Protein 7D3R (pdb70)

Sequence (909 aa):
TTATGESADPVTTTVENYGGETQVQRRHHTDVSFIMDRFVQIKPVSPTHVIDLMQTHQHGLVGAMLRAATYYFSDLEIVVNHTGRLTWVPNGAPEAALDNTSNPTAYHKAPFTRLALPYTAPHRVLATVYNGNSKYLAAQLPASFNYGAIRATEIQELLVRMKRAELYCPRPLLAVKVTSQDRHKQRILTTRNGHTTSTTQSSVGVTYGYSTGEDHVSGPNTSGLETRVVQAERFFKKHLFDWTTDKPFGHIEKLELPTDHKGVYGQLVDSFAYMRNGWDVEVSAVGNQFNGGCLLVAMVPEFKEFTTREKYQLTLFPHQFISPRTNMTAHITVPYLGVNRYDQYNKHKPWTLVVMVVSPLTTSSIGASQIKVYTNIAPTHVHVAGELPSKEGIVPVACSDGYGGLVTTDPKTADPAYGMVYNPPRTNYPGRFTNLLDVAEACPTFLCFDDGKPYVVTRADEQRLLAKFDLSLAAKHMSNTYLSGIAQYYAQYSGTINLHFMFTGSTDSKARYMVAYVPPGVTTPPDTPERAAHCIHAEWDTGLNSKFTFSIPYVSAADYAYTASDVADTTNVQGWVCIYQITHGKAEQDTLVVSVSAGKDFELRLPIDPRASGNTGSIINNYYMQQYQNSMDTQLGNDWFSKLASSAFTGLFGALLQVQLRESGPSLVKPSQTLSLTCTASGLSLSDKAVGWVRRAPTKALEWLGSIDTGSSTGYNPGLKSRLSITKDNSRNQVSLTITSVTTEDSATYYCATVHQHTSEKRTCPRAYRPDCAARWDCPGGADCGYCNFGAGSYGRCTPFVLTQPSSVSGSLGQRVSITCSGSSSNVGNGYVSWYQLIPGSAPRTLIYGDTNRASGVPDRFSGSRAGNTATLSISSLQAEDEAEYFCASPEDSSSNANFGSGTTLTVL

Nearest PDB structures (foldseek):
  7d3r-assembly1_L  TM=1.009E+00  e=3.421E-20  Bos taurus
  7d3l-assembly1_L  TM=9.516E-01  e=2.970E-15  Bos taurus
  6r8x-assembly1_B  TM=9.363E-01  e=7.870E-13  unidentified
  5cus-assembly4_O  TM=9.267E-01  e=1.570E-12  Homo sapiens
  7yve-assembly1_K  TM=9.380E-01  e=1.746E-12  Homo sapiens

Radius of gyration: 36.88 Å; Cα contacts (8 Å, |Δi|>4): 2269; chains: 6; bounding box: 92×78×107 Å

Solvent-accessible surface area: 45327 Å² total; per-residue (Å²): 108,144,50,76,46,27,15,26,67,141,90,127,67,63,63,101,92,179,78,28,129,63,146,110,114,177,173,120,134,116,64,62,53,85,25,0,37,88,57,16,84,2,162,112,24,48,59,22,8,0,0,6,1,47,42,4,105,102,136,23,88,4,0,23,58,1,56,14,3,0,6,2,34,0,33,1,17,1,9,0,59,4,65,15,94,2,1,15,0,5,0,3,6,26,18,66,0,0,63,26,58,53,2,29,0,4,99,100,77,103,22,77,8,81,27,80,7,65,32,2,1,8,17,59,28,0,1,4,22,21,26,6,92,59,45,71,150,61,72,18,27,6,1,1,4,0,0,0,0,2,57,1,101,95,7,92,81,0,47,0,70,1,64,140,6,74,43,92,10,74,13,16,85,59,78,93,123,63,97,127,110,135,154,90,128,202,158,119,60,78,21,160,16,26,186,26,78,22,78,13,131,18,11,17,30,47,28,129,3,86,39,133,49,39,60,134,36,49,8,85,0,1,54,58,67,30,86,116,22,89,112,2,23,160,14,27,133,70,91,4,21,33,1,34,57,118,36,85,73,4,67,36,59,82,22,72,0,9,25,112,33,183,32,77,5,7,112,17,27,108,47,43,9,4,2,0,0,2,1,8,0,6,0,40,4,106,18,60,117,120,2,39,8,30,0,0,0,0,0,0,0,0,18,119,149,26,92,79,68,26,32,149,60,0,53,84,13,8,23,1,40,2,11,13,200,42,0,72,10,0,14,0,24,2,21,3,26,3,2,16,40,1,4,28,5,106,41,3,40,0,0,0,0,0,0,3,0,48,41,64,5,80,55,47,116,112,7,27,91,82,1,92,0,95,0,21,0,0,0,22,72,0,14,0,2,12,77,24,18,20,183,210,131,168,127,118,129,94,107,58,85,7,128,52,28,100,27,61,52,37,62,139,65,82,108,32,106,180,37,95,70,124,35,109,54,146,46,107,147,113,36,132,95,87,77,65,25,40,21,3,52,25,53,54,42,110,4,27,4,92,123,58,72,46,66,3,61,10,93,106,88,142,65,76,21,7,14,79,4,26,3,1,2,62,10,134,22,0,71,112,4,82,3,15,31,13,1,79,99,54,4,0,1,12,7,12,3,17,0,21,0,70,16,53,34,62,124,97,4,111,2,90,1,4,0,0,2,0,2,2,43,39,113,10,2,85,63,6,76,40,0,45,93,40,5,54,58,20,63,17,82,10,62,176,82,42,103,54,60,15,38,1,12,2,4,6,15,16,20,51,3,14,7,56,31,17,23,14,71,106,7,17,57,1,0,19,0,0,0,0,7,47,77,69,34,146,0,88,163,18,24,0,21,0,7,2,3,4,2,138,85,12,69,19,66,32,95,12,40,10,202,86,156,58,105,58,53,68,160,137,154,67,190,98,131,142,65,93,42,99,50,63,79,41,119,117,129,105,38,114,34,27,114,60,14,99,94,53,143,95,58,116,169,60,110,132,229,12,17,73,3,92,16,53,46,56,88,175,64,67,79,76,60,56,10,63,10,47,2,34,13,54,22,116,2,6,68,84,36,2,4,0,8,4,37,39,7,59,151,96,67,9,22,14,13,1,8,4,44,97,55,88,70,57,15,29,38,96,67,43,100,118,63,6,54,14,81,42,54,102,97,162,54,64,5,36,8,40,8,56,54,18,67,119,92,15,58,25,60,54,58,3,5,4,2,8,5,66,59,56,134,131,151,102,39,41,220,6,5,109,93,93,8,3,54,10,15,42,84,124,73,82,34,72,1,0,1,4,44,5,3,27,4,1,61,6,16,27,14,102,138,106,2,81,12,63,65,94,18,90,14,51,137,48,68,185,20,67,8,44,0,34,24,56,91,59,13,0,50,71,3,119,7,0,3,2,34,3,70,107,40,51,22,4,75,0,2,19,44,31,35,124,97,83,18,113,54,12,42,109,39,4,44,32,64,98,69,72,68,52,1,40,5,38,1,36,45,3,69,71,110,0,91,2,32,3,6,0,0,0,1,22,28,94,35,63,5,1,0,0,0,0,6,5,92,9,88,45,167

Foldseek 3Di:
DPDPVVVVPDDDDAPVPVVDHHDDDDPDCVDDLNQQQDKFWQPDDWFFGFQFPCSGDCQDSNNLSQLQFFWKAFFKKKWWAFDAWKFWDALDDPSVCRPPVPGDTDGDDVGTDIGGQGQHQPDPTAGSFDPDDPVCPRVDGDSSNTGTTIGGHTIGIMIMGTHPMDGHHGHDSDDDDDPPDPDNDD/DWDWADWQPRIDIDPQDPDEFEWPDPDADDLDDVVQVPQKDWDSQQQAWDKDWWDKQALPDDFFPKTKAFPPDQDPDPNNVQLVFFQWKWWKWFKKKFWDKLLVKWFKKKKFKDFPDDDDPSVCSVVVVPGRIDIATSVGGRMYIYIYHTDDPDSIDNVVVDTTIMMMMTRNGRIGADPSMDNMIIMMMIIGTHRMMGGHGDDDDD/DDDDPVDDPPDDDDDPPDPDDDDDPDDDDDDDDDPCPPDDDDDLQCVQQVDWFFWADPVGDRWQFQDPDPFFFRDKWAPFCQINRNPPIVVSVVLVQFFWKDWKKKKKKFWAFDPQKKFKKKKAFDWPPDDDDRACVVRPVHHDMDMDIQDDGRIDMDIRGTDADDRIAGRPFDCPDRHGRGGMMTMGTNGMGVRHPIIIRMIMGGDPDMDTDDGHDDDD/DPPDPDDDDDDDDCVVPDPDDDDPVDDVVVVVVVPDDDDDDDDDD/DWDKWWDADDDDDAQAWGKTKMATGDVLCQQFHKAWAWDFPPDDGTGFWTDHPVQDTDTDPPQVVFWDWTQDDPRSMTTTIGGGGDPRPDGGGTDMRGSDDDDDDDDDDDFWAACCLCPQDNDDQFGGAGHDPDDDPRHNGGHD/DWDFDADWEDEFQAKTKGWTAAACQWAVQFWKWKWFAAVVDDIDTAATPQPGGDPPHDPQKAWDQDDRITMIMGGRDDPSNQGWIKIWTFGPVVGGTHIDGTYRHDYD

Structure (mmCIF, N/CA/C/O backbone):
data_7D3R
#
_entry.id   7D3R
#
_cell.length_a   1.00
_cell.length_b   1.00
_cell.length_c   1.00
_cell.angle_alpha   90.00
_cell.angle_beta   90.00
_cell.angle_gamma   90.00
#
_symmetry.space_group_name_H-M   'P 1'
#
loop_
_entity.id
_entity.type
_entity.pdbx_description
1 polymer 'A/WH/CHA/09 VP1'
2 polymer 'A/WH/CHA/09 VP2'
3 polymer 'A/WH/CHA/09 VP3'
4 polymer 'A/WH/CHA/09 VP4'
5 polymer 'R50 VH'
6 polymer 'R50 VL'
#
loop_
_atom_site.group_PDB
_atom_site.id
_atom_site.type_symbol
_atom_site.label_atom_id
_atom_site.label_alt_id
_atom_site.label_comp_id
_atom_site.label_asym_id
_atom_site.label_entity_id
_atom_site.label_seq_id
_atom_site.pdbx_PDB_ins_code
_atom_site.Cartn_x
_atom_site.Cartn_y
_atom_site.Cartn_z
_atom_site.occupancy
_atom_site.B_iso_or_equiv
_atom_site.auth_seq_id
_atom_site.auth_comp_id
_atom_site.auth_asym_id
_atom_site.auth_atom_id
_atom_site.pdbx_PDB_model_num
ATOM 1 N N . THR A 1 1 ? -41.793 21.092 112.258 1.00 52.81 1 THR 1 N 1
ATOM 2 C CA . THR A 1 1 ? -41.506 20.050 111.237 1.00 52.81 1 THR 1 CA 1
ATOM 3 C C . THR A 1 1 ? -41.557 18.665 111.892 1.00 52.81 1 THR 1 C 1
ATOM 4 O O . THR A 1 1 ? -41.196 17.689 111.213 1.00 52.81 1 THR 1 O 1
ATOM 8 N N . THR A 1 2 ? -41.966 18.602 113.163 1.00 51.71 2 THR 1 N 1
ATOM 9 C CA . THR A 1 2 ? -42.112 17.321 113.910 1.00 51.71 2 THR 1 CA 1
ATOM 10 C C . THR A 1 2 ? -40.831 16.476 113.812 1.00 51.71 2 THR 1 C 1
ATOM 11 O O . THR A 1 2 ? -40.933 15.291 113.447 1.00 51.71 2 THR 1 O 1
ATOM 15 N N . ALA A 1 3 ? -39.674 17.064 114.143 1.00 48.14 3 ALA 1 N 1
ATOM 16 C CA . ALA A 1 3 ? -38.361 16.370 114.083 1.00 48.14 3 ALA 1 CA 1
ATOM 17 C C . ALA A 1 3 ? -38.188 15.346 115.219 1.00 48.14 3 ALA 1 C 1
ATOM 18 O O . ALA A 1 3 ? -38.979 15.363 116.182 1.00 48.14 3 ALA 1 O 1
ATOM 20 N N . THR A 1 4 ? -37.169 14.485 115.125 1.00 46.20 4 THR 1 N 1
ATOM 21 C CA . THR A 1 4 ? -36.939 13.463 116.183 1.00 46.20 4 THR 1 CA 1
ATOM 22 C C . THR A 1 4 ? -36.816 14.143 117.553 1.00 46.20 4 THR 1 C 1
ATOM 23 O O . THR A 1 4 ? -36.980 13.449 118.571 1.00 46.20 4 THR 1 O 1
ATOM 27 N N . GLY A 1 5 ? -36.426 15.421 117.571 1.00 44.82 5 GLY 1 N 1
ATOM 28 C CA . GLY A 1 5 ? -36.302 16.202 118.819 1.00 44.82 5 GLY 1 CA 1
ATOM 29 C C . GLY A 1 5 ? -35.112 15.813 119.685 1.00 44.82 5 GLY 1 C 1
ATOM 30 O O . GLY A 1 5 ? -34.246 16.677 119.913 1.00 44.82 5 GLY 1 O 1
ATOM 31 N N . GLU A 1 6 ? -35.077 14.564 120.160 1.00 43.18 6 GLU 1 N 1
ATOM 32 C CA . GLU A 1 6 ? -34.003 14.052 121.059 1.00 43.18 6 GLU 1 CA 1
ATOM 33 C C . GLU A 1 6 ? -32.631 14.065 120.372 1.00 43.18 6 GLU 1 C 1
ATOM 34 O O . GLU A 1 6 ? -31.624 14.215 121.082 1.00 43.18 6 GLU 1 O 1
ATOM 40 N N . SER A 1 7 ? -32.596 13.854 119.054 1.00 44.54 7 SER 1 N 1
ATOM 41 C CA . SER A 1 7 ? -31.325 13.757 118.288 1.00 44.54 7 SER 1 CA 1
ATOM 42 C C . SER A 1 7 ? -30.485 15.037 118.380 1.00 44.54 7 SER 1 C 1
ATOM 43 O O . SER A 1 7 ? -29.248 14.911 118.293 1.00 44.54 7 SER 1 O 1
ATOM 46 N N . ALA A 1 8 ? -31.135 16.152 118.737 1.00 45.95 8 ALA 1 N 1
ATOM 47 C CA . ALA A 1 8 ? -30.511 17.490 118.877 1.00 45.95 8 ALA 1 CA 1
ATOM 48 C C . ALA A 1 8 ? -29.842 17.882 117.558 1.00 45.95 8 ALA 1 C 1
ATOM 49 O O . ALA A 1 8 ? -29.099 18.880 117.540 1.00 45.95 8 ALA 1 O 1
ATOM 51 N N . ASP A 1 9 ? -30.129 17.128 116.491 1.00 47.95 9 ASP 1 N 1
ATOM 52 C CA . ASP A 1 9 ? -29.599 17.456 115.143 1.00 47.95 9 ASP 1 CA 1
ATOM 53 C C . ASP A 1 9 ? -30.192 18.814 114.765 1.00 47.95 9 ASP 1 C 1
ATOM 54 O O . ASP A 1 9 ? -31.404 18.999 114.977 1.00 47.95 9 ASP 1 O 1
ATOM 59 N N . PRO A 1 10 ? -29.432 19.751 114.160 1.00 47.21 10 PRO 1 N 1
ATOM 60 C CA . PRO A 1 10 ? -29.981 21.070 113.868 1.00 47.21 10 PRO 1 CA 1
ATOM 61 C C . PRO A 1 10 ? -31.192 20.971 112.933 1.00 47.21 10 PRO 1 C 1
ATOM 62 O O . PRO A 1 10 ? -31.112 20.291 111.931 1.00 47.21 10 PRO 1 O 1
ATOM 66 N N . VAL A 1 11 ? -32.281 21.647 113.309 1.00 45.97 11 VAL 1 N 1
ATOM 67 C CA . VAL A 1 11 ? -33.520 21.706 112.481 1.00 45.97 11 VAL 1 CA 1
ATOM 68 C C . VAL A 1 11 ? -33.885 23.183 112.342 1.00 45.97 11 VAL 1 C 1
ATOM 69 O O . VAL A 1 11 ? -34.015 23.853 113.382 1.00 45.97 11 VAL 1 O 1
ATOM 73 N N . THR A 1 12 ? -34.058 23.666 111.111 1.00 46.80 12 THR 1 N 1
ATOM 74 C CA . THR A 1 12 ? -34.408 25.097 110.909 1.00 46.80 12 THR 1 CA 1
ATOM 75 C C . THR A 1 12 ? -35.617 25.183 109.975 1.00 46.80 12 THR 1 C 1
ATOM 76 O O . THR A 1 12 ? -35.432 25.059 108.753 1.00 46.80 12 THR 1 O 1
ATOM 80 N N . THR A 1 13 ? -36.807 25.351 110.552 1.00 46.58 13 THR 1 N 1
ATOM 81 C CA . THR A 1 13 ? -38.022 25.439 109.764 1.00 46.58 13 THR 1 CA 1
ATOM 82 C C . THR A 1 13 ? -38.097 26.801 109.099 1.00 46.58 13 THR 1 C 1
ATOM 83 O O . THR A 1 13 ? -37.956 27.834 109.760 1.00 46.58 13 THR 1 O 1
ATOM 87 N N . THR A 1 14 ? -38.310 26.799 107.791 1.00 46.63 14 THR 1 N 1
ATOM 88 C CA . THR A 1 14 ? -38.485 28.033 107.054 1.00 46.63 14 THR 1 CA 1
ATOM 89 C C . THR A 1 14 ? -39.898 28.563 107.262 1.00 46.63 14 THR 1 C 1
ATOM 90 O O . THR A 1 14 ? -40.744 27.925 107.893 1.00 46.63 14 THR 1 O 1
ATOM 94 N N . VAL A 1 15 ? -40.165 29.757 106.732 1.00 45.58 15 VAL 1 N 1
ATOM 95 C CA . VAL A 1 15 ? -41.527 30.283 106.738 1.00 45.58 15 VAL 1 CA 1
ATOM 96 C C . VAL A 1 15 ? -42.357 29.717 105.604 1.00 45.58 15 VAL 1 C 1
ATOM 97 O O . VAL A 1 15 ? -43.559 29.987 105.535 1.00 45.58 15 VAL 1 O 1
ATOM 101 N N . GLU A 1 16 ? -41.737 28.920 104.733 1.00 46.12 16 GLU 1 N 1
ATOM 102 C CA . GLU A 1 16 ? -42.472 28.350 103.575 1.00 46.12 16 GLU 1 CA 1
ATOM 103 C C . GLU A 1 16 ? -43.543 27.357 104.050 1.00 46.12 16 GLU 1 C 1
ATOM 104 O O . GLU A 1 16 ? -44.284 26.846 103.191 1.00 46.12 16 GLU 1 O 1
ATOM 110 N N . ASN A 1 17 ? -43.616 27.090 105.359 1.00 45.79 17 ASN 1 N 1
ATOM 111 C CA . ASN A 1 17 ? -44.630 26.145 105.903 1.00 45.79 17 ASN 1 CA 1
ATOM 112 C C . ASN A 1 17 ? -46.041 26.697 105.664 1.00 45.79 17 ASN 1 C 1
ATOM 113 O O . ASN A 1 17 ? -46.905 25.924 105.216 1.00 45.79 17 ASN 1 O 1
ATOM 118 N N . TYR A 1 18 ? -46.319 27.946 106.047 1.00 45.15 18 TYR 1 N 1
ATOM 119 C CA . TYR A 1 18 ? -47.722 28.430 105.929 1.00 45.15 18 TYR 1 CA 1
ATOM 120 C C . TYR A 1 18 ? -47.952 29.289 104.683 1.00 45.15 18 TYR 1 C 1
ATOM 121 O O . TYR A 1 18 ? -48.746 30.244 104.760 1.00 45.15 18 TYR 1 O 1
ATOM 130 N N . GLY A 1 19 ? -47.245 28.992 103.591 1.00 45.72 19 GLY 1 N 1
ATOM 131 C CA . GLY A 1 19 ? -47.426 29.718 102.317 1.00 45.72 19 GLY 1 CA 1
ATOM 132 C C . GLY A 1 19 ? -46.640 31.016 102.236 1.00 45.72 19 GLY 1 C 1
ATOM 133 O O . GLY A 1 19 ? -46.715 31.676 101.184 1.00 45.72 19 GLY 1 O 1
ATOM 134 N N . GLY A 1 20 ? -45.909 31.374 103.294 1.00 46.50 20 GLY 1 N 1
ATOM 135 C CA . GLY A 1 20 ? -45.080 32.592 103.275 1.00 46.50 20 GLY 1 CA 1
ATOM 136 C C . GLY A 1 20 ? -43.703 32.244 102.751 1.00 46.50 20 GLY 1 C 1
ATOM 137 O O . GLY A 1 20 ? -43.346 31.049 102.791 1.00 46.50 20 GLY 1 O 1
ATOM 138 N N . GLU A 1 21 ? -42.947 33.219 102.247 1.00 48.50 21 GLU 1 N 1
ATOM 139 C CA . GLU A 1 21 ? -41.648 32.832 101.727 1.00 48.50 21 GLU 1 CA 1
ATOM 140 C C . GLU A 1 21 ? -40.535 33.453 102.564 1.00 48.50 21 GLU 1 C 1
ATOM 141 O O . GLU A 1 21 ? -40.738 34.426 103.289 1.00 48.50 21 GLU 1 O 1
ATOM 147 N N . THR A 1 22 ? -39.345 32.875 102.454 1.00 48.30 22 THR 1 N 1
ATOM 148 C CA . THR A 1 22 ? -38.193 33.328 103.221 1.00 48.30 22 THR 1 CA 1
ATOM 149 C C . THR A 1 22 ? -37.449 34.402 102.444 1.00 48.30 22 THR 1 C 1
ATOM 150 O O . THR A 1 22 ? -37.200 34.252 101.246 1.00 48.30 22 THR 1 O 1
ATOM 154 N N . GLN A 1 23 ? -37.081 35.474 103.135 1.00 48.71 23 GLN 1 N 1
ATOM 155 C CA . GLN A 1 23 ? -36.494 36.638 102.493 1.00 48.71 23 GLN 1 CA 1
ATOM 156 C C . GLN A 1 23 ? -34.971 36.534 102.499 1.00 48.71 23 GLN 1 C 1
ATOM 157 O O . GLN A 1 23 ? -34.393 35.520 102.895 1.00 48.71 23 GLN 1 O 1
ATOM 163 N N . VAL A 1 24 ? -34.313 37.589 102.053 1.00 46.69 24 VAL 1 N 1
ATOM 164 C CA . VAL A 1 24 ? -32.864 37.617 101.905 1.00 46.69 24 VAL 1 CA 1
ATOM 165 C C . VAL A 1 24 ? -32.240 38.141 103.188 1.00 46.69 24 VAL 1 C 1
ATOM 166 O O . VAL A 1 24 ? -32.712 39.119 103.775 1.00 46.69 24 VAL 1 O 1
ATOM 170 N N . GLN A 1 25 ? -31.174 37.483 103.628 1.00 45.29 25 GLN 1 N 1
ATOM 171 C CA . GLN A 1 25 ? -30.484 37.820 104.862 1.00 45.29 25 GLN 1 CA 1
ATOM 172 C C . GLN A 1 25 ? -29.113 38.389 104.539 1.00 45.29 25 GLN 1 C 1
ATOM 173 O O . GLN A 1 25 ? -28.353 37.788 103.773 1.00 45.29 25 GLN 1 O 1
ATOM 179 N N . ARG A 1 26 ? -28.799 39.541 105.119 1.00 43.19 26 ARG 1 N 1
ATOM 180 C CA . ARG A 1 26 ? -27.483 40.156 105.001 1.00 43.19 26 ARG 1 CA 1
ATOM 181 C C . ARG A 1 26 ? -26.908 40.232 106.408 1.00 43.19 26 ARG 1 C 1
ATOM 182 O O . ARG A 1 26 ? -27.092 41.224 107.115 1.00 43.19 26 ARG 1 O 1
ATOM 190 N N . ARG A 1 27 ? -26.217 39.170 106.815 1.00 41.73 27 ARG 1 N 1
ATOM 191 C CA . ARG A 1 27 ? -25.692 39.052 108.170 1.00 41.73 27 ARG 1 CA 1
ATOM 192 C C . ARG A 1 27 ? -24.218 39.437 108.165 1.00 41.73 27 ARG 1 C 1
ATOM 193 O O . ARG A 1 27 ? -23.328 38.595 108.241 1.00 41.73 27 ARG 1 O 1
ATOM 201 N N . HIS A 1 28 ? -23.963 40.739 108.070 1.00 38.67 28 HIS 1 N 1
ATOM 202 C CA . HIS A 1 28 ? -22.620 41.272 108.254 1.00 38.67 28 HIS 1 CA 1
ATOM 203 C C . HIS A 1 28 ? -22.383 41.713 109.689 1.00 38.67 28 HIS 1 C 1
ATOM 204 O O . HIS A 1 28 ? -21.405 41.303 110.311 1.00 38.67 28 HIS 1 O 1
ATOM 211 N N . HIS A 1 29 ? -23.275 42.539 110.227 1.00 34.91 29 HIS 1 N 1
ATOM 212 C CA . HIS A 1 29 ? -23.075 43.111 111.547 1.00 34.91 29 HIS 1 CA 1
ATOM 213 C C . HIS A 1 29 ? -23.031 42.067 112.644 1.00 34.91 29 HIS 1 C 1
ATOM 214 O O . HIS A 1 29 ? -22.649 42.397 113.769 1.00 34.91 29 HIS 1 O 1
ATOM 221 N N . THR A 1 30 ? -23.428 40.836 112.359 1.00 36.22 30 THR 1 N 1
ATOM 222 C CA . THR A 1 30 ? -23.301 39.739 113.305 1.00 36.22 30 THR 1 CA 1
ATOM 223 C C . THR A 1 30 ? -22.223 38.759 112.871 1.00 36.22 30 THR 1 C 1
ATOM 224 O O . THR A 1 30 ? -22.391 37.546 112.992 1.00 36.22 30 THR 1 O 1
ATOM 228 N N . ASP A 1 31 ? -21.130 39.279 112.332 1.00 35.12 31 ASP 1 N 1
ATOM 229 C CA . ASP A 1 31 ? -19.962 38.485 112.011 1.00 35.12 31 ASP 1 CA 1
ATOM 230 C C . ASP A 1 31 ? -19.025 38.445 113.210 1.00 35.12 31 ASP 1 C 1
ATOM 231 O O . ASP A 1 31 ? -19.208 39.155 114.196 1.00 35.12 31 ASP 1 O 1
ATOM 236 N N . VAL A 1 32 ? -18.004 37.602 113.123 1.00 34.96 32 VAL 1 N 1
ATOM 237 C CA . VAL A 1 32 ? -17.037 37.504 114.208 1.00 34.96 32 VAL 1 CA 1
ATOM 238 C C . VAL A 1 32 ? -15.838 38.401 113.961 1.00 34.96 32 VAL 1 C 1
ATOM 239 O O . VAL A 1 32 ? -15.402 39.132 114.850 1.00 34.96 32 VAL 1 O 1
ATOM 243 N N . SER A 1 33 ? -15.282 38.375 112.753 1.00 35.39 33 SER 1 N 1
ATOM 244 C CA . SER A 1 33 ? -14.178 39.271 112.449 1.00 35.39 33 SER 1 CA 1
ATOM 245 C C . SER A 1 33 ? -14.612 40.724 112.351 1.00 35.39 33 SER 1 C 1
ATOM 246 O O . SER A 1 33 ? -13.751 41.596 112.224 1.00 35.39 33 SER 1 O 1
ATOM 249 N N . PHE A 1 34 ? -15.912 41.002 112.404 1.00 34.09 34 PHE 1 N 1
ATOM 250 C CA . PHE A 1 34 ? -16.438 42.357 112.324 1.00 34.09 34 PHE 1 CA 1
ATOM 251 C C . PHE A 1 34 ? -16.894 42.889 113.670 1.00 34.09 34 PHE 1 C 1
ATOM 252 O O . PHE A 1 34 ? -16.693 44.068 113.963 1.00 34.09 34 PHE 1 O 1
ATOM 260 N N . ILE A 1 35 ? -17.517 42.052 114.494 1.00 34.47 35 ILE 1 N 1
ATOM 261 C CA . ILE A 1 35 ? -18.047 42.541 115.758 1.00 34.47 35 ILE 1 CA 1
ATOM 262 C C . ILE A 1 35 ? -16.952 42.751 116.791 1.00 34.47 35 ILE 1 C 1
ATOM 263 O O . ILE A 1 35 ? -17.186 43.425 117.800 1.00 34.47 35 ILE 1 O 1
ATOM 268 N N . MET A 1 36 ? -15.756 42.214 116.567 1.00 36.52 36 MET 1 N 1
ATOM 269 C CA . MET A 1 36 ? -14.662 42.339 117.516 1.00 36.52 36 MET 1 CA 1
ATOM 270 C C . MET A 1 36 ? -13.619 43.365 117.098 1.00 36.52 36 MET 1 C 1
ATOM 271 O O . MET A 1 36 ? -12.676 43.605 117.853 1.00 36.52 36 MET 1 O 1
ATOM 276 N N . ASP A 1 37 ? -13.763 43.977 115.929 1.00 36.82 37 ASP 1 N 1
ATOM 277 C CA . ASP A 1 37 ? -12.806 44.962 115.451 1.00 36.82 37 ASP 1 CA 1
ATOM 278 C C . ASP A 1 37 ? -12.906 46.356 116.044 1.00 36.82 37 ASP 1 C 1
ATOM 279 O O . ASP A 1 37 ? -12.044 47.193 115.769 1.00 36.82 37 ASP 1 O 1
ATOM 284 N N . ARG A 1 38 ? -13.932 46.636 116.831 1.00 34.18 38 ARG 1 N 1
ATOM 285 C CA . ARG A 1 38 ? -14.002 47.872 117.587 1.00 34.18 38 ARG 1 CA 1
ATOM 286 C C . ARG A 1 38 ? -13.182 47.973 118.862 1.00 34.18 38 ARG 1 C 1
ATOM 287 O O . ARG A 1 38 ? -12.754 46.969 119.428 1.00 34.18 38 ARG 1 O 1
ATOM 295 N N . PHE A 1 39 ? -12.941 49.207 119.311 1.00 33.79 39 PHE 1 N 1
ATOM 296 C CA . PHE A 1 39 ? -12.103 49.443 120.518 1.00 33.79 39 PHE 1 CA 1
ATOM 297 C C . PHE A 1 39 ? -12.905 49.206 121.802 1.00 33.79 39 PHE 1 C 1
ATOM 298 O O . PHE A 1 39 ? -13.975 49.813 121.968 1.00 33.79 39 PHE 1 O 1
ATOM 306 N N . VAL A 1 40 ? -12.399 48.316 122.661 1.00 34.08 40 VAL 1 N 1
ATOM 307 C CA . VAL A 1 40 ? -13.059 47.998 123.960 1.00 34.08 40 VAL 1 CA 1
ATOM 308 C C . VAL A 1 40 ? -12.141 48.487 125.083 1.00 34.08 40 VAL 1 C 1
ATOM 309 O O . VAL A 1 40 ? -11.058 47.906 125.255 1.00 34.08 40 VAL 1 O 1
ATOM 313 N N . GLN A 1 41 ? -12.570 49.524 125.804 1.00 36.75 41 GLN 1 N 1
ATOM 314 C CA . GLN A 1 41 ? -11.760 50.122 126.897 1.00 36.75 41 GLN 1 CA 1
ATOM 315 C C . GLN A 1 41 ? -11.567 49.108 128.027 1.00 36.75 41 GLN 1 C 1
ATOM 316 O O . GLN A 1 41 ? -12.530 48.393 128.353 1.00 36.75 41 GLN 1 O 1
ATOM 322 N N . ILE A 1 42 ? -10.367 49.090 128.615 1.00 38.32 42 ILE 1 N 1
ATOM 323 C CA . ILE A 1 42 ? -10.042 48.196 129.768 1.00 38.32 42 ILE 1 CA 1
ATOM 324 C C . ILE A 1 42 ? -9.915 49.090 131.005 1.00 38.32 42 ILE 1 C 1
ATOM 325 O O . ILE A 1 42 ? -9.054 49.986 130.996 1.00 38.32 42 ILE 1 O 1
ATOM 330 N N . LYS A 1 43 ? -10.740 48.845 132.028 1.00 41.18 43 LYS 1 N 1
ATOM 331 C CA . LYS A 1 43 ? -10.743 49.689 133.254 1.00 41.18 43 LYS 1 CA 1
ATOM 332 C C . LYS A 1 43 ? -10.781 48.789 134.494 1.00 41.18 43 LYS 1 C 1
ATOM 333 O O . LYS A 1 43 ? -11.463 47.749 134.442 1.00 41.18 43 LYS 1 O 1
ATOM 339 N N . PRO A 1 44 ? -10.130 49.163 135.618 1.00 42.37 44 PRO 1 N 1
ATOM 340 C CA . PRO A 1 44 ? -9.257 50.338 135.671 1.00 42.37 44 PRO 1 CA 1
ATOM 341 C C . PRO A 1 44 ? -7.857 49.949 135.179 1.00 42.37 44 PRO 1 C 1
ATOM 342 O O . PRO A 1 44 ? -7.560 48.769 135.175 1.00 42.37 44 PRO 1 O 1
ATOM 346 N N . VAL A 1 45 ? -7.117 50.932 134.665 1.00 41.78 45 VAL 1 N 1
ATOM 347 C CA . VAL A 1 45 ? -5.746 50.694 134.132 1.00 41.78 45 VAL 1 CA 1
ATOM 348 C C . VAL A 1 45 ? -4.773 51.525 134.967 1.00 41.78 45 VAL 1 C 1
ATOM 349 O O . VAL A 1 45 ? -5.206 52.532 135.558 1.00 41.78 45 VAL 1 O 1
ATOM 353 N N . SER A 1 46 ? -3.520 51.081 135.039 1.00 43.12 46 SER 1 N 1
ATOM 354 C CA . SER A 1 46 ? -2.473 51.763 135.840 1.00 43.12 46 SER 1 CA 1
ATOM 355 C C . SER A 1 46 ? -1.095 51.374 135.300 1.00 43.12 46 SER 1 C 1
ATOM 356 O O . SER A 1 46 ? -1.029 50.503 134.409 1.00 43.12 46 SER 1 O 1
ATOM 359 N N . PRO A 1 47 ? 0.014 51.966 135.797 1.00 42.83 47 PRO 1 N 1
ATOM 360 C CA . PRO A 1 47 ? 1.360 51.601 135.341 1.00 42.83 47 PRO 1 CA 1
ATOM 361 C C . PRO A 1 47 ? 1.657 50.116 135.601 1.00 42.83 47 PRO 1 C 1
ATOM 362 O O . PRO A 1 47 ? 1.204 49.619 136.642 1.00 42.83 47 PRO 1 O 1
ATOM 366 N N . THR A 1 48 ? 2.536 49.539 134.771 1.00 42.03 48 THR 1 N 1
ATOM 367 C CA . THR A 1 48 ? 2.936 48.109 134.841 1.00 42.03 48 THR 1 CA 1
ATOM 368 C C . THR A 1 48 ? 1.666 47.270 134.725 1.00 42.03 48 THR 1 C 1
ATOM 369 O O . THR A 1 48 ? 1.501 46.321 135.511 1.00 42.03 48 THR 1 O 1
ATOM 373 N N . HIS A 1 49 ? 0.807 47.643 133.775 1.00 38.53 49 HIS 1 N 1
ATOM 374 C CA . HIS A 1 49 ? -0.481 46.941 133.556 1.00 38.53 49 HIS 1 CA 1
ATOM 375 C C . HIS A 1 49 ? -0.365 46.053 132.318 1.00 38.53 49 HIS 1 C 1
ATOM 376 O O . HIS A 1 49 ? 0.009 46.565 131.251 1.00 38.53 49 HIS 1 O 1
ATOM 383 N N . VAL A 1 50 ? -0.687 44.771 132.487 1.00 36.33 50 VAL 1 N 1
ATOM 384 C CA . VAL A 1 50 ? -0.645 43.755 131.398 1.00 36.33 50 VAL 1 CA 1
ATOM 385 C C . VAL A 1 50 ? -1.701 44.139 130.356 1.00 36.33 50 VAL 1 C 1
ATOM 386 O O . VAL A 1 50 ? -2.780 44.602 130.766 1.00 36.33 50 VAL 1 O 1
ATOM 390 N N . ILE A 1 51 ? -1.441 43.877 129.066 1.00 37.27 51 ILE 1 N 1
ATOM 391 C CA . ILE A 1 51 ? -2.410 44.210 127.974 1.00 37.27 51 ILE 1 CA 1
ATOM 392 C C . ILE A 1 51 ? -3.299 42.993 127.668 1.00 37.27 51 ILE 1 C 1
ATOM 393 O O . ILE A 1 51 ? -4.002 43.019 126.644 1.00 37.27 51 ILE 1 O 1
ATOM 398 N N . ASP A 1 52 ? -3.261 41.979 128.540 1.00 38.72 52 ASP 1 N 1
ATOM 399 C CA . ASP A 1 52 ? -4.089 40.759 128.440 1.00 38.72 52 ASP 1 CA 1
ATOM 400 C C . ASP A 1 52 ? -5.584 41.115 128.623 1.00 38.72 52 ASP 1 C 1
ATOM 401 O O . ASP A 1 52 ? -5.921 41.794 129.619 1.00 38.72 52 ASP 1 O 1
ATOM 406 N N . LEU A 1 53 ? -6.443 40.619 127.722 1.00 38.64 53 LEU 1 N 1
ATOM 407 C CA . LEU A 1 53 ? -7.890 40.906 127.720 1.00 38.64 53 LEU 1 CA 1
ATOM 408 C C . LEU A 1 53 ? -8.655 39.931 128.673 1.00 38.64 53 LEU 1 C 1
ATOM 409 O O . LEU A 1 53 ? -8.046 39.034 129.292 1.00 38.64 53 LEU 1 O 1
ATOM 414 N N . MET A 1 54 ? -9.965 40.128 128.783 1.00 39.73 54 MET 1 N 1
ATOM 415 C CA . MET A 1 54 ? -10.811 39.286 129.725 1.00 39.73 54 MET 1 CA 1
ATOM 416 C C . MET A 1 54 ? -10.841 40.303 130.890 1.00 39.73 54 MET 1 C 1
ATOM 417 O O . MET A 1 54 ? -11.540 40.014 131.879 1.00 39.73 54 MET 1 O 1
ATOM 422 N N . GLN A 1 55 ? -10.096 41.408 130.792 1.00 40.22 55 GLN 1 N 1
ATOM 423 C CA . GLN A 1 55 ? -10.202 42.413 131.826 1.00 40.22 55 GLN 1 CA 1
ATOM 424 C C . GLN A 1 55 ? -11.174 43.432 131.223 1.00 40.22 55 GLN 1 C 1
ATOM 425 O O . GLN A 1 55 ? -11.636 44.323 131.945 1.00 40.22 55 GLN 1 O 1
ATOM 431 N N . THR A 1 56 ? -11.500 43.300 129.941 1.00 40.41 56 THR 1 N 1
ATOM 432 C CA . THR A 1 56 ? -12.668 43.947 129.377 1.00 40.41 56 THR 1 CA 1
ATOM 433 C C . THR A 1 56 ? -13.893 43.618 130.214 1.00 40.41 56 THR 1 C 1
ATOM 434 O O . THR A 1 56 ? -13.998 42.538 130.797 1.00 40.41 56 THR 1 O 1
ATOM 438 N N . HIS A 1 57 ? -14.828 44.561 130.276 1.00 41.92 57 HIS 1 N 1
ATOM 439 C CA . HIS A 1 57 ? -16.026 44.346 131.072 1.00 41.92 57 HIS 1 CA 1
ATOM 440 C C . HIS A 1 57 ? -16.784 43.139 130.549 1.00 41.92 57 HIS 1 C 1
ATOM 441 O O . HIS A 1 57 ? -16.829 42.894 129.343 1.00 41.92 57 HIS 1 O 1
ATOM 448 N N . GLN A 1 58 ? -17.369 42.372 131.467 1.00 40.62 58 GLN 1 N 1
ATOM 449 C CA . GLN A 1 58 ? -18.043 41.143 131.069 1.00 40.62 58 GLN 1 CA 1
ATOM 450 C C . GLN A 1 58 ? -19.249 41.421 130.189 1.00 40.62 58 GLN 1 C 1
ATOM 451 O O . GLN A 1 58 ? -19.634 40.570 129.386 1.00 40.62 58 GLN 1 O 1
ATOM 457 N N . HIS A 1 59 ? -19.855 42.594 130.326 1.00 40.03 59 HIS 1 N 1
ATOM 458 C CA . HIS A 1 59 ? -21.096 42.907 129.642 1.00 40.03 59 HIS 1 CA 1
ATOM 459 C C . HIS A 1 59 ? -20.901 43.765 128.402 1.00 40.03 59 HIS 1 C 1
ATOM 460 O O . HIS A 1 59 ? -21.873 44.031 127.694 1.00 40.03 59 HIS 1 O 1
ATOM 467 N N . GLY A 1 60 ? -19.684 44.197 128.120 1.00 39.00 60 GLY 1 N 1
ATOM 468 C CA . GLY A 1 60 ? -19.449 45.018 126.954 1.00 39.00 60 GLY 1 CA 1
ATOM 469 C C . GLY A 1 60 ? -19.646 44.251 125.665 1.00 39.00 60 GLY 1 C 1
ATOM 470 O O . GLY A 1 60 ? -19.759 43.029 125.632 1.00 39.00 60 GLY 1 O 1
ATOM 471 N N . LEU A 1 61 ? -19.673 45.005 124.569 1.00 37.03 61 LEU 1 N 1
ATOM 472 C CA . LEU A 1 61 ? -19.905 44.411 123.259 1.00 37.03 61 LEU 1 CA 1
ATOM 473 C C . LEU A 1 61 ? -18.773 43.478 122.864 1.00 37.03 61 LEU 1 C 1
ATOM 474 O O . LEU A 1 61 ? -18.984 42.515 122.123 1.00 37.03 61 LEU 1 O 1
ATOM 479 N N . VAL A 1 62 ? -17.561 43.751 123.339 1.00 37.05 62 VAL 1 N 1
ATOM 480 C CA . VAL A 1 62 ? -16.392 42.979 122.937 1.00 37.05 62 VAL 1 CA 1
ATOM 481 C C . VAL A 1 62 ? -15.930 42.135 124.114 1.00 37.05 62 VAL 1 C 1
ATOM 482 O O . VAL A 1 62 ? -15.073 41.260 123.972 1.00 37.05 62 VAL 1 O 1
ATOM 486 N N . GLY A 1 63 ? -16.504 42.381 125.283 1.00 37.34 63 GLY 1 N 1
ATOM 487 C CA . GLY A 1 63 ? -16.224 41.544 126.429 1.00 37.34 63 GLY 1 CA 1
ATOM 488 C C . GLY A 1 63 ? -17.118 40.325 126.444 1.00 37.34 63 GLY 1 C 1
ATOM 489 O O . GLY A 1 63 ? -16.637 39.195 126.539 1.00 37.34 63 GLY 1 O 1
ATOM 490 N N . ALA A 1 64 ? -18.430 40.544 126.342 1.00 36.57 64 ALA 1 N 1
ATOM 491 C CA . ALA A 1 64 ? -19.362 39.426 126.338 1.00 36.57 64 ALA 1 CA 1
ATOM 492 C C . ALA A 1 64 ? -19.242 38.617 125.061 1.00 36.57 64 ALA 1 C 1
ATOM 493 O O . ALA A 1 64 ? -19.323 37.389 125.090 1.00 36.57 64 ALA 1 O 1
ATOM 495 N N . MET A 1 65 ? -19.054 39.287 123.927 1.00 36.79 65 MET 1 N 1
ATOM 496 C CA . MET A 1 65 ? -18.932 38.554 122.674 1.00 36.79 65 MET 1 CA 1
ATOM 497 C C . MET A 1 65 ? -17.658 37.730 122.640 1.00 36.79 65 MET 1 C 1
ATOM 498 O O . MET A 1 65 ? -17.528 36.821 121.818 1.00 36.79 65 MET 1 O 1
ATOM 503 N N . LEU A 1 66 ? -16.706 38.036 123.520 1.00 36.72 66 LEU 1 N 1
ATOM 504 C CA . LEU A 1 66 ? -15.489 37.243 123.617 1.00 36.72 66 LEU 1 CA 1
ATOM 505 C C . LEU A 1 66 ? -15.654 36.110 124.613 1.00 36.72 66 LEU 1 C 1
ATOM 506 O O . LEU A 1 66 ? -15.286 34.970 124.322 1.00 36.72 66 LEU 1 O 1
ATOM 511 N N . ARG A 1 67 ? -16.212 36.401 125.787 1.00 37.30 67 ARG 1 N 1
ATOM 512 C CA . ARG A 1 67 ? -16.506 35.346 126.745 1.00 37.30 67 ARG 1 CA 1
ATOM 513 C C . ARG A 1 67 ? -17.590 34.400 126.260 1.00 37.30 67 ARG 1 C 1
ATOM 514 O O . ARG A 1 67 ? -17.866 33.406 126.936 1.00 37.30 67 ARG 1 O 1
ATOM 522 N N . ALA A 1 68 ? -18.221 34.692 125.128 1.00 34.87 68 ALA 1 N 1
ATOM 523 C CA . ALA A 1 68 ? -19.146 33.778 124.486 1.00 34.87 68 ALA 1 CA 1
ATOM 524 C C . ALA A 1 68 ? -18.436 32.773 123.599 1.00 34.87 68 ALA 1 C 1
ATOM 525 O O . ALA A 1 68 ? -19.069 32.176 122.723 1.00 34.87 68 ALA 1 O 1
ATOM 527 N N . ALA A 1 69 ? -17.133 32.594 123.788 1.00 33.16 69 ALA 1 N 1
ATOM 528 C CA . ALA A 1 69 ? -16.368 31.600 123.061 1.00 33.16 69 ALA 1 CA 1
ATOM 529 C C . ALA A 1 69 ? -15.248 31.122 123.964 1.00 33.16 69 ALA 1 C 1
ATOM 530 O O . ALA A 1 69 ? -14.623 31.923 124.657 1.00 33.16 69 ALA 1 O 1
ATOM 532 N N . THR A 1 70 ? -15.008 29.816 123.962 1.00 32.80 70 THR 1 N 1
ATOM 533 C CA . THR A 1 70 ? -14.019 29.258 124.874 1.00 32.80 70 THR 1 CA 1
ATOM 534 C C . THR A 1 70 ? -12.607 29.648 124.463 1.00 32.80 70 THR 1 C 1
ATOM 535 O O . THR A 1 70 ? -11.818 30.106 125.294 1.00 32.80 70 THR 1 O 1
ATOM 539 N N . TYR A 1 71 ? -12.271 29.489 123.187 1.00 32.63 71 TYR 1 N 1
ATOM 540 C CA . TYR A 1 71 ? -10.934 29.759 122.682 1.00 32.63 71 TYR 1 CA 1
ATOM 541 C C . TYR A 1 71 ? -10.991 30.878 121.656 1.00 32.63 71 TYR 1 C 1
ATOM 542 O O . TYR A 1 71 ? -11.835 30.851 120.760 1.00 32.63 71 TYR 1 O 1
ATOM 551 N N . TYR A 1 72 ? -10.081 31.846 121.775 1.00 33.93 72 TYR 1 N 1
ATOM 552 C CA . TYR A 1 72 ? -10.087 33.006 120.848 1.00 33.93 72 TYR 1 CA 1
ATOM 553 C C . TYR A 1 72 ? -8.659 33.397 120.464 1.00 33.93 72 TYR 1 C 1
ATOM 554 O O . TYR A 1 72 ? -7.844 33.649 121.365 1.00 33.93 72 TYR 1 O 1
ATOM 563 N N . PHE A 1 73 ? -8.373 33.446 119.163 1.00 37.88 73 PHE 1 N 1
ATOM 564 C CA . PHE A 1 73 ? -7.042 33.901 118.685 1.00 37.88 73 PHE 1 CA 1
ATOM 565 C C . PHE A 1 73 ? -7.249 35.177 117.868 1.00 37.88 73 PHE 1 C 1
ATOM 566 O O . PHE A 1 73 ? -8.013 35.131 116.889 1.00 37.88 73 PHE 1 O 1
ATOM 574 N N . SER A 1 74 ? -6.577 36.267 118.244 1.00 38.15 74 SER 1 N 1
ATOM 575 C CA . SER A 1 74 ? -6.734 37.544 117.502 1.00 38.15 74 SER 1 CA 1
ATOM 576 C C . SER A 1 74 ? -5.462 38.387 117.610 1.00 38.15 74 SER 1 C 1
ATOM 577 O O . SER A 1 74 ? -4.683 38.163 118.551 1.00 38.15 74 SER 1 O 1
ATOM 580 N N . ASP A 1 75 ? -5.264 39.310 116.666 1.00 37.61 75 ASP 1 N 1
ATOM 581 C CA . ASP A 1 75 ? -4.078 40.203 116.692 1.00 37.61 75 ASP 1 CA 1
ATOM 582 C C . ASP A 1 75 ? -4.521 41.499 117.372 1.00 37.61 75 ASP 1 C 1
ATOM 583 O O . ASP A 1 75 ? -5.351 42.219 116.789 1.00 37.61 75 ASP 1 O 1
ATOM 588 N N . LEU A 1 76 ? -3.986 41.769 118.565 1.00 36.54 76 LEU 1 N 1
ATOM 589 C CA . LEU A 1 76 ? -4.387 42.949 119.376 1.00 36.54 76 LEU 1 CA 1
ATOM 590 C C . LEU A 1 76 ? -3.827 44.257 118.810 1.00 36.54 76 LEU 1 C 1
ATOM 591 O O . LEU A 1 76 ? -2.660 44.272 118.382 1.00 36.54 76 LEU 1 O 1
ATOM 596 N N . GLU A 1 77 ? -4.647 45.310 118.857 1.00 36.65 77 GLU 1 N 1
ATOM 597 C CA . GLU A 1 77 ? -4.265 46.697 118.479 1.00 36.65 77 GLU 1 CA 1
ATOM 598 C C . GLU A 1 77 ? -4.476 47.524 119.748 1.00 36.65 77 GLU 1 C 1
ATOM 599 O O . GLU A 1 77 ? -5.565 47.412 120.334 1.00 36.65 77 GLU 1 O 1
ATOM 605 N N . ILE A 1 78 ? -3.497 48.334 120.150 1.00 36.14 78 ILE 1 N 1
ATOM 606 C CA . ILE A 1 78 ? -3.622 49.020 121.423 1.00 36.14 78 ILE 1 CA 1
ATOM 607 C C . ILE A 1 78 ? -3.751 50.516 121.186 1.00 36.14 78 ILE 1 C 1
ATOM 608 O O . ILE A 1 78 ? -3.326 51.039 120.153 1.00 36.14 78 ILE 1 O 1
ATOM 613 N N . VAL A 1 79 ? -4.358 51.206 122.148 1.00 35.78 79 VAL 1 N 1
ATOM 614 C CA . VAL A 1 79 ? -4.424 52.663 122.174 1.00 35.78 79 VAL 1 CA 1
ATOM 615 C C . VAL A 1 79 ? -4.295 53.071 123.631 1.00 35.78 79 VAL 1 C 1
ATOM 616 O O . VAL A 1 79 ? -5.164 52.745 124.446 1.00 35.78 79 VAL 1 O 1
ATOM 620 N N . VAL A 1 80 ? -3.215 53.766 123.969 1.00 37.71 80 VAL 1 N 1
ATOM 621 C CA . VAL A 1 80 ? -2.884 54.064 125.353 1.00 37.71 80 VAL 1 CA 1
ATOM 622 C C . VAL A 1 80 ? -2.719 55.563 125.511 1.00 37.71 80 VAL 1 C 1
ATOM 623 O O . VAL A 1 80 ? -2.098 56.219 124.673 1.00 37.71 80 VAL 1 O 1
ATOM 627 N N . ASN A 1 81 ? -3.265 56.097 126.592 1.00 41.32 81 ASN 1 N 1
ATOM 628 C CA . ASN A 1 81 ? -3.141 57.504 126.947 1.00 41.32 81 ASN 1 CA 1
ATOM 629 C C . ASN A 1 81 ? -2.201 57.564 128.145 1.00 41.32 81 ASN 1 C 1
ATOM 630 O O . ASN A 1 81 ? -2.641 57.610 129.293 1.00 41.32 81 ASN 1 O 1
ATOM 635 N N . HIS A 1 82 ? -0.903 57.573 127.871 1.00 41.69 82 HIS 1 N 1
ATOM 636 C CA . HIS A 1 82 ? 0.117 57.523 128.905 1.00 41.69 82 HIS 1 CA 1
ATOM 637 C C . HIS A 1 82 ? 0.679 58.910 129.158 1.00 41.69 82 HIS 1 C 1
ATOM 638 O O . HIS A 1 82 ? 0.275 59.886 128.520 1.00 41.69 82 HIS 1 O 1
ATOM 645 N N . THR A 1 83 ? 1.611 58.993 130.104 1.00 43.18 83 THR 1 N 1
ATOM 646 C CA . THR A 1 83 ? 2.275 60.253 130.404 1.00 43.18 83 THR 1 CA 1
ATOM 647 C C . THR A 1 83 ? 3.784 60.182 130.243 1.00 43.18 83 THR 1 C 1
ATOM 648 O O . THR A 1 83 ? 4.450 61.214 130.349 1.00 43.18 83 THR 1 O 1
ATOM 652 N N . GLY A 1 84 ? 4.338 59.001 130.011 1.00 43.49 84 GLY 1 N 1
ATOM 653 C CA . GLY A 1 84 ? 5.760 58.873 129.782 1.00 43.49 84 GLY 1 CA 1
ATOM 654 C C . GLY A 1 84 ? 6.012 57.840 128.710 1.00 43.49 84 GLY 1 C 1
ATOM 655 O O . GLY A 1 84 ? 5.069 57.352 128.085 1.00 43.49 84 GLY 1 O 1
ATOM 656 N N . ARG A 1 85 ? 7.273 57.501 128.479 1.00 45.30 85 ARG 1 N 1
ATOM 657 C CA . ARG A 1 85 ? 7.590 56.417 127.563 1.00 45.30 85 ARG 1 CA 1
ATOM 658 C C . ARG A 1 85 ? 6.846 55.139 127.906 1.00 45.30 85 ARG 1 C 1
ATOM 659 O O . ARG A 1 85 ? 6.885 54.680 129.048 1.00 45.30 85 ARG 1 O 1
ATOM 667 N N . LEU A 1 86 ? 6.155 54.568 126.926 1.00 40.04 86 LEU 1 N 1
ATOM 668 C CA . LEU A 1 86 ? 5.354 53.371 127.152 1.00 40.04 86 LEU 1 CA 1
ATOM 669 C C . LEU A 1 86 ? 6.074 52.163 126.575 1.00 40.04 86 LEU 1 C 1
ATOM 670 O O . LEU A 1 86 ? 6.088 51.963 125.357 1.00 40.04 86 LEU 1 O 1
ATOM 675 N N . THR A 1 87 ? 6.645 51.343 127.448 1.00 38.80 87 THR 1 N 1
ATOM 676 C CA . THR A 1 87 ? 7.382 50.158 127.041 1.00 38.80 87 THR 1 CA 1
ATOM 677 C C . THR A 1 87 ? 6.442 48.967 126.973 1.00 38.80 87 THR 1 C 1
ATOM 678 O O . THR A 1 87 ? 5.568 48.817 127.827 1.00 38.80 87 THR 1 O 1
ATOM 682 N N . TRP A 1 88 ? 6.620 48.124 125.965 1.00 35.90 88 TRP 1 N 1
ATOM 683 C CA . TRP A 1 88 ? 5.823 46.920 125.808 1.00 35.90 88 TRP 1 CA 1
ATOM 684 C C . TRP A 1 88 ? 6.732 45.721 125.603 1.00 35.90 88 TRP 1 C 1
ATOM 685 O O . TRP A 1 88 ? 7.682 45.783 124.822 1.00 35.90 88 TRP 1 O 1
ATOM 696 N N . VAL A 1 89 ? 6.433 44.626 126.293 1.00 35.35 89 VAL 1 N 1
ATOM 697 C CA . VAL A 1 89 ? 7.212 43.398 126.170 1.00 35.35 89 VAL 1 CA 1
ATOM 698 C C . VAL A 1 89 ? 6.330 42.295 125.600 1.00 35.35 89 VAL 1 C 1
ATOM 699 O O . VAL A 1 89 ? 5.103 42.374 125.709 1.00 35.35 89 VAL 1 O 1
ATOM 703 N N . PRO A 1 90 ? 6.941 41.291 124.986 1.00 34.84 90 PRO 1 N 1
ATOM 704 C CA . PRO A 1 90 ? 6.194 40.184 124.384 1.00 34.84 90 PRO 1 CA 1
ATOM 705 C C . PRO A 1 90 ? 5.434 39.370 125.415 1.00 34.84 90 PRO 1 C 1
ATOM 706 O O . PRO A 1 90 ? 5.382 39.743 126.582 1.00 34.84 90 PRO 1 O 1
ATOM 710 N N . ASN A 1 91 ? 4.844 38.249 124.991 1.00 35.25 91 ASN 1 N 1
ATOM 711 C CA . ASN A 1 91 ? 4.043 37.416 125.929 1.00 35.25 91 ASN 1 CA 1
ATOM 712 C C . ASN A 1 91 ? 4.876 37.010 127.148 1.00 35.25 91 ASN 1 C 1
ATOM 713 O O . ASN A 1 91 ? 4.491 37.382 128.270 1.00 35.25 91 ASN 1 O 1
ATOM 718 N N . GLY A 1 92 ? 5.956 36.252 126.938 1.00 35.04 92 GLY 1 N 1
ATOM 719 C CA . GLY A 1 92 ? 6.778 35.829 128.087 1.00 35.04 92 GLY 1 CA 1
ATOM 720 C C . GLY A 1 92 ? 8.082 36.599 128.159 1.00 35.04 92 GLY 1 C 1
ATOM 721 O O . GLY A 1 92 ? 8.933 36.407 127.273 1.00 35.04 92 GLY 1 O 1
ATOM 722 N N . ALA A 1 93 ? 8.222 37.442 129.182 1.00 39.14 93 ALA 1 N 1
ATOM 723 C CA . ALA A 1 93 ? 9.454 38.233 129.397 1.00 39.14 93 ALA 1 CA 1
ATOM 724 C C . ALA A 1 93 ? 9.601 38.512 130.894 1.00 39.14 93 ALA 1 C 1
ATOM 725 O O . ALA A 1 93 ? 8.574 38.499 131.594 1.00 39.14 93 ALA 1 O 1
ATOM 727 N N . PRO A 1 94 ? 10.821 38.723 131.428 1.00 42.16 94 PRO 1 N 1
ATOM 728 C CA . PRO A 1 94 ? 10.982 39.009 132.850 1.00 42.16 94 PRO 1 CA 1
ATOM 729 C C . PRO A 1 94 ? 10.378 40.388 133.148 1.00 42.16 94 PRO 1 C 1
ATOM 730 O O . PRO A 1 94 ? 10.551 41.279 132.342 1.00 42.16 94 PRO 1 O 1
ATOM 734 N N . GLU A 1 95 ? 9.684 40.526 134.280 1.00 45.07 95 GLU 1 N 1
ATOM 735 C CA . GLU A 1 95 ? 9.087 41.836 134.648 1.00 45.07 95 GLU 1 CA 1
ATOM 736 C C . GLU A 1 95 ? 10.234 42.818 134.903 1.00 45.07 95 GLU 1 C 1
ATOM 737 O O . GLU A 1 95 ? 9.967 44.025 135.038 1.00 45.07 95 GLU 1 O 1
ATOM 743 N N . ALA A 1 96 ? 11.461 42.292 134.973 1.00 45.77 96 ALA 1 N 1
ATOM 744 C CA . ALA A 1 96 ? 12.673 43.116 135.204 1.00 45.77 96 ALA 1 CA 1
ATOM 745 C C . ALA A 1 96 ? 13.089 43.858 133.926 1.00 45.77 96 ALA 1 C 1
ATOM 746 O O . ALA A 1 96 ? 13.557 45.005 134.038 1.00 45.77 96 ALA 1 O 1
ATOM 748 N N . ALA A 1 97 ? 12.845 43.239 132.768 1.00 42.81 97 ALA 1 N 1
ATOM 749 C CA . ALA A 1 97 ? 13.194 43.805 131.445 1.00 42.81 97 ALA 1 CA 1
ATOM 750 C C . ALA A 1 97 ? 12.022 44.631 130.905 1.00 42.81 97 ALA 1 C 1
ATOM 751 O O . ALA A 1 97 ? 11.988 44.881 129.688 1.00 42.81 97 ALA 1 O 1
ATOM 753 N N . LEU A 1 98 ? 11.116 45.054 131.791 1.00 41.45 98 LEU 1 N 1
ATOM 754 C CA . LEU A 1 98 ? 9.899 45.819 131.398 1.00 41.45 98 LEU 1 CA 1
ATOM 755 C C . LEU A 1 98 ? 10.214 47.194 130.796 1.00 41.45 98 LEU 1 C 1
ATOM 756 O O . LEU A 1 98 ? 9.445 47.619 129.917 1.00 41.45 98 LEU 1 O 1
ATOM 761 N N . ASP A 1 99 ? 11.267 47.861 131.281 1.00 43.80 99 ASP 1 N 1
ATOM 762 C CA . ASP A 1 99 ? 11.599 49.232 130.806 1.00 43.80 99 ASP 1 CA 1
ATOM 763 C C . ASP A 1 99 ? 13.099 49.369 130.527 1.00 43.80 99 ASP 1 C 1
ATOM 764 O O . ASP A 1 99 ? 13.730 50.241 131.152 1.00 43.80 99 ASP 1 O 1
ATOM 769 N N . ASN A 1 100 ? 13.642 48.549 129.623 1.00 44.04 100 ASN 1 N 1
ATOM 770 C CA . ASN A 1 100 ? 15.085 48.632 129.271 1.00 44.04 100 ASN 1 CA 1
ATOM 771 C C . ASN A 1 100 ? 15.265 49.582 128.083 1.00 44.04 100 ASN 1 C 1
ATOM 772 O O . ASN A 1 100 ? 16.421 49.815 127.684 1.00 44.04 100 ASN 1 O 1
ATOM 777 N N . THR A 1 101 ? 14.154 50.095 127.540 1.00 44.36 101 THR 1 N 1
ATOM 778 C CA . THR A 1 101 ? 14.141 51.019 126.369 1.00 44.36 101 THR 1 CA 1
ATOM 779 C C . THR A 1 101 ? 14.771 50.354 125.137 1.00 44.36 101 THR 1 C 1
ATOM 780 O O . THR A 1 101 ? 15.462 51.059 124.378 1.00 44.36 101 THR 1 O 1
ATOM 784 N N . SER A 1 102 ? 14.549 49.047 124.972 1.00 43.57 102 SER 1 N 1
ATOM 785 C CA . SER A 1 102 ? 15.035 48.257 123.810 1.00 43.57 102 SER 1 CA 1
ATOM 786 C C . SER A 1 102 ? 13.828 47.494 123.265 1.00 43.57 102 SER 1 C 1
ATOM 787 O O . SER A 1 102 ? 13.859 47.064 122.099 1.00 43.57 102 SER 1 O 1
ATOM 790 N N . ASN A 1 103 ? 12.822 47.322 124.131 1.00 41.31 103 ASN 1 N 1
ATOM 791 C CA . ASN A 1 103 ? 11.558 46.715 123.789 1.00 41.31 103 ASN 1 CA 1
ATOM 792 C C . ASN A 1 103 ? 10.748 47.847 123.170 1.00 41.31 103 ASN 1 C 1
ATOM 793 O O . ASN A 1 103 ? 11.005 49.020 123.447 1.00 41.31 103 ASN 1 O 1
ATOM 798 N N . PRO A 1 104 ? 9.780 47.530 122.319 1.00 39.69 104 PRO 1 N 1
ATOM 799 C CA . PRO A 1 104 ? 9.060 48.592 121.612 1.00 39.69 104 PRO 1 CA 1
ATOM 800 C C . PRO A 1 104 ? 8.671 49.565 122.706 1.00 39.69 104 PRO 1 C 1
ATOM 801 O O . PRO A 1 104 ? 8.131 49.173 123.742 1.00 39.69 104 PRO 1 O 1
ATOM 805 N N . THR A 1 105 ? 8.937 50.843 122.469 1.00 41.51 105 THR 1 N 1
ATOM 806 C CA . THR A 1 105 ? 8.754 51.893 123.459 1.00 41.51 105 THR 1 CA 1
ATOM 807 C C . THR A 1 105 ? 8.294 53.102 122.666 1.00 41.51 105 THR 1 C 1
ATOM 808 O O . THR A 1 105 ? 9.090 53.715 121.951 1.00 41.51 105 THR 1 O 1
ATOM 812 N N . ALA A 1 106 ? 7.018 53.438 122.785 1.00 42.66 106 ALA 1 N 1
ATOM 813 C CA . ALA A 1 106 ? 6.457 54.575 122.075 1.00 42.66 106 ALA 1 CA 1
ATOM 814 C C . ALA A 1 106 ? 6.643 55.821 122.924 1.00 42.66 106 ALA 1 C 1
ATOM 815 O O . ALA A 1 106 ? 6.248 55.845 124.090 1.00 42.66 106 ALA 1 O 1
ATOM 817 N N . TYR A 1 107 ? 7.356 56.803 122.365 1.00 43.99 107 TYR 1 N 1
ATOM 818 C CA . TYR A 1 107 ? 7.616 58.064 123.104 1.00 43.99 107 TYR 1 CA 1
ATOM 819 C C . TYR A 1 107 ? 6.303 58.836 123.230 1.00 43.99 107 TYR 1 C 1
ATOM 820 O O . TYR A 1 107 ? 5.456 58.746 122.322 1.00 43.99 107 TYR 1 O 1
ATOM 829 N N . HIS A 1 108 ? 6.135 59.566 124.331 1.00 44.64 108 HIS 1 N 1
ATOM 830 C CA . HIS A 1 108 ? 4.837 60.259 124.525 1.00 44.64 108 HIS 1 CA 1
ATOM 831 C C . HIS A 1 108 ? 4.598 61.239 123.376 1.00 44.64 108 HIS 1 C 1
ATOM 832 O O . HIS A 1 108 ? 5.490 62.056 123.088 1.00 44.64 108 HIS 1 O 1
ATOM 839 N N . LYS A 1 109 ? 3.418 61.141 122.764 1.00 43.95 109 LYS 1 N 1
ATOM 840 C CA . LYS A 1 109 ? 2.979 62.075 121.691 1.00 43.95 109 LYS 1 CA 1
ATOM 841 C C . LYS A 1 109 ? 1.856 62.946 122.268 1.00 43.95 109 LYS 1 C 1
ATOM 842 O O . LYS A 1 109 ? 1.432 62.700 123.423 1.00 43.95 109 LYS 1 O 1
ATOM 848 N N . ALA A 1 110 ? 1.370 63.940 121.527 1.00 44.07 110 ALA 1 N 1
ATOM 849 C CA . ALA A 1 110 ? 0.309 64.749 122.170 1.00 44.07 110 ALA 1 CA 1
ATOM 850 C C . ALA A 1 110 ? -0.930 63.871 122.383 1.00 44.07 110 ALA 1 C 1
ATOM 851 O O . ALA A 1 110 ? -1.489 63.898 123.495 1.00 44.07 110 ALA 1 O 1
ATOM 853 N N . PRO A 1 111 ? -1.357 63.068 121.385 1.00 41.93 111 PRO 1 N 1
ATOM 854 C CA . PRO A 1 111 ? -2.499 62.166 121.538 1.00 41.93 111 PRO 1 CA 1
ATOM 855 C C . PRO A 1 111 ? -2.052 60.759 121.970 1.00 41.93 111 PRO 1 C 1
ATOM 856 O O . PRO A 1 111 ? -0.888 60.439 121.815 1.00 41.93 111 PRO 1 O 1
ATOM 860 N N . PHE A 1 112 ? -2.986 59.967 122.504 1.00 40.03 112 PHE 1 N 1
ATOM 861 C CA . PHE A 1 112 ? -2.750 58.568 122.956 1.00 40.03 112 PHE 1 CA 1
ATOM 862 C C . PHE A 1 112 ? -1.976 57.775 121.894 1.00 40.03 112 PHE 1 C 1
ATOM 863 O O . PHE A 1 112 ? -2.358 57.820 120.710 1.00 40.03 112 PHE 1 O 1
ATOM 871 N N . THR A 1 113 ? -0.967 57.005 122.321 1.00 39.23 113 THR 1 N 1
ATOM 872 C CA . THR A 1 113 ? -0.135 56.211 121.377 1.00 39.23 113 THR 1 CA 1
ATOM 873 C C . THR A 1 113 ? -0.968 55.021 120.889 1.00 39.23 113 THR 1 C 1
ATOM 874 O O . THR A 1 113 ? -1.568 54.346 121.741 1.00 39.23 113 THR 1 O 1
ATOM 878 N N . ARG A 1 114 ? -0.973 54.762 119.580 1.00 36.83 114 ARG 1 N 1
ATOM 879 C CA . ARG A 1 114 ? -1.771 53.681 119.015 1.00 36.83 114 ARG 1 CA 1
ATOM 880 C C . ARG A 1 114 ? -0.837 52.696 118.333 1.00 36.83 114 ARG 1 C 1
ATOM 881 O O . ARG A 1 114 ? -0.258 53.010 117.292 1.00 36.83 114 ARG 1 O 1
ATOM 889 N N . LEU A 1 115 ? -0.701 51.508 118.910 1.00 34.21 115 LEU 1 N 1
ATOM 890 C CA . LEU A 1 115 ? 0.185 50.479 118.402 1.00 34.21 115 LEU 1 CA 1
ATOM 891 C C . LEU A 1 115 ? -0.609 49.299 117.869 1.00 34.21 115 LEU 1 C 1
ATOM 892 O O . LEU A 1 115 ? -1.777 49.106 118.202 1.00 34.21 115 LEU 1 O 1
ATOM 897 N N . ALA A 1 116 ? 0.050 48.504 117.038 1.00 35.40 116 ALA 1 N 1
ATOM 898 C CA . ALA A 1 116 ? -0.492 47.245 116.544 1.00 35.40 116 ALA 1 CA 1
ATOM 899 C C . ALA A 1 116 ? 0.522 46.172 116.900 1.00 35.40 116 ALA 1 C 1
ATOM 900 O O . ALA A 1 116 ? 1.421 45.865 116.117 1.00 35.40 116 ALA 1 O 1
ATOM 902 N N . LEU A 1 117 ? 0.381 45.615 118.092 1.00 35.53 117 LEU 1 N 1
ATOM 903 C CA . LEU A 1 117 ? 1.258 44.567 118.583 1.00 35.53 117 LEU 1 CA 1
ATOM 904 C C . LEU A 1 117 ? 0.686 43.194 118.242 1.00 35.53 117 LEU 1 C 1
ATOM 905 O O . LEU A 1 117 ? -0.529 43.009 118.266 1.00 35.53 117 LEU 1 O 1
ATOM 910 N N . PRO A 1 118 ? 1.521 42.226 117.901 1.00 35.82 118 PRO 1 N 1
ATOM 911 C CA . PRO A 1 118 ? 1.025 40.936 117.431 1.00 35.82 118 PRO 1 CA 1
ATOM 912 C C . PRO A 1 118 ? 0.619 40.041 118.594 1.00 35.82 118 PRO 1 C 1
ATOM 913 O O . PRO A 1 118 ? 0.807 40.366 119.760 1.00 35.82 118 PRO 1 O 1
ATOM 917 N N . TYR A 1 119 ? 0.046 38.895 118.243 1.00 36.66 119 TYR 1 N 1
ATOM 918 C CA . TYR A 1 119 ? -0.297 37.860 119.210 1.00 36.66 119 TYR 1 CA 1
ATOM 919 C C . TYR A 1 119 ? 0.944 37.009 119.426 1.00 36.66 119 TYR 1 C 1
ATOM 920 O O . TYR A 1 119 ? 1.432 36.365 118.492 1.00 36.66 119 TYR 1 O 1
ATOM 929 N N . THR A 1 120 ? 1.466 37.016 120.648 1.00 36.58 120 THR 1 N 1
ATOM 930 C CA . THR A 1 120 ? 2.782 36.464 120.912 1.00 36.58 120 THR 1 CA 1
ATOM 931 C C . THR A 1 120 ? 2.813 35.325 121.920 1.00 36.58 120 THR 1 C 1
ATOM 932 O O . THR A 1 120 ? 3.902 34.838 122.226 1.00 36.58 120 THR 1 O 1
ATOM 936 N N . ALA A 1 121 ? 1.672 34.890 122.438 1.00 36.74 121 ALA 1 N 1
ATOM 937 C CA . ALA A 1 121 ? 1.672 33.823 123.428 1.00 36.74 121 ALA 1 CA 1
ATOM 938 C C . ALA A 1 121 ? 2.043 32.540 122.690 1.00 36.74 121 ALA 1 C 1
ATOM 939 O O . ALA A 1 121 ? 1.733 32.396 121.505 1.00 36.74 121 ALA 1 O 1
ATOM 941 N N . PRO A 1 122 ? 2.711 31.592 123.352 1.00 35.08 122 PRO 1 N 1
ATOM 942 C CA . PRO A 1 122 ? 3.176 30.395 122.642 1.00 35.08 122 PRO 1 CA 1
ATOM 943 C C . PRO A 1 122 ? 2.068 29.455 122.213 1.00 35.08 122 PRO 1 C 1
ATOM 944 O O . PRO A 1 122 ? 2.301 28.622 121.330 1.00 35.08 122 PRO 1 O 1
ATOM 948 N N . HIS A 1 123 ? 0.877 29.560 122.792 1.00 35.20 123 HIS 1 N 1
ATOM 949 C CA . HIS A 1 123 ? -0.156 28.563 122.581 1.00 35.20 123 HIS 1 CA 1
ATOM 950 C C . HIS A 1 123 ? -0.800 28.692 121.209 1.00 35.20 123 HIS 1 C 1
ATOM 951 O O . HIS A 1 123 ? -0.703 29.719 120.537 1.00 35.20 123 HIS 1 O 1
ATOM 958 N N . ARG A 1 124 ? -1.482 27.620 120.806 1.00 34.12 124 ARG 1 N 1
ATOM 959 C CA . ARG A 1 124 ? -2.265 27.639 119.577 1.00 34.12 124 ARG 1 CA 1
ATOM 960 C C . ARG A 1 124 ? -3.280 28.769 119.604 1.00 34.12 124 ARG 1 C 1
ATOM 961 O O . ARG A 1 124 ? -3.181 29.735 118.842 1.00 34.12 124 ARG 1 O 1
ATOM 969 N N . VAL A 1 125 ? -4.261 28.662 120.492 1.00 33.33 125 VAL 1 N 1
ATOM 970 C CA . VAL A 1 125 ? -5.304 29.660 120.664 1.00 33.33 125 VAL 1 CA 1
ATOM 971 C C . VAL A 1 125 ? -5.537 29.833 122.153 1.00 33.33 125 VAL 1 C 1
ATOM 972 O O . VAL A 1 125 ? -5.666 28.850 122.886 1.00 33.33 125 VAL 1 O 1
ATOM 976 N N . LEU A 1 126 ? -5.583 31.077 122.607 1.00 33.52 126 LEU 1 N 1
ATOM 977 C CA . LEU A 1 126 ? -5.819 31.327 124.018 1.00 33.52 126 LEU 1 CA 1
ATOM 978 C C . LEU A 1 126 ? -7.199 30.821 124.424 1.00 33.52 126 LEU 1 C 1
ATOM 979 O O . LEU A 1 126 ? -7.985 30.356 123.601 1.00 33.52 126 LEU 1 O 1
ATOM 984 N N . ALA A 1 127 ? -7.485 30.906 125.714 1.00 33.67 127 ALA 1 N 1
ATOM 985 C CA . ALA A 1 127 ? -8.726 30.387 126.257 1.00 33.67 127 ALA 1 CA 1
ATOM 986 C C . ALA A 1 127 ? -9.338 31.397 127.208 1.00 33.67 127 ALA 1 C 1
ATOM 987 O O . ALA A 1 127 ? -8.632 32.038 127.986 1.00 33.67 127 ALA 1 O 1
ATOM 989 N N . THR A 1 128 ? -10.657 31.537 127.135 1.00 36.10 128 THR 1 N 1
ATOM 990 C CA . THR A 1 128 ? -11.382 32.388 128.063 1.00 36.10 128 THR 1 CA 1
ATOM 991 C C . THR A 1 128 ? -11.667 31.690 129.378 1.00 36.10 128 THR 1 C 1
ATOM 992 O O . THR A 1 128 ? -11.727 32.347 130.420 1.00 36.10 128 THR 1 O 1
ATOM 996 N N . VAL A 1 129 ? -11.855 30.376 129.352 1.00 37.07 129 VAL 1 N 1
ATOM 997 C CA . VAL A 1 129 ? -12.043 29.578 130.554 1.00 37.07 129 VAL 1 CA 1
ATOM 998 C C . VAL A 1 129 ? -11.033 28.448 130.525 1.00 37.07 129 VAL 1 C 1
ATOM 999 O O . VAL A 1 129 ? -10.948 27.715 129.536 1.00 37.07 129 VAL 1 O 1
ATOM 1003 N N . TYR A 1 130 ? -10.272 28.266 131.608 1.00 40.81 130 TYR 1 N 1
ATOM 1004 C CA . TYR A 1 130 ? -9.197 27.236 131.563 1.00 40.81 130 TYR 1 CA 1
ATOM 1005 C C . TYR A 1 130 ? -9.587 25.897 132.204 1.00 40.81 130 TYR 1 C 1
ATOM 1006 O O . TYR A 1 130 ? -9.149 24.861 131.670 1.00 40.81 130 TYR 1 O 1
ATOM 1015 N N . ASN A 1 131 ? -10.300 25.908 133.336 1.00 43.28 131 ASN 1 N 1
ATOM 1016 C CA . ASN A 1 131 ? -10.683 24.637 134.018 1.00 43.28 131 ASN 1 CA 1
ATOM 1017 C C . ASN A 1 131 ? -9.433 23.784 134.281 1.00 43.28 131 ASN 1 C 1
ATOM 1018 O O . ASN A 1 131 ? -9.459 22.582 133.962 1.00 43.28 131 ASN 1 O 1
ATOM 1023 N N . GLY A 1 132 ? -8.374 24.395 134.817 1.00 50.37 132 GLY 1 N 1
ATOM 1024 C CA . GLY A 1 132 ? -7.121 23.660 135.075 1.00 50.37 132 GLY 1 CA 1
ATOM 1025 C C . GLY A 1 132 ? -6.644 23.821 136.505 1.00 50.37 132 GLY 1 C 1
ATOM 1026 O O . GLY A 1 132 ? -6.700 24.951 137.023 1.00 50.37 132 GLY 1 O 1
ATOM 1027 N N . ASN A 1 133 ? -6.159 22.730 137.106 1.00 56.02 133 ASN 1 N 1
ATOM 1028 C CA . ASN A 1 133 ? -5.630 22.753 138.496 1.00 56.02 133 ASN 1 CA 1
ATOM 1029 C C . ASN A 1 133 ? -4.487 23.774 138.475 1.00 56.02 133 ASN 1 C 1
ATOM 1030 O O . ASN A 1 133 ? -3.918 23.993 137.384 1.00 56.02 133 ASN 1 O 1
ATOM 1035 N N . SER A 1 134 ? -4.163 24.338 139.645 0.85 57.93 134 SER 1 N 1
ATOM 1036 C CA . SER A 1 134 ? -3.095 25.362 139.813 0.85 57.93 134 SER 1 CA 1
ATOM 1037 C C . SER A 1 134 ? -1.762 24.755 139.357 0.85 57.93 134 SER 1 C 1
ATOM 1038 O O . SER A 1 134 ? -1.278 23.807 140.009 0.85 57.93 134 SER 1 O 1
ATOM 1041 N N . LYS A 1 135 ? -1.217 25.286 138.259 0.85 61.08 135 LYS 1 N 1
ATOM 1042 C CA . LYS A 1 135 ? 0.079 24.846 137.672 0.85 61.08 135 LYS 1 CA 1
ATOM 1043 C C . LYS A 1 135 ? 1.172 24.572 138.709 0.85 61.08 135 LYS 1 C 1
ATOM 1044 O O . LYS A 1 135 ? 1.505 25.504 139.467 0.85 61.08 135 LYS 1 O 1
ATOM 1050 N N . TYR A 1 136 ? 1.730 23.354 138.678 0.85 63.82 136 TYR 1 N 1
ATOM 1051 C CA . TYR A 1 136 ? 2.807 22.879 139.590 0.85 63.82 136 TYR 1 CA 1
ATOM 1052 C C . TYR A 1 136 ? 2.597 23.404 141.016 0.85 63.82 136 TYR 1 C 1
ATOM 1053 O O . TYR A 1 136 ? 3.384 23.000 141.894 0.85 63.82 136 TYR 1 O 1
ATOM 1062 N N . LEU A 1 153 ? -8.209 26.729 143.190 1.00 64.27 153 LEU 1 N 1
ATOM 1063 C CA . LEU A 1 153 ? -9.300 27.350 142.454 1.00 64.27 153 LEU 1 CA 1
ATOM 1064 C C . LEU A 1 153 ? -9.142 27.223 140.947 1.00 64.27 153 LEU 1 C 1
ATOM 1065 O O . LEU A 1 153 ? -8.380 26.395 140.450 1.00 64.27 153 LEU 1 O 1
ATOM 1070 N N . ALA A 1 154 ? -9.877 28.063 140.231 0.85 59.29 154 ALA 1 N 1
ATOM 1071 C CA . ALA A 1 154 ? -9.858 28.083 138.777 0.85 59.29 154 ALA 1 CA 1
ATOM 1072 C C . ALA A 1 154 ? -9.744 29.534 138.309 0.85 59.29 154 ALA 1 C 1
ATOM 1073 O O . ALA A 1 154 ? -9.907 29.828 137.125 0.85 59.29 154 ALA 1 O 1
ATOM 1075 N N . ALA A 1 155 ? -9.735 30.441 139.291 0.85 58.93 155 ALA 1 N 1
ATOM 1076 C CA . ALA A 1 155 ? -9.664 31.890 139.000 0.85 58.93 155 ALA 1 CA 1
ATOM 1077 C C . ALA A 1 155 ? -8.504 32.026 138.019 0.85 58.93 155 ALA 1 C 1
ATOM 1078 O O . ALA A 1 155 ? -8.480 33.001 137.243 0.85 58.93 155 ALA 1 O 1
ATOM 1080 N N . GLN A 1 156 ? -7.478 31.192 138.170 0.85 50.92 156 GLN 1 N 1
ATOM 1081 C CA . GLN A 1 156 ? -6.304 31.422 137.294 0.85 50.92 156 GLN 1 CA 1
ATOM 1082 C C . GLN A 1 156 ? -6.062 30.922 135.874 0.85 50.92 156 GLN 1 C 1
ATOM 1083 O O . GLN A 1 156 ? -5.815 29.714 135.695 0.85 50.92 156 GLN 1 O 1
ATOM 1089 N N . LEU A 1 157 ? -6.181 31.833 134.908 0.85 41.59 157 LEU 1 N 1
ATOM 1090 C CA . LEU A 1 157 ? -5.815 31.524 133.507 0.85 41.59 157 LEU 1 CA 1
ATOM 1091 C C . LEU A 1 157 ? -4.285 31.479 133.503 0.85 41.59 157 LEU 1 C 1
ATOM 1092 O O . LEU A 1 157 ? -3.673 32.291 134.228 0.85 41.59 157 LEU 1 O 1
ATOM 1097 N N . PRO A 1 158 ? -3.617 30.679 132.651 1.00 38.52 158 PRO 1 N 1
ATOM 1098 C CA . PRO A 1 158 ? -2.153 30.607 132.673 1.00 38.52 158 PRO 1 CA 1
ATOM 1099 C C . PRO A 1 158 ? -1.493 31.967 132.392 1.00 38.52 158 PRO 1 C 1
ATOM 1100 O O . PRO A 1 158 ? -2.019 32.757 131.636 1.00 38.52 158 PRO 1 O 1
ATOM 1104 N N . ALA A 1 159 ? -0.297 32.177 132.952 1.00 37.40 159 ALA 1 N 1
ATOM 1105 C CA . ALA A 1 159 ? 0.444 33.456 132.832 1.00 37.40 159 ALA 1 CA 1
ATOM 1106 C C . ALA A 1 159 ? 0.731 33.814 131.365 1.00 37.40 159 ALA 1 C 1
ATOM 1107 O O . ALA A 1 159 ? 0.773 35.015 131.062 1.00 37.40 159 ALA 1 O 1
ATOM 1109 N N . SER A 1 160 ? 0.836 32.793 130.508 1.00 34.39 160 SER 1 N 1
ATOM 1110 C CA . SER A 1 160 ? 1.128 32.962 129.060 1.00 34.39 160 SER 1 CA 1
ATOM 1111 C C . SER A 1 160 ? -0.154 33.263 128.275 1.00 34.39 160 SER 1 C 1
ATOM 1112 O O . SER A 1 160 ? -0.123 33.125 127.039 1.00 34.39 160 SER 1 O 1
ATOM 1115 N N . PHE A 1 161 ? -1.225 33.678 128.956 1.00 35.56 161 PHE 1 N 1
ATOM 1116 C CA . PHE A 1 161 ? -2.504 33.988 128.263 1.00 35.56 161 PHE 1 CA 1
ATOM 1117 C C . PHE A 1 161 ? -2.585 35.480 127.913 1.00 35.56 161 PHE 1 C 1
ATOM 1118 O O . PHE A 1 161 ? -3.602 35.896 127.330 1.00 35.56 161 PHE 1 O 1
ATOM 1126 N N . ASN A 1 162 ? -1.548 36.253 128.245 1.00 35.80 162 ASN 1 N 1
ATOM 1127 C CA . ASN A 1 162 ? -1.545 37.718 127.983 1.00 35.80 162 ASN 1 CA 1
ATOM 1128 C C . ASN A 1 162 ? -0.951 38.019 126.602 1.00 35.80 162 ASN 1 C 1
ATOM 1129 O O . ASN A 1 162 ? -0.406 37.091 125.979 1.00 35.80 162 ASN 1 O 1
ATOM 1134 N N . TYR A 1 163 ? -1.074 39.274 126.151 1.00 36.18 163 TYR 1 N 1
ATOM 1135 C CA . TYR A 1 163 ? -0.528 39.726 124.849 1.00 36.18 163 TYR 1 CA 1
ATOM 1136 C C . TYR A 1 163 ? 0.706 40.580 125.126 1.00 36.18 163 TYR 1 C 1
ATOM 1137 O O . TYR A 1 163 ? 1.175 41.275 124.209 1.00 36.18 163 TYR 1 O 1
ATOM 1146 N N . GLY A 1 164 ? 1.236 40.490 126.350 1.00 35.11 164 GLY 1 N 1
ATOM 1147 C CA . GLY A 1 164 ? 2.387 41.299 126.670 1.00 35.11 164 GLY 1 CA 1
ATOM 1148 C C . GLY A 1 164 ? 1.967 42.402 127.612 1.00 35.11 164 GLY 1 C 1
ATOM 1149 O O . GLY A 1 164 ? 0.784 42.732 127.690 1.00 35.11 164 GLY 1 O 1
ATOM 1150 N N . ALA A 1 165 ? 2.924 42.981 128.329 1.00 36.77 165 ALA 1 N 1
ATOM 1151 C CA . ALA A 1 165 ? 2.646 44.082 129.237 1.00 36.77 165 ALA 1 CA 1
ATOM 1152 C C . ALA A 1 165 ? 3.191 45.454 128.904 1.00 36.77 165 ALA 1 C 1
ATOM 1153 O O . ALA A 1 165 ? 4.251 45.562 128.288 1.00 36.77 165 ALA 1 O 1
ATOM 1155 N N . ILE A 1 166 ? 2.476 46.491 129.301 1.00 37.52 166 ILE 1 N 1
ATOM 1156 C CA . ILE A 1 166 ? 2.902 47.860 129.056 1.00 37.52 166 ILE 1 CA 1
ATOM 1157 C C . ILE A 1 166 ? 3.181 48.525 130.392 1.00 37.52 166 ILE 1 C 1
ATOM 1158 O O . ILE A 1 166 ? 2.473 48.298 131.377 1.00 37.52 166 ILE 1 O 1
ATOM 1163 N N . ARG A 1 167 ? 4.231 49.337 130.434 1.00 40.22 167 ARG 1 N 1
ATOM 1164 C CA . ARG A 1 167 ? 4.530 50.109 131.637 1.00 40.22 167 ARG 1 CA 1
ATOM 1165 C C . ARG A 1 167 ? 4.958 51.509 131.230 1.00 40.22 167 ARG 1 C 1
ATOM 1166 O O . ARG A 1 167 ? 6.121 51.738 130.894 1.00 40.22 167 ARG 1 O 1
ATOM 1174 N N . ALA A 1 168 ? 4.023 52.436 131.277 1.00 41.07 168 ALA 1 N 1
ATOM 1175 C CA . ALA A 1 168 ? 4.325 53.850 131.264 1.00 41.07 168 ALA 1 CA 1
ATOM 1176 C C . ALA A 1 168 ? 4.179 54.377 132.680 1.00 41.07 168 ALA 1 C 1
ATOM 1177 O O . ALA A 1 168 ? 3.638 53.708 133.560 1.00 41.07 168 ALA 1 O 1
ATOM 1179 N N . THR A 1 169 ? 4.667 55.591 132.910 1.00 43.58 169 THR 1 N 1
ATOM 1180 C CA . THR A 1 169 ? 4.554 56.164 134.245 1.00 43.58 169 THR 1 CA 1
ATOM 1181 C C . THR A 1 169 ? 3.180 56.207 134.900 1.00 43.58 169 THR 1 C 1
ATOM 1182 O O . THR A 1 169 ? 2.999 55.723 136.023 1.00 43.58 169 THR 1 O 1
ATOM 1186 N N . GLU A 1 170 ? 2.202 56.814 134.227 1.00 43.92 170 GLU 1 N 1
ATOM 1187 C CA . GLU A 1 170 ? 0.863 57.036 134.795 1.00 43.92 170 GLU 1 CA 1
ATOM 1188 C C . GLU A 1 170 ? 0.210 56.671 133.442 1.00 43.92 170 GLU 1 C 1
ATOM 1189 O O . GLU A 1 170 ? 0.425 57.352 132.447 1.00 43.92 170 GLU 1 O 1
ATOM 1195 N N . ILE A 1 171 ? -0.532 55.561 133.389 1.00 41.82 171 ILE 1 N 1
ATOM 1196 C CA . ILE A 1 171 ? -1.238 55.200 132.177 1.00 41.82 171 ILE 1 CA 1
ATOM 1197 C C . ILE A 1 171 ? -2.605 55.627 132.638 1.00 41.82 171 ILE 1 C 1
ATOM 1198 O O . ILE A 1 171 ? -3.016 55.337 133.765 1.00 41.82 171 ILE 1 O 1
ATOM 1203 N N . GLN A 1 172 ? -3.322 56.346 131.770 1.00 42.70 172 GLN 1 N 1
ATOM 1204 C CA . GLN A 1 172 ? -4.628 56.887 132.109 1.00 42.70 172 GLN 1 CA 1
ATOM 1205 C C . GLN A 1 172 ? -5.785 56.152 131.455 1.00 42.70 172 GLN 1 C 1
ATOM 1206 O O . GLN A 1 172 ? -6.796 55.918 132.120 1.00 42.70 172 GLN 1 O 1
ATOM 1212 N N . GLU A 1 173 ? -5.671 55.800 130.181 1.00 41.14 173 GLU 1 N 1
ATOM 1213 C CA . GLU A 1 173 ? -6.712 55.050 129.502 1.00 41.14 173 GLU 1 CA 1
ATOM 1214 C C . GLU A 1 173 ? -6.043 53.977 128.672 1.00 41.14 173 GLU 1 C 1
ATOM 1215 O O . GLU A 1 173 ? -4.892 54.118 128.266 1.00 41.14 173 GLU 1 O 1
ATOM 1221 N N . LEU A 1 174 ? -6.775 52.898 128.434 1.00 36.67 174 LEU 1 N 1
ATOM 1222 C CA . LEU A 1 174 ? -6.254 51.794 127.642 1.00 36.67 174 LEU 1 CA 1
ATOM 1223 C C . LEU A 1 174 ? -7.404 51.211 126.847 1.00 36.67 174 LEU 1 C 1
ATOM 1224 O O . LEU A 1 174 ? -8.398 50.776 127.433 1.00 36.67 174 LEU 1 O 1
ATOM 1229 N N . LEU A 1 175 ? -7.282 51.221 125.529 1.00 34.65 175 LEU 1 N 1
ATOM 1230 C CA . LEU A 1 175 ? -8.259 50.598 124.657 1.00 34.65 175 LEU 1 CA 1
ATOM 1231 C C . LEU A 1 175 ? -7.594 49.447 123.918 1.00 34.65 175 LEU 1 C 1
ATOM 1232 O O . LEU A 1 175 ? -6.373 49.398 123.781 1.00 34.65 175 LEU 1 O 1
ATOM 1237 N N . VAL A 1 176 ? -8.410 48.519 123.440 1.00 34.64 176 VAL 1 N 1
ATOM 1238 C CA . VAL A 1 176 ? -7.911 47.276 122.868 1.00 34.64 176 VAL 1 CA 1
ATOM 1239 C C . VAL A 1 176 ? -8.809 46.869 121.712 1.00 34.64 176 VAL 1 C 1
ATOM 1240 O O . VAL A 1 176 ? -10.035 46.922 121.821 1.00 34.64 176 VAL 1 O 1
ATOM 1244 N N . ARG A 1 177 ? -8.200 46.456 120.608 1.00 34.73 177 ARG 1 N 1
ATOM 1245 C CA . ARG A 1 177 ? -8.915 46.130 119.384 1.00 34.73 177 ARG 1 CA 1
ATOM 1246 C C . ARG A 1 177 ? -8.399 44.802 118.869 1.00 34.73 177 ARG 1 C 1
ATOM 1247 O O . ARG A 1 177 ? -7.205 44.667 118.596 1.00 34.73 177 ARG 1 O 1
ATOM 1255 N N . MET A 1 178 ? -9.285 43.823 118.740 1.00 38.33 178 MET 1 N 1
ATOM 1256 C CA . MET A 1 178 ? -8.899 42.484 118.305 1.00 38.33 178 MET 1 CA 1
ATOM 1257 C C . MET A 1 178 ? -9.010 42.417 116.791 1.00 38.33 178 MET 1 C 1
ATOM 1258 O O . MET A 1 178 ? -10.104 42.288 116.245 1.00 38.33 178 MET 1 O 1
ATOM 1263 N N . LYS A 1 179 ? -7.879 42.490 116.109 1.00 36.44 179 LYS 1 N 1
ATOM 1264 C CA . LYS A 1 179 ? -7.860 42.358 114.666 1.00 36.44 179 LYS 1 CA 1
ATOM 1265 C C . LYS A 1 179 ? -7.837 40.890 114.271 1.00 36.44 179 LYS 1 C 1
ATOM 1266 O O . LYS A 1 179 ? -7.301 40.048 114.992 1.00 36.44 179 LYS 1 O 1
ATOM 1272 N N . ARG A 1 180 ? -8.418 40.596 113.108 1.00 35.94 180 ARG 1 N 1
ATOM 1273 C CA . ARG A 1 180 ? -8.575 39.249 112.565 1.00 35.94 180 ARG 1 CA 1
ATOM 1274 C C . ARG A 1 180 ? -9.020 38.169 113.544 1.00 35.94 180 ARG 1 C 1
ATOM 1275 O O . ARG A 1 180 ? -8.560 37.026 113.467 1.00 35.94 180 ARG 1 O 1
ATOM 1283 N N . ALA A 1 181 ? -9.819 38.539 114.533 1.00 36.63 181 ALA 1 N 1
ATOM 1284 C CA . ALA A 1 181 ? -10.288 37.589 115.527 1.00 36.63 181 ALA 1 CA 1
ATOM 1285 C C . ALA A 1 181 ? -10.817 36.272 114.979 1.00 36.63 181 ALA 1 C 1
ATOM 1286 O O . ALA A 1 181 ? -11.331 36.199 113.863 1.00 36.63 181 ALA 1 O 1
ATOM 1288 N N . GLU A 1 182 ? -10.675 35.221 115.779 1.00 35.63 182 GLU 1 N 1
ATOM 1289 C CA . GLU A 1 182 ? -11.204 33.898 115.471 1.00 35.63 182 GLU 1 CA 1
ATOM 1290 C C . GLU A 1 182 ? -11.688 33.293 116.773 1.00 35.63 182 GLU 1 C 1
ATOM 1291 O O . GLU A 1 182 ? -10.887 33.074 117.684 1.00 35.63 182 GLU 1 O 1
ATOM 1297 N N . LEU A 1 183 ? -12.980 33.023 116.868 1.00 30.59 183 LEU 1 N 1
ATOM 1298 C CA . LEU A 1 183 ? -13.556 32.448 118.068 1.00 30.59 183 LEU 1 CA 1
ATOM 1299 C C . LEU A 1 183 ? -13.871 30.979 117.837 1.00 30.59 183 LEU 1 C 1
ATOM 1300 O O . LEU A 1 183 ? -14.181 30.564 116.721 1.00 30.59 183 LEU 1 O 1
ATOM 1305 N N . TYR A 1 184 ? -13.787 30.191 118.906 1.00 30.13 184 TYR 1 N 1
ATOM 1306 C CA . TYR A 1 184 ? -14.048 28.764 118.838 1.00 30.13 184 TYR 1 CA 1
ATOM 1307 C C . TYR A 1 184 ? -14.894 28.356 120.032 1.00 30.13 184 TYR 1 C 1
ATOM 1308 O O . TYR A 1 184 ? -14.833 28.984 121.088 1.00 30.13 184 TYR 1 O 1
ATOM 1317 N N . CYS A 1 185 ? -15.647 27.261 119.868 1.00 32.43 185 CYS 1 N 1
ATOM 1318 C CA . CYS A 1 185 ? -16.482 26.645 120.939 1.00 32.43 185 CYS 1 CA 1
ATOM 1319 C C . CYS A 1 185 ? -17.380 27.671 121.637 1.00 32.43 185 CYS 1 C 1
ATOM 1320 O O . CYS A 1 185 ? -17.114 27.981 122.814 1.00 32.43 185 CYS 1 O 1
ATOM 1323 N N . PRO A 1 186 ? -18.495 28.117 121.020 1.00 32.49 186 PRO 1 N 1
ATOM 1324 C CA . PRO A 1 186 ? -19.379 29.115 121.632 1.00 32.49 186 PRO 1 CA 1
ATOM 1325 C C . PRO A 1 186 ? -19.917 28.752 123.026 1.00 32.49 186 PRO 1 C 1
ATOM 1326 O O . PRO A 1 186 ? -20.141 27.591 123.290 1.00 32.49 186 PRO 1 O 1
ATOM 1330 N N . ARG A 1 187 ? -20.090 29.775 123.868 1.00 34.77 187 ARG 1 N 1
ATOM 1331 C CA . ARG A 1 187 ? -20.639 29.677 125.213 1.00 34.77 187 ARG 1 CA 1
ATOM 1332 C C . ARG A 1 187 ? -21.850 30.549 125.482 1.00 34.77 187 ARG 1 C 1
ATOM 1333 O O . ARG A 1 187 ? -22.282 31.317 124.617 1.00 34.77 187 ARG 1 O 1
ATOM 1341 N N . PRO A 1 188 ? -22.444 30.446 126.673 1.00 37.77 188 PRO 1 N 1
ATOM 1342 C CA . PRO A 1 188 ? -23.613 31.277 126.986 1.00 37.77 188 PRO 1 CA 1
ATOM 1343 C C . PRO A 1 188 ? -23.318 32.770 126.943 1.00 37.77 188 PRO 1 C 1
ATOM 1344 O O . PRO A 1 188 ? -22.278 33.231 127.411 1.00 37.77 188 PRO 1 O 1
ATOM 1348 N N . LEU A 1 189 ? -24.277 33.529 126.403 1.00 37.73 189 LEU 1 N 1
ATOM 1349 C CA . LEU A 1 189 ? -24.158 34.972 126.213 1.00 37.73 189 LEU 1 CA 1
ATOM 1350 C C . LEU A 1 189 ? -24.965 35.800 127.206 1.00 37.73 189 LEU 1 C 1
ATOM 1351 O O . LEU A 1 189 ? -24.599 36.947 127.470 1.00 37.73 189 LEU 1 O 1
ATOM 1356 N N . LEU A 1 190 ? -26.059 35.258 127.745 1.00 42.76 190 LEU 1 N 1
ATOM 1357 C CA . LEU A 1 190 ? -26.663 35.725 128.979 1.00 42.76 190 LEU 1 CA 1
ATOM 1358 C C . LEU A 1 190 ? -27.105 37.227 129.015 1.00 42.76 190 LEU 1 C 1
ATOM 1359 O O . LEU A 1 190 ? -26.609 38.030 129.807 1.00 42.76 190 LEU 1 O 1
ATOM 1364 N N . ALA A 1 191 ? -28.041 37.557 128.128 1.00 48.33 191 ALA 1 N 1
ATOM 1365 C CA . ALA A 1 191 ? -28.740 38.798 128.197 1.00 48.33 191 ALA 1 CA 1
ATOM 1366 C C . ALA A 1 191 ? -29.372 39.210 129.541 1.00 48.33 191 ALA 1 C 1
ATOM 1367 O O . ALA A 1 191 ? -29.714 38.361 130.365 1.00 48.33 191 ALA 1 O 1
ATOM 1369 N N . VAL A 1 192 ? -29.462 40.531 129.763 1.00 54.70 192 VAL 1 N 1
ATOM 1370 C CA . VAL A 1 192 ? -29.893 41.057 131.056 1.00 54.70 192 VAL 1 CA 1
ATOM 1371 C C . VAL A 1 192 ? -31.184 40.564 131.704 1.00 54.70 192 VAL 1 C 1
ATOM 1372 O O . VAL A 1 192 ? -32.228 40.445 131.054 1.00 54.70 192 VAL 1 O 1
ATOM 1376 N N . LYS A 1 193 ? -31.063 40.211 132.989 1.00 59.67 193 LYS 1 N 1
ATOM 1377 C CA . LYS A 1 193 ? -32.165 39.648 133.815 1.00 59.67 193 LYS 1 CA 1
ATOM 1378 C C . LYS A 1 193 ? -33.392 40.565 133.798 1.00 59.67 193 LYS 1 C 1
ATOM 1379 O O . LYS A 1 193 ? -33.236 41.773 134.055 1.00 59.67 193 LYS 1 O 1
ATOM 1385 N N . VAL A 1 194 ? -34.566 39.986 133.535 1.00 65.04 194 VAL 1 N 1
ATOM 1386 C CA . VAL A 1 194 ? -35.854 40.741 133.530 1.00 65.04 194 VAL 1 CA 1
ATOM 1387 C C . VAL A 1 194 ? -36.695 40.214 134.697 1.00 65.04 194 VAL 1 C 1
ATOM 1388 O O . VAL A 1 194 ? -36.930 38.992 134.745 1.00 65.04 194 VAL 1 O 1
ATOM 1392 N N . THR A 1 195 ? -37.132 41.105 135.591 1.00 67.65 195 THR 1 N 1
ATOM 1393 C CA . THR A 1 195 ? -37.939 40.692 136.770 1.00 67.65 195 THR 1 CA 1
ATOM 1394 C C . THR A 1 195 ? -39.275 41.444 136.773 1.00 67.65 195 THR 1 C 1
ATOM 1395 O O . THR A 1 195 ? -39.244 42.678 136.583 1.00 67.65 195 THR 1 O 1
ATOM 1399 N N . SER A 1 196 ? -40.379 40.700 136.945 1.00 70.02 196 SER 1 N 1
ATOM 1400 C CA . SER A 1 196 ? -41.791 41.177 137.034 1.00 70.02 196 SER 1 CA 1
ATOM 1401 C C . SER A 1 196 ? -42.354 41.662 135.687 1.00 70.02 196 SER 1 C 1
ATOM 1402 O O . SER A 1 196 ? -43.350 41.069 135.227 1.00 70.02 196 SER 1 O 1
ATOM 1405 N N . GLN A 1 197 ? -41.734 42.674 135.070 1.00 75.06 197 GLN 1 N 1
ATOM 1406 C CA . GLN A 1 197 ? -42.216 43.238 133.780 1.00 75.06 197 GLN 1 CA 1
ATOM 1407 C C . GLN A 1 197 ? -42.045 42.220 132.646 1.00 75.06 197 GLN 1 C 1
ATOM 1408 O O . GLN A 1 197 ? -41.123 41.386 132.727 1.00 75.06 197 GLN 1 O 1
ATOM 1414 N N . ASP A 1 198 ? -42.941 42.269 131.655 1.00 75.20 198 ASP 1 N 1
ATOM 1415 C CA . ASP A 1 198 ? -42.889 41.351 130.485 1.00 75.20 198 ASP 1 CA 1
ATOM 1416 C C . ASP A 1 198 ? -41.614 41.650 129.689 1.00 75.20 198 ASP 1 C 1
ATOM 1417 O O . ASP A 1 198 ? -40.834 40.711 129.442 1.00 75.20 198 ASP 1 O 1
ATOM 1422 N N . ARG A 1 199 ? -41.413 42.920 129.321 1.00 73.77 199 ARG 1 N 1
ATOM 1423 C CA . ARG A 1 199 ? -40.233 43.336 128.582 1.00 73.77 199 ARG 1 CA 1
ATOM 1424 C C . ARG A 1 199 ? -39.346 44.178 129.488 1.00 73.77 199 ARG 1 C 1
ATOM 1425 O O . ARG A 1 199 ? -39.773 44.655 130.541 1.00 73.77 199 ARG 1 O 1
ATOM 1433 N N . HIS A 1 200 ? -38.095 44.369 129.064 1.00 73.25 200 HIS 1 N 1
ATOM 1434 C CA . HIS A 1 200 ? -37.147 45.077 129.918 1.00 73.25 200 HIS 1 CA 1
ATOM 1435 C C . HIS A 1 200 ? -37.462 46.566 130.016 1.00 73.25 200 HIS 1 C 1
ATOM 1436 O O . HIS A 1 200 ? -37.160 47.189 131.040 1.00 73.25 200 HIS 1 O 1
ATOM 1443 N N . LYS A 1 201 ? -38.057 47.151 128.974 1.00 74.84 201 LYS 1 N 1
ATOM 1444 C CA . LYS A 1 201 ? -38.523 48.537 128.996 1.00 74.84 201 LYS 1 CA 1
ATOM 1445 C C . LYS A 1 201 ? -37.541 49.705 129.024 1.00 74.84 201 LYS 1 C 1
ATOM 1446 O O . LYS A 1 201 ? -37.865 50.780 129.529 1.00 74.84 201 LYS 1 O 1
ATOM 1452 N N . GLN A 1 202 ? -36.340 49.518 128.488 1.00 72.73 202 GLN 1 N 1
ATOM 1453 C CA . GLN A 1 202 ? -35.376 50.608 128.413 1.00 72.73 202 GLN 1 CA 1
ATOM 1454 C C . GLN A 1 202 ? -35.385 51.592 127.246 1.00 72.73 202 GLN 1 C 1
ATOM 1455 O O . GLN A 1 202 ? -35.059 52.770 127.408 1.00 72.73 202 GLN 1 O 1
ATOM 1461 N N . ARG B 2 13 ? -34.360 1.163 116.126 1.00 46.14 13 ARG 2 N 1
ATOM 1462 C CA . ARG B 2 13 ? -33.185 1.730 115.481 1.00 46.14 13 ARG 2 CA 1
ATOM 1463 C C . ARG B 2 13 ? -31.930 1.374 116.264 1.00 46.14 13 ARG 2 C 1
ATOM 1464 O O . ARG B 2 13 ? -31.421 2.172 117.044 1.00 46.14 13 ARG 2 O 1
ATOM 1472 N N . ILE B 2 14 ? -31.432 0.157 116.047 1.00 44.56 14 ILE 2 N 1
ATOM 1473 C CA . ILE B 2 14 ? -30.282 -0.307 116.801 1.00 44.56 14 ILE 2 CA 1
ATOM 1474 C C . ILE B 2 14 ? -29.016 0.365 116.283 1.00 44.56 14 ILE 2 C 1
ATOM 1475 O O . ILE B 2 14 ? -28.970 0.909 115.177 1.00 44.56 14 ILE 2 O 1
ATOM 1480 N N . LEU B 2 15 ? -27.973 0.327 117.108 1.00 42.79 15 LEU 2 N 1
ATOM 1481 C CA . LEU B 2 15 ? -26.707 0.970 116.770 1.00 42.79 15 LEU 2 CA 1
ATOM 1482 C C . LEU B 2 15 ? -25.618 0.314 117.603 1.00 42.79 15 LEU 2 C 1
ATOM 1483 O O . LEU B 2 15 ? -25.607 0.464 118.825 1.00 42.79 15 LEU 2 O 1
ATOM 1488 N N . THR B 2 16 ? -24.706 -0.394 116.946 1.00 41.92 16 THR 2 N 1
ATOM 1489 C CA . THR B 2 16 ? -23.684 -1.180 117.632 1.00 41.92 16 THR 2 CA 1
ATOM 1490 C C . THR B 2 16 ? -22.354 -0.437 117.571 1.00 41.92 16 THR 2 C 1
ATOM 1491 O O . THR B 2 16 ? -21.502 -0.702 116.727 1.00 41.92 16 THR 2 O 1
ATOM 1495 N N . THR B 2 17 ? -22.170 0.504 118.487 1.00 39.08 17 THR 2 N 1
ATOM 1496 C CA . THR B 2 17 ? -20.894 1.191 118.578 1.00 39.08 17 THR 2 CA 1
ATOM 1497 C C . THR B 2 17 ? -19.876 0.285 119.246 1.00 39.08 17 THR 2 C 1
ATOM 1498 O O . THR B 2 17 ? -20.192 -0.428 120.199 1.00 39.08 17 THR 2 O 1
ATOM 1502 N N . ARG B 2 18 ? -18.650 0.306 118.737 1.00 37.29 18 ARG 2 N 1
ATOM 1503 C CA . ARG B 2 18 ? -17.615 -0.593 119.228 1.00 37.29 18 ARG 2 CA 1
ATOM 1504 C C . ARG B 2 18 ? -16.289 0.140 119.250 1.00 37.29 18 ARG 2 C 1
ATOM 1505 O O . ARG B 2 18 ? -15.805 0.574 118.203 1.00 37.29 18 ARG 2 O 1
ATOM 1513 N N . ASN B 2 19 ? -15.710 0.273 120.434 1.00 37.41 19 ASN 2 N 1
ATOM 1514 C CA . ASN B 2 19 ? -14.410 0.896 120.616 1.00 37.41 19 ASN 2 CA 1
ATOM 1515 C C . ASN B 2 19 ? -13.429 -0.176 121.064 1.00 37.41 19 ASN 2 C 1
ATOM 1516 O O . ASN B 2 19 ? -13.615 -0.784 122.122 1.00 37.41 19 ASN 2 O 1
ATOM 1521 N N . GLY B 2 20 ? -12.402 -0.410 120.263 1.00 35.15 20 GLY 2 N 1
ATOM 1522 C CA . GLY B 2 20 ? -11.415 -1.407 120.635 1.00 35.15 20 GLY 2 CA 1
ATOM 1523 C C . GLY B 2 20 ? -12.103 -2.754 120.617 1.00 35.15 20 GLY 2 C 1
ATOM 1524 O O . GLY B 2 20 ? -12.938 -3.037 119.757 1.00 35.15 20 GLY 2 O 1
ATOM 1525 N N . HIS B 2 21 ? -11.745 -3.600 121.576 1.00 33.34 21 HIS 2 N 1
ATOM 1526 C CA . HIS B 2 21 ? -12.336 -4.921 121.708 1.00 33.34 21 HIS 2 CA 1
ATOM 1527 C C . HIS B 2 21 ? -13.620 -5.006 122.512 1.00 33.34 21 HIS 2 C 1
ATOM 1528 O O . HIS B 2 21 ? -14.114 -6.110 122.739 1.00 33.34 21 HIS 2 O 1
ATOM 1535 N N . THR B 2 22 ? -14.108 -3.853 122.976 1.00 36.26 22 THR 2 N 1
ATOM 1536 C CA . THR B 2 22 ? -15.359 -3.779 123.773 1.00 36.26 22 THR 2 CA 1
ATOM 1537 C C . THR B 2 22 ? -16.409 -3.045 122.938 1.00 36.26 22 THR 2 C 1
ATOM 1538 O O . THR B 2 22 ? -16.080 -1.967 122.414 1.00 36.26 22 THR 2 O 1
ATOM 1542 N N . THR B 2 23 ? -17.628 -3.587 122.854 1.00 37.26 23 THR 2 N 1
ATOM 1543 C CA . THR B 2 23 ? -18.685 -2.949 122.028 1.00 37.26 23 THR 2 CA 1
ATOM 1544 C C . THR B 2 23 ? -19.951 -2.718 122.860 1.00 37.26 23 THR 2 C 1
ATOM 1545 O O . THR B 2 23 ? -20.164 -3.464 123.829 1.00 37.26 23 THR 2 O 1
ATOM 1549 N N . SER B 2 24 ? -20.711 -1.675 122.514 1.00 38.57 24 SER 2 N 1
ATOM 1550 C CA . SER B 2 24 ? -21.985 -1.339 123.201 1.00 38.57 24 SER 2 CA 1
ATOM 1551 C C . SER B 2 24 ? -23.117 -1.354 122.171 1.00 38.57 24 SER 2 C 1
ATOM 1552 O O . SER B 2 24 ? -22.982 -0.662 121.147 1.00 38.57 24 SER 2 O 1
ATOM 1555 N N . THR B 2 25 ? -24.197 -2.087 122.447 1.00 41.87 25 THR 2 N 1
ATOM 1556 C CA . THR B 2 25 ? -25.334 -2.174 121.493 1.00 41.87 25 THR 2 CA 1
ATOM 1557 C C . THR B 2 25 ? -26.615 -1.654 122.151 1.00 41.87 25 THR 2 C 1
ATOM 1558 O O . THR B 2 25 ? -27.007 -2.210 123.193 1.00 41.87 25 THR 2 O 1
ATOM 1562 N N . THR B 2 26 ? -27.236 -0.635 121.554 1.00 43.05 26 THR 2 N 1
ATOM 1563 C CA . THR B 2 26 ? -28.473 -0.085 122.071 1.00 43.05 26 THR 2 CA 1
ATOM 1564 C C . THR B 2 26 ? -29.537 -0.165 120.990 1.00 43.05 26 THR 2 C 1
ATOM 1565 O O . THR B 2 26 ? -29.257 0.024 119.806 1.00 43.05 26 THR 2 O 1
ATOM 1569 N N . GLN B 2 27 ? -30.759 -0.482 121.404 1.00 44.32 27 GLN 2 N 1
ATOM 1570 C CA . GLN B 2 27 ? -31.876 -0.611 120.483 1.00 44.32 27 GLN 2 CA 1
ATOM 1571 C C . GLN B 2 27 ? -32.799 0.592 120.513 1.00 44.32 27 GLN 2 C 1
ATOM 1572 O O . GLN B 2 27 ? -33.860 0.559 119.884 1.00 44.32 27 GLN 2 O 1
ATOM 1578 N N . SER B 2 28 ? -32.430 1.649 121.222 1.00 45.25 28 SER 2 N 1
ATOM 1579 C CA . SER B 2 28 ? -33.209 2.873 121.289 1.00 45.25 28 SER 2 CA 1
ATOM 1580 C C . SER B 2 28 ? -32.383 4.092 120.931 1.00 45.25 28 SER 2 C 1
ATOM 1581 O O . SER B 2 28 ? -32.620 5.191 121.427 1.00 45.25 28 SER 2 O 1
ATOM 1584 N N . SER B 2 29 ? -31.385 3.906 120.079 1.00 45.14 29 SER 2 N 1
ATOM 1585 C CA . SER B 2 29 ? -30.544 5.017 119.676 1.00 45.14 29 SER 2 CA 1
ATOM 1586 C C . SER B 2 29 ? -31.336 6.142 119.032 1.00 45.14 29 SER 2 C 1
ATOM 1587 O O . SER B 2 29 ? -32.471 5.969 118.591 1.00 45.14 29 SER 2 O 1
ATOM 1590 N N . VAL B 2 30 ? -30.725 7.318 118.996 1.00 41.82 30 VAL 2 N 1
ATOM 1591 C CA . VAL B 2 30 ? -31.336 8.457 118.331 1.00 41.82 30 VAL 2 CA 1
ATOM 1592 C C . VAL B 2 30 ? -30.263 9.147 117.499 1.00 41.82 30 VAL 2 C 1
ATOM 1593 O O . VAL B 2 30 ? -30.462 10.255 116.990 1.00 41.82 30 VAL 2 O 1
ATOM 1597 N N . GLY B 2 31 ? -29.125 8.487 117.340 1.00 39.73 31 GLY 2 N 1
ATOM 1598 C CA . GLY B 2 31 ? -28.032 8.983 116.534 1.00 39.73 31 GLY 2 CA 1
ATOM 1599 C C . GLY B 2 31 ? -26.857 9.437 117.371 1.00 39.73 31 GLY 2 C 1
ATOM 1600 O O . GLY B 2 31 ? -26.953 9.631 118.580 1.00 39.73 31 GLY 2 O 1
ATOM 1601 N N . VAL B 2 32 ? -25.725 9.605 116.693 1.00 36.60 32 VAL 2 N 1
ATOM 1602 C CA . VAL B 2 32 ? -24.493 10.087 117.300 1.00 36.60 32 VAL 2 CA 1
ATOM 1603 C C . VAL B 2 32 ? -24.241 11.557 117.020 1.00 36.60 32 VAL 2 C 1
ATOM 1604 O O . VAL B 2 32 ? -24.321 11.994 115.868 1.00 36.60 32 VAL 2 O 1
ATOM 1608 N N . THR B 2 33 ? -23.951 12.325 118.074 1.00 36.36 33 THR 2 N 1
ATOM 1609 C CA . THR B 2 33 ? -23.755 13.791 117.915 1.00 36.36 33 THR 2 CA 1
ATOM 1610 C C . THR B 2 33 ? -22.277 14.171 118.034 1.00 36.36 33 THR 2 C 1
ATOM 1611 O O . THR B 2 33 ? -21.806 14.330 119.171 1.00 36.36 33 THR 2 O 1
ATOM 1615 N N . TYR B 2 34 ? -21.579 14.285 116.900 1.00 35.68 34 TYR 2 N 1
ATOM 1616 C CA . TYR B 2 34 ? -20.152 14.703 116.908 1.00 35.68 34 TYR 2 CA 1
ATOM 1617 C C . TYR B 2 34 ? -20.104 16.170 117.343 1.00 35.68 34 TYR 2 C 1
ATOM 1618 O O . TYR B 2 34 ? -20.913 16.959 116.822 1.00 35.68 34 TYR 2 O 1
ATOM 1627 N N . GLY B 2 35 ? -19.175 16.536 118.230 1.00 34.13 35 GLY 2 N 1
ATOM 1628 C CA . GLY B 2 35 ? -19.126 17.936 118.689 1.00 34.13 35 GLY 2 CA 1
ATOM 1629 C C . GLY B 2 35 ? -17.862 18.667 118.274 1.00 34.13 35 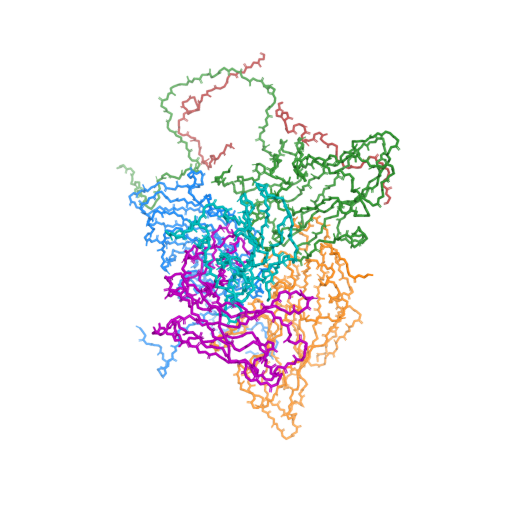GLY 2 C 1
ATOM 1630 O O . GLY B 2 35 ? -16.767 18.199 118.637 1.00 34.13 35 GLY 2 O 1
ATOM 1631 N N . TYR B 2 36 ? -18.039 19.716 117.458 1.00 33.31 36 TYR 2 N 1
ATOM 1632 C CA . TYR B 2 36 ? -17.030 20.696 116.956 1.00 33.31 36 TYR 2 CA 1
ATOM 1633 C C . TYR B 2 36 ? -16.197 20.161 115.782 1.00 33.31 36 TYR 2 C 1
ATOM 1634 O O . TYR B 2 36 ? -15.453 20.973 115.198 1.00 33.31 36 TYR 2 O 1
ATOM 1643 N N . SER B 2 37 ? -16.332 18.877 115.430 1.00 35.28 37 SER 2 N 1
ATOM 1644 C CA . SER B 2 37 ? -15.568 18.281 114.301 1.00 35.28 37 SER 2 CA 1
ATOM 1645 C C . SER B 2 37 ? -16.184 16.941 113.891 1.00 35.28 37 SER 2 C 1
ATOM 1646 O O . SER B 2 37 ? -16.976 16.390 114.674 1.00 35.28 37 SER 2 O 1
ATOM 1649 N N . THR B 2 38 ? -15.827 16.450 112.701 1.00 37.49 38 THR 2 N 1
ATOM 1650 C CA . THR B 2 38 ? -16.288 15.121 112.222 1.00 37.49 38 THR 2 CA 1
ATOM 1651 C C . THR B 2 38 ? -15.080 14.183 112.283 1.00 37.49 38 THR 2 C 1
ATOM 1652 O O . THR B 2 38 ? -15.252 12.968 112.075 1.00 37.49 38 THR 2 O 1
ATOM 1656 N N . GLY B 2 39 ? -13.906 14.765 112.549 1.00 38.86 39 GLY 2 N 1
ATOM 1657 C CA . GLY B 2 39 ? -12.634 14.029 112.668 1.00 38.86 39 GLY 2 CA 1
ATOM 1658 C C . GLY B 2 39 ? -11.644 14.823 113.500 1.00 38.86 39 GLY 2 C 1
ATOM 1659 O O . GLY B 2 39 ? -11.815 16.052 113.595 1.00 38.86 39 GLY 2 O 1
ATOM 1660 N N . GLU B 2 40 ? -10.675 14.148 114.121 1.00 42.89 40 GLU 2 N 1
ATOM 1661 C CA . GLU B 2 40 ? -9.663 14.847 114.958 1.00 42.89 40 GLU 2 CA 1
ATOM 1662 C C . GLU B 2 40 ? -8.657 15.585 114.062 1.00 42.89 40 GLU 2 C 1
ATOM 1663 O O . GLU B 2 40 ? -8.508 15.195 112.888 1.00 42.89 40 GLU 2 O 1
ATOM 1669 N N . ASP B 2 41 ? -8.001 16.614 114.614 1.00 44.07 41 ASP 2 N 1
ATOM 1670 C CA . ASP B 2 41 ? -6.979 17.442 113.911 1.00 44.07 41 ASP 2 CA 1
ATOM 1671 C C . ASP B 2 41 ? -5.636 16.698 113.850 1.00 44.07 41 ASP 2 C 1
ATOM 1672 O O . ASP B 2 41 ? -5.492 15.665 114.538 1.00 44.07 41 ASP 2 O 1
ATOM 1677 N N . HIS B 2 42 ? -4.681 17.219 113.073 1.00 43.41 42 HIS 2 N 1
ATOM 1678 C CA . HIS B 2 42 ? -3.368 16.538 112.911 1.00 43.41 42 HIS 2 CA 1
ATOM 1679 C C . HIS B 2 42 ? -2.747 16.307 114.293 1.00 43.41 42 HIS 2 C 1
ATOM 1680 O O . HIS B 2 42 ? -2.693 17.261 115.089 1.00 43.41 42 HIS 2 O 1
ATOM 1687 N N . VAL B 2 43 ? -2.302 15.071 114.543 1.00 40.52 43 VAL 2 N 1
ATOM 1688 C CA . VAL B 2 43 ? -1.723 14.661 115.856 1.00 40.52 43 VAL 2 CA 1
ATOM 1689 C C . VAL B 2 43 ? -0.212 14.910 115.858 1.00 40.52 43 VAL 2 C 1
ATOM 1690 O O . VAL B 2 43 ? 0.409 14.729 116.919 1.00 40.52 43 VAL 2 O 1
ATOM 1694 N N . SER B 2 44 ? 0.346 15.307 114.713 1.00 41.51 44 SER 2 N 1
ATOM 1695 C CA . SER B 2 44 ? 1.805 15.575 114.627 1.00 41.51 44 SER 2 CA 1
ATOM 1696 C C . SER B 2 44 ? 2.035 17.079 114.789 1.00 41.51 44 SER 2 C 1
ATOM 1697 O O . SER B 2 44 ? 1.477 17.853 113.993 1.00 41.51 44 SER 2 O 1
ATOM 1700 N N . GLY B 2 45 ? 2.848 17.461 115.775 1.00 41.43 45 GLY 2 N 1
ATOM 1701 C CA . GLY B 2 45 ? 3.116 18.885 116.047 1.00 41.43 45 GLY 2 CA 1
ATOM 1702 C C . GLY B 2 45 ? 4.596 19.158 116.225 1.00 41.43 45 GLY 2 C 1
ATOM 1703 O O . GLY B 2 45 ? 5.354 18.196 116.439 1.00 41.43 45 GLY 2 O 1
ATOM 1704 N N . PRO B 2 46 ? 5.051 20.421 116.091 1.00 39.04 46 PRO 2 N 1
ATOM 1705 C CA . PRO B 2 46 ? 6.464 20.761 116.256 1.00 39.04 46 PRO 2 CA 1
ATOM 1706 C C . PRO B 2 46 ? 6.961 20.459 117.677 1.00 39.04 46 PRO 2 C 1
ATOM 1707 O O . PRO B 2 46 ? 8.090 20.030 117.817 1.00 39.04 46 PRO 2 O 1
ATOM 1711 N N . ASN B 2 47 ? 6.116 20.698 118.684 1.00 38.63 47 ASN 2 N 1
ATOM 1712 C CA . ASN B 2 47 ? 6.500 20.482 120.105 1.00 38.63 47 ASN 2 CA 1
ATOM 1713 C C . ASN B 2 47 ? 6.839 19.007 120.355 1.00 38.63 47 ASN 2 C 1
ATOM 1714 O O . ASN B 2 47 ? 7.860 18.744 121.016 1.00 38.63 47 ASN 2 O 1
ATOM 1719 N N . THR B 2 48 ? 6.036 18.085 119.818 1.00 39.08 48 THR 2 N 1
ATOM 1720 C CA . THR B 2 48 ? 6.267 16.626 120.007 1.00 39.08 48 THR 2 CA 1
ATOM 1721 C C . THR B 2 48 ? 7.582 16.188 119.350 1.00 39.08 48 THR 2 C 1
ATOM 1722 O O . THR B 2 48 ? 8.210 15.251 119.880 1.00 39.08 48 THR 2 O 1
ATOM 1726 N N . SER B 2 49 ? 7.918 16.790 118.202 1.00 37.99 49 SER 2 N 1
ATOM 1727 C CA . SER B 2 49 ? 9.117 16.447 117.388 1.00 37.99 49 SER 2 CA 1
ATOM 1728 C C . SER B 2 49 ? 9.043 14.987 116.923 1.00 37.99 49 SER 2 C 1
ATOM 1729 O O . SER B 2 49 ? 10.086 14.312 116.921 1.00 37.99 49 SER 2 O 1
ATOM 1732 N N . GLY B 2 50 ? 7.834 14.528 116.578 1.00 38.57 50 GLY 2 N 1
ATOM 1733 C CA . GLY B 2 50 ? 7.569 13.156 116.099 1.00 38.57 50 GLY 2 CA 1
ATOM 1734 C C . GLY B 2 50 ? 7.928 12.089 117.118 1.00 38.57 50 GLY 2 C 1
ATOM 1735 O O . GLY B 2 50 ? 8.375 11.007 116.700 1.00 38.57 50 GLY 2 O 1
ATOM 1736 N N . LEU B 2 51 ? 7.784 12.394 118.411 1.00 38.91 51 LEU 2 N 1
ATOM 1737 C CA . LEU B 2 51 ? 8.087 11.414 119.486 1.00 38.91 51 LEU 2 CA 1
ATOM 1738 C C . LEU B 2 51 ? 6.774 10.862 120.055 1.00 38.91 51 LEU 2 C 1
ATOM 1739 O O . LEU B 2 51 ? 6.837 10.070 121.012 1.00 38.91 51 LEU 2 O 1
ATOM 1744 N N . GLU B 2 52 ? 5.635 11.264 119.481 1.00 40.20 52 GLU 2 N 1
ATOM 1745 C CA . GLU B 2 52 ? 4.313 10.804 119.984 1.00 40.20 52 GLU 2 CA 1
ATOM 1746 C C . GLU B 2 52 ? 3.958 9.460 119.342 1.00 40.20 52 GLU 2 C 1
ATOM 1747 O O . GLU B 2 52 ? 3.998 9.371 118.102 1.00 40.20 52 GLU 2 O 1
ATOM 1753 N N . THR B 2 53 ? 3.603 8.468 120.163 1.00 40.74 53 THR 2 N 1
ATOM 1754 C CA . THR B 2 53 ? 3.228 7.123 119.650 1.00 40.74 53 THR 2 CA 1
ATOM 1755 C C . THR B 2 53 ? 1.769 6.840 120.018 1.00 40.74 53 THR 2 C 1
ATOM 1756 O O . THR B 2 53 ? 1.434 6.941 121.210 1.00 40.74 53 THR 2 O 1
ATOM 1760 N N . ARG B 2 54 ? 0.948 6.487 119.026 1.00 38.99 54 ARG 2 N 1
ATOM 1761 C CA . ARG B 2 54 ? -0.491 6.191 119.248 1.00 38.99 54 ARG 2 CA 1
ATOM 1762 C C . ARG B 2 54 ? -0.637 4.884 120.033 1.00 38.99 54 ARG 2 C 1
ATOM 1763 O O . ARG B 2 54 ? 0.098 3.930 119.723 1.00 38.99 54 ARG 2 O 1
ATOM 1771 N N . VAL B 2 55 ? -1.579 4.839 120.981 1.00 38.02 55 VAL 2 N 1
ATOM 1772 C CA . VAL B 2 55 ? -1.836 3.600 121.776 1.00 38.02 55 VAL 2 CA 1
ATOM 1773 C C . VAL B 2 55 ? -3.238 3.098 121.415 1.00 38.02 55 VAL 2 C 1
ATOM 1774 O O . VAL B 2 55 ? -4.202 3.856 121.619 1.00 38.02 55 VAL 2 O 1
ATOM 1778 N N . VAL B 2 56 ? -3.342 1.864 120.914 1.00 36.75 56 VAL 2 N 1
ATOM 1779 C CA . VAL B 2 56 ? -4.659 1.296 120.496 1.00 36.75 56 VAL 2 CA 1
ATOM 1780 C C . VAL B 2 56 ? -5.280 0.470 121.629 1.00 36.75 56 VAL 2 C 1
ATOM 1781 O O . VAL B 2 56 ? -6.422 0.005 121.450 1.00 36.75 56 VAL 2 O 1
ATOM 1785 N N . GLN B 2 57 ? -4.562 0.285 122.741 1.00 37.35 57 GLN 2 N 1
ATOM 1786 C CA . GLN B 2 57 ? -5.096 -0.527 123.869 1.00 37.35 57 GLN 2 CA 1
ATOM 1787 C C . GLN B 2 57 ? -5.847 0.359 124.869 1.00 37.35 57 GLN 2 C 1
ATOM 1788 O O . GLN B 2 57 ? -6.424 -0.198 125.820 1.00 37.35 57 GLN 2 O 1
ATOM 1794 N N . ALA B 2 58 ? -5.835 1.679 124.666 1.00 36.96 58 ALA 2 N 1
ATOM 1795 C CA . ALA B 2 58 ? -6.505 2.612 125.602 1.00 36.96 58 ALA 2 CA 1
ATOM 1796 C C . ALA B 2 58 ? -7.917 2.964 125.118 1.00 36.96 58 ALA 2 C 1
ATOM 1797 O O . ALA B 2 58 ? -8.594 3.742 125.814 1.00 36.96 58 ALA 2 O 1
ATOM 1799 N N . GLU B 2 59 ? -8.352 2.397 123.989 1.00 38.92 59 GLU 2 N 1
ATOM 1800 C CA . GLU B 2 59 ? -9.686 2.725 123.414 1.00 38.92 59 GLU 2 CA 1
ATOM 1801 C C . GLU B 2 59 ? -10.789 1.848 124.024 1.00 38.92 59 GLU 2 C 1
ATOM 1802 O O . GLU B 2 59 ? -11.963 2.053 123.665 1.00 38.92 59 GLU 2 O 1
ATOM 1808 N N . ARG B 2 60 ? -10.434 0.919 124.914 1.00 37.48 60 ARG 2 N 1
ATOM 1809 C CA . ARG B 2 60 ? -11.447 0.036 125.554 1.00 37.48 60 ARG 2 CA 1
ATOM 1810 C C . ARG B 2 60 ? -12.414 0.914 126.360 1.00 37.48 60 ARG 2 C 1
ATOM 1811 O O . ARG B 2 60 ? -11.938 1.845 127.035 1.00 37.48 60 ARG 2 O 1
ATOM 1819 N N . PHE B 2 61 ? -13.716 0.605 126.309 1.00 37.06 61 PHE 2 N 1
ATOM 1820 C CA . PHE B 2 61 ? -14.769 1.373 127.029 1.00 37.06 61 PHE 2 CA 1
ATOM 1821 C C . PHE B 2 61 ? -14.634 1.192 128.546 1.00 37.06 61 PHE 2 C 1
ATOM 1822 O O . PHE B 2 61 ? -14.116 0.151 128.983 1.00 37.06 61 PHE 2 O 1
ATOM 1830 N N . PHE B 2 62 ? -15.027 2.214 129.313 1.00 37.37 62 PHE 2 N 1
ATOM 1831 C CA . PHE B 2 62 ? -15.017 2.147 130.800 1.00 37.37 62 PHE 2 CA 1
ATOM 1832 C C . PHE B 2 62 ? -16.360 2.675 131.322 1.00 37.37 62 PHE 2 C 1
ATOM 1833 O O . PHE B 2 62 ? -16.814 3.716 130.824 1.00 37.37 62 PHE 2 O 1
ATOM 1841 N N . LYS B 2 63 ? -16.944 2.008 132.323 1.00 38.01 63 LYS 2 N 1
ATOM 1842 C CA . LYS B 2 63 ? -18.272 2.418 132.859 1.00 38.01 63 LYS 2 CA 1
ATOM 1843 C C . LYS B 2 63 ? -18.101 3.227 134.150 1.00 38.01 63 LYS 2 C 1
ATOM 1844 O O . LYS B 2 63 ? -17.451 2.722 135.082 1.00 38.01 63 LYS 2 O 1
ATOM 1850 N N . LYS B 2 64 ? -18.690 4.426 134.194 1.00 40.32 64 LYS 2 N 1
ATOM 1851 C CA . LYS B 2 64 ? -18.627 5.310 135.389 1.00 40.32 64 LYS 2 CA 1
ATOM 1852 C C . LYS B 2 64 ? -20.050 5.638 135.855 1.00 40.32 64 LYS 2 C 1
ATOM 1853 O O . LYS B 2 64 ? -20.855 6.074 135.017 1.00 40.32 64 LYS 2 O 1
ATOM 1859 N N . HIS B 2 65 ? -20.330 5.452 137.147 1.00 41.69 65 HIS 2 N 1
ATOM 1860 C CA . HIS B 2 65 ? -21.672 5.741 137.722 1.00 41.69 65 HIS 2 CA 1
ATOM 1861 C C . HIS B 2 65 ? -21.918 7.255 137.742 1.00 41.69 65 HIS 2 C 1
ATOM 1862 O O . HIS B 2 65 ? -20.945 8.009 137.924 1.00 41.69 65 HIS 2 O 1
ATOM 1869 N N . LEU B 2 66 ? -23.178 7.666 137.565 1.00 42.49 66 LEU 2 N 1
ATOM 1870 C CA . LEU B 2 66 ? -23.595 9.095 137.575 1.00 42.49 66 LEU 2 CA 1
ATOM 1871 C C . LEU B 2 66 ? -24.760 9.266 138.558 1.00 42.49 66 LEU 2 C 1
ATOM 1872 O O . LEU B 2 66 ? -25.310 8.243 139.008 1.00 42.49 66 LEU 2 O 1
ATOM 1877 N N . PHE B 2 67 ? -25.112 10.512 138.880 1.00 43.50 67 PHE 2 N 1
ATOM 1878 C CA . PHE B 2 67 ? -26.172 10.803 139.880 1.00 43.50 67 PHE 2 CA 1
ATOM 1879 C C . PHE B 2 67 ? -27.479 10.107 139.493 1.00 43.50 67 PHE 2 C 1
ATOM 1880 O O . PHE B 2 67 ? -27.852 10.128 138.306 1.00 43.50 67 PHE 2 O 1
ATOM 1888 N N . ASP B 2 68 ? -28.150 9.511 140.485 1.00 44.18 68 ASP 2 N 1
ATOM 1889 C CA . ASP B 2 68 ? -29.458 8.835 140.271 1.00 44.18 68 ASP 2 CA 1
ATOM 1890 C C . ASP B 2 68 ? -30.489 9.907 139.912 1.00 44.18 68 ASP 2 C 1
ATOM 1891 O O . ASP B 2 68 ? -30.516 10.945 140.593 1.00 44.18 68 ASP 2 O 1
ATOM 1896 N N . TRP B 2 69 ? -31.332 9.639 138.911 1.00 42.97 69 TRP 2 N 1
ATOM 1897 C CA . TRP B 2 69 ? -32.350 10.626 138.466 1.00 42.97 69 TRP 2 CA 1
ATOM 1898 C C . TRP B 2 69 ? -33.625 10.495 139.305 1.00 42.97 69 TRP 2 C 1
ATOM 1899 O O . TRP B 2 69 ? -34.625 9.984 138.777 1.00 42.97 69 TRP 2 O 1
ATOM 1910 N N . THR B 2 70 ? -33.594 10.977 140.552 1.00 45.50 70 THR 2 N 1
ATOM 1911 C CA . THR B 2 70 ? -34.782 10.923 141.446 1.00 45.50 70 THR 2 CA 1
ATOM 1912 C C . THR B 2 70 ? -35.842 11.925 140.972 1.00 45.50 70 THR 2 C 1
ATOM 1913 O O . THR B 2 70 ? -35.469 12.924 140.328 1.00 45.50 70 THR 2 O 1
ATOM 1917 N N . THR B 2 71 ? -37.114 11.645 141.266 1.00 48.44 71 THR 2 N 1
ATOM 1918 C CA . THR B 2 71 ? -38.253 12.516 140.867 1.00 48.44 71 THR 2 CA 1
ATOM 1919 C C . THR B 2 71 ? -38.122 13.887 141.538 1.00 48.44 71 THR 2 C 1
ATOM 1920 O O . THR B 2 71 ? -38.401 14.899 140.873 1.00 48.44 71 THR 2 O 1
ATOM 1924 N N . ASP B 2 72 ? -37.668 13.901 142.793 1.00 47.78 72 ASP 2 N 1
ATOM 1925 C CA . ASP B 2 72 ? -37.535 15.137 143.613 1.00 47.78 72 ASP 2 CA 1
ATOM 1926 C C . ASP B 2 72 ? -36.552 16.134 142.984 1.00 47.78 72 ASP 2 C 1
ATOM 1927 O O . ASP B 2 72 ? -36.757 17.345 143.181 1.00 47.78 72 ASP 2 O 1
ATOM 1932 N N . LYS B 2 73 ? -35.506 15.656 142.304 1.00 45.09 73 LYS 2 N 1
ATOM 1933 C CA . LYS B 2 73 ? -34.489 16.587 141.743 1.00 45.09 73 LYS 2 CA 1
ATOM 1934 C C . LYS B 2 73 ? -35.164 17.615 140.827 1.00 45.09 73 LYS 2 C 1
ATOM 1935 O O . LYS B 2 73 ? -35.936 17.212 139.939 1.00 45.09 73 LYS 2 O 1
ATOM 1941 N N . PRO B 2 74 ? -34.866 18.923 141.000 1.00 43.22 74 PRO 2 N 1
ATOM 1942 C CA . PRO B 2 74 ? -35.440 19.999 140.189 1.00 43.22 74 PRO 2 CA 1
ATOM 1943 C C . PRO B 2 74 ? -34.641 20.255 138.904 1.00 43.22 74 PRO 2 C 1
ATOM 1944 O O . PRO B 2 74 ? -33.537 19.763 138.802 1.00 43.22 74 PRO 2 O 1
ATOM 1948 N N . PHE B 2 75 ? -35.216 21.021 137.974 1.00 40.10 75 PHE 2 N 1
ATOM 1949 C CA . PHE B 2 75 ? -34.541 21.362 136.694 1.00 40.10 75 PHE 2 CA 1
ATOM 1950 C C . PHE B 2 75 ? -33.265 22.153 137.008 1.00 40.10 75 PHE 2 C 1
ATOM 1951 O O . PHE B 2 75 ? -33.306 23.020 137.898 1.00 40.10 75 PHE 2 O 1
ATOM 1959 N N . GLY B 2 76 ? -32.183 21.889 136.267 1.00 41.57 76 GLY 2 N 1
ATOM 1960 C CA . GLY B 2 76 ? -30.911 22.604 136.483 1.00 41.57 76 GLY 2 CA 1
ATOM 1961 C C . GLY B 2 76 ? -29.998 21.900 137.471 1.00 41.57 76 GLY 2 C 1
ATOM 1962 O O . GLY B 2 76 ? -28.962 22.486 137.825 1.00 41.57 76 GLY 2 O 1
ATOM 1963 N N . HIS B 2 77 ? -30.348 20.682 137.893 1.00 43.04 77 HIS 2 N 1
ATOM 1964 C CA . HIS B 2 77 ? -29.476 19.941 138.843 1.00 43.04 77 HIS 2 CA 1
ATOM 1965 C C . HIS B 2 77 ? -28.365 19.241 138.054 1.00 43.04 77 HIS 2 C 1
ATOM 1966 O O . HIS B 2 77 ? -28.455 18.014 137.868 1.00 43.04 77 HIS 2 O 1
ATOM 1973 N N . ILE B 2 78 ? -27.360 20.010 137.620 1.00 41.74 78 ILE 2 N 1
ATOM 1974 C CA . ILE B 2 78 ? -26.218 19.498 136.803 1.00 41.74 78 ILE 2 CA 1
ATOM 1975 C C . ILE B 2 78 ? -25.355 18.540 137.629 1.00 41.74 78 ILE 2 C 1
ATOM 1976 O O . ILE B 2 78 ? -25.080 18.849 138.804 1.00 41.74 78 ILE 2 O 1
ATOM 1981 N N . GLU B 2 79 ? -24.912 17.445 137.002 1.00 43.76 79 GLU 2 N 1
ATOM 1982 C CA . GLU B 2 79 ? -24.027 16.433 137.638 1.00 43.76 79 GLU 2 CA 1
ATOM 1983 C C . GLU B 2 79 ? -22.862 16.161 136.681 1.00 43.76 79 GLU 2 C 1
ATOM 1984 O O . GLU B 2 79 ? -22.831 15.072 136.081 1.00 43.76 79 GLU 2 O 1
ATOM 1990 N N . LYS B 2 80 ? -21.934 17.116 136.574 1.00 40.85 80 LYS 2 N 1
ATOM 1991 C CA . LYS B 2 80 ? -20.773 17.023 135.649 1.00 40.85 80 LYS 2 CA 1
ATOM 1992 C C . LYS B 2 80 ? -19.784 15.943 136.094 1.00 40.85 80 LYS 2 C 1
ATOM 1993 O O . LYS B 2 80 ? -19.723 15.651 137.301 1.00 40.85 80 LYS 2 O 1
ATOM 1999 N N . LEU B 2 81 ? -19.093 15.340 135.121 1.00 40.59 81 LEU 2 N 1
ATOM 2000 C CA . LEU B 2 81 ? -18.030 14.330 135.370 1.00 40.59 81 LEU 2 CA 1
ATOM 2001 C C . LEU B 2 81 ? -16.754 14.861 134.710 1.00 40.59 81 LEU 2 C 1
ATOM 2002 O O . LEU B 2 81 ? -16.800 15.135 133.498 1.00 40.59 81 LEU 2 O 1
ATOM 2007 N N . GLU B 2 82 ? -15.661 14.992 135.466 1.00 42.17 82 GLU 2 N 1
ATOM 2008 C CA . GLU B 2 82 ? -14.399 15.526 134.886 1.00 42.17 82 GLU 2 CA 1
ATOM 2009 C C . GLU B 2 82 ? -13.749 14.462 133.996 1.00 42.17 82 GLU 2 C 1
ATOM 2010 O O . GLU B 2 82 ? -13.595 13.319 134.462 1.00 42.17 82 GLU 2 O 1
ATOM 2016 N N . LEU B 2 83 ? -13.351 14.848 132.781 1.00 40.05 83 LEU 2 N 1
ATOM 2017 C CA . LEU B 2 83 ? -12.684 13.918 131.830 1.00 40.05 83 LEU 2 CA 1
ATOM 2018 C C . LEU B 2 83 ? -11.286 14.463 131.517 1.00 40.05 83 LEU 2 C 1
ATOM 2019 O O . LEU B 2 83 ? -11.200 15.643 131.133 1.00 40.05 83 LEU 2 O 1
ATOM 2024 N N . PRO B 2 84 ? -10.194 13.672 131.632 1.00 42.04 84 PRO 2 N 1
ATOM 2025 C CA . PRO B 2 84 ? -10.266 12.258 132.018 1.00 42.04 84 PRO 2 CA 1
ATOM 2026 C C . PRO B 2 84 ? -10.458 12.001 133.519 1.00 42.04 84 PRO 2 C 1
ATOM 2027 O O . PRO B 2 84 ? -9.776 12.614 134.317 1.00 42.04 84 PRO 2 O 1
ATOM 2031 N N . THR B 2 85 ? -11.380 11.090 133.844 1.00 43.97 85 THR 2 N 1
ATOM 2032 C CA . THR B 2 85 ? -11.673 10.668 135.241 1.00 43.97 85 THR 2 CA 1
ATOM 2033 C C . THR B 2 85 ? -10.620 9.644 135.679 1.00 43.97 85 THR 2 C 1
ATOM 2034 O O . THR B 2 85 ? -9.918 9.111 134.794 1.00 43.97 85 THR 2 O 1
ATOM 2038 N N . ASP B 2 86 ? -10.516 9.368 136.983 1.00 46.01 86 ASP 2 N 1
ATOM 2039 C CA . ASP B 2 86 ? -9.499 8.390 137.450 1.00 46.01 86 ASP 2 CA 1
ATOM 2040 C C . ASP B 2 86 ? -9.763 7.060 136.737 1.00 46.01 86 ASP 2 C 1
ATOM 2041 O O . ASP B 2 86 ? -10.916 6.592 136.763 1.00 46.01 86 ASP 2 O 1
ATOM 2046 N N . HIS B 2 87 ? -8.716 6.477 136.149 1.00 42.75 87 HIS 2 N 1
ATOM 2047 C CA . HIS B 2 87 ? -8.835 5.216 135.372 1.00 42.75 87 HIS 2 CA 1
ATOM 2048 C C . HIS B 2 87 ? -7.888 4.167 135.965 1.00 42.75 87 HIS 2 C 1
ATOM 2049 O O . HIS B 2 87 ? -6.691 4.472 136.110 1.00 42.75 87 HIS 2 O 1
ATOM 2056 N N . LYS B 2 88 ? -8.414 2.987 136.303 1.00 45.71 88 LYS 2 N 1
ATOM 2057 C CA . LYS B 2 88 ? -7.580 1.890 136.867 1.00 45.71 88 LYS 2 CA 1
ATOM 2058 C C . LYS B 2 88 ? -7.186 0.921 135.745 1.00 45.71 88 LYS 2 C 1
ATOM 2059 O O . LYS B 2 88 ? -6.462 -0.052 136.025 1.00 45.71 88 LYS 2 O 1
ATOM 2065 N N . GLY B 2 89 ? -7.638 1.209 134.522 1.00 43.96 89 GLY 2 N 1
ATOM 2066 C CA . GLY B 2 89 ? -7.392 0.391 133.318 1.00 43.96 89 GLY 2 CA 1
ATOM 2067 C C . GLY B 2 89 ? -6.095 0.756 132.618 1.00 43.96 89 GLY 2 C 1
ATOM 2068 O O . GLY B 2 89 ? -5.293 1.498 133.208 1.00 43.96 89 GLY 2 O 1
ATOM 2069 N N . VAL B 2 90 ? -5.918 0.258 131.390 1.00 42.13 90 VAL 2 N 1
ATOM 2070 C CA . VAL B 2 90 ? -4.695 0.500 130.565 1.00 42.13 90 VAL 2 CA 1
ATOM 2071 C C . VAL B 2 90 ? -4.542 2.002 130.310 1.00 42.13 90 VAL 2 C 1
ATOM 2072 O O . VAL B 2 90 ? -3.403 2.493 130.386 1.00 42.13 90 VAL 2 O 1
ATOM 2076 N N . TYR B 2 91 ? -5.648 2.711 130.063 1.00 42.50 91 TYR 2 N 1
ATOM 2077 C CA . TYR B 2 91 ? -5.593 4.173 129.796 1.00 42.50 91 TYR 2 CA 1
ATOM 2078 C C . TYR B 2 91 ? -5.010 4.896 131.016 1.00 42.50 91 TYR 2 C 1
ATOM 2079 O O . TYR B 2 91 ? -4.177 5.796 130.832 1.00 42.50 91 TYR 2 O 1
ATOM 2088 N N . GLY B 2 92 ? -5.407 4.476 132.220 1.00 42.13 92 GLY 2 N 1
ATOM 2089 C CA . GLY B 2 92 ? -4.909 5.079 133.470 1.00 42.13 92 GLY 2 CA 1
ATOM 2090 C C . GLY B 2 92 ? -3.407 4.905 133.590 1.00 42.13 92 GLY 2 C 1
ATOM 2091 O O . GLY B 2 92 ? -2.737 5.860 134.016 1.00 42.13 92 GLY 2 O 1
ATOM 2092 N N . GLN B 2 93 ? -2.896 3.736 133.191 1.00 44.61 93 GLN 2 N 1
ATOM 2093 C CA . GLN B 2 93 ? -1.438 3.445 133.244 1.00 44.61 93 GLN 2 CA 1
ATOM 2094 C C . GLN B 2 93 ? -0.701 4.431 132.333 1.00 44.61 93 GLN 2 C 1
ATOM 2095 O O . GLN B 2 93 ? 0.353 4.946 132.752 1.00 44.61 93 GLN 2 O 1
ATOM 2101 N N . LEU B 2 94 ? -1.264 4.712 131.155 1.00 40.35 94 LEU 2 N 1
ATOM 2102 C CA . LEU B 2 94 ? -0.627 5.631 130.174 1.00 40.35 94 LEU 2 CA 1
ATOM 2103 C C . LEU B 2 94 ? -0.493 7.028 130.787 1.00 40.35 94 LEU 2 C 1
ATOM 2104 O O . LEU B 2 94 ? 0.578 7.636 130.626 1.00 40.35 94 LEU 2 O 1
ATOM 2109 N N . VAL B 2 95 ? -1.520 7.495 131.499 1.00 41.80 95 VAL 2 N 1
ATOM 2110 C CA . VAL B 2 95 ? -1.466 8.855 132.110 1.00 41.80 95 VAL 2 CA 1
ATOM 2111 C C . VAL B 2 95 ? -0.309 8.890 133.112 1.00 41.80 95 VAL 2 C 1
ATOM 2112 O O . VAL B 2 95 ? 0.442 9.880 133.113 1.00 41.80 95 VAL 2 O 1
ATOM 2116 N N . ASP B 2 96 ? -0.171 7.834 133.918 1.00 44.19 96 ASP 2 N 1
ATOM 2117 C CA . ASP B 2 96 ? 0.916 7.751 134.932 1.00 44.19 96 ASP 2 CA 1
ATOM 2118 C C . ASP B 2 96 ? 2.294 7.681 134.260 1.00 44.19 96 ASP 2 C 1
ATOM 2119 O O . ASP B 2 96 ? 3.205 8.388 134.727 1.00 44.19 96 ASP 2 O 1
ATOM 2124 N N . SER B 2 97 ? 2.426 6.886 133.192 1.00 41.48 97 SER 2 N 1
ATOM 2125 C CA . SER B 2 97 ? 3.747 6.686 132.532 1.00 41.48 97 SER 2 CA 1
ATOM 2126 C C . SER B 2 97 ? 4.031 7.681 131.399 1.00 41.48 97 SER 2 C 1
ATOM 2127 O O . SER B 2 97 ? 5.177 7.679 130.920 1.00 41.48 97 SER 2 O 1
ATOM 2130 N N . PHE B 2 98 ? 3.054 8.482 130.965 1.00 39.92 98 PHE 2 N 1
ATOM 2131 C CA . PHE B 2 98 ? 3.335 9.438 129.857 1.00 39.92 98 PHE 2 CA 1
ATOM 2132 C C . PHE B 2 98 ? 2.981 10.868 130.276 1.00 39.92 98 PHE 2 C 1
ATOM 2133 O O . PHE B 2 98 ? 1.844 11.108 130.714 1.00 39.92 98 PHE 2 O 1
ATOM 2141 N N . ALA B 2 99 ? 3.936 11.788 130.115 1.00 40.88 99 ALA 2 N 1
ATOM 2142 C CA . ALA B 2 99 ? 3.762 13.209 130.500 1.00 40.88 99 ALA 2 CA 1
ATOM 2143 C C . ALA B 2 99 ? 2.677 13.906 129.668 1.00 40.88 99 ALA 2 C 1
ATOM 2144 O O . ALA B 2 99 ? 1.847 14.605 130.272 1.00 40.88 99 ALA 2 O 1
ATOM 2146 N N . TYR B 2 100 ? 2.657 13.694 128.347 1.00 39.97 100 TYR 2 N 1
ATOM 2147 C CA . TYR B 2 100 ? 1.672 14.395 127.480 1.00 39.97 100 TYR 2 CA 1
ATOM 2148 C C . TYR B 2 100 ? 0.902 13.407 126.597 1.00 39.97 100 TYR 2 C 1
ATOM 2149 O O . TYR B 2 100 ? 1.543 12.550 125.965 1.00 39.97 100 TYR 2 O 1
ATOM 2158 N N . MET B 2 101 ? -0.427 13.554 126.534 1.00 39.61 101 MET 2 N 1
ATOM 2159 C CA . MET B 2 101 ? -1.273 12.685 125.669 1.00 39.61 101 MET 2 CA 1
ATOM 2160 C C . MET B 2 101 ? -2.544 13.437 125.252 1.00 39.61 101 MET 2 C 1
ATOM 2161 O O . MET B 2 101 ? -2.897 14.411 125.933 1.00 39.61 101 MET 2 O 1
ATOM 2166 N N . ARG B 2 102 ? -3.173 13.017 124.148 1.00 39.05 102 ARG 2 N 1
ATOM 2167 C CA . ARG B 2 102 ? -4.420 13.653 123.639 1.00 39.05 102 ARG 2 CA 1
ATOM 2168 C C . ARG B 2 102 ? -5.378 12.559 123.153 1.00 39.05 102 ARG 2 C 1
ATOM 2169 O O . ARG B 2 102 ? -4.887 11.577 122.574 1.00 39.05 102 ARG 2 O 1
ATOM 2177 N N . ASN B 2 103 ? -6.691 12.739 123.340 1.00 38.65 103 ASN 2 N 1
ATOM 2178 C CA . ASN B 2 103 ? -7.667 11.709 122.890 1.00 38.65 103 ASN 2 CA 1
ATOM 2179 C C . ASN B 2 103 ? -9.069 12.308 122.708 1.00 38.65 103 ASN 2 C 1
ATOM 2180 O O . ASN B 2 103 ? -9.306 13.417 123.211 1.00 38.65 103 ASN 2 O 1
ATOM 2185 N N . GLY B 2 104 ? -9.945 11.594 121.989 1.00 38.82 104 GLY 2 N 1
ATOM 2186 C CA . GLY B 2 104 ? -11.347 12.005 121.771 1.00 38.82 104 GLY 2 CA 1
ATOM 2187 C C . GLY B 2 104 ? -12.210 11.507 122.916 1.00 38.82 104 GLY 2 C 1
ATOM 2188 O O . GLY B 2 104 ? -12.125 10.308 123.229 1.00 38.82 104 GLY 2 O 1
ATOM 2189 N N . TRP B 2 105 ? -13.023 12.383 123.512 1.00 37.96 105 TRP 2 N 1
ATOM 2190 C CA . TRP B 2 105 ? -13.815 11.999 124.714 1.00 37.96 105 TRP 2 CA 1
ATOM 2191 C C . TRP B 2 105 ? -14.896 10.930 124.516 1.00 37.96 105 TRP 2 C 1
ATOM 2192 O O . TRP B 2 105 ? -15.132 10.230 125.509 1.00 37.96 105 TRP 2 O 1
ATOM 2203 N N . ASP B 2 106 ? -15.655 10.958 123.412 1.00 37.72 106 ASP 2 N 1
ATOM 2204 C CA . ASP B 2 106 ? -16.636 9.889 123.049 1.00 37.72 106 ASP 2 CA 1
ATOM 2205 C C . ASP B 2 106 ? -17.536 9.497 124.232 1.00 37.72 106 ASP 2 C 1
ATOM 2206 O O . ASP B 2 106 ? -17.699 8.286 124.456 1.00 37.72 106 ASP 2 O 1
ATOM 2211 N N . VAL B 2 107 ? -18.086 10.466 124.970 1.00 36.28 107 VAL 2 N 1
ATOM 2212 C CA . VAL B 2 107 ? -18.898 10.110 126.174 1.00 36.28 107 VAL 2 CA 1
ATOM 2213 C C . VAL B 2 107 ? -20.249 9.520 125.761 1.00 36.28 107 VAL 2 C 1
ATOM 2214 O O . VAL B 2 107 ? -20.944 10.141 124.948 1.00 36.28 107 VAL 2 O 1
ATOM 2218 N N . GLU B 2 108 ? -20.622 8.387 126.360 1.00 37.88 108 GLU 2 N 1
ATOM 2219 C CA . GLU B 2 108 ? -21.948 7.769 126.100 1.00 37.88 108 GLU 2 CA 1
ATOM 2220 C C . GLU B 2 108 ? -22.680 7.666 127.441 1.00 37.88 108 GLU 2 C 1
ATOM 2221 O O . GLU B 2 108 ? -22.141 7.014 128.352 1.00 37.88 108 GLU 2 O 1
ATOM 2227 N N . VAL B 2 109 ? -23.868 8.267 127.547 1.00 38.70 109 VAL 2 N 1
ATOM 2228 C CA . VAL B 2 109 ? -24.640 8.230 128.824 1.00 38.70 109 VAL 2 CA 1
ATOM 2229 C C . VAL B 2 109 ? -25.960 7.505 128.568 1.00 38.70 109 VAL 2 C 1
ATOM 2230 O O . VAL B 2 109 ? -26.699 7.936 127.667 1.00 38.70 109 VAL 2 O 1
ATOM 2234 N N . SER B 2 110 ? -26.242 6.457 129.343 1.00 40.82 110 SER 2 N 1
ATOM 2235 C CA . SER B 2 110 ? -27.509 5.704 129.172 1.00 40.82 110 SER 2 CA 1
ATOM 2236 C C . SER B 2 110 ? -28.247 5.621 130.510 1.00 40.82 110 SER 2 C 1
ATOM 2237 O O . SER B 2 110 ? -27.665 5.087 131.468 1.00 40.82 110 SER 2 O 1
ATOM 2240 N N . ALA B 2 111 ? -29.492 6.105 130.555 1.00 40.30 111 ALA 2 N 1
ATOM 2241 C CA . ALA B 2 111 ? -30.297 6.023 131.793 1.00 40.30 111 ALA 2 CA 1
ATOM 2242 C C . ALA B 2 111 ? -31.470 5.079 131.525 1.00 40.30 111 ALA 2 C 1
ATOM 2243 O O . ALA B 2 111 ? -32.316 5.422 130.682 1.00 40.30 111 ALA 2 O 1
ATOM 2245 N N . VAL B 2 112 ? -31.520 3.946 132.231 1.00 40.42 112 VAL 2 N 1
ATOM 2246 C CA . VAL B 2 112 ? -32.627 2.968 132.021 1.00 40.42 112 VAL 2 CA 1
ATOM 2247 C C . VAL B 2 112 ? -33.911 3.596 132.565 1.00 40.42 112 VAL 2 C 1
ATOM 2248 O O . VAL B 2 112 ? -33.863 4.167 133.668 1.00 40.42 112 VAL 2 O 1
ATOM 2252 N N . GLY B 2 113 ? -34.986 3.493 131.780 1.00 43.06 113 GLY 2 N 1
ATOM 2253 C CA . GLY B 2 113 ? -36.312 4.032 132.126 1.00 43.06 113 GLY 2 CA 1
ATOM 2254 C C . GLY B 2 113 ? -37.397 3.050 131.727 1.00 43.06 113 GLY 2 C 1
ATOM 2255 O O . GLY B 2 113 ? -37.253 2.408 130.671 1.00 43.06 113 GLY 2 O 1
ATOM 2256 N N . ASN B 2 114 ? -38.478 2.992 132.506 1.00 41.47 114 ASN 2 N 1
ATOM 2257 C CA . ASN B 2 114 ? -39.615 2.060 132.264 1.00 41.47 114 ASN 2 CA 1
ATOM 2258 C C . ASN B 2 114 ? -40.372 2.375 130.966 1.00 41.47 114 ASN 2 C 1
ATOM 2259 O O . ASN B 2 114 ? -41.058 1.446 130.494 1.00 41.47 114 ASN 2 O 1
ATOM 2264 N N . GLN B 2 115 ? -40.295 3.639 130.515 1.00 43.02 115 GLN 2 N 1
ATOM 2265 C CA . GLN B 2 115 ? -40.948 4.266 129.320 1.00 43.02 115 GLN 2 CA 1
ATOM 2266 C C . GLN B 2 115 ? -42.400 4.656 129.635 1.00 43.02 115 GLN 2 C 1
ATOM 2267 O O . GLN B 2 115 ? -43.076 5.155 128.719 1.00 43.02 115 GLN 2 O 1
ATOM 2273 N N . PHE B 2 116 ? -42.853 4.452 130.877 1.00 43.36 116 PHE 2 N 1
ATOM 2274 C CA . PHE B 2 116 ? -44.229 4.827 131.295 1.00 43.36 116 PHE 2 CA 1
ATOM 2275 C C . PHE B 2 116 ? -44.066 6.048 132.210 1.00 43.36 116 PHE 2 C 1
ATOM 2276 O O . PHE B 2 116 ? -45.081 6.590 132.688 1.00 43.36 116 PHE 2 O 1
ATOM 2284 N N . ASN B 2 117 ? -42.813 6.460 132.435 1.00 43.52 117 ASN 2 N 1
ATOM 2285 C CA . ASN B 2 117 ? -42.467 7.646 133.260 1.00 43.52 117 ASN 2 CA 1
ATOM 2286 C C . ASN B 2 117 ? -41.900 8.699 132.305 1.00 43.52 117 ASN 2 C 1
ATOM 2287 O O . ASN B 2 117 ? -40.965 8.369 131.557 1.00 43.52 117 ASN 2 O 1
ATOM 2292 N N . GLY B 2 118 ? -42.438 9.919 132.339 1.00 42.14 118 GLY 2 N 1
ATOM 2293 C CA . GLY B 2 118 ? -41.976 10.957 131.400 1.00 42.14 118 GLY 2 CA 1
ATOM 2294 C C . GLY B 2 118 ? -41.131 12.026 132.064 1.00 42.14 118 GLY 2 C 1
ATOM 2295 O O . GLY B 2 118 ? -41.606 12.653 133.029 1.00 42.14 118 GLY 2 O 1
ATOM 2296 N N . GLY B 2 119 ? -39.916 12.215 131.550 1.00 41.99 119 GLY 2 N 1
ATOM 2297 C CA . GLY B 2 119 ? -38.976 13.239 132.036 1.00 41.99 119 GLY 2 CA 1
ATOM 2298 C C . GLY B 2 119 ? -37.986 13.590 130.942 1.00 41.99 119 GLY 2 C 1
ATOM 2299 O O . GLY B 2 119 ? -37.887 12.817 129.976 1.00 41.99 119 GLY 2 O 1
ATOM 2300 N N . CYS B 2 120 ? -37.322 14.742 131.040 1.00 41.49 120 CYS 2 N 1
ATOM 2301 C CA . CYS B 2 120 ? -36.320 15.093 130.001 1.00 41.49 120 CYS 2 CA 1
ATOM 2302 C C . CYS B 2 120 ? -34.971 15.337 130.680 1.00 41.49 120 CYS 2 C 1
ATOM 2303 O O . CYS B 2 120 ? -34.914 16.184 131.587 1.00 41.49 120 CYS 2 O 1
ATOM 2306 N N . LEU B 2 121 ? -33.936 14.625 130.237 1.00 38.64 121 LEU 2 N 1
ATOM 2307 C CA . LEU B 2 121 ? -32.570 14.776 130.801 1.00 38.64 121 LEU 2 CA 1
ATOM 2308 C C . LEU B 2 121 ? -31.642 15.189 129.657 1.00 38.64 121 LEU 2 C 1
ATOM 2309 O O . LEU B 2 121 ? -31.656 14.501 128.624 1.00 38.64 121 LEU 2 O 1
ATOM 2314 N N . LEU B 2 122 ? -30.864 16.255 129.839 1.00 37.37 122 LEU 2 N 1
ATOM 2315 C CA . LEU B 2 122 ? -29.958 16.705 128.751 1.00 37.37 122 LEU 2 CA 1
ATOM 2316 C C . LEU B 2 122 ? -28.513 16.389 129.130 1.00 37.37 122 LEU 2 C 1
ATOM 2317 O O . LEU B 2 122 ? -28.060 16.875 130.180 1.00 37.37 122 LEU 2 O 1
ATOM 2322 N N . VAL B 2 123 ? -27.822 15.618 128.284 1.00 36.66 123 VAL 2 N 1
ATOM 2323 C CA . VAL B 2 123 ? -26.393 15.269 128.528 1.00 36.66 123 VAL 2 CA 1
ATOM 2324 C C . VAL B 2 123 ? -25.570 16.020 127.482 1.00 36.66 123 VAL 2 C 1
ATOM 2325 O O . VAL B 2 123 ? -25.816 15.812 126.282 1.00 36.66 123 VAL 2 O 1
ATOM 2329 N N . ALA B 2 124 ? -24.635 16.858 127.932 1.00 37.44 124 ALA 2 N 1
ATOM 2330 C CA . ALA B 2 124 ? -23.807 17.661 127.005 1.00 37.44 124 ALA 2 CA 1
ATOM 2331 C C . ALA B 2 124 ? -22.347 17.601 127.448 1.00 37.44 124 ALA 2 C 1
ATOM 2332 O O . ALA B 2 124 ? -22.106 17.603 128.666 1.00 37.44 124 ALA 2 O 1
ATOM 2334 N N . MET B 2 125 ? -21.414 17.589 126.496 1.00 38.29 125 MET 2 N 1
ATOM 2335 C CA . MET B 2 125 ? -19.978 17.612 126.872 1.00 38.29 125 MET 2 CA 1
ATOM 2336 C C . MET B 2 125 ? -19.526 19.070 126.784 1.00 38.29 125 MET 2 C 1
ATOM 2337 O O . MET B 2 125 ? -19.559 19.630 125.675 1.00 38.29 125 MET 2 O 1
ATOM 2342 N N . VAL B 2 126 ? -19.114 19.650 127.913 1.00 36.50 126 VAL 2 N 1
ATOM 2343 C CA . VAL B 2 126 ? -18.707 21.084 127.932 1.00 36.50 126 VAL 2 CA 1
ATOM 2344 C C . VAL B 2 126 ? -17.184 21.162 128.013 1.00 36.50 126 VAL 2 C 1
ATOM 2345 O O . VAL B 2 126 ? -16.626 20.699 129.020 1.00 36.50 126 VAL 2 O 1
ATOM 2349 N N . PRO B 2 127 ? -16.491 21.735 127.006 1.00 37.39 127 PRO 2 N 1
ATOM 2350 C CA . PRO B 2 127 ? -15.041 21.870 127.060 1.00 37.39 127 PRO 2 CA 1
ATOM 2351 C C . PRO B 2 127 ? -14.737 22.967 128.083 1.00 37.39 127 PRO 2 C 1
ATOM 2352 O O . PRO B 2 127 ? -15.509 23.909 128.132 1.00 37.39 127 PRO 2 O 1
ATOM 2356 N N . GLU B 2 128 ? -13.670 22.803 128.875 1.00 38.55 128 GLU 2 N 1
ATOM 2357 C CA . GLU B 2 128 ? -13.256 23.826 129.873 1.00 38.55 128 GLU 2 CA 1
ATOM 2358 C C . GLU B 2 128 ? -14.453 24.210 130.747 1.00 38.55 128 GLU 2 C 1
ATOM 2359 O O . GLU B 2 128 ? -14.728 25.415 130.865 1.00 38.55 128 GLU 2 O 1
ATOM 2365 N N . PHE B 2 129 ? -15.131 23.222 131.332 1.00 40.15 129 PHE 2 N 1
ATOM 2366 C CA . PHE B 2 129 ? -16.352 23.485 132.139 1.00 40.15 129 PHE 2 CA 1
ATOM 2367 C C . PHE B 2 129 ? -16.049 24.427 133.309 1.00 40.15 129 PHE 2 C 1
ATOM 2368 O O . PHE B 2 129 ? -15.031 24.255 134.000 1.00 40.15 129 PHE 2 O 1
ATOM 2376 N N . LYS B 2 130 ? -16.967 25.375 133.521 1.00 42.11 130 LYS 2 N 1
ATOM 2377 C CA . LYS B 2 130 ? -16.921 26.389 134.607 1.00 42.11 130 LYS 2 CA 1
ATOM 2378 C C . LYS B 2 130 ? -18.259 26.302 135.346 1.00 42.11 130 LYS 2 C 1
ATOM 2379 O O . LYS B 2 130 ? -19.281 26.119 134.660 1.00 42.11 130 LYS 2 O 1
ATOM 2385 N N . GLU B 2 131 ? -18.269 26.459 136.673 1.00 43.50 131 GLU 2 N 1
ATOM 2386 C CA . GLU B 2 131 ? -19.554 26.342 137.414 1.00 43.50 131 GLU 2 CA 1
ATOM 2387 C C . GLU B 2 131 ? -20.526 27.393 136.869 1.00 43.50 131 GLU 2 C 1
ATOM 2388 O O . GLU B 2 131 ? -20.135 28.572 136.782 1.00 43.50 131 GLU 2 O 1
ATOM 2394 N N . PHE B 2 132 ? -21.752 26.970 136.545 1.00 46.14 132 PHE 2 N 1
ATOM 2395 C CA . PHE B 2 132 ? -22.783 27.881 135.980 1.00 46.14 132 PHE 2 CA 1
ATOM 2396 C C . PHE B 2 132 ? -23.411 28.745 137.080 1.00 46.14 132 PHE 2 C 1
ATOM 2397 O O . PHE B 2 132 ? -23.363 28.355 138.262 1.00 46.14 132 PHE 2 O 1
ATOM 2405 N N . THR B 2 133 ? -23.957 29.898 136.685 1.00 46.36 133 THR 2 N 1
ATOM 2406 C CA . THR B 2 133 ? -24.587 30.867 137.623 1.00 46.36 133 THR 2 CA 1
ATOM 2407 C C . THR B 2 133 ? -26.085 30.576 137.755 1.00 46.36 133 THR 2 C 1
ATOM 2408 O O . THR B 2 133 ? -26.761 31.355 138.464 1.00 46.36 133 THR 2 O 1
ATOM 2412 N N . THR B 2 134 ? -26.557 29.544 137.035 1.00 46.50 134 THR 2 N 1
ATOM 2413 C CA . THR B 2 134 ? -27.955 29.013 136.943 1.00 46.50 134 THR 2 CA 1
ATOM 2414 C C . THR B 2 134 ? -28.777 29.803 135.915 1.00 46.50 134 THR 2 C 1
ATOM 2415 O O . THR B 2 134 ? -29.948 29.442 135.706 1.00 46.50 134 THR 2 O 1
ATOM 2419 N N . ARG B 2 135 ? -28.182 30.829 135.300 1.00 46.48 135 ARG 2 N 1
ATOM 2420 C CA . ARG B 2 135 ? -28.856 31.612 134.231 1.00 46.48 135 ARG 2 CA 1
ATOM 2421 C C . ARG B 2 135 ? -28.321 31.131 132.878 1.00 46.48 135 ARG 2 C 1
ATOM 2422 O O . ARG B 2 135 ? -28.946 31.445 131.851 1.00 46.48 135 ARG 2 O 1
ATOM 2430 N N . GLU B 2 136 ? -27.187 30.424 132.895 1.00 44.90 136 GLU 2 N 1
ATOM 2431 C CA . GLU B 2 136 ? -26.546 29.894 131.663 1.00 44.90 136 GLU 2 CA 1
ATOM 2432 C C . GLU B 2 136 ? -27.045 28.468 131.411 1.00 44.90 136 GLU 2 C 1
ATOM 2433 O O . GLU B 2 136 ? -26.676 27.889 130.374 1.00 44.90 136 GLU 2 O 1
ATOM 2439 N N . LYS B 2 137 ? -27.843 27.928 132.339 1.00 43.15 137 LYS 2 N 1
ATOM 2440 C CA . LYS B 2 137 ? -28.404 26.557 132.200 1.00 43.15 137 LYS 2 CA 1
ATOM 2441 C C . LYS B 2 137 ? -29.346 26.513 130.990 1.00 43.15 137 LYS 2 C 1
ATOM 2442 O O . LYS B 2 137 ? -29.441 25.453 130.354 1.00 43.15 137 LYS 2 O 1
ATOM 2448 N N . TYR B 2 138 ? -30.100 27.590 130.767 1.00 37.89 138 TYR 2 N 1
ATOM 2449 C CA . TYR B 2 138 ? -31.004 27.702 129.593 1.00 37.89 138 TYR 2 CA 1
ATOM 2450 C C . TYR B 2 138 ? -30.159 27.725 128.313 1.00 37.89 138 TYR 2 C 1
ATOM 2451 O O . TYR B 2 138 ? -30.547 27.089 127.320 1.00 37.89 138 TYR 2 O 1
ATOM 2460 N N . GLN B 2 139 ? -29.007 28.399 128.373 1.00 38.31 139 GLN 2 N 1
ATOM 2461 C CA . GLN B 2 139 ? -28.083 28.568 127.218 1.00 38.31 139 GLN 2 CA 1
ATOM 2462 C C . GLN B 2 139 ? -27.024 27.459 127.202 1.00 38.31 139 GLN 2 C 1
ATOM 2463 O O . GLN B 2 139 ? -26.083 27.563 126.398 1.00 38.31 139 GLN 2 O 1
ATOM 2469 N N . LEU B 2 140 ? -27.200 26.419 128.029 1.00 38.32 140 LEU 2 N 1
ATOM 2470 C CA . LEU B 2 140 ? -26.263 25.258 128.131 1.00 38.32 140 LEU 2 CA 1
ATOM 2471 C C . LEU B 2 140 ? -26.360 24.317 126.918 1.00 38.32 140 LEU 2 C 1
ATOM 2472 O O . LEU B 2 140 ? -25.494 23.433 126.807 1.00 38.32 140 LEU 2 O 1
ATOM 2477 N N . THR B 2 141 ? -27.385 24.468 126.069 1.00 35.53 141 THR 2 N 1
ATOM 2478 C CA . THR B 2 141 ? -27.596 23.639 124.849 1.00 35.53 141 THR 2 CA 1
ATOM 2479 C C . THR B 2 141 ? -26.585 23.969 123.736 1.00 35.53 141 THR 2 C 1
ATOM 2480 O O . THR B 2 141 ? -26.536 23.182 122.774 1.00 35.53 141 THR 2 O 1
ATOM 2484 N N . LEU B 2 142 ? -25.832 25.077 123.826 1.00 34.09 142 LEU 2 N 1
ATOM 2485 C CA . LEU B 2 142 ? -24.826 25.451 122.787 1.00 34.09 142 LEU 2 CA 1
ATOM 2486 C C . LEU B 2 142 ? -23.494 24.723 123.027 1.00 34.09 142 LEU 2 C 1
ATOM 2487 O O . LEU B 2 142 ? -22.476 25.414 123.197 1.00 34.09 142 LEU 2 O 1
ATOM 2492 N N . PHE B 2 143 ? -23.509 23.388 122.967 1.00 34.73 143 PHE 2 N 1
ATOM 2493 C CA . PHE B 2 143 ? -22.358 22.463 123.158 1.00 34.73 143 PHE 2 CA 1
ATOM 2494 C C . PHE B 2 143 ? -2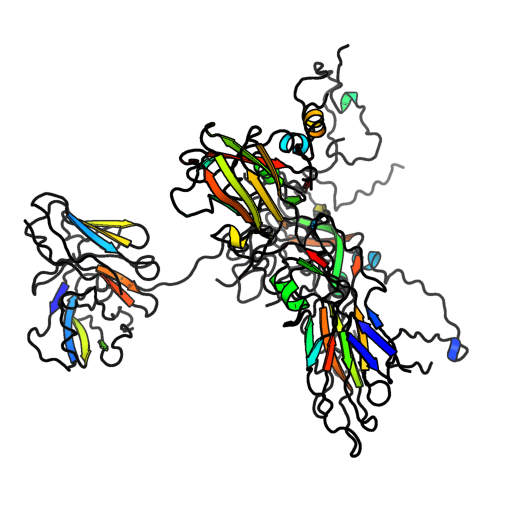2.698 21.139 122.462 1.00 34.73 143 PHE 2 C 1
ATOM 2495 O O . PHE B 2 143 ? -23.867 20.954 122.067 1.00 34.73 143 PHE 2 O 1
ATOM 2503 N N . PRO B 2 144 ? -21.748 20.203 122.240 1.00 36.18 144 PRO 2 N 1
ATOM 2504 C CA . PRO B 2 144 ? -22.118 18.930 121.629 1.00 36.18 144 PRO 2 CA 1
ATOM 2505 C C . PRO B 2 144 ? -23.042 18.319 122.689 1.00 36.18 144 PRO 2 C 1
ATOM 2506 O O . PRO B 2 144 ? -22.624 18.224 123.824 1.00 36.18 144 PRO 2 O 1
ATOM 2510 N N . HIS B 2 145 ? -24.255 17.910 122.304 1.00 36.19 145 HIS 2 N 1
ATOM 2511 C CA . HIS B 2 145 ? -25.203 17.404 123.331 1.00 36.19 145 HIS 2 CA 1
ATOM 2512 C C . HIS B 2 145 ? -26.289 16.520 122.716 1.00 36.19 145 HIS 2 C 1
ATOM 2513 O O . HIS B 2 145 ? -26.477 16.563 121.487 1.00 36.19 145 HIS 2 O 1
ATOM 2520 N N . GLN B 2 146 ? -26.964 15.755 123.575 1.00 37.55 146 GLN 2 N 1
ATOM 2521 C CA . GLN B 2 146 ? -28.094 14.872 123.190 1.00 37.55 146 GLN 2 CA 1
ATOM 2522 C C . GLN B 2 146 ? -29.110 14.880 124.339 1.00 37.55 146 GLN 2 C 1
ATOM 2523 O O . GLN B 2 146 ? -28.714 15.220 125.469 1.00 37.55 146 GLN 2 O 1
ATOM 2529 N N . PHE B 2 147 ? -30.373 14.552 124.061 1.00 38.85 147 PHE 2 N 1
ATOM 2530 C CA . PHE B 2 147 ? -31.408 14.556 125.127 1.00 38.85 147 PHE 2 CA 1
ATOM 2531 C C . PHE B 2 147 ? -31.802 13.115 125.462 1.00 38.85 147 PHE 2 C 1
ATOM 2532 O O . PHE B 2 147 ? -32.146 12.363 124.537 1.00 38.85 147 PHE 2 O 1
ATOM 2540 N N . ILE B 2 148 ? -31.765 12.753 126.746 1.00 39.27 148 ILE 2 N 1
ATOM 2541 C CA . ILE B 2 148 ? -32.170 11.377 127.158 1.00 39.27 148 ILE 2 CA 1
ATOM 2542 C C . ILE B 2 148 ? -33.609 11.458 127.667 1.00 39.27 148 ILE 2 C 1
ATOM 2543 O O . ILE B 2 148 ? -33.836 12.125 128.690 1.00 39.27 148 ILE 2 O 1
ATOM 2548 N N . SER B 2 149 ? -34.537 10.806 126.966 1.00 40.22 149 SER 2 N 1
ATOM 2549 C CA . SER B 2 149 ? -35.962 10.799 127.381 1.00 40.22 149 SER 2 CA 1
ATOM 2550 C C . SER B 2 149 ? -36.460 9.353 127.413 1.00 40.22 149 SER 2 C 1
ATOM 2551 O O . SER B 2 149 ? -36.305 8.659 126.396 1.00 40.22 149 SER 2 O 1
ATOM 2554 N N . PRO B 2 150 ? -37.139 8.891 128.486 1.00 42.16 150 PRO 2 N 1
ATOM 2555 C CA . PRO B 2 150 ? -37.629 7.510 128.560 1.00 42.16 150 PRO 2 CA 1
ATOM 2556 C C . PRO B 2 150 ? -38.617 7.210 127.422 1.00 42.16 150 PRO 2 C 1
ATOM 2557 O O . PRO B 2 150 ? -38.582 6.116 126.893 1.00 42.16 150 PRO 2 O 1
ATOM 2561 N N . ARG B 2 151 ? -39.457 8.189 127.078 1.00 43.34 151 ARG 2 N 1
ATOM 2562 C CA . ARG B 2 151 ? -40.455 8.047 125.990 1.00 43.34 151 ARG 2 CA 1
ATOM 2563 C C . ARG B 2 151 ? -39.749 7.770 124.656 1.00 43.34 151 ARG 2 C 1
ATOM 2564 O O . ARG B 2 151 ? -40.257 6.921 123.902 1.00 43.34 151 ARG 2 O 1
ATOM 2572 N N . THR B 2 152 ? -38.610 8.418 124.383 1.00 42.12 152 THR 2 N 1
ATOM 2573 C CA . THR B 2 152 ? -37.939 8.207 123.069 1.00 42.12 152 THR 2 CA 1
ATOM 2574 C C . THR B 2 152 ? -36.678 7.336 123.177 1.00 42.12 152 THR 2 C 1
ATOM 2575 O O . THR B 2 152 ? -36.772 6.145 122.828 1.00 42.12 152 THR 2 O 1
ATOM 2579 N N . ASN B 2 153 ? -35.546 7.901 123.611 1.00 41.58 153 ASN 2 N 1
ATOM 2580 C CA . ASN B 2 153 ? -34.284 7.109 123.671 1.00 41.58 153 ASN 2 CA 1
ATOM 2581 C C . ASN B 2 153 ? -33.690 7.126 125.081 1.00 41.58 153 ASN 2 C 1
ATOM 2582 O O . ASN B 2 153 ? -33.414 8.222 125.591 1.00 41.58 153 ASN 2 O 1
ATOM 2587 N N . MET B 2 154 ? -33.417 5.941 125.633 1.00 44.07 154 MET 2 N 1
ATOM 2588 C CA . MET B 2 154 ? -32.839 5.805 126.997 1.00 44.07 154 MET 2 CA 1
ATOM 2589 C C . MET B 2 154 ? -31.316 5.983 126.957 1.00 44.07 154 MET 2 C 1
ATOM 2590 O O . MET B 2 154 ? -30.715 6.081 128.042 1.00 44.07 154 MET 2 O 1
ATOM 2595 N N . THR B 2 155 ? -30.711 5.997 125.764 1.00 41.63 155 THR 2 N 1
ATOM 2596 C CA . THR B 2 155 ? -29.232 6.125 125.654 1.00 41.63 155 THR 2 CA 1
ATOM 2597 C C . THR B 2 155 ? -28.845 7.307 124.759 1.00 41.63 155 THR 2 C 1
ATOM 2598 O O . THR B 2 155 ? -29.392 7.408 123.648 1.00 41.63 155 THR 2 O 1
ATOM 2602 N N . ALA B 2 156 ? -27.903 8.138 125.223 1.00 39.42 156 ALA 2 N 1
ATOM 2603 C CA . ALA B 2 156 ? -27.407 9.297 124.444 1.00 39.42 156 ALA 2 CA 1
ATOM 2604 C C . ALA B 2 156 ? -25.927 9.077 124.124 1.00 39.42 156 ALA 2 C 1
ATOM 2605 O O . ALA B 2 156 ? -25.153 8.830 125.065 1.00 39.42 156 ALA 2 O 1
ATOM 2607 N N . HIS B 2 157 ? -25.550 9.186 122.847 1.00 36.94 157 HIS 2 N 1
ATOM 2608 C CA . HIS B 2 157 ? -24.141 8.972 122.426 1.00 36.94 157 HIS 2 CA 1
ATOM 2609 C C . HIS B 2 157 ? -23.566 10.283 121.882 1.00 36.94 157 HIS 2 C 1
ATOM 2610 O O . HIS B 2 157 ? -24.165 10.838 120.946 1.00 36.94 157 HIS 2 O 1
ATOM 2617 N N . ILE B 2 158 ? -22.456 10.756 122.455 1.00 36.25 158 ILE 2 N 1
ATOM 2618 C CA . ILE B 2 158 ? -21.805 12.019 121.990 1.00 36.25 158 ILE 2 CA 1
ATOM 2619 C C . ILE B 2 158 ? -20.324 11.744 121.717 1.00 36.25 158 ILE 2 C 1
ATOM 2620 O O . ILE B 2 158 ? -19.659 11.187 122.606 1.00 36.25 158 ILE 2 O 1
ATOM 2625 N N . THR B 2 159 ? -19.827 12.141 120.543 1.00 35.75 159 THR 2 N 1
ATOM 2626 C CA . THR B 2 159 ? -18.389 11.967 120.214 1.00 35.75 159 THR 2 CA 1
ATOM 2627 C C . THR B 2 159 ? -17.781 13.360 120.025 1.00 35.75 159 THR 2 C 1
ATOM 2628 O O . THR B 2 159 ? -18.284 14.103 119.163 1.00 35.75 159 THR 2 O 1
ATOM 2632 N N . VAL B 2 160 ? -16.732 13.688 120.785 1.00 35.22 160 VAL 2 N 1
ATOM 2633 C CA . VAL B 2 160 ? -16.109 15.041 120.696 1.00 35.22 160 VAL 2 CA 1
ATOM 2634 C C . VAL B 2 160 ? -14.616 14.907 120.385 1.00 35.22 160 VAL 2 C 1
ATOM 2635 O O . VAL B 2 160 ? -13.933 14.152 121.098 1.00 35.22 160 VAL 2 O 1
ATOM 2639 N N . PRO B 2 161 ? -14.078 15.633 119.382 1.00 35.08 161 PRO 2 N 1
ATOM 2640 C CA . PRO B 2 161 ? -12.654 15.574 119.057 1.00 35.08 161 PRO 2 CA 1
ATOM 2641 C C . PRO B 2 161 ? -11.907 16.302 120.179 1.00 35.08 161 PRO 2 C 1
ATOM 2642 O O . PRO B 2 161 ? -12.444 17.260 120.687 1.00 35.08 161 PRO 2 O 1
ATOM 2646 N N . TYR B 2 162 ? -10.702 15.847 120.527 1.00 37.72 162 TYR 2 N 1
ATOM 2647 C CA . TYR B 2 162 ? -9.950 16.521 121.615 1.00 37.72 162 TYR 2 CA 1
ATOM 2648 C C . TYR B 2 162 ? -9.558 17.929 121.159 1.00 37.72 162 TYR 2 C 1
ATOM 2649 O O . TYR B 2 162 ? -8.944 18.058 120.086 1.00 37.72 162 TYR 2 O 1
ATOM 2658 N N . LEU B 2 163 ? -9.881 18.939 121.971 1.00 36.61 163 LEU 2 N 1
ATOM 2659 C CA . LEU B 2 163 ? -9.514 20.347 121.662 1.00 36.61 163 LEU 2 CA 1
ATOM 2660 C C . LEU B 2 163 ? -8.894 20.981 122.911 1.00 36.61 163 LEU 2 C 1
ATOM 2661 O O . LEU B 2 163 ? -9.474 20.830 123.999 1.00 36.61 163 LEU 2 O 1
ATOM 2666 N N . GLY B 2 164 ? -7.764 21.671 122.745 1.00 36.40 164 GLY 2 N 1
ATOM 2667 C CA . GLY B 2 164 ? -7.072 22.312 123.879 1.00 36.40 164 GLY 2 CA 1
ATOM 2668 C C . GLY B 2 164 ? -6.189 23.455 123.414 1.00 36.40 164 GLY 2 C 1
ATOM 2669 O O . GLY B 2 164 ? -5.984 23.583 122.193 1.00 36.40 164 GLY 2 O 1
ATOM 2670 N N . VAL B 2 165 ? -5.714 24.277 124.354 1.00 36.95 165 VAL 2 N 1
ATOM 2671 C CA . VAL B 2 165 ? -4.814 25.420 124.020 1.00 36.95 165 VAL 2 CA 1
ATOM 2672 C C . VAL B 2 165 ? -3.524 24.851 123.418 1.00 36.95 165 VAL 2 C 1
ATOM 2673 O O . VAL B 2 165 ? -3.050 25.407 122.412 1.00 36.95 165 VAL 2 O 1
ATOM 2677 N N . ASN B 2 166 ? -3.012 23.754 123.988 1.00 37.34 166 ASN 2 N 1
ATOM 2678 C CA . ASN B 2 166 ? -1.774 23.093 123.498 1.00 37.34 166 ASN 2 CA 1
ATOM 2679 C C . ASN B 2 166 ? -2.159 21.794 122.781 1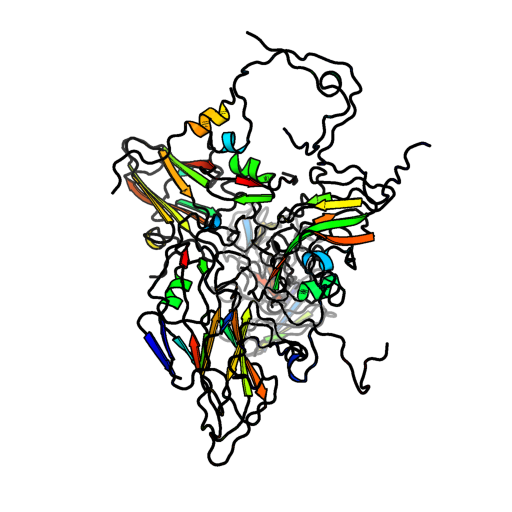.00 37.34 166 ASN 2 C 1
ATOM 2680 O O . ASN B 2 166 ? -3.233 21.253 123.093 1.00 37.34 166 ASN 2 O 1
ATOM 2685 N N . ARG B 2 167 ? -1.334 21.339 121.834 1.00 39.09 167 ARG 2 N 1
ATOM 2686 C CA . ARG B 2 167 ? -1.640 20.091 121.086 1.00 39.09 167 ARG 2 CA 1
ATOM 2687 C C . ARG B 2 167 ? -1.682 18.922 122.073 1.00 39.09 167 ARG 2 C 1
ATOM 2688 O O . ARG B 2 167 ? -2.590 18.087 121.955 1.00 39.09 167 ARG 2 O 1
ATOM 2696 N N . TYR B 2 168 ? -0.738 18.882 123.017 1.00 38.35 168 TYR 2 N 1
ATOM 2697 C CA . TYR B 2 168 ? -0.706 17.820 124.054 1.00 38.35 168 TYR 2 CA 1
ATOM 2698 C C . TYR B 2 168 ? -0.843 18.489 125.424 1.00 38.35 168 TYR 2 C 1
ATOM 2699 O O . TYR B 2 168 ? -0.045 19.391 125.728 1.00 38.35 168 TYR 2 O 1
ATOM 2708 N N . ASP B 2 169 ? -1.808 18.042 126.229 1.00 41.42 169 ASP 2 N 1
ATOM 2709 C CA . ASP B 2 169 ? -2.037 18.648 127.567 1.00 41.42 169 ASP 2 CA 1
ATOM 2710 C C . ASP B 2 169 ? -1.824 17.592 128.653 1.00 41.42 169 ASP 2 C 1
ATOM 2711 O O . ASP B 2 169 ? -2.395 16.497 128.519 1.00 41.42 169 ASP 2 O 1
ATOM 2716 N N . GLN B 2 170 ? -1.046 17.915 129.689 1.00 41.79 170 GLN 2 N 1
ATOM 2717 C CA . GLN B 2 170 ? -0.860 16.936 130.788 1.00 41.79 170 GLN 2 CA 1
ATOM 2718 C C . GLN B 2 170 ? -2.218 16.818 131.484 1.00 41.79 170 GLN 2 C 1
ATOM 2719 O O . GLN B 2 170 ? -2.743 17.855 131.923 1.00 41.79 170 GLN 2 O 1
ATOM 2725 N N . TYR B 2 171 ? -2.739 15.596 131.601 1.00 41.29 171 TYR 2 N 1
ATOM 2726 C CA . TYR B 2 171 ? -4.087 15.378 132.189 1.00 41.29 171 TYR 2 CA 1
ATOM 2727 C C . TYR B 2 171 ? -4.153 15.754 133.673 1.00 41.29 171 TYR 2 C 1
ATOM 2728 O O . TYR B 2 171 ? -5.207 16.255 134.099 1.00 41.29 171 TYR 2 O 1
ATOM 2737 N N . ASN B 2 172 ? -3.097 15.477 134.441 1.00 45.90 172 ASN 2 N 1
ATOM 2738 C CA . ASN B 2 172 ? -3.150 15.778 135.895 1.00 45.90 172 ASN 2 CA 1
ATOM 2739 C C . ASN B 2 172 ? -3.330 17.284 136.119 1.00 45.90 172 ASN 2 C 1
ATOM 2740 O O . ASN B 2 172 ? -4.205 17.658 136.921 1.00 45.90 172 ASN 2 O 1
ATOM 2745 N N . LYS B 2 173 ? -2.556 18.108 135.409 1.00 46.98 173 LYS 2 N 1
ATOM 2746 C CA . LYS B 2 173 ? -2.641 19.584 135.580 1.00 46.98 173 LYS 2 CA 1
ATOM 2747 C C . LYS B 2 173 ? -3.982 20.141 135.085 1.00 46.98 173 LYS 2 C 1
ATOM 2748 O O . LYS B 2 173 ? -4.579 20.946 135.820 1.00 46.98 173 LYS 2 O 1
ATOM 2754 N N . HIS B 2 174 ? -4.458 19.699 133.916 1.00 44.12 174 HIS 2 N 1
ATOM 2755 C CA . HIS B 2 174 ? -5.723 20.258 133.365 1.00 44.12 174 HIS 2 CA 1
ATOM 2756 C C . HIS B 2 174 ? -6.501 19.196 132.577 1.00 44.12 174 HIS 2 C 1
ATOM 2757 O O . HIS B 2 174 ? -5.855 18.357 131.928 1.00 44.12 174 HIS 2 O 1
ATOM 2764 N N . LYS B 2 175 ? -7.838 19.242 132.634 1.00 42.50 175 LYS 2 N 1
ATOM 2765 C CA . LYS B 2 175 ? -8.691 18.287 131.876 1.00 42.50 175 LYS 2 CA 1
ATOM 2766 C C . LYS B 2 175 ? -9.579 19.082 130.912 1.00 42.50 175 LYS 2 C 1
ATOM 2767 O O . LYS B 2 175 ? -10.413 19.871 131.389 1.00 42.50 175 LYS 2 O 1
ATOM 2773 N N . PRO B 2 176 ? -9.446 18.894 129.580 1.00 39.69 176 PRO 2 N 1
ATOM 2774 C CA . PRO B 2 176 ? -10.229 19.647 128.592 1.00 39.69 176 PRO 2 CA 1
ATOM 2775 C C . PRO B 2 176 ? -11.747 19.415 128.517 1.00 39.69 176 PRO 2 C 1
ATOM 2776 O O . PRO B 2 176 ? -12.465 20.382 128.357 1.00 39.69 176 PRO 2 O 1
ATOM 2780 N N . TRP B 2 177 ? -12.194 18.161 128.638 1.00 36.44 177 TRP 2 N 1
ATOM 2781 C CA . TRP B 2 177 ? -13.637 17.833 128.477 1.00 36.44 177 TRP 2 CA 1
ATOM 2782 C C . TRP B 2 177 ? -14.246 17.294 129.773 1.00 36.44 177 TRP 2 C 1
ATOM 2783 O O . TRP B 2 177 ? -13.652 16.376 130.367 1.00 36.44 177 TRP 2 O 1
ATOM 2794 N N . THR B 2 178 ? -15.399 17.842 130.173 1.00 38.19 178 THR 2 N 1
ATOM 2795 C CA . THR B 2 178 ? -16.134 17.344 131.366 1.00 38.19 178 THR 2 CA 1
ATOM 2796 C C . THR B 2 178 ? -17.569 17.005 130.940 1.00 38.19 178 THR 2 C 1
ATOM 2797 O O . THR B 2 178 ? -18.227 17.890 130.374 1.00 38.19 178 THR 2 O 1
ATOM 2801 N N . LEU B 2 179 ? -18.043 15.795 131.248 1.00 38.21 179 LEU 2 N 1
ATOM 2802 C CA . LEU B 2 179 ? -19.421 15.381 130.872 1.00 38.21 179 LEU 2 CA 1
ATOM 2803 C C . LEU B 2 179 ? -20.404 15.968 131.888 1.00 38.21 179 LEU 2 C 1
ATOM 2804 O O . LEU B 2 179 ? -20.205 15.738 133.095 1.00 38.21 179 LEU 2 O 1
ATOM 2809 N N . VAL B 2 180 ? -21.433 16.678 131.414 1.00 37.48 180 VAL 2 N 1
ATOM 2810 C CA . VAL B 2 180 ? -22.439 17.288 132.334 1.00 37.48 180 VAL 2 CA 1
ATOM 2811 C C . VAL B 2 180 ? -23.837 16.796 131.948 1.00 37.48 180 VAL 2 C 1
ATOM 2812 O O . VAL B 2 180 ? -24.192 16.912 130.763 1.00 37.48 180 VAL 2 O 1
ATOM 2816 N N . VAL B 2 181 ? -24.597 16.300 132.927 1.00 37.85 181 VAL 2 N 1
ATOM 2817 C CA . VAL B 2 181 ? -25.994 15.828 132.693 1.00 37.85 181 VAL 2 CA 1
ATOM 2818 C C . VAL B 2 181 ? -26.923 16.779 133.453 1.00 37.85 181 VAL 2 C 1
ATOM 2819 O O . VAL B 2 181 ? -26.733 16.932 134.672 1.00 37.85 181 VAL 2 O 1
ATOM 2823 N N . MET B 2 182 ? -27.899 17.369 132.760 1.00 39.34 182 MET 2 N 1
ATOM 2824 C CA . MET B 2 182 ? -28.816 18.348 133.400 1.00 39.34 182 MET 2 CA 1
ATOM 2825 C C . MET B 2 182 ? -30.265 17.873 133.273 1.00 39.34 182 MET 2 C 1
ATOM 2826 O O . MET B 2 182 ? -30.647 17.415 132.182 1.00 39.34 182 MET 2 O 1
ATOM 2831 N N . VAL B 2 183 ? -31.044 18.031 134.346 1.00 40.45 183 VAL 2 N 1
ATOM 2832 C CA . VAL B 2 183 ? -32.477 17.621 134.364 1.00 40.45 183 VAL 2 CA 1
ATOM 2833 C C . VAL B 2 183 ? -33.298 18.763 133.759 1.00 40.45 183 VAL 2 C 1
ATOM 2834 O O . VAL B 2 183 ? -33.847 19.564 134.536 1.00 40.45 183 VAL 2 O 1
ATOM 2838 N N . VAL B 2 184 ? -33.425 18.790 132.429 1.00 38.99 184 VAL 2 N 1
ATOM 2839 C CA . VAL B 2 184 ? -34.190 19.869 131.735 1.00 38.99 184 VAL 2 CA 1
ATOM 2840 C C . VAL B 2 184 ? -35.643 19.812 132.212 1.00 38.99 184 VAL 2 C 1
ATOM 2841 O O . VAL B 2 184 ? -36.209 20.881 132.499 1.00 38.99 184 VAL 2 O 1
ATOM 2845 N N . SER B 2 185 ? -36.205 18.605 132.317 1.00 41.78 185 SER 2 N 1
ATOM 2846 C CA . SER B 2 185 ? -37.594 18.422 132.810 1.00 41.78 185 SER 2 CA 1
ATOM 2847 C C . SER B 2 185 ? -37.561 17.495 134.029 1.00 41.78 185 SER 2 C 1
ATOM 2848 O O . SER B 2 185 ? -36.992 16.397 133.910 1.00 41.78 185 SER 2 O 1
ATOM 2851 N N . PRO B 2 186 ? -38.176 17.855 135.175 1.00 44.28 186 PRO 2 N 1
ATOM 2852 C CA . PRO B 2 186 ? -38.139 16.995 136.357 1.00 44.28 186 PRO 2 CA 1
ATOM 2853 C C . PRO B 2 186 ? -38.796 15.651 136.018 1.00 44.28 186 PRO 2 C 1
ATOM 2854 O O . PRO B 2 186 ? -39.829 15.654 135.380 1.00 44.28 186 PRO 2 O 1
ATOM 2858 N N . LEU B 2 187 ? -38.186 14.549 136.460 1.00 45.03 187 LEU 2 N 1
ATOM 2859 C CA . LEU B 2 187 ? -38.728 13.199 136.161 1.00 45.03 187 LEU 2 CA 1
ATOM 2860 C C . LEU B 2 187 ? -40.098 13.045 136.821 1.00 45.03 187 LEU 2 C 1
ATOM 2861 O O . LEU B 2 187 ? -40.228 13.403 138.005 1.00 45.03 187 LEU 2 O 1
ATOM 2866 N N . THR B 2 188 ? -41.065 12.502 136.077 1.00 44.52 188 THR 2 N 1
ATOM 2867 C CA . THR B 2 188 ? -42.424 12.235 136.609 1.00 44.52 188 THR 2 CA 1
ATOM 2868 C C . THR B 2 188 ? -42.577 10.716 136.640 1.00 44.52 188 THR 2 C 1
ATOM 2869 O O . THR B 2 188 ? -42.457 10.110 135.566 1.00 44.52 188 THR 2 O 1
ATOM 2873 N N . THR B 2 189 ? -42.865 10.133 137.805 1.00 47.20 189 THR 2 N 1
ATOM 2874 C CA . THR B 2 189 ? -42.937 8.650 137.876 1.00 47.20 189 THR 2 CA 1
ATOM 2875 C C . THR B 2 189 ? -44.381 8.162 137.997 1.00 47.20 189 THR 2 C 1
ATOM 2876 O O . THR B 2 189 ? -45.056 8.518 138.981 1.00 47.20 189 THR 2 O 1
ATOM 2880 N N . SER B 2 190 ? -44.807 7.356 137.022 1.00 48.30 190 SER 2 N 1
ATOM 2881 C CA . SER B 2 190 ? -46.142 6.704 137.020 1.00 48.30 190 SER 2 CA 1
ATOM 2882 C C . SER B 2 190 ? -46.060 5.432 137.875 1.00 48.30 190 SER 2 C 1
ATOM 2883 O O . SER B 2 190 ? -44.932 5.002 138.194 1.00 48.30 190 SER 2 O 1
ATOM 2886 N N . SER B 2 191 ? -47.198 4.826 138.220 1.00 48.26 191 SER 2 N 1
ATOM 2887 C CA . SER B 2 191 ? -47.140 3.599 139.055 1.00 48.26 191 SER 2 CA 1
ATOM 2888 C C . SER B 2 191 ? -46.342 2.517 138.314 1.00 48.26 191 SER 2 C 1
ATOM 2889 O O . SER B 2 191 ? -45.489 1.871 138.955 1.00 48.26 191 SER 2 O 1
ATOM 2892 N N . ILE B 2 192 ? -46.597 2.356 137.012 1.00 47.29 192 ILE 2 N 1
ATOM 2893 C CA . ILE B 2 192 ? -45.885 1.364 136.150 1.00 47.29 192 ILE 2 CA 1
ATOM 2894 C C . ILE B 2 192 ? -44.399 1.728 136.010 1.00 47.29 192 ILE 2 C 1
ATOM 2895 O O . ILE B 2 192 ? -43.561 0.808 136.081 1.00 47.29 192 ILE 2 O 1
ATOM 2900 N N . GLY B 2 193 ? -44.091 3.021 135.856 1.00 47.61 193 GLY 2 N 1
ATOM 2901 C CA . GLY B 2 193 ? -42.715 3.500 135.602 1.00 47.61 193 GLY 2 CA 1
ATOM 2902 C C . GLY B 2 193 ? -41.734 3.353 136.756 1.00 47.61 193 GLY 2 C 1
ATOM 2903 O O . GLY B 2 193 ? -42.180 3.178 137.905 1.00 47.61 193 GLY 2 O 1
ATOM 2904 N N . ALA B 2 194 ? -40.433 3.401 136.429 1.00 46.87 194 ALA 2 N 1
ATOM 2905 C CA . ALA B 2 194 ? -39.328 3.329 137.374 1.00 46.87 194 ALA 2 CA 1
ATOM 2906 C C . ALA B 2 194 ? -39.476 4.430 138.410 1.00 46.87 194 ALA 2 C 1
ATOM 2907 O O . ALA B 2 194 ? -39.783 5.570 138.073 1.00 46.87 194 ALA 2 O 1
ATOM 2909 N N . SER B 2 195 ? -39.263 4.086 139.674 1.00 46.74 195 SER 2 N 1
ATOM 2910 C CA . SER B 2 195 ? -39.385 5.056 140.750 1.00 46.74 195 SER 2 CA 1
ATOM 2911 C C . SER B 2 195 ? -38.101 5.836 140.959 1.00 46.74 195 SER 2 C 1
ATOM 2912 O O . SER B 2 195 ? -38.097 6.801 141.729 1.00 46.74 195 SER 2 O 1
ATOM 2915 N N . GLN B 2 196 ? -37.022 5.433 140.299 1.00 45.42 196 GLN 2 N 1
ATOM 2916 C CA . GLN B 2 196 ? -35.732 6.094 140.379 1.00 45.42 196 GLN 2 CA 1
ATOM 2917 C C . GLN B 2 196 ? -35.014 5.586 139.144 1.00 45.42 196 GLN 2 C 1
ATOM 2918 O O . GLN B 2 196 ? -35.143 4.415 138.783 1.00 45.42 196 GLN 2 O 1
ATOM 2924 N N . ILE B 2 197 ? -34.259 6.461 138.502 1.00 42.63 197 ILE 2 N 1
ATOM 2925 C CA . ILE B 2 197 ? -33.607 6.159 137.238 1.00 42.63 197 ILE 2 CA 1
ATOM 2926 C C . ILE B 2 197 ? -32.136 6.421 137.519 1.00 42.63 197 ILE 2 C 1
ATOM 2927 O O . ILE B 2 197 ? -31.685 7.569 137.482 1.00 42.63 197 ILE 2 O 1
ATOM 2932 N N . LYS B 2 198 ? -31.377 5.370 137.806 1.00 41.11 198 LYS 2 N 1
ATOM 2933 C CA . LYS B 2 198 ? -29.938 5.526 137.895 1.00 41.11 198 LYS 2 CA 1
ATOM 2934 C C . LYS B 2 198 ? -29.385 5.898 136.528 1.00 41.11 198 LYS 2 C 1
ATOM 2935 O O . LYS B 2 198 ? -30.035 5.707 135.506 1.00 41.11 198 LYS 2 O 1
ATOM 2941 N N . VAL B 2 199 ? -28.178 6.457 136.514 1.00 41.58 199 VAL 2 N 1
ATOM 2942 C CA . VAL B 2 199 ? -27.540 6.903 135.282 1.00 41.58 199 VAL 2 CA 1
ATOM 2943 C C . VAL B 2 199 ? -26.102 6.409 135.265 1.00 41.58 199 VAL 2 C 1
ATOM 2944 O O . VAL B 2 199 ? -25.390 6.527 136.265 1.00 41.58 199 VAL 2 O 1
ATOM 2948 N N . TYR B 2 200 ? -25.676 5.858 134.129 1.00 41.15 200 TYR 2 N 1
ATOM 2949 C CA . TYR B 2 200 ? -24.329 5.342 133.942 1.00 41.15 200 TYR 2 CA 1
ATOM 2950 C C . TYR B 2 200 ? -23.764 5.888 132.642 1.00 41.15 200 TYR 2 C 1
ATOM 2951 O O . TYR B 2 200 ? -24.483 6.465 131.828 1.00 41.15 200 TYR 2 O 1
ATOM 2960 N N . THR B 2 201 ? -22.461 5.705 132.447 1.00 39.66 201 THR 2 N 1
ATOM 2961 C CA . THR B 2 201 ? -21.782 6.196 131.258 1.00 39.66 201 THR 2 CA 1
ATOM 2962 C C . THR B 2 201 ? -20.879 5.115 130.680 1.00 39.66 201 THR 2 C 1
ATOM 2963 O O . THR B 2 201 ? -20.478 4.178 131.371 1.00 39.66 201 THR 2 O 1
ATOM 2967 N N . ASN B 2 202 ? -20.561 5.260 129.395 1.00 39.49 202 ASN 2 N 1
ATOM 2968 C CA . ASN B 2 202 ? -19.607 4.403 128.688 1.00 39.49 202 ASN 2 CA 1
ATOM 2969 C C . ASN B 2 202 ? -18.647 5.321 127.946 1.00 39.49 202 ASN 2 C 1
ATOM 2970 O O . ASN B 2 202 ? -18.862 5.617 126.771 1.00 39.49 202 ASN 2 O 1
ATOM 2975 N N . ILE B 2 203 ? -17.614 5.752 128.592 1.00 38.53 203 ILE 2 N 1
ATOM 2976 C CA . ILE B 2 203 ? -16.676 6.656 127.947 1.00 38.53 203 ILE 2 CA 1
ATOM 2977 C C . ILE B 2 203 ? -15.593 5.824 127.285 1.00 38.53 203 ILE 2 C 1
ATOM 2978 O O . ILE B 2 203 ? -15.270 4.727 127.743 1.00 38.53 203 ILE 2 O 1
ATOM 2983 N N . ALA B 2 204 ? -15.028 6.327 126.196 1.00 37.34 204 ALA 2 N 1
ATOM 2984 C CA . ALA B 2 204 ? -13.978 5.562 125.542 1.00 37.34 204 ALA 2 CA 1
ATOM 2985 C C . ALA B 2 204 ? -13.080 6.694 125.075 1.00 37.34 204 ALA 2 C 1
ATOM 2986 O O . ALA B 2 204 ? -13.580 7.768 124.729 1.00 37.34 204 ALA 2 O 1
ATOM 2988 N N . PRO B 2 205 ? -11.770 6.486 125.006 1.00 37.43 205 PRO 2 N 1
ATOM 2989 C CA . PRO B 2 205 ? -10.871 7.576 124.624 1.00 37.43 205 PRO 2 CA 1
ATOM 2990 C C . PRO B 2 205 ? -10.592 7.131 123.202 1.00 37.43 205 PRO 2 C 1
ATOM 2991 O O . PRO B 2 205 ? -10.372 5.953 122.934 1.00 37.43 205 PRO 2 O 1
ATOM 2995 N N . THR B 2 206 ? -10.604 8.086 122.282 1.00 38.48 206 THR 2 N 1
ATOM 2996 C CA . THR B 2 206 ? -10.397 7.790 120.876 1.00 38.48 206 THR 2 CA 1
ATOM 2997 C C . THR B 2 206 ? -9.186 8.541 120.362 1.00 38.48 206 THR 2 C 1
ATOM 2998 O O . THR B 2 206 ? -8.988 9.709 120.695 1.00 38.48 206 THR 2 O 1
ATOM 3002 N N . HIS B 2 207 ? -8.388 7.867 119.537 1.00 40.99 207 HIS 2 N 1
ATOM 3003 C CA . HIS B 2 207 ? -7.153 8.424 118.996 1.00 40.99 207 HIS 2 CA 1
ATOM 3004 C C . HIS B 2 207 ? -6.108 8.818 120.037 1.00 40.99 207 HIS 2 C 1
ATOM 3005 O O . HIS B 2 207 ? -5.500 9.886 119.974 1.00 40.99 207 HIS 2 O 1
ATOM 3012 N N . VAL B 2 208 ? -5.912 7.933 121.009 1.00 39.78 208 VAL 2 N 1
ATOM 3013 C CA . VAL B 2 208 ? -4.989 8.186 122.106 1.00 39.78 208 VAL 2 CA 1
ATOM 3014 C C . VAL B 2 208 ? -3.539 8.235 121.648 1.00 39.78 208 VAL 2 C 1
ATOM 3015 O O . VAL B 2 208 ? -2.963 7.214 121.269 1.00 39.78 208 VAL 2 O 1
ATOM 3019 N N . HIS B 2 209 ? -2.946 9.421 121.685 1.00 39.07 209 HIS 2 N 1
ATOM 3020 C CA . HIS B 2 209 ? -1.534 9.614 121.410 1.00 39.07 209 HIS 2 CA 1
ATOM 3021 C C . HIS B 2 209 ? -0.834 9.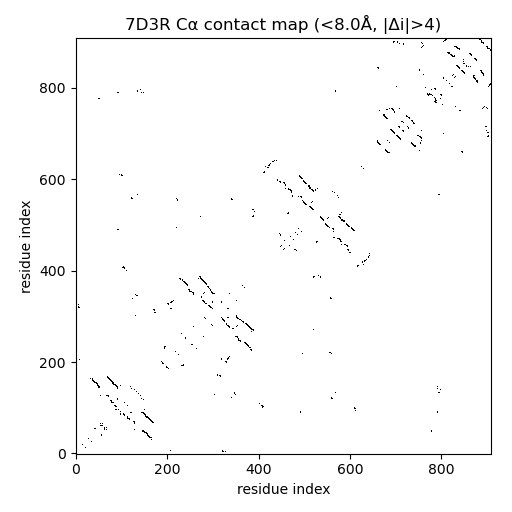986 122.702 1.00 39.07 209 HIS 2 C 1
ATOM 3022 O O . HIS B 2 209 ? -1.396 10.700 123.529 1.00 39.07 209 HIS 2 O 1
ATOM 3029 N N . VAL B 2 210 ? 0.388 9.498 122.878 1.00 38.74 210 VAL 2 N 1
ATOM 3030 C CA . VAL B 2 210 ? 1.175 9.811 124.060 1.00 38.74 210 VAL 2 CA 1
ATOM 3031 C C . VAL B 2 210 ? 2.566 10.227 123.620 1.00 38.74 210 VAL 2 C 1
ATOM 3032 O O . VAL B 2 210 ? 3.041 9.857 122.546 1.00 38.74 210 VAL 2 O 1
ATOM 3036 N N . ALA B 2 211 ? 3.222 11.005 124.471 1.00 38.56 211 ALA 2 N 1
ATOM 3037 C CA . ALA B 2 211 ? 4.597 11.412 124.231 1.00 38.56 211 ALA 2 CA 1
ATOM 3038 C C . ALA B 2 211 ? 5.263 11.636 125.577 1.00 38.56 211 ALA 2 C 1
ATOM 3039 O O . ALA B 2 211 ? 4.601 11.697 126.612 1.00 38.56 211 ALA 2 O 1
ATOM 3041 N N . GLY B 2 212 ? 6.584 11.742 125.557 1.00 40.38 212 GLY 2 N 1
ATOM 3042 C CA . GLY B 2 212 ? 7.292 12.066 126.776 1.00 40.38 212 GLY 2 CA 1
ATOM 3043 C C . GLY B 2 212 ? 7.406 11.059 127.899 1.00 40.38 212 GLY 2 C 1
ATOM 3044 O O . GLY B 2 212 ? 7.131 11.391 129.052 1.00 40.38 212 GLY 2 O 1
ATOM 3045 N N . GLU B 2 213 ? 7.782 9.826 127.577 1.00 43.44 213 GLU 2 N 1
ATOM 3046 C CA . GLU B 2 213 ? 7.953 8.782 128.578 1.00 43.44 213 GLU 2 CA 1
ATOM 3047 C C . GLU B 2 213 ? 8.601 9.107 129.915 1.00 43.44 213 GLU 2 C 1
ATOM 3048 O O . GLU B 2 213 ? 9.733 9.584 129.967 1.00 43.44 213 GLU 2 O 1
ATOM 3054 N N . LEU B 2 214 ? 7.872 8.853 130.992 1.00 44.32 214 LEU 2 N 1
ATOM 3055 C CA . LEU B 2 214 ? 8.290 9.202 132.339 1.00 44.32 214 LEU 2 CA 1
ATOM 3056 C C . LEU B 2 214 ? 9.121 8.144 133.045 1.00 44.32 214 LEU 2 C 1
ATOM 3057 O O . LEU B 2 214 ? 9.073 6.966 132.689 1.00 44.32 214 LEU 2 O 1
ATOM 3062 N N . PRO B 2 215 ? 9.890 8.525 134.063 1.00 47.18 215 PRO 2 N 1
ATOM 3063 C CA . PRO B 2 215 ? 10.594 7.524 134.868 1.00 47.18 215 PRO 2 CA 1
ATOM 3064 C C . PRO B 2 215 ? 9.603 6.649 135.617 1.00 47.18 215 PRO 2 C 1
ATOM 3065 O O . PRO B 2 215 ? 8.400 6.900 135.644 1.00 47.18 215 PRO 2 O 1
ATOM 3069 N N . SER B 2 216 ? 10.128 5.604 136.241 1.00 53.98 216 SER 2 N 1
ATOM 3070 C CA . SER B 2 216 ? 9.295 4.513 136.712 1.00 53.98 216 SER 2 CA 1
ATOM 3071 C C . SER B 2 216 ? 9.363 4.356 138.222 1.00 53.98 216 SER 2 C 1
ATOM 3072 O O . SER B 2 216 ? 10.306 4.810 138.875 1.00 53.98 216 SER 2 O 1
ATOM 3075 N N . LYS B 2 217 ? 8.337 3.705 138.757 1.00 59.66 217 LYS 2 N 1
ATOM 3076 C CA . LYS B 2 217 ? 8.301 3.215 140.124 1.00 59.66 217 LYS 2 CA 1
ATOM 3077 C C . LYS B 2 217 ? 8.029 1.715 140.118 1.00 59.66 217 LYS 2 C 1
ATOM 3078 O O . LYS B 2 217 ? 6.881 1.268 140.174 1.00 59.66 217 LYS 2 O 1
ATOM 3084 N N . GLU B 2 218 ? 9.107 0.939 140.034 1.00 65.26 218 GLU 2 N 1
ATOM 3085 C CA . GLU B 2 218 ? 9.016 -0.520 140.047 1.00 65.26 218 GLU 2 CA 1
ATOM 3086 C C . GLU B 2 218 ? 10.350 -1.138 140.449 1.00 65.26 218 GLU 2 C 1
ATOM 3087 O O . GLU B 2 218 ? 10.557 -2.344 140.318 1.00 65.26 218 GLU 2 O 1
ATOM 3094 N N . GLY C 3 1 ? -6.940 72.796 94.015 1.00 28.28 1 GLY 3 N 1
ATOM 3095 C CA . GLY C 3 1 ? -6.512 73.000 95.384 1.00 28.28 1 GLY 3 CA 1
ATOM 3096 C C . GLY C 3 1 ? -5.504 71.967 95.834 1.00 28.28 1 GLY 3 C 1
ATOM 3097 O O . GLY C 3 1 ? -5.295 70.962 95.165 1.00 28.28 1 GLY 3 O 1
ATOM 3098 N N . ILE C 3 2 ? -4.882 72.215 96.980 1.00 27.55 2 ILE 3 N 1
ATOM 3099 C CA . ILE C 3 2 ? -3.883 71.310 97.535 1.00 27.55 2 ILE 3 CA 1
ATOM 3100 C C . ILE C 3 2 ? -4.571 70.043 98.019 1.00 27.55 2 ILE 3 C 1
ATOM 3101 O O . ILE C 3 2 ? -5.800 69.993 98.123 1.00 27.55 2 ILE 3 O 1
ATOM 3106 N N . VAL C 3 3 ? -3.789 69.014 98.313 1.00 28.59 3 VAL 3 N 1
ATOM 3107 C CA . VAL C 3 3 ? -4.354 67.723 98.720 1.00 28.59 3 VAL 3 CA 1
ATOM 3108 C C . VAL C 3 3 ? -4.813 67.806 100.172 1.00 28.59 3 VAL 3 C 1
ATOM 3109 O O . VAL C 3 3 ? -4.061 68.299 101.029 1.00 28.59 3 VAL 3 O 1
ATOM 3113 N N . PRO C 3 4 ? -6.019 67.367 100.493 1.00 30.50 4 PRO 3 N 1
ATOM 3114 C CA . PRO C 3 4 ? -6.509 67.327 101.885 1.00 30.50 4 PRO 3 CA 1
ATOM 3115 C C . PRO C 3 4 ? -6.081 66.068 102.633 1.00 30.50 4 PRO 3 C 1
ATOM 3116 O O . PRO C 3 4 ? -6.756 65.049 102.658 1.00 30.50 4 PRO 3 O 1
ATOM 3120 N N . VAL C 3 5 ? -4.887 66.157 103.229 1.00 30.85 5 VAL 3 N 1
ATOM 3121 C CA . VAL C 3 5 ? -4.229 65.019 103.942 1.00 30.85 5 VAL 3 CA 1
ATOM 3122 C C . VAL C 3 5 ? -5.099 64.489 105.089 1.00 30.85 5 VAL 3 C 1
ATOM 3123 O O . VAL C 3 5 ? -5.202 63.253 105.193 1.00 30.85 5 VAL 3 O 1
ATOM 3127 N N . ALA C 3 6 ? -5.695 65.370 105.904 1.00 32.92 6 ALA 3 N 1
ATOM 3128 C CA . ALA C 3 6 ? -6.512 64.949 107.070 1.00 32.92 6 ALA 3 CA 1
ATOM 3129 C C . ALA C 3 6 ? -5.723 63.929 107.899 1.00 32.92 6 ALA 3 C 1
ATOM 3130 O O . ALA C 3 6 ? -6.182 62.780 108.027 1.00 32.92 6 ALA 3 O 1
ATOM 3132 N N . CYS C 3 7 ? -4.598 64.362 108.476 1.00 37.40 7 CYS 3 N 1
ATOM 3133 C CA . CYS C 3 7 ? -3.698 63.473 109.263 1.00 37.40 7 CYS 3 CA 1
ATOM 3134 C C . CYS C 3 7 ? -4.434 62.912 110.482 1.00 37.40 7 CYS 3 C 1
ATOM 3135 O O . CYS C 3 7 ? -5.090 63.697 111.188 1.00 37.40 7 CYS 3 O 1
ATOM 3138 N N . SER C 3 8 ? -4.268 61.610 110.736 1.00 38.91 8 SER 3 N 1
ATOM 3139 C CA . SER C 3 8 ? -4.912 60.922 111.886 1.00 38.91 8 SER 3 CA 1
ATOM 3140 C C . SER C 3 8 ? -4.222 61.331 113.191 1.00 38.91 8 SER 3 C 1
ATOM 3141 O O . SER C 3 8 ? -2.979 61.304 113.235 1.00 38.91 8 SER 3 O 1
ATOM 3144 N N . ASP C 3 9 ? -5.013 61.664 114.215 1.00 41.89 9 ASP 3 N 1
ATOM 3145 C CA . ASP C 3 9 ? -4.488 62.074 115.544 1.00 41.89 9 ASP 3 CA 1
ATOM 3146 C C . ASP C 3 9 ? -3.731 60.902 116.179 1.00 41.89 9 ASP 3 C 1
ATOM 3147 O O . ASP C 3 9 ? -2.632 61.127 116.719 1.00 41.89 9 ASP 3 O 1
ATOM 3152 N N . GLY C 3 10 ? -4.296 59.698 116.078 1.00 40.59 10 GLY 3 N 1
ATOM 3153 C CA . GLY C 3 10 ? -4.008 58.597 117.016 1.00 40.59 10 GLY 3 CA 1
ATOM 3154 C C . GLY C 3 10 ? -2.566 58.117 116.974 1.00 40.59 10 GLY 3 C 1
ATOM 3155 O O . GLY C 3 10 ? -1.990 57.900 118.055 1.00 40.59 10 GLY 3 O 1
ATOM 3156 N N . TYR C 3 11 ? -1.980 58.015 115.777 1.00 38.80 11 TYR 3 N 1
ATOM 3157 C CA . TYR C 3 11 ? -0.613 57.453 115.617 1.00 38.80 11 TYR 3 CA 1
ATOM 3158 C C . TYR C 3 11 ? 0.306 58.414 114.854 1.00 38.80 11 TYR 3 C 1
ATOM 3159 O O . TYR C 3 11 ? -0.173 59.451 114.363 1.00 38.80 11 TYR 3 O 1
ATOM 3168 N N . GLY C 3 12 ? 1.593 58.061 114.768 1.00 39.97 12 GLY 3 N 1
ATOM 3169 C CA . GLY C 3 12 ? 2.604 58.895 114.090 1.00 39.97 12 GLY 3 CA 1
ATOM 3170 C C . GLY C 3 12 ? 3.775 59.257 114.990 1.00 39.97 12 GLY 3 C 1
ATOM 3171 O O . GLY C 3 12 ? 4.657 60.000 114.527 1.00 39.97 12 GLY 3 O 1
ATOM 3172 N N . GLY C 3 13 ? 3.790 58.752 116.228 1.00 40.18 13 GLY 3 N 1
ATOM 3173 C CA . GLY C 3 13 ? 4.898 59.021 117.170 1.00 40.18 13 GLY 3 CA 1
ATOM 3174 C C . GLY C 3 13 ? 6.037 58.026 117.007 1.00 40.18 13 GLY 3 C 1
ATOM 3175 O O . GLY C 3 13 ? 5.941 57.163 116.118 1.00 40.18 13 GLY 3 O 1
ATOM 3176 N N . LEU C 3 14 ? 7.080 58.137 117.837 1.00 42.37 14 LEU 3 N 1
ATOM 3177 C CA . LEU C 3 14 ? 8.223 57.231 117.767 1.00 42.37 14 LEU 3 CA 1
ATOM 3178 C C . LEU C 3 14 ? 8.150 55.932 118.558 1.00 42.37 14 LEU 3 C 1
ATOM 3179 O O . LEU C 3 14 ? 8.256 55.940 119.786 1.00 42.37 14 LEU 3 O 1
ATOM 3184 N N . VAL C 3 15 ? 7.973 54.833 117.863 1.00 42.14 15 VAL 3 N 1
ATOM 3185 C CA . VAL C 3 15 ? 8.202 53.518 118.441 1.00 42.14 15 VAL 3 CA 1
ATOM 3186 C C . VAL C 3 15 ? 9.671 53.202 118.264 1.00 42.14 15 VAL 3 C 1
ATOM 3187 O O . VAL C 3 15 ? 10.258 53.511 117.225 1.00 42.14 15 VAL 3 O 1
ATOM 3191 N N . THR C 3 16 ? 10.284 52.600 119.282 1.00 42.74 16 THR 3 N 1
ATOM 3192 C CA . THR C 3 16 ? 11.719 52.363 119.211 1.00 42.74 16 THR 3 CA 1
ATOM 3193 C C . THR C 3 16 ? 12.067 51.374 118.110 1.00 42.74 16 THR 3 C 1
ATOM 3194 O O . THR C 3 16 ? 13.046 51.570 117.382 1.00 42.74 16 THR 3 O 1
ATOM 3198 N N . THR C 3 17 ? 11.275 50.316 117.957 1.00 43.21 17 THR 3 N 1
ATOM 3199 C CA . THR C 3 17 ? 11.546 49.276 116.976 1.00 43.21 17 THR 3 CA 1
ATOM 3200 C C . THR C 3 17 ? 10.697 49.343 115.714 1.00 43.21 17 THR 3 C 1
ATOM 3201 O O . THR C 3 17 ? 10.469 48.316 115.069 1.00 43.21 17 THR 3 O 1
ATOM 3205 N N . ASP C 3 18 ? 10.213 50.528 115.354 1.00 44.90 18 ASP 3 N 1
ATOM 3206 C CA . ASP C 3 18 ? 9.425 50.678 114.143 1.00 44.90 18 ASP 3 CA 1
ATOM 3207 C C . ASP C 3 18 ? 10.208 50.450 112.852 1.00 44.90 18 ASP 3 C 1
ATOM 3208 O O . ASP C 3 18 ? 11.424 50.646 112.810 1.00 44.90 18 ASP 3 O 1
ATOM 3213 N N . PRO C 3 19 ? 9.541 50.013 111.797 1.00 45.88 19 PRO 3 N 1
ATOM 3214 C CA . PRO C 3 19 ? 10.231 49.773 110.518 1.00 45.88 19 PRO 3 CA 1
ATOM 3215 C C . PRO C 3 19 ? 10.689 50.895 109.594 1.00 45.88 19 PRO 3 C 1
ATOM 3216 O O . PRO C 3 19 ? 11.222 50.674 108.505 1.00 45.88 19 PRO 3 O 1
ATOM 3220 N N . LYS C 3 20 ? 10.489 52.131 110.020 1.00 44.73 20 LYS 3 N 1
ATOM 3221 C CA . LYS C 3 20 ? 10.921 53.288 109.253 1.00 44.73 20 LYS 3 CA 1
ATOM 3222 C C . LYS C 3 20 ? 12.386 53.615 109.005 1.00 44.73 20 LYS 3 C 1
ATOM 3223 O O . LYS C 3 20 ? 13.291 52.971 109.538 1.00 44.73 20 LYS 3 O 1
ATOM 3229 N N . THR C 3 21 ? 12.612 54.640 108.194 1.00 44.75 21 THR 3 N 1
ATOM 3230 C CA . THR C 3 21 ? 13.952 55.051 107.810 1.00 44.75 21 THR 3 CA 1
ATOM 3231 C C . THR C 3 21 ? 14.153 56.509 108.185 1.00 44.75 21 THR 3 C 1
ATOM 3232 O O . THR C 3 21 ? 13.220 57.310 108.095 1.00 44.75 21 THR 3 O 1
ATOM 3236 N N . ALA C 3 22 ? 15.363 56.850 108.611 1.00 44.45 22 ALA 3 N 1
ATOM 3237 C CA . ALA C 3 22 ? 15.647 58.228 108.954 1.00 44.45 22 ALA 3 CA 1
ATOM 3238 C C . ALA C 3 22 ? 15.797 59.066 107.690 1.00 44.45 22 ALA 3 C 1
ATOM 3239 O O . ALA C 3 22 ? 15.761 58.561 106.566 1.00 44.45 22 ALA 3 O 1
ATOM 3241 N N . ASP C 3 23 ? 15.972 60.357 107.883 1.00 42.66 23 ASP 3 N 1
ATOM 3242 C CA . ASP C 3 23 ? 16.087 61.267 106.753 1.00 42.66 23 ASP 3 CA 1
ATOM 3243 C C . ASP C 3 23 ? 17.549 61.595 106.483 1.00 42.66 23 ASP 3 C 1
ATOM 3244 O O . ASP C 3 23 ? 18.234 62.115 107.367 1.00 42.66 23 ASP 3 O 1
ATOM 3249 N N . PRO C 3 24 ? 18.035 61.343 105.285 1.00 43.03 24 PRO 3 N 1
ATOM 3250 C CA . PRO C 3 24 ? 19.475 61.363 104.956 1.00 43.03 24 PRO 3 CA 1
ATOM 3251 C C . PRO C 3 24 ? 19.815 62.851 105.013 1.00 43.03 24 PRO 3 C 1
ATOM 3252 O O . PRO C 3 24 ? 19.191 63.702 104.385 1.00 43.03 24 PRO 3 O 1
ATOM 3256 N N . ALA C 3 25 ? 20.814 63.165 105.842 1.00 41.65 25 ALA 3 N 1
ATOM 3257 C CA . ALA C 3 25 ? 21.250 64.567 106.039 1.00 41.65 25 ALA 3 CA 1
ATOM 3258 C C . ALA C 3 25 ? 22.664 64.761 105.487 1.00 41.65 25 ALA 3 C 1
ATOM 3259 O O . ALA C 3 25 ? 23.096 65.921 105.368 1.00 41.65 25 ALA 3 O 1
ATOM 3261 N N . TYR C 3 26 ? 23.360 63.662 105.182 1.00 39.63 26 TYR 3 N 1
ATOM 3262 C CA . TYR C 3 26 ? 24.740 63.752 104.639 1.00 39.63 26 TYR 3 CA 1
ATOM 3263 C C . TYR C 3 26 ? 24.793 63.102 103.254 1.00 39.63 26 TYR 3 C 1
ATOM 3264 O O . TYR C 3 26 ? 24.289 61.977 103.084 1.00 39.63 26 TYR 3 O 1
ATOM 3273 N N . GLY C 3 27 ? 25.446 63.786 102.311 1.00 36.99 27 GLY 3 N 1
ATOM 3274 C CA . GLY C 3 27 ? 25.577 63.331 100.913 1.00 36.99 27 GLY 3 CA 1
ATOM 3275 C C . GLY C 3 27 ? 26.531 62.161 100.752 1.00 36.99 27 GLY 3 C 1
ATOM 3276 O O . GLY C 3 27 ? 27.310 61.881 101.682 1.00 36.99 27 GLY 3 O 1
ATOM 3277 N N . MET C 3 28 ? 26.452 61.489 99.602 1.00 33.36 28 MET 3 N 1
ATOM 3278 C CA . MET C 3 28 ? 26.787 60.050 99.465 1.00 33.36 28 MET 3 CA 1
ATOM 3279 C C . MET C 3 28 ? 28.246 59.829 99.875 1.00 33.36 28 MET 3 C 1
ATOM 3280 O O . MET C 3 28 ? 29.112 60.596 99.415 1.00 33.36 28 MET 3 O 1
ATOM 3285 N N . VAL C 3 29 ? 28.495 58.789 100.676 1.00 29.75 29 VAL 3 N 1
ATOM 3286 C CA . VAL C 3 29 ? 29.866 58.446 101.156 1.00 29.75 29 VAL 3 CA 1
ATOM 3287 C C . VAL C 3 29 ? 30.132 56.981 100.801 1.00 29.75 29 VAL 3 C 1
ATOM 3288 O O . VAL C 3 29 ? 29.317 56.125 101.186 1.00 29.75 29 VAL 3 O 1
ATOM 3292 N N . TYR C 3 30 ? 31.243 56.717 100.111 1.00 27.82 30 TYR 3 N 1
ATOM 3293 C CA . TYR C 3 30 ? 31.598 55.372 99.677 1.00 27.82 30 TYR 3 CA 1
ATOM 3294 C C . TYR C 3 30 ? 32.565 54.792 100.695 1.00 27.82 30 TYR 3 C 1
ATOM 3295 O O . TYR C 3 30 ? 33.767 55.063 100.638 1.00 27.82 30 TYR 3 O 1
ATOM 3304 N N . ASN C 3 31 ? 32.047 53.991 101.620 1.00 26.00 31 ASN 3 N 1
ATOM 3305 C CA . ASN C 3 31 ? 32.867 53.447 102.683 1.00 26.00 31 ASN 3 CA 1
ATOM 3306 C C . ASN C 3 31 ? 33.925 52.507 102.112 1.00 26.00 31 ASN 3 C 1
ATOM 3307 O O . ASN C 3 31 ? 33.776 51.994 101.003 1.00 26.00 31 ASN 3 O 1
ATOM 3312 N N . PRO C 3 32 ? 35.017 52.293 102.841 1.00 26.58 32 PRO 3 N 1
ATOM 3313 C CA . PRO C 3 32 ? 36.075 51.409 102.362 1.00 26.58 32 PRO 3 CA 1
ATOM 3314 C C . PRO C 3 32 ? 35.539 50.024 102.064 1.00 26.58 32 PRO 3 C 1
ATOM 3315 O O . PRO C 3 32 ? 34.615 49.549 102.737 1.00 26.58 32 PRO 3 O 1
ATOM 3319 N N . PRO C 3 33 ? 36.087 49.348 101.059 1.00 26.05 33 PRO 3 N 1
ATOM 3320 C CA . PRO C 3 33 ? 35.529 48.061 100.645 1.00 26.05 33 PRO 3 CA 1
ATOM 3321 C C . PRO C 3 33 ? 35.967 46.926 101.550 1.00 26.05 33 PRO 3 C 1
ATOM 3322 O O . PRO C 3 33 ? 37.136 46.818 101.924 1.00 26.05 33 PRO 3 O 1
ATOM 3326 N N . ARG C 3 34 ? 35.009 46.071 101.900 1.00 25.48 34 ARG 3 N 1
ATOM 3327 C CA . ARG C 3 34 ? 35.260 44.867 102.692 1.00 25.48 34 ARG 3 CA 1
ATOM 3328 C C . ARG C 3 34 ? 34.582 43.703 101.982 1.00 25.48 34 ARG 3 C 1
ATOM 3329 O O . ARG C 3 34 ? 33.478 43.301 102.348 1.00 25.48 34 ARG 3 O 1
ATOM 3337 N N . THR C 3 35 ? 35.249 43.152 100.981 1.00 23.91 35 THR 3 N 1
ATOM 3338 C CA . THR C 3 35 ? 34.735 42.003 100.260 1.00 23.91 35 THR 3 CA 1
ATOM 3339 C C . THR C 3 35 ? 35.281 40.733 100.888 1.00 23.91 35 THR 3 C 1
ATOM 3340 O O . THR C 3 35 ? 36.465 40.656 101.218 1.00 23.91 35 THR 3 O 1
ATOM 3344 N N . ASN C 3 36 ? 34.402 39.743 101.050 1.00 22.55 36 ASN 3 N 1
ATOM 3345 C CA . ASN C 3 36 ? 34.690 38.480 101.725 1.00 22.55 36 ASN 3 CA 1
ATOM 3346 C C . ASN C 3 36 ? 35.489 38.530 103.020 1.00 22.55 36 ASN 3 C 1
ATOM 3347 O O . ASN C 3 36 ? 36.312 37.649 103.285 1.00 22.55 36 ASN 3 O 1
ATOM 3352 N N . TYR C 3 37 ? 35.258 39.566 103.810 1.00 20.87 37 TYR 3 N 1
ATOM 3353 C CA . TYR C 3 37 ? 35.988 39.714 105.054 1.00 20.87 37 TYR 3 CA 1
ATOM 3354 C C . TYR C 3 37 ? 35.797 38.436 105.865 1.00 20.87 37 TYR 3 C 1
ATOM 3355 O O . TYR C 3 37 ? 34.681 37.908 105.924 1.00 20.87 37 TYR 3 O 1
ATOM 3364 N N . PRO C 3 38 ? 36.846 37.907 106.489 1.00 21.29 38 PRO 3 N 1
ATOM 3365 C CA . PRO C 3 38 ? 36.727 36.604 107.148 1.00 21.29 38 PRO 3 CA 1
ATOM 3366 C C . PRO C 3 38 ? 35.926 36.685 108.435 1.00 21.29 38 PRO 3 C 1
ATOM 3367 O O . PRO C 3 38 ? 36.114 37.592 109.244 1.00 21.29 38 PRO 3 O 1
ATOM 3371 N N . GLY C 3 39 ? 35.031 35.720 108.617 1.00 21.24 39 GLY 3 N 1
ATOM 3372 C CA . GLY C 3 39 ? 34.402 35.482 109.896 1.00 21.24 39 GLY 3 CA 1
ATOM 3373 C C . GLY C 3 39 ? 33.015 36.046 110.074 1.00 21.24 39 GLY 3 C 1
ATOM 3374 O O . GLY C 3 39 ? 32.596 36.237 111.215 1.00 21.24 39 GLY 3 O 1
ATOM 3375 N N . ARG C 3 40 ? 32.336 36.400 108.979 1.00 22.03 40 ARG 3 N 1
ATOM 3376 C CA . ARG C 3 40 ? 31.001 36.972 109.078 1.00 22.03 40 ARG 3 CA 1
ATOM 3377 C C . ARG C 3 40 ? 29.928 35.973 109.473 1.00 22.03 40 ARG 3 C 1
ATOM 3378 O O . ARG C 3 40 ? 29.809 34.912 108.859 1.00 22.03 40 ARG 3 O 1
ATOM 3386 N N . PHE C 3 41 ? 29.139 36.312 110.485 1.00 22.94 41 PHE 3 N 1
ATOM 3387 C CA . PHE C 3 41 ? 27.988 35.515 110.877 1.00 22.94 41 PHE 3 CA 1
ATOM 3388 C C . PHE C 3 41 ? 26.730 36.361 110.764 1.00 22.94 41 PHE 3 C 1
ATOM 3389 O O . PHE C 3 41 ? 26.698 37.497 111.241 1.00 22.94 41 PHE 3 O 1
ATOM 3397 N N . THR C 3 42 ? 25.703 35.809 110.121 1.00 26.21 42 THR 3 N 1
ATOM 3398 C CA . THR C 3 42 ? 24.480 36.569 109.914 1.00 26.21 42 THR 3 CA 1
ATOM 3399 C C . THR C 3 42 ? 23.447 36.282 110.994 1.00 26.21 42 THR 3 C 1
ATOM 3400 O O . THR C 3 42 ? 22.905 37.212 111.597 1.00 26.21 42 THR 3 O 1
ATOM 3404 N N . ASN C 3 43 ? 23.171 35.012 111.263 1.00 30.04 43 ASN 3 N 1
ATOM 3405 C CA . ASN C 3 43 ? 22.164 34.643 112.242 1.00 30.04 43 ASN 3 CA 1
ATOM 3406 C C . ASN C 3 43 ? 22.855 34.116 113.486 1.00 30.04 43 ASN 3 C 1
ATOM 3407 O O . ASN C 3 43 ? 23.774 33.304 113.391 1.00 30.04 43 ASN 3 O 1
ATOM 3412 N N . LEU C 3 44 ? 22.405 34.576 114.651 1.00 30.15 44 LEU 3 N 1
ATOM 3413 C CA . LEU C 3 44 ? 23.027 34.180 115.906 1.00 30.15 44 LEU 3 CA 1
ATOM 3414 C C . LEU C 3 44 ? 22.884 32.698 116.203 1.00 30.15 44 LEU 3 C 1
ATOM 3415 O O . LEU C 3 44 ? 23.577 32.198 117.090 1.00 30.15 44 LEU 3 O 1
ATOM 3420 N N . LEU C 3 45 ? 22.002 31.985 115.512 1.00 32.03 45 LEU 3 N 1
ATOM 3421 C CA . LEU C 3 45 ? 21.870 30.558 115.753 1.00 32.03 45 LEU 3 CA 1
ATOM 3422 C C . LEU C 3 45 ? 22.792 29.735 114.877 1.00 32.03 45 LEU 3 C 1
ATOM 3423 O O . LEU C 3 45 ? 23.042 28.569 115.186 1.00 32.03 45 LEU 3 O 1
ATOM 3428 N N . ASP C 3 46 ? 23.145 30.311 113.726 1.00 33.57 46 ASP 3 N 1
ATOM 3429 C CA . ASP C 3 46 ? 24.078 29.662 112.769 1.00 33.57 46 ASP 3 CA 1
ATOM 3430 C C . ASP C 3 46 ? 25.496 29.773 113.336 1.00 33.57 46 ASP 3 C 1
ATOM 3431 O O . ASP C 3 46 ? 26.400 29.177 112.743 1.00 33.57 46 ASP 3 O 1
ATOM 3436 N N . VAL C 3 47 ? 25.670 30.587 114.385 1.00 31.30 47 VAL 3 N 1
ATOM 3437 C CA . VAL C 3 47 ? 26.964 30.762 115.105 1.00 31.30 47 VAL 3 CA 1
ATOM 3438 C C . VAL C 3 47 ? 26.892 29.919 116.380 1.00 31.30 47 VAL 3 C 1
ATOM 3439 O O . VAL C 3 47 ? 27.876 29.228 116.692 1.00 31.30 47 VAL 3 O 1
ATOM 3443 N N . ALA C 3 48 ? 25.744 29.976 117.065 1.00 31.52 48 ALA 3 N 1
ATOM 3444 C CA . ALA C 3 48 ? 25.499 29.236 118.326 1.00 31.52 48 ALA 3 CA 1
ATOM 3445 C C . ALA C 3 48 ? 25.544 27.727 118.071 1.00 31.52 48 ALA 3 C 1
ATOM 3446 O O . ALA C 3 48 ? 26.153 27.013 118.887 1.00 31.52 48 ALA 3 O 1
ATOM 3448 N N . GLU C 3 49 ? 24.946 27.272 116.967 1.00 32.73 49 GLU 3 N 1
ATOM 3449 C CA . GLU C 3 49 ? 24.899 25.818 116.661 1.00 32.73 49 GLU 3 CA 1
ATOM 3450 C C . GLU C 3 49 ? 26.193 25.417 115.948 1.00 32.73 49 GLU 3 C 1
ATOM 3451 O O . GLU C 3 49 ? 26.419 24.207 115.774 1.00 32.73 49 GLU 3 O 1
ATOM 3457 N N . ALA C 3 50 ? 26.992 26.405 115.539 1.00 32.72 50 ALA 3 N 1
ATOM 3458 C CA . ALA C 3 50 ? 28.257 26.118 114.864 1.00 32.72 50 ALA 3 CA 1
ATOM 3459 C C . ALA C 3 50 ? 29.361 25.768 115.855 1.00 32.72 50 ALA 3 C 1
ATOM 3460 O O . ALA C 3 50 ? 30.182 24.885 115.587 1.00 32.72 50 ALA 3 O 1
ATOM 3462 N N . CYS C 3 51 ? 29.403 26.449 116.997 1.00 32.68 51 CYS 3 N 1
ATOM 3463 C CA . CYS C 3 51 ? 30.475 26.286 117.978 1.00 32.68 51 CYS 3 CA 1
ATOM 3464 C C . CYS C 3 51 ? 29.890 26.099 119.371 1.00 32.68 51 CYS 3 C 1
ATOM 3465 O O . CYS C 3 51 ? 29.433 27.075 119.989 1.00 32.68 51 CYS 3 O 1
ATOM 3468 N N . PRO C 3 52 ? 29.905 24.883 119.905 1.00 31.87 52 PRO 3 N 1
ATOM 3469 C CA . PRO C 3 52 ? 29.364 24.657 121.247 1.00 31.87 52 PRO 3 CA 1
ATOM 3470 C C . PRO C 3 52 ? 30.296 25.159 122.336 1.00 31.87 52 PRO 3 C 1
ATOM 3471 O O . PRO C 3 52 ? 31.510 25.257 122.163 1.00 31.87 52 PRO 3 O 1
ATOM 3475 N N . THR C 3 53 ? 29.699 25.464 123.487 1.00 31.92 53 THR 3 N 1
ATOM 3476 C CA . THR C 3 53 ? 30.419 25.965 124.645 1.00 31.92 53 THR 3 CA 1
ATOM 3477 C C . THR C 3 53 ? 30.057 25.134 125.866 1.00 31.92 53 THR 3 C 1
ATOM 3478 O O . THR C 3 53 ? 29.029 24.460 125.893 1.00 31.92 53 THR 3 O 1
ATOM 3482 N N . PHE C 3 54 ? 30.904 25.196 126.888 1.00 34.00 54 PHE 3 N 1
ATOM 3483 C CA . PHE C 3 54 ? 30.772 24.285 128.012 1.00 34.00 54 PHE 3 CA 1
ATOM 3484 C C . PHE C 3 54 ? 29.694 24.754 128.982 1.00 34.00 54 PHE 3 C 1
ATOM 3485 O O . PHE C 3 54 ? 29.217 25.887 128.930 1.00 34.00 54 PHE 3 O 1
ATOM 3493 N N . LEU C 3 55 ? 29.318 23.854 129.880 1.00 37.65 55 LEU 3 N 1
ATOM 3494 C CA . LEU C 3 55 ? 28.397 24.142 130.966 1.00 37.65 55 LEU 3 CA 1
ATOM 3495 C C . LEU C 3 55 ? 29.174 24.414 132.244 1.00 37.65 55 LEU 3 C 1
ATOM 3496 O O . LEU C 3 55 ? 30.364 24.118 132.348 1.00 37.65 55 LEU 3 O 1
ATOM 3501 N N . CYS C 3 56 ? 28.490 24.990 133.218 1.00 40.81 56 CYS 3 N 1
ATOM 3502 C CA . CYS C 3 56 ? 29.047 25.135 134.549 1.00 40.81 56 CYS 3 CA 1
ATOM 3503 C C . CYS C 3 56 ? 28.545 24.012 135.441 1.00 40.81 56 CYS 3 C 1
ATOM 3504 O O . CYS C 3 56 ? 27.374 23.643 135.411 1.00 40.81 56 CYS 3 O 1
ATOM 3507 N N . PHE C 3 57 ? 29.443 23.475 136.255 1.00 39.77 57 PHE 3 N 1
ATOM 3508 C CA . PHE C 3 57 ? 29.109 22.357 137.123 1.00 39.77 57 PHE 3 CA 1
ATOM 3509 C C . PHE C 3 57 ? 29.660 22.671 138.504 1.00 39.77 57 PHE 3 C 1
ATOM 3510 O O . PHE C 3 57 ? 30.141 23.778 138.758 1.00 39.77 57 PHE 3 O 1
ATOM 3518 N N . ASP C 3 58 ? 29.564 21.702 139.409 1.00 43.12 58 ASP 3 N 1
ATOM 3519 C CA . ASP C 3 58 ? 30.031 21.923 140.768 1.00 43.12 58 ASP 3 CA 1
ATOM 3520 C C . ASP C 3 58 ? 31.397 22.592 140.805 1.00 43.12 58 ASP 3 C 1
ATOM 3521 O O . ASP C 3 58 ? 32.290 22.259 140.023 1.00 43.12 58 ASP 3 O 1
ATOM 3526 N N . ASP C 3 59 ? 31.537 23.580 141.683 1.00 42.61 59 ASP 3 N 1
ATOM 3527 C CA . ASP C 3 59 ? 32.753 24.367 141.845 1.00 42.61 59 ASP 3 CA 1
ATOM 3528 C C . ASP C 3 59 ? 33.129 25.000 140.507 1.00 42.61 59 ASP 3 C 1
ATOM 3529 O O . ASP C 3 59 ? 34.316 25.164 140.211 1.00 42.61 59 ASP 3 O 1
ATOM 3534 N N . GLY C 3 60 ? 32.149 25.367 139.690 1.00 40.67 60 GLY 3 N 1
ATOM 3535 C CA . GLY C 3 60 ? 32.447 26.039 138.443 1.00 40.67 60 GLY 3 CA 1
ATOM 3536 C C . GLY C 3 60 ? 33.421 25.434 137.461 1.00 40.67 60 GLY 3 C 1
ATOM 3537 O O . GLY C 3 60 ? 34.298 26.141 136.963 1.00 40.67 60 GLY 3 O 1
ATOM 3538 N N . LYS C 3 61 ? 33.302 24.176 137.180 1.00 37.93 61 LYS 3 N 1
ATOM 3539 C CA . LYS C 3 61 ? 34.143 23.467 136.237 1.00 37.93 61 LYS 3 CA 1
ATOM 3540 C C . LYS C 3 61 ? 33.325 22.984 135.049 1.00 37.93 61 LYS 3 C 1
ATOM 3541 O O . LYS C 3 61 ? 32.152 22.649 135.198 1.00 37.93 61 LYS 3 O 1
ATOM 3547 N N . PRO C 3 62 ? 33.907 22.921 133.853 1.00 35.99 62 PRO 3 N 1
ATOM 3548 C CA . PRO C 3 62 ? 33.119 22.493 132.696 1.00 35.99 62 PRO 3 CA 1
ATOM 3549 C C . PRO C 3 62 ? 32.853 21.006 132.668 1.00 35.99 62 PRO 3 C 1
ATOM 3550 O O . PRO C 3 62 ? 31.826 20.585 132.127 1.00 35.99 62 PRO 3 O 1
ATOM 3554 N N . TYR C 3 63 ? 33.738 20.198 133.227 1.00 37.12 63 TYR 3 N 1
ATOM 3555 C CA . TYR C 3 63 ? 33.595 18.753 133.220 1.00 37.12 63 TYR 3 CA 1
ATOM 3556 C C . TYR C 3 63 ? 32.831 18.295 134.449 1.00 37.12 63 TYR 3 C 1
ATOM 3557 O O . TYR C 3 63 ? 32.668 19.029 135.423 1.00 37.12 63 TYR 3 O 1
ATOM 3566 N N . VAL C 3 64 ? 32.375 17.050 134.406 1.00 39.78 64 VAL 3 N 1
ATOM 3567 C CA . VAL C 3 64 ? 31.707 16.431 135.539 1.00 39.78 64 VAL 3 CA 1
ATOM 3568 C C . VAL C 3 64 ? 32.492 15.176 135.892 1.00 39.78 64 VAL 3 C 1
ATOM 3569 O O . VAL C 3 64 ? 32.385 14.152 135.207 1.00 39.78 64 VAL 3 O 1
ATOM 3573 N N . VAL C 3 65 ? 33.291 15.260 136.947 1.00 43.01 65 VAL 3 N 1
ATOM 3574 C CA . VAL C 3 65 ? 34.239 14.204 137.258 1.00 43.01 65 VAL 3 CA 1
ATOM 3575 C C . VAL C 3 65 ? 33.502 12.983 137.792 1.00 43.01 65 VAL 3 C 1
ATOM 3576 O O . VAL C 3 65 ? 32.351 13.054 138.225 1.00 43.01 65 VAL 3 O 1
ATOM 3580 N N . THR C 3 66 ? 34.182 11.843 137.744 1.00 48.35 66 THR 3 N 1
ATOM 3581 C CA . THR C 3 66 ? 33.587 10.593 138.189 1.00 48.35 66 THR 3 CA 1
ATOM 3582 C C . THR C 3 66 ? 33.300 10.640 139.682 1.00 48.35 66 THR 3 C 1
ATOM 3583 O O . THR C 3 66 ? 34.117 11.117 140.472 1.00 48.35 66 THR 3 O 1
ATOM 3587 N N . ARG C 3 67 ? 32.124 10.150 140.057 1.00 56.43 67 ARG 3 N 1
ATOM 3588 C CA . ARG C 3 67 ? 31.708 10.126 141.446 1.00 56.43 67 ARG 3 CA 1
ATOM 3589 C C . ARG C 3 67 ? 32.721 9.380 142.306 1.00 56.43 67 ARG 3 C 1
ATOM 3590 O O . ARG C 3 67 ? 33.469 8.522 141.832 1.00 56.43 67 ARG 3 O 1
ATOM 3598 N N . ALA C 3 68 ? 32.734 9.714 143.591 1.00 60.04 68 ALA 3 N 1
ATOM 3599 C CA . ALA C 3 68 ? 33.677 9.118 144.526 1.00 60.04 68 ALA 3 CA 1
ATOM 3600 C C . ALA C 3 68 ? 33.151 7.857 145.192 1.00 60.04 68 ALA 3 C 1
ATOM 3601 O O . ALA C 3 68 ? 33.914 7.187 145.898 1.00 60.04 68 ALA 3 O 1
ATOM 3603 N N . ASP C 3 69 ? 31.885 7.511 144.988 1.00 60.72 69 ASP 3 N 1
ATOM 3604 C CA . ASP C 3 69 ? 31.276 6.389 145.689 1.00 60.72 69 ASP 3 CA 1
ATOM 3605 C C . ASP C 3 69 ? 30.174 5.829 144.795 1.00 60.72 69 ASP 3 C 1
ATOM 3606 O O . ASP C 3 69 ? 30.014 6.252 143.647 1.00 60.72 69 ASP 3 O 1
ATOM 3611 N N . GLU C 3 70 ? 29.418 4.869 145.325 1.00 60.66 70 GLU 3 N 1
ATOM 3612 C CA . GLU C 3 70 ? 28.376 4.221 144.595 1.00 60.66 70 GLU 3 CA 1
ATOM 3613 C C . GLU C 3 70 ? 27.519 5.197 143.748 1.00 60.66 70 GLU 3 C 1
ATOM 3614 O O . GLU C 3 70 ? 27.080 4.829 142.651 1.00 60.66 70 GLU 3 O 1
ATOM 3620 N N . GLN C 3 71 ? 27.357 6.436 144.238 1.00 57.87 71 GLN 3 N 1
ATOM 3621 C CA . GLN C 3 71 ? 26.553 7.518 143.587 1.00 57.87 71 GLN 3 CA 1
ATOM 3622 C C . GLN C 3 71 ? 26.843 7.483 142.080 1.00 57.87 71 GLN 3 C 1
ATOM 3623 O O . GLN C 3 71 ? 28.009 7.684 141.696 1.00 57.87 71 GLN 3 O 1
ATOM 3629 N N . ARG C 3 72 ? 25.809 7.212 141.272 1.00 49.83 72 ARG 3 N 1
ATOM 3630 C CA . ARG C 3 72 ? 25.949 7.074 139.797 1.00 49.83 72 ARG 3 CA 1
ATOM 3631 C C . ARG C 3 72 ? 25.488 8.373 139.126 1.00 49.83 72 ARG 3 C 1
ATOM 3632 O O . ARG C 3 72 ? 25.860 8.586 137.959 1.00 49.83 72 ARG 3 O 1
ATOM 3640 N N . LEU C 3 73 ? 24.676 9.182 139.811 1.00 46.10 73 LEU 3 N 1
ATOM 3641 C CA . LEU C 3 73 ? 24.193 10.420 139.222 1.00 46.10 73 LEU 3 CA 1
ATOM 3642 C C . LEU C 3 73 ? 25.321 11.438 139.248 1.00 46.10 73 LEU 3 C 1
ATOM 3643 O O . LEU C 3 73 ? 25.608 12.022 140.297 1.00 46.10 73 LEU 3 O 1
ATOM 3648 N N . LEU C 3 74 ? 25.956 11.643 138.101 1.00 43.25 74 LEU 3 N 1
ATOM 3649 C CA . LEU C 3 74 ? 27.049 12.595 137.988 1.00 43.25 74 LEU 3 CA 1
ATOM 3650 C C . LEU C 3 74 ? 26.585 14.034 138.120 1.00 43.25 74 LEU 3 C 1
ATOM 3651 O O . LEU C 3 74 ? 27.123 14.779 138.942 1.00 43.25 74 LEU 3 O 1
ATOM 3656 N N . ALA C 3 75 ? 25.589 14.440 137.342 1.00 42.74 75 ALA 3 N 1
ATOM 3657 C CA . ALA C 3 75 ? 25.059 15.789 137.422 1.00 42.74 75 ALA 3 CA 1
ATOM 3658 C C . ALA C 3 75 ? 23.718 15.839 136.715 1.00 42.74 75 ALA 3 C 1
ATOM 3659 O O . ALA C 3 75 ? 23.472 15.094 135.767 1.00 42.74 75 ALA 3 O 1
ATOM 3661 N N . LYS C 3 76 ? 22.855 16.728 137.189 1.00 44.30 76 LYS 3 N 1
ATOM 3662 C CA . LYS C 3 76 ? 21.526 16.896 136.630 1.00 44.30 76 LYS 3 CA 1
ATOM 3663 C C . LYS C 3 76 ? 21.213 18.378 136.577 1.00 44.30 76 LYS 3 C 1
ATOM 3664 O O . LYS C 3 76 ? 21.752 19.151 137.372 1.00 44.30 76 LYS 3 O 1
ATOM 3670 N N . PHE C 3 77 ? 20.355 18.778 135.647 1.00 44.46 77 PHE 3 N 1
ATOM 3671 C CA . PHE C 3 77 ? 19.967 20.176 135.570 1.00 44.46 77 PHE 3 CA 1
ATOM 3672 C C . PHE C 3 77 ? 18.624 20.296 134.879 1.00 44.46 77 PHE 3 C 1
ATOM 3673 O O . PHE C 3 77 ? 18.209 19.389 134.158 1.00 44.46 77 PHE 3 O 1
ATOM 3681 N N . ASP C 3 78 ? 17.945 21.408 135.122 1.00 50.42 78 ASP 3 N 1
ATOM 3682 C CA . ASP C 3 78 ? 16.694 21.667 134.438 1.00 50.42 78 ASP 3 CA 1
ATOM 3683 C C . ASP C 3 78 ? 16.966 22.018 132.984 1.00 50.42 78 ASP 3 C 1
ATOM 3684 O O . ASP C 3 78 ? 18.028 22.529 132.630 1.00 50.42 78 ASP 3 O 1
ATOM 3689 N N . LEU C 3 79 ? 15.986 21.743 132.132 1.00 48.09 79 LEU 3 N 1
ATOM 3690 C CA . LEU C 3 79 ? 16.169 22.010 130.716 1.00 48.09 79 LEU 3 CA 1
ATOM 3691 C C . LEU C 3 79 ? 16.151 23.493 130.387 1.00 48.09 79 LEU 3 C 1
ATOM 3692 O O . LEU C 3 79 ? 16.650 23.880 129.327 1.00 48.09 79 LEU 3 O 1
ATOM 3697 N N . SER C 3 80 ? 15.593 24.323 131.262 1.00 47.05 80 SER 3 N 1
ATOM 3698 C CA . SER C 3 80 ? 15.473 25.744 130.969 1.00 47.05 80 SER 3 CA 1
ATOM 3699 C C . SER C 3 80 ? 16.829 26.342 130.635 1.00 47.05 80 SER 3 C 1
ATOM 3700 O O . SER C 3 80 ? 17.836 26.032 131.273 1.00 47.05 80 SER 3 O 1
ATOM 3703 N N . LEU C 3 81 ? 16.854 27.203 129.617 1.00 42.42 81 LEU 3 N 1
ATOM 3704 C CA . LEU C 3 81 ? 18.089 27.877 129.246 1.00 42.42 81 LEU 3 CA 1
ATOM 3705 C C . LEU C 3 81 ? 18.604 28.798 130.338 1.00 42.42 81 LEU 3 C 1
ATOM 3706 O O . LEU C 3 81 ? 19.760 29.224 130.267 1.00 42.42 81 LEU 3 O 1
ATOM 3711 N N . ALA C 3 82 ? 17.793 29.114 131.338 1.00 42.41 82 ALA 3 N 1
ATOM 3712 C CA . ALA C 3 82 ? 18.236 29.906 132.474 1.00 42.41 82 ALA 3 CA 1
ATOM 3713 C C . ALA C 3 82 ? 18.744 29.049 133.621 1.00 42.41 82 ALA 3 C 1
ATOM 3714 O O . ALA C 3 82 ? 18.828 29.539 134.750 1.00 42.41 82 ALA 3 O 1
ATOM 3716 N N . ALA C 3 83 ? 19.075 27.789 133.367 1.00 43.44 83 ALA 3 N 1
ATOM 3717 C CA . ALA C 3 83 ? 19.541 26.913 134.427 1.00 43.44 83 ALA 3 CA 1
ATOM 3718 C C . ALA C 3 83 ? 20.881 27.394 134.964 1.00 43.44 83 ALA 3 C 1
ATOM 3719 O O . ALA C 3 83 ? 21.573 28.202 134.345 1.00 43.44 83 ALA 3 O 1
ATOM 3721 N N . LYS C 3 84 ? 21.248 26.890 136.140 1.00 43.17 84 LYS 3 N 1
ATOM 3722 C CA . LYS C 3 84 ? 22.536 27.263 136.711 1.00 43.17 84 LYS 3 CA 1
ATOM 3723 C C . LYS C 3 84 ? 23.681 26.670 135.909 1.00 43.17 84 LYS 3 C 1
ATOM 3724 O O . LYS C 3 84 ? 24.719 27.311 135.732 1.00 43.17 84 LYS 3 O 1
ATOM 3730 N N . HIS C 3 85 ? 23.506 25.446 135.411 1.00 42.05 85 HIS 3 N 1
ATOM 3731 C CA . HIS C 3 85 ? 24.573 24.808 134.651 1.00 42.05 85 HIS 3 CA 1
ATOM 3732 C C . HIS C 3 85 ? 24.814 25.509 133.326 1.00 42.05 85 HIS 3 C 1
ATOM 3733 O O . HIS C 3 85 ? 25.951 25.552 132.851 1.00 42.05 85 HIS 3 O 1
ATOM 3740 N N . MET C 3 86 ? 23.771 26.069 132.721 1.00 40.99 86 MET 3 N 1
ATOM 3741 C CA . MET C 3 86 ? 23.894 26.768 131.449 1.00 40.99 86 MET 3 CA 1
ATOM 3742 C C . MET C 3 86 ? 24.125 28.267 131.579 1.00 40.99 86 MET 3 C 1
ATOM 3743 O O . MET C 3 86 ? 24.005 28.991 130.590 1.00 40.99 86 MET 3 O 1
ATOM 3748 N N . SER C 3 87 ? 24.426 28.759 132.771 1.00 38.40 87 SER 3 N 1
ATOM 3749 C CA . SER C 3 87 ? 24.636 30.193 132.904 1.00 38.40 87 SER 3 CA 1
ATOM 3750 C C . SER C 3 87 ? 25.798 30.803 132.141 1.00 38.40 87 SER 3 C 1
ATOM 3751 O O . SER C 3 87 ? 25.769 32.001 131.855 1.00 38.40 87 SER 3 O 1
ATOM 3754 N N . ASN C 3 88 ? 26.810 30.014 131.797 1.00 37.24 88 ASN 3 N 1
ATOM 3755 C CA . ASN C 3 88 ? 28.003 30.526 131.148 1.00 37.24 88 ASN 3 CA 1
ATOM 3756 C C . ASN C 3 88 ? 28.077 30.185 129.671 1.00 37.24 88 ASN 3 C 1
ATOM 3757 O O . ASN C 3 88 ? 29.053 30.558 129.017 1.00 37.24 88 ASN 3 O 1
ATOM 3762 N N . THR C 3 89 ? 27.086 29.495 129.125 1.00 34.67 89 THR 3 N 1
ATOM 3763 C CA . THR C 3 89 ? 27.159 29.084 127.736 1.00 34.67 89 THR 3 CA 1
ATOM 3764 C C . THR C 3 89 ? 26.657 30.181 126.808 1.00 34.67 89 THR 3 C 1
ATOM 3765 O O . THR C 3 89 ? 25.835 31.020 127.184 1.00 34.67 89 THR 3 O 1
ATOM 3769 N N . TYR C 3 90 ? 27.161 30.161 125.574 1.00 34.13 90 TYR 3 N 1
ATOM 3770 C CA . TYR C 3 90 ? 26.747 31.146 124.584 1.00 34.13 90 TYR 3 CA 1
ATOM 3771 C C . TYR C 3 90 ? 25.306 30.940 124.161 1.00 34.13 90 TYR 3 C 1
ATOM 3772 O O . TYR C 3 90 ? 24.617 31.907 123.819 1.00 34.13 90 TYR 3 O 1
ATOM 3781 N N . LEU C 3 91 ? 24.837 29.694 124.157 1.00 34.22 91 LEU 3 N 1
ATOM 3782 C CA . LEU C 3 91 ? 23.451 29.436 123.789 1.00 34.22 91 LEU 3 CA 1
ATOM 3783 C C . LEU C 3 91 ? 22.503 30.154 124.730 1.00 34.22 91 LEU 3 C 1
ATOM 3784 O O . LEU C 3 91 ? 21.608 30.882 124.292 1.00 34.22 91 LEU 3 O 1
ATOM 3789 N N . SER C 3 92 ? 22.694 29.979 126.034 1.00 35.29 92 SER 3 N 1
ATOM 3790 C CA . SER C 3 92 ? 21.880 30.717 126.983 1.00 35.29 92 SER 3 CA 1
ATOM 3791 C C . SER C 3 92 ? 22.210 32.196 126.972 1.00 35.29 92 SER 3 C 1
ATOM 3792 O O . SER C 3 92 ? 21.352 33.020 127.302 1.00 35.29 92 SER 3 O 1
ATOM 3795 N N . GLY C 3 93 ? 23.436 32.556 126.598 1.00 32.83 93 GLY 3 N 1
ATOM 3796 C CA . GLY C 3 93 ? 23.774 33.965 126.493 1.00 32.83 93 GLY 3 CA 1
ATOM 3797 C C . GLY C 3 93 ? 22.924 34.688 125.471 1.00 32.83 93 GLY 3 C 1
ATOM 3798 O O . GLY C 3 93 ? 22.480 35.811 125.707 1.00 32.83 93 GLY 3 O 1
ATOM 3799 N N . ILE C 3 94 ? 22.682 34.056 124.325 1.00 33.43 94 ILE 3 N 1
ATOM 3800 C CA . ILE C 3 94 ? 21.841 34.691 123.316 1.00 33.43 94 ILE 3 CA 1
ATOM 3801 C C . ILE C 3 94 ? 20.370 34.433 123.592 1.00 33.43 94 ILE 3 C 1
ATOM 3802 O O . ILE C 3 94 ? 19.513 35.226 123.200 1.00 33.43 94 ILE 3 O 1
ATOM 3807 N N . ALA C 3 95 ? 20.041 33.330 124.259 1.00 34.00 95 ALA 3 N 1
ATOM 3808 C CA . ALA C 3 95 ? 18.660 33.115 124.660 1.00 34.00 95 ALA 3 CA 1
ATOM 3809 C C . ALA C 3 95 ? 18.246 34.030 125.795 1.00 34.00 95 ALA 3 C 1
ATOM 3810 O O . ALA C 3 95 ? 17.069 34.053 126.154 1.00 34.00 95 ALA 3 O 1
ATOM 3812 N N . GLN C 3 96 ? 19.189 34.763 126.380 1.00 35.33 96 GLN 3 N 1
ATOM 3813 C CA . GLN C 3 96 ? 18.841 35.751 127.388 1.00 35.33 96 GLN 3 CA 1
ATOM 3814 C C . GLN C 3 96 ? 17.933 36.830 126.817 1.00 35.33 96 GLN 3 C 1
ATOM 3815 O O . GLN C 3 96 ? 16.945 37.217 127.448 1.00 35.33 96 GLN 3 O 1
ATOM 3821 N N . TYR C 3 97 ? 18.251 37.324 125.625 1.00 35.19 97 TYR 3 N 1
ATOM 3822 C CA . TYR C 3 97 ? 17.523 38.423 125.012 1.00 35.19 97 TYR 3 CA 1
ATOM 3823 C C . TYR C 3 97 ? 16.193 38.064 124.379 1.00 35.19 97 TYR 3 C 1
ATOM 3824 O O . TYR C 3 97 ? 15.375 38.953 124.141 1.00 35.19 97 TYR 3 O 1
ATOM 3833 N N . TYR C 3 98 ? 15.963 36.794 124.086 1.00 33.07 98 TYR 3 N 1
ATOM 3834 C CA . TYR C 3 98 ? 14.676 36.354 123.583 1.00 33.07 98 TYR 3 CA 1
ATOM 3835 C C . TYR C 3 98 ? 13.606 35.835 124.525 1.00 33.07 98 TYR 3 C 1
ATOM 3836 O O . TYR C 3 98 ? 13.903 35.234 125.556 1.00 33.07 98 TYR 3 O 1
ATOM 3845 N N . ALA C 3 99 ? 12.352 36.078 124.161 1.00 33.98 99 ALA 3 N 1
ATOM 3846 C CA . ALA C 3 99 ? 11.259 35.791 125.077 1.00 33.98 99 ALA 3 CA 1
ATOM 3847 C C . ALA C 3 99 ? 11.028 34.297 125.219 1.00 33.98 99 ALA 3 C 1
ATOM 3848 O O . ALA C 3 99 ? 10.942 33.784 126.336 1.00 33.98 99 ALA 3 O 1
ATOM 3850 N N . GLN C 3 100 ? 10.928 33.579 124.104 1.00 33.75 100 GLN 3 N 1
ATOM 3851 C CA . GLN C 3 100 ? 10.645 32.157 124.172 1.00 33.75 100 GLN 3 CA 1
ATOM 3852 C C . GLN C 3 100 ? 11.345 31.430 123.039 1.00 33.75 100 GLN 3 C 1
ATOM 3853 O O . GLN C 3 100 ? 11.449 31.952 121.931 1.00 33.75 100 GLN 3 O 1
ATOM 3859 N N . TYR C 3 101 ? 11.806 30.217 123.329 1.00 35.26 101 TYR 3 N 1
ATOM 3860 C CA . TYR C 3 101 ? 12.589 29.394 122.422 1.00 35.26 101 TYR 3 CA 1
ATOM 3861 C C . TYR C 3 101 ? 11.780 28.191 121.965 1.00 35.26 101 TYR 3 C 1
ATOM 3862 O O . TYR C 3 101 ? 10.678 27.940 122.450 1.00 35.26 101 TYR 3 O 1
ATOM 3871 N N . SER C 3 102 ? 12.354 27.428 121.033 1.00 34.68 102 SER 3 N 1
ATOM 3872 C CA . SER C 3 102 ? 11.750 26.165 120.630 1.00 34.68 102 SER 3 CA 1
ATOM 3873 C C . SER C 3 102 ? 12.650 25.276 119.784 1.00 34.68 102 SER 3 C 1
ATOM 3874 O O . SER C 3 102 ? 13.209 25.725 118.782 1.00 34.68 102 SER 3 O 1
ATOM 3877 N N . GLY C 3 103 ? 12.766 24.006 120.158 1.00 34.69 103 GLY 3 N 1
ATOM 3878 C CA . GLY C 3 103 ? 13.024 22.976 119.174 1.00 34.69 103 GLY 3 CA 1
ATOM 3879 C C . GLY C 3 103 ? 14.176 22.370 119.951 1.00 34.69 103 GLY 3 C 1
ATOM 3880 O O . GLY C 3 103 ? 14.190 22.529 121.173 1.00 34.69 103 GLY 3 O 1
ATOM 3881 N N . THR C 3 104 ? 15.149 21.713 119.321 1.00 33.03 104 THR 3 N 1
ATOM 3882 C CA . THR C 3 104 ? 16.266 21.135 120.065 1.00 33.03 104 THR 3 CA 1
ATOM 3883 C C . THR C 3 104 ? 17.518 21.718 120.696 1.00 33.03 104 THR 3 C 1
ATOM 3884 O O . THR C 3 104 ? 17.916 22.832 120.361 1.00 33.03 104 THR 3 O 1
ATOM 3888 N N . ILE C 3 105 ? 18.231 20.937 121.498 1.00 32.79 105 ILE 3 N 1
ATOM 3889 C CA . ILE C 3 105 ? 19.394 21.425 122.223 1.00 32.79 105 ILE 3 CA 1
ATOM 3890 C C . ILE C 3 105 ? 20.342 20.239 122.260 1.00 32.79 105 ILE 3 C 1
ATOM 3891 O O . ILE C 3 105 ? 20.057 19.243 122.926 1.00 32.79 105 ILE 3 O 1
ATOM 3896 N N . ASN C 3 106 ? 21.458 20.334 121.549 1.00 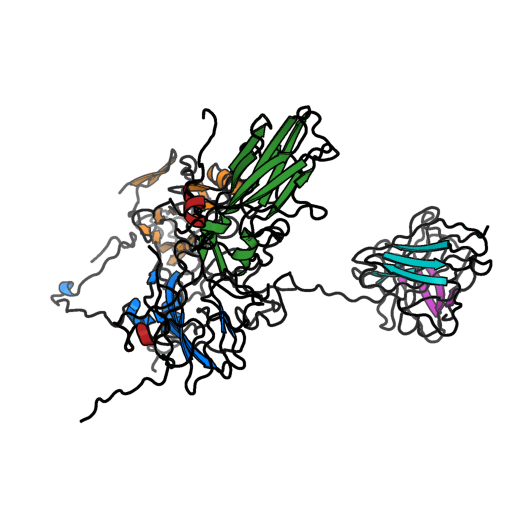32.92 106 ASN 3 N 1
ATOM 3897 C CA . ASN C 3 106 ? 22.418 19.246 121.494 1.00 32.92 106 ASN 3 CA 1
ATOM 3898 C C . ASN C 3 106 ? 23.410 19.377 122.636 1.00 32.92 106 ASN 3 C 1
ATOM 3899 O O . ASN C 3 106 ? 23.944 20.461 122.879 1.00 32.92 106 ASN 3 O 1
ATOM 3904 N N . LEU C 3 107 ? 23.652 18.275 123.331 1.00 32.93 107 LEU 3 N 1
ATOM 3905 C CA . LEU C 3 107 ? 24.671 18.191 124.361 1.00 32.93 107 LEU 3 CA 1
ATOM 3906 C C . LEU C 3 107 ? 25.862 17.422 123.815 1.00 32.93 107 LEU 3 C 1
ATOM 3907 O O . LEU C 3 107 ? 25.694 16.392 123.159 1.00 32.93 107 LEU 3 O 1
ATOM 3912 N N . HIS C 3 108 ? 27.063 17.917 124.083 1.00 33.56 108 HIS 3 N 1
ATOM 3913 C CA . HIS C 3 108 ? 28.291 17.296 123.605 1.00 33.56 108 HIS 3 CA 1
ATOM 3914 C C . HIS C 3 108 ? 29.108 16.851 124.807 1.00 33.56 108 HIS 3 C 1
ATOM 3915 O O . HIS C 3 108 ? 29.589 17.688 125.574 1.00 33.56 108 HIS 3 O 1
ATOM 3922 N N . PHE C 3 109 ? 29.273 15.545 124.974 1.00 33.85 109 PHE 3 N 1
ATOM 3923 C CA . PHE C 3 109 ? 30.133 14.997 126.011 1.00 33.85 109 PHE 3 CA 1
ATOM 3924 C C . PHE C 3 109 ? 31.371 14.401 125.365 1.00 33.85 109 PHE 3 C 1
ATOM 3925 O O . PHE C 3 109 ? 31.256 13.539 124.492 1.00 33.85 109 PHE 3 O 1
ATOM 3933 N N . MET C 3 110 ? 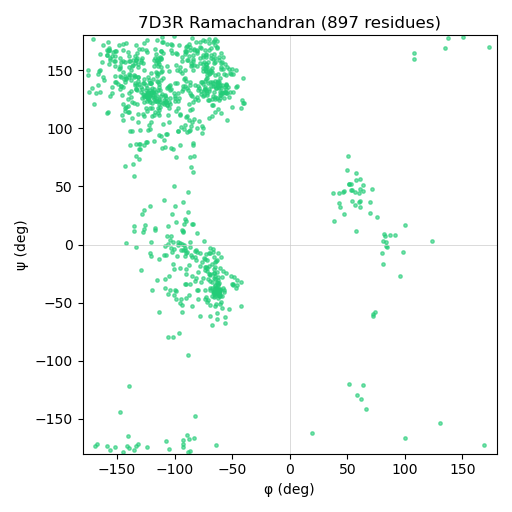32.548 14.844 125.793 1.00 34.33 110 MET 3 N 1
ATOM 3934 C CA . MET C 3 110 ? 33.791 14.251 125.317 1.00 34.33 110 MET 3 CA 1
ATOM 3935 C C . MET C 3 110 ? 34.605 13.781 126.509 1.00 34.33 110 MET 3 C 1
ATOM 3936 O O . MET C 3 110 ? 35.040 14.592 127.330 1.00 34.33 110 MET 3 O 1
ATOM 3941 N N . PHE C 3 111 ? 34.797 12.470 126.600 1.00 34.92 111 PHE 3 N 1
ATOM 3942 C CA . PHE C 3 111 ? 35.561 11.884 127.686 1.00 34.92 111 PHE 3 CA 1
ATOM 3943 C C . PHE C 3 111 ? 37.022 12.279 127.562 1.00 34.92 111 PHE 3 C 1
ATOM 3944 O O . PHE C 3 111 ? 37.669 11.981 126.559 1.00 34.92 111 PHE 3 O 1
ATOM 3952 N N . THR C 3 112 ? 37.541 12.954 128.581 1.00 35.96 112 THR 3 N 1
ATOM 3953 C CA . THR C 3 112 ? 38.935 13.379 128.613 1.00 35.96 112 THR 3 CA 1
ATOM 3954 C C . THR C 3 112 ? 39.650 12.568 129.678 1.00 35.96 112 THR 3 C 1
ATOM 3955 O O . THR C 3 112 ? 39.824 13.039 130.804 1.00 35.96 112 THR 3 O 1
ATOM 3959 N N . GLY C 3 113 ? 40.078 11.365 129.323 1.00 37.53 113 GLY 3 N 1
ATOM 3960 C CA . GLY C 3 113 ? 40.724 10.494 130.277 1.00 37.53 113 GLY 3 CA 1
ATOM 3961 C C . GLY C 3 113 ? 41.811 9.701 129.593 1.00 37.53 113 GLY 3 C 1
ATOM 3962 O O . GLY C 3 113 ? 41.956 9.729 128.371 1.00 37.53 113 GLY 3 O 1
ATOM 3963 N N . SER C 3 114 ? 42.578 8.984 130.399 1.00 38.35 114 SER 3 N 1
ATOM 3964 C CA . SER C 3 114 ? 43.694 8.212 129.894 1.00 38.35 114 SER 3 CA 1
ATOM 3965 C C . SER C 3 114 ? 43.201 7.078 129.007 1.00 38.35 114 SER 3 C 1
ATOM 3966 O O . SER C 3 114 ? 42.004 6.848 128.851 1.00 38.35 114 SER 3 O 1
ATOM 3969 N N . THR C 3 115 ? 44.151 6.368 128.403 1.00 38.82 115 THR 3 N 1
ATOM 3970 C CA . THR C 3 115 ? 43.798 5.206 127.598 1.00 38.82 115 THR 3 CA 1
ATOM 3971 C C . THR C 3 115 ? 43.521 4.002 128.483 1.00 38.82 115 THR 3 C 1
ATOM 3972 O O . THR C 3 115 ? 42.789 3.084 128.098 1.00 38.82 115 THR 3 O 1
ATOM 3976 N N . ASP C 3 116 ? 44.076 3.999 129.693 1.00 41.76 116 ASP 3 N 1
ATOM 3977 C CA . ASP C 3 116 ? 43.890 2.862 130.582 1.00 41.76 116 ASP 3 CA 1
ATOM 3978 C C . ASP C 3 116 ? 42.549 2.888 131.300 1.00 41.76 116 ASP 3 C 1
ATOM 3979 O O . ASP C 3 116 ? 42.211 1.926 131.996 1.00 41.76 116 ASP 3 O 1
ATOM 3984 N N . SER C 3 117 ? 41.778 3.963 131.157 1.00 39.34 117 SER 3 N 1
ATOM 3985 C CA . SER C 3 117 ? 40.549 4.133 131.929 1.00 39.34 117 SER 3 CA 1
ATOM 3986 C C . SER C 3 117 ? 39.361 4.263 130.988 1.00 39.34 117 SER 3 C 1
ATOM 3987 O O . SER C 3 117 ? 39.154 5.293 130.355 1.00 39.34 117 SER 3 O 1
ATOM 3990 N N . LYS C 3 118 ? 38.566 3.202 130.906 1.00 39.22 118 LYS 3 N 1
ATOM 3991 C CA . LYS C 3 118 ? 37.307 3.248 130.179 1.00 39.22 118 LYS 3 CA 1
ATOM 3992 C C . LYS C 3 118 ? 36.181 3.662 131.111 1.00 39.22 118 LYS 3 C 1
ATOM 3993 O O . LYS C 3 118 ? 36.331 3.667 132.332 1.00 39.22 118 LYS 3 O 1
ATOM 3999 N N . ALA C 3 119 ? 35.042 4.017 130.527 1.00 38.27 119 ALA 3 N 1
ATOM 4000 C CA . ALA C 3 119 ? 33.848 4.323 131.297 1.00 38.27 119 ALA 3 CA 1
ATOM 4001 C C . ALA C 3 119 ? 32.642 4.272 130.377 1.00 38.27 119 ALA 3 C 1
ATOM 4002 O O . ALA C 3 119 ? 32.759 4.427 129.163 1.00 38.27 119 ALA 3 O 1
ATOM 4004 N N . ARG C 3 120 ? 31.472 4.053 130.969 1.00 38.95 120 ARG 3 N 1
ATOM 4005 C CA . ARG C 3 120 ? 30.243 3.886 130.200 1.00 38.95 120 ARG 3 CA 1
ATOM 4006 C C . ARG C 3 120 ? 29.166 4.763 130.815 1.00 38.95 120 ARG 3 C 1
ATOM 4007 O O . ARG C 3 120 ? 28.708 4.490 131.926 1.00 38.95 120 ARG 3 O 1
ATOM 4015 N N . TYR C 3 121 ? 28.752 5.797 130.094 1.00 39.51 121 TYR 3 N 1
ATOM 4016 C CA . TYR C 3 121 ? 27.889 6.841 130.618 1.00 39.51 121 TYR 3 CA 1
ATOM 4017 C C . TYR C 3 121 ? 26.481 6.699 130.062 1.00 39.51 121 TYR 3 C 1
ATOM 4018 O O . TYR C 3 121 ? 26.220 5.902 129.161 1.00 39.51 121 TYR 3 O 1
ATOM 4027 N N . MET C 3 122 ? 25.570 7.506 130.599 1.00 39.86 122 MET 3 N 1
ATOM 4028 C CA . MET C 3 122 ? 24.186 7.504 130.152 1.00 39.86 122 MET 3 CA 1
ATOM 4029 C C . MET C 3 122 ? 23.554 8.842 130.486 1.00 39.86 122 MET 3 C 1
ATOM 4030 O O . MET C 3 122 ? 23.617 9.282 131.635 1.00 39.86 122 MET 3 O 1
ATOM 4035 N N . VAL C 3 123 ? 22.952 9.478 129.485 1.00 38.75 123 VAL 3 N 1
ATOM 4036 C CA . VAL C 3 123 ? 22.205 10.719 129.656 1.00 38.75 123 VAL 3 CA 1
ATOM 4037 C C . VAL C 3 123 ? 20.743 10.429 129.362 1.00 38.75 123 VAL 3 C 1
ATOM 4038 O O . VAL C 3 123 ? 20.428 9.699 128.417 1.00 38.75 123 VAL 3 O 1
ATOM 4042 N N . ALA C 3 124 ? 19.850 10.985 130.177 1.00 40.76 124 ALA 3 N 1
ATOM 4043 C CA . ALA C 3 124 ? 18.429 10.674 130.090 1.00 40.76 124 ALA 3 CA 1
ATOM 4044 C C . ALA C 3 124 ? 17.624 11.950 130.230 1.00 40.76 124 ALA 3 C 1
ATOM 4045 O O . ALA C 3 124 ? 17.736 12.641 131.243 1.00 40.76 124 ALA 3 O 1
ATOM 4047 N N . TYR C 3 125 ? 16.804 12.251 129.232 1.00 41.81 125 TYR 3 N 1
ATOM 4048 C CA . TYR C 3 125 ? 15.950 13.430 129.279 1.00 41.81 125 TYR 3 CA 1
ATOM 4049 C C . TYR C 3 125 ? 14.656 13.103 130.008 1.00 41.81 125 TYR 3 C 1
ATOM 4050 O O . TYR C 3 125 ? 13.771 12.456 129.446 1.00 41.81 125 TYR 3 O 1
ATOM 4059 N N . VAL C 3 126 ? 14.574 13.538 131.270 1.00 44.34 126 VAL 3 N 1
ATOM 4060 C CA . VAL C 3 126 ? 13.394 13.273 132.145 1.00 44.34 126 VAL 3 CA 1
ATOM 4061 C C . VAL C 3 126 ? 12.359 14.389 131.972 1.00 44.34 126 VAL 3 C 1
ATOM 4062 O O . VAL C 3 126 ? 12.664 15.534 132.344 1.00 44.34 126 VAL 3 O 1
ATOM 4066 N N . PRO C 3 127 ? 11.090 14.128 131.316 1.00 42.88 127 PRO 3 N 1
ATOM 4067 C CA . PRO C 3 127 ? 9.662 14.948 130.907 1.00 42.88 127 PRO 3 CA 1
ATOM 4068 C C . PRO C 3 127 ? 9.181 15.666 132.172 1.00 42.88 127 PRO 3 C 1
ATOM 4069 O O . PRO C 3 127 ? 9.343 15.106 133.236 1.00 42.88 127 PRO 3 O 1
ATOM 4073 N N . PRO C 3 128 ? 8.498 16.946 132.125 1.00 44.98 128 PRO 3 N 1
ATOM 4074 C CA . PRO C 3 128 ? 7.807 18.060 133.210 1.00 44.98 128 PRO 3 CA 1
ATOM 4075 C C . PRO C 3 128 ? 6.809 17.356 134.139 1.00 44.98 128 PRO 3 C 1
ATOM 4076 O O . PRO C 3 128 ? 6.257 16.350 133.738 1.00 44.98 128 PRO 3 O 1
ATOM 4080 N N . GLY C 3 129 ? 6.628 17.880 135.357 1.00 50.09 129 GLY 3 N 1
ATOM 4081 C CA . GLY C 3 129 ? 5.659 17.321 136.321 1.00 50.09 129 GLY 3 CA 1
ATOM 4082 C C . GLY C 3 129 ? 6.170 16.115 137.097 1.00 50.09 129 GLY 3 C 1
ATOM 4083 O O . GLY C 3 129 ? 5.352 15.497 137.806 1.00 50.09 129 GLY 3 O 1
ATOM 4084 N N . VAL C 3 130 ? 7.462 15.790 136.994 1.00 53.33 130 VAL 3 N 1
ATOM 4085 C CA . VAL C 3 130 ? 8.010 14.614 137.737 1.00 53.33 130 VAL 3 CA 1
ATOM 4086 C C . VAL C 3 130 ? 9.325 15.005 138.424 1.00 53.33 130 VAL 3 C 1
ATOM 4087 O O . VAL C 3 130 ? 9.928 16.015 138.012 1.00 53.33 130 VAL 3 O 1
ATOM 4091 N N . THR C 3 131 ? 9.722 14.248 139.454 1.00 55.26 131 THR 3 N 1
ATOM 4092 C CA . THR C 3 131 ? 10.990 14.506 140.192 1.00 55.26 131 THR 3 CA 1
ATOM 4093 C C . THR C 3 131 ? 12.076 13.595 139.610 1.00 55.26 131 THR 3 C 1
ATOM 4094 O O . THR C 3 131 ? 11.860 12.370 139.571 1.00 55.26 131 THR 3 O 1
ATOM 4098 N N . THR C 3 132 ? 13.205 14.181 139.204 1.00 52.09 132 THR 3 N 1
ATOM 4099 C CA . THR C 3 132 ? 14.316 13.433 138.556 1.00 52.09 132 THR 3 CA 1
ATOM 4100 C C . THR C 3 132 ? 14.950 12.418 139.516 1.00 52.09 132 THR 3 C 1
ATOM 4101 O O . THR C 3 132 ? 15.383 12.827 140.609 1.00 52.09 132 THR 3 O 1
ATOM 4105 N N . PRO C 3 133 ? 15.048 10.980 139.096 1.00 49.33 133 PRO 3 N 1
ATOM 4106 C CA . PRO C 3 133 ? 15.592 9.725 139.598 1.00 49.33 133 PRO 3 CA 1
ATOM 4107 C C . PRO C 3 133 ? 17.039 9.891 140.012 1.00 49.33 133 PRO 3 C 1
ATOM 4108 O O . PRO C 3 133 ? 17.809 10.595 139.344 1.00 49.33 133 PRO 3 O 1
ATOM 4112 N N . PRO C 3 134 ? 17.523 9.102 141.130 1.00 50.70 134 PRO 3 N 1
ATOM 4113 C CA . PRO C 3 134 ? 18.951 8.792 141.987 1.00 50.70 134 PRO 3 CA 1
ATOM 4114 C C . PRO C 3 134 ? 19.813 7.629 141.476 1.00 50.70 134 PRO 3 C 1
ATOM 4115 O O . PRO C 3 134 ? 21.022 7.738 141.513 1.00 50.70 134 PRO 3 O 1
ATOM 4119 N N . ASP C 3 135 ? 19.179 6.574 140.953 1.00 49.77 135 ASP 3 N 1
ATOM 4120 C CA . ASP C 3 135 ? 19.921 5.402 140.417 1.00 49.77 135 ASP 3 CA 1
ATOM 4121 C C . ASP C 3 135 ? 19.627 5.513 138.916 1.00 49.77 135 ASP 3 C 1
ATOM 4122 O O . ASP C 3 135 ? 18.596 6.102 138.555 1.00 49.77 135 ASP 3 O 1
ATOM 4127 N N . THR C 3 136 ? 20.541 4.995 138.087 1.00 50.02 136 THR 3 N 1
ATOM 4128 C CA . THR C 3 136 ? 20.417 5.001 136.602 1.00 50.02 136 THR 3 CA 1
ATOM 4129 C C . THR C 3 136 ? 19.270 4.105 136.114 1.00 50.02 136 THR 3 C 1
ATOM 4130 O O . THR C 3 136 ? 18.644 4.474 135.105 1.00 50.02 136 THR 3 O 1
ATOM 4134 N N . PRO C 3 137 ? 18.997 2.930 136.726 1.00 50.24 137 PRO 3 N 1
ATOM 4135 C CA . PRO C 3 137 ? 17.927 2.038 136.260 1.00 50.24 137 PRO 3 CA 1
ATOM 4136 C C . PRO C 3 137 ? 16.552 2.718 136.244 1.00 50.24 137 PRO 3 C 1
ATOM 4137 O O . PRO C 3 137 ? 15.780 2.399 135.359 1.00 50.24 137 PRO 3 O 1
ATOM 4141 N N . GLU C 3 138 ? 16.269 3.573 137.233 1.00 48.62 138 GLU 3 N 1
ATOM 4142 C CA . GLU C 3 138 ? 14.978 4.315 137.294 1.00 48.62 138 GLU 3 CA 1
ATOM 4143 C C . GLU C 3 138 ? 14.710 4.957 135.927 1.00 48.62 138 GLU 3 C 1
ATOM 4144 O O . GLU C 3 138 ? 13.536 4.992 135.522 1.00 48.62 138 GLU 3 O 1
ATOM 4150 N N . ARG C 3 139 ? 15.762 5.407 135.232 1.00 48.17 139 ARG 3 N 1
ATOM 4151 C CA . ARG C 3 139 ? 15.587 5.973 133.868 1.00 48.17 139 ARG 3 CA 1
ATOM 4152 C C . ARG C 3 139 ? 15.828 5.092 132.634 1.00 48.17 139 ARG 3 C 1
ATOM 4153 O O . ARG C 3 139 ? 15.694 5.624 131.519 1.00 48.17 139 ARG 3 O 1
ATOM 4161 N N . ALA C 3 140 ? 16.147 3.803 132.805 1.00 48.60 140 ALA 3 N 1
ATOM 4162 C CA . ALA C 3 140 ? 16.431 2.979 131.643 1.00 48.60 140 ALA 3 CA 1
ATOM 4163 C C . ALA C 3 140 ? 15.141 2.583 130.942 1.00 48.60 140 ALA 3 C 1
ATOM 4164 O O . ALA C 3 140 ? 14.124 2.323 131.588 1.00 48.60 140 ALA 3 O 1
ATOM 4166 N N . ALA C 3 141 ? 15.174 2.608 129.604 1.00 49.65 141 ALA 3 N 1
ATOM 4167 C CA . ALA C 3 141 ? 14.014 2.312 128.721 1.00 49.65 141 ALA 3 CA 1
ATOM 4168 C C . ALA C 3 141 ? 12.802 3.013 129.357 1.00 49.65 141 ALA 3 C 1
ATOM 4169 O O . ALA C 3 141 ? 11.709 2.408 129.363 1.00 49.65 141 ALA 3 O 1
ATOM 4171 N N . HIS C 3 142 ? 13.058 4.259 129.769 1.00 46.72 142 HIS 3 N 1
ATOM 4172 C CA . HIS C 3 142 ? 12.132 5.287 130.312 1.00 46.72 142 HIS 3 CA 1
ATOM 4173 C C . HIS C 3 142 ? 12.582 6.616 129.684 1.00 46.72 142 HIS 3 C 1
ATOM 4174 O O . HIS C 3 142 ? 13.798 6.758 129.433 1.00 46.72 142 HIS 3 O 1
ATOM 4181 N N . CYS C 3 143 ? 11.648 7.535 129.411 1.00 44.35 143 CYS 3 N 1
ATOM 4182 C CA . CYS C 3 143 ? 11.926 8.853 128.761 1.00 44.35 143 CYS 3 CA 1
ATOM 4183 C C . CYS C 3 143 ? 12.500 8.746 127.336 1.00 44.35 143 CYS 3 C 1
ATOM 4184 O O . CYS C 3 143 ? 11.899 8.035 126.504 1.00 44.35 143 CYS 3 O 1
ATOM 4187 N N . ILE C 3 144 ? 13.568 9.494 127.040 1.00 41.76 144 ILE 3 N 1
ATOM 4188 C CA . ILE C 3 144 ? 14.225 9.422 125.704 1.00 41.76 144 ILE 3 CA 1
ATOM 4189 C C . ILE C 3 144 ? 15.625 9.510 126.315 1.00 41.76 144 ILE 3 C 1
ATOM 4190 O O . ILE C 3 144 ? 15.844 10.435 127.116 1.00 41.76 144 ILE 3 O 1
ATOM 4195 N N . HIS C 3 145 ? 16.534 8.609 125.935 1.00 39.64 145 HIS 3 N 1
ATOM 4196 C CA . HIS C 3 145 ? 17.895 8.632 126.531 1.00 39.64 145 HIS 3 CA 1
ATOM 4197 C C . HIS C 3 145 ? 18.878 7.836 125.670 1.00 39.64 145 HIS 3 C 1
ATOM 4198 O O . HIS C 3 145 ? 18.436 7.167 124.720 1.00 39.64 145 HIS 3 O 1
ATOM 4205 N N . ALA C 3 146 ? 20.163 7.928 126.013 1.00 38.22 146 ALA 3 N 1
ATOM 4206 C CA . ALA C 3 146 ? 21.232 7.223 125.332 1.00 38.22 146 ALA 3 CA 1
ATOM 4207 C C . ALA C 3 146 ? 22.345 6.696 126.217 1.00 38.22 146 ALA 3 C 1
ATOM 4208 O O . ALA C 3 146 ? 22.395 6.961 127.418 1.00 38.22 146 ALA 3 O 1
ATOM 4210 N N . GLU C 3 147 ? 23.244 5.943 125.600 1.00 38.62 147 GLU 3 N 1
ATOM 4211 C CA . GLU C 3 147 ? 24.388 5.365 126.276 1.00 38.62 147 GLU 3 CA 1
ATOM 4212 C C . GLU C 3 147 ? 25.550 5.315 125.308 1.00 38.62 147 GLU 3 C 1
ATOM 4213 O O . GLU C 3 147 ? 25.380 4.930 124.149 1.00 38.62 147 GLU 3 O 1
ATOM 4219 N N . TRP C 3 148 ? 26.730 5.692 125.777 1.00 36.49 148 TRP 3 N 1
ATOM 4220 C CA . TRP C 3 148 ? 27.916 5.605 124.948 1.00 36.49 148 TRP 3 CA 1
ATOM 4221 C C . TRP C 3 148 ? 29.061 5.080 125.789 1.00 36.49 148 TRP 3 C 1
ATOM 4222 O O . TRP C 3 148 ? 29.152 5.376 126.980 1.00 36.49 148 TRP 3 O 1
ATOM 4233 N N . ASP C 3 149 ? 29.879 4.225 125.173 1.00 37.57 149 ASP 3 N 1
ATOM 4234 C CA . ASP C 3 149 ? 31.058 3.623 125.846 1.00 37.57 149 ASP 3 CA 1
ATOM 4235 C C . ASP C 3 149 ? 32.295 4.341 125.303 1.00 37.57 149 ASP 3 C 1
ATOM 4236 O O . ASP C 3 149 ? 32.485 4.323 124.075 1.00 37.57 149 ASP 3 O 1
ATOM 4241 N N . THR C 3 150 ? 33.102 4.941 126.182 1.00 36.95 150 THR 3 N 1
ATOM 4242 C CA . THR C 3 150 ? 34.292 5.684 125.696 1.00 36.95 150 THR 3 CA 1
ATOM 4243 C C . THR C 3 150 ? 35.192 4.712 124.932 1.00 36.95 150 THR 3 C 1
ATOM 4244 O O . THR C 3 150 ? 35.522 3.651 125.490 1.00 36.95 150 THR 3 O 1
ATOM 4248 N N . GLY C 3 151 ? 35.616 5.102 123.728 1.00 37.22 151 GLY 3 N 1
ATOM 4249 C CA . GLY C 3 151 ? 36.471 4.248 122.884 1.00 37.22 151 GLY 3 CA 1
ATOM 4250 C C . GLY C 3 151 ? 37.538 5.071 122.193 1.00 37.22 151 GLY 3 C 1
ATOM 4251 O O . GLY C 3 151 ? 38.315 5.733 122.904 1.00 37.22 151 GLY 3 O 1
ATOM 4252 N N . LEU C 3 152 ? 37.573 5.046 120.858 1.00 40.22 152 LEU 3 N 1
ATOM 4253 C CA . LEU C 3 152 ? 38.607 5.838 120.140 1.00 40.22 152 LEU 3 CA 1
ATOM 4254 C C . LEU C 3 152 ? 38.068 7.257 119.922 1.00 40.22 152 LEU 3 C 1
ATOM 4255 O O . LEU C 3 152 ? 38.829 8.215 120.153 1.00 40.22 152 LEU 3 O 1
ATOM 4260 N N . ASN C 3 153 ? 36.798 7.379 119.524 1.00 37.62 153 ASN 3 N 1
ATOM 4261 C CA . ASN C 3 153 ? 36.151 8.707 119.352 1.00 37.62 153 ASN 3 CA 1
ATOM 4262 C C . ASN C 3 153 ? 35.603 9.101 120.724 1.00 37.62 153 ASN 3 C 1
ATOM 4263 O O . ASN C 3 153 ? 34.708 8.389 121.211 1.00 37.62 153 ASN 3 O 1
ATOM 4268 N N . SER C 3 154 ? 36.109 10.179 121.328 1.00 35.89 154 SER 3 N 1
ATOM 4269 C CA . SER C 3 154 ? 35.637 10.500 122.669 1.00 35.89 154 SER 3 CA 1
ATOM 4270 C C . SER C 3 154 ? 34.288 11.205 122.655 1.00 35.89 154 SER 3 C 1
ATOM 4271 O O . SER C 3 154 ? 33.443 10.939 123.515 1.00 35.89 154 SER 3 O 1
ATOM 4274 N N . LYS C 3 155 ? 34.071 12.100 121.697 1.00 34.43 155 LYS 3 N 1
ATOM 4275 C CA . LYS C 3 155 ? 32.866 12.917 121.685 1.00 34.43 155 LYS 3 CA 1
ATOM 4276 C C . LYS C 3 155 ? 31.616 12.060 121.548 1.00 34.43 155 LYS 3 C 1
ATOM 4277 O O . LYS C 3 155 ? 31.629 11.018 120.893 1.00 34.43 155 LYS 3 O 1
ATOM 4283 N N . PHE C 3 156 ? 30.529 12.502 122.173 1.00 33.92 156 PHE 3 N 1
ATOM 4284 C CA . PHE C 3 156 ? 29.221 11.909 121.932 1.00 33.92 156 PHE 3 CA 1
ATOM 4285 C C . PHE C 3 156 ? 28.173 12.998 122.036 1.00 33.92 156 PHE 3 C 1
ATOM 4286 O O . PHE C 3 156 ? 28.132 13.720 123.034 1.00 33.92 156 PHE 3 O 1
ATOM 4294 N N . THR C 3 157 ? 27.321 13.093 121.023 1.00 33.78 157 THR 3 N 1
ATOM 4295 C CA . THR C 3 157 ? 26.315 14.137 120.912 1.00 33.78 157 THR 3 CA 1
ATOM 4296 C C . THR C 3 157 ? 24.931 13.562 121.162 1.00 33.78 157 THR 3 C 1
ATOM 4297 O O . THR C 3 157 ? 24.527 12.603 120.500 1.00 33.78 157 THR 3 O 1
ATOM 4301 N N . PHE C 3 158 ? 24.199 14.157 122.096 1.00 35.12 158 PHE 3 N 1
ATOM 4302 C CA . PHE C 3 158 ? 22.838 13.737 122.406 1.00 35.12 158 PHE 3 CA 1
ATOM 4303 C C . PHE C 3 158 ? 21.911 14.920 122.183 1.00 35.12 158 PHE 3 C 1
ATOM 4304 O O . PHE C 3 158 ? 22.036 15.946 122.858 1.00 35.12 158 PHE 3 O 1
ATOM 4312 N N . SER C 3 159 ? 20.981 14.779 121.247 1.00 33.98 159 SER 3 N 1
ATOM 4313 C CA . SER C 3 159 ? 20.078 15.865 120.881 1.00 33.98 159 SER 3 CA 1
ATOM 4314 C C . SER C 3 159 ? 18.861 15.828 121.786 1.00 33.98 159 SER 3 C 1
ATOM 4315 O O . SER C 3 159 ? 17.920 15.076 121.546 1.00 33.98 159 SER 3 O 1
ATOM 4318 N N . ILE C 3 160 ? 18.871 16.652 122.828 1.00 35.97 160 ILE 3 N 1
ATOM 4319 C CA . ILE C 3 160 ? 17.755 16.726 123.767 1.00 35.97 160 ILE 3 CA 1
ATOM 4320 C C . ILE C 3 160 ? 16.511 17.189 123.027 1.00 35.97 160 ILE 3 C 1
ATOM 4321 O O . ILE C 3 160 ? 16.476 18.322 122.531 1.00 35.97 160 ILE 3 O 1
ATOM 4326 N N . PRO C 3 161 ? 15.469 16.372 122.944 1.00 37.55 161 PRO 3 N 1
ATOM 4327 C CA . PRO C 3 161 ? 14.315 16.727 122.117 1.00 37.55 161 PRO 3 CA 1
ATOM 4328 C C . PRO C 3 161 ? 13.538 17.885 122.715 1.00 37.55 161 PRO 3 C 1
ATOM 4329 O O . PRO C 3 161 ? 13.806 18.361 123.818 1.00 37.55 161 PRO 3 O 1
ATOM 4333 N N . TYR C 3 162 ? 12.561 18.350 121.950 1.00 38.06 162 TYR 3 N 1
ATOM 4334 C CA . TYR C 3 162 ? 11.641 19.382 122.405 1.00 38.06 162 TYR 3 CA 1
ATOM 4335 C C . TYR C 3 162 ? 10.263 18.750 122.514 1.00 38.06 162 TYR 3 C 1
ATOM 4336 O O . TYR C 3 162 ? 9.517 18.678 121.540 1.00 38.06 162 TYR 3 O 1
ATOM 4345 N N . VAL C 3 163 ? 9.931 18.285 123.707 1.00 38.81 163 VAL 3 N 1
ATOM 4346 C CA . VAL C 3 163 ? 8.620 17.727 123.996 1.00 38.81 163 VAL 3 CA 1
ATOM 4347 C C . VAL C 3 163 ? 7.953 18.653 124.998 1.00 38.81 163 VAL 3 C 1
ATOM 4348 O O . VAL C 3 163 ? 8.405 18.769 126.144 1.00 38.81 163 VAL 3 O 1
ATOM 4352 N N . SER C 3 164 ? 6.890 19.326 124.574 1.00 39.06 164 SER 3 N 1
ATOM 4353 C CA . SER C 3 164 ? 6.132 20.171 125.480 1.00 39.06 164 SER 3 CA 1
ATOM 4354 C C . SER C 3 164 ? 4.728 20.343 124.934 1.00 39.06 164 SER 3 C 1
ATOM 4355 O O . SER C 3 164 ? 4.438 19.999 123.788 1.00 39.06 164 SER 3 O 1
ATOM 4358 N N . ALA C 3 165 ? 3.850 20.872 125.780 1.00 37.90 165 ALA 3 N 1
ATOM 4359 C CA . ALA C 3 165 ? 2.497 21.170 125.338 1.00 37.90 165 ALA 3 CA 1
ATOM 4360 C C . ALA C 3 165 ? 2.493 22.332 124.357 1.00 37.90 165 ALA 3 C 1
ATOM 4361 O O . ALA C 3 165 ? 2.100 22.180 123.197 1.00 37.90 165 ALA 3 O 1
ATOM 4363 N N . ALA C 3 166 ? 2.948 23.499 124.802 1.00 37.09 166 ALA 3 N 1
ATOM 4364 C CA . ALA C 3 166 ? 2.935 24.687 123.965 1.00 37.09 166 ALA 3 CA 1
ATOM 4365 C C . ALA C 3 166 ? 3.993 24.600 122.875 1.00 37.09 166 ALA 3 C 1
ATOM 4366 O O . ALA C 3 166 ? 5.052 23.996 123.055 1.00 37.09 166 ALA 3 O 1
ATOM 4368 N N . ASP C 3 167 ? 3.703 25.227 121.735 1.00 37.56 167 ASP 3 N 1
ATOM 4369 C CA . ASP C 3 167 ? 4.624 25.154 120.608 1.00 37.56 167 ASP 3 CA 1
ATOM 4370 C C . ASP C 3 167 ? 5.941 25.856 120.905 1.00 37.56 167 ASP 3 C 1
ATOM 4371 O O . ASP C 3 167 ? 6.964 25.528 120.295 1.00 37.56 167 ASP 3 O 1
ATOM 4376 N N . TYR C 3 168 ? 5.939 26.817 121.825 1.00 34.87 168 TYR 3 N 1
ATOM 4377 C CA . TYR C 3 168 ? 7.146 27.493 122.275 1.00 34.87 168 TYR 3 CA 1
ATOM 4378 C C . TYR C 3 168 ? 7.177 27.467 123.794 1.00 34.87 168 TYR 3 C 1
ATOM 4379 O O . TYR C 3 168 ? 6.151 27.297 124.449 1.00 34.87 168 TYR 3 O 1
ATOM 4388 N N . ALA C 3 169 ? 8.362 27.626 124.356 1.00 33.65 169 ALA 3 N 1
ATOM 4389 C CA . ALA C 3 169 ? 8.526 27.566 125.797 1.00 33.65 169 ALA 3 CA 1
ATOM 4390 C C . ALA C 3 169 ? 9.403 28.712 126.258 1.00 33.65 169 ALA 3 C 1
ATOM 4391 O O . ALA C 3 169 ? 10.392 29.044 125.607 1.00 33.65 169 ALA 3 O 1
ATOM 4393 N N . TYR C 3 170 ? 9.018 29.341 127.360 1.00 34.32 170 TYR 3 N 1
ATOM 4394 C CA . TYR C 3 170 ? 9.752 30.480 127.888 1.00 34.32 170 TYR 3 CA 1
ATOM 4395 C C . TYR C 3 170 ? 11.180 30.142 128.268 1.00 34.32 170 TYR 3 C 1
ATOM 4396 O O . TYR C 3 170 ? 11.440 29.122 128.901 1.00 34.32 170 TYR 3 O 1
ATOM 4405 N N . THR C 3 171 ? 12.107 31.007 127.879 1.00 36.59 171 THR 3 N 1
ATOM 4406 C CA . THR C 3 171 ? 13.507 30.802 128.201 1.00 36.59 171 THR 3 CA 1
ATOM 4407 C C . THR C 3 171 ? 13.919 31.052 129.639 1.00 36.59 171 THR 3 C 1
ATOM 4408 O O . THR C 3 171 ? 14.597 30.231 130.252 1.00 36.59 171 THR 3 O 1
ATOM 4412 N N . ALA C 3 172 ? 13.468 32.190 130.176 1.00 43.31 172 ALA 3 N 1
ATOM 4413 C CA . ALA C 3 172 ? 13.743 32.552 131.585 1.00 43.31 172 ALA 3 CA 1
ATOM 4414 C C . ALA C 3 172 ? 12.662 31.917 132.464 1.00 43.31 172 ALA 3 C 1
ATOM 4415 O O . ALA C 3 172 ? 11.554 32.476 132.537 1.00 43.31 172 ALA 3 O 1
ATOM 4417 N N . SER C 3 173 ? 12.975 30.768 133.069 1.00 57.38 173 SER 3 N 1
ATOM 4418 C CA . SER C 3 173 ? 12.014 30.027 133.926 1.00 57.38 173 SER 3 CA 1
ATOM 4419 C C . SER C 3 173 ? 11.700 30.823 135.194 1.00 57.38 173 SER 3 C 1
ATOM 4420 O O . SER C 3 173 ? 12.639 31.105 135.961 1.00 57.38 173 SER 3 O 1
ATOM 4423 N N . ASP C 3 174 ? 10.423 31.163 135.397 1.00 68.38 174 ASP 3 N 1
ATOM 4424 C CA . ASP C 3 174 ? 9.996 31.903 136.626 1.00 68.38 174 ASP 3 CA 1
ATOM 4425 C C . ASP C 3 174 ? 9.234 31.027 137.574 1.00 68.38 174 ASP 3 C 1
ATOM 4426 O O . ASP C 3 174 ? 8.056 30.744 137.357 1.00 68.38 174 ASP 3 O 1
ATOM 4431 N N . VAL C 3 175 ? 9.980 30.480 138.545 1.00 71.70 175 VAL 3 N 1
ATOM 4432 C CA . VAL C 3 175 ? 9.671 29.448 139.597 1.00 71.70 175 VAL 3 CA 1
ATOM 4433 C C . VAL C 3 175 ? 9.044 28.270 138.808 1.00 71.70 175 VAL 3 C 1
ATOM 4434 O O . VAL C 3 175 ? 9.808 27.807 137.926 1.00 71.70 175 VAL 3 O 1
ATOM 4438 N N . ALA C 3 176 ? 7.779 27.812 139.057 1.00 70.84 176 ALA 3 N 1
ATOM 4439 C CA . ALA C 3 176 ? 7.278 26.437 138.767 1.00 70.84 176 ALA 3 CA 1
ATOM 4440 C C . ALA C 3 176 ? 8.019 25.377 139.572 1.00 70.84 176 ALA 3 C 1
ATOM 4441 O O . ALA C 3 176 ? 8.489 24.390 138.973 1.00 70.84 176 ALA 3 O 1
ATOM 4443 N N . ASP C 3 177 ? 8.089 25.597 140.889 1.00 69.61 177 ASP 3 N 1
ATOM 4444 C CA . ASP C 3 177 ? 8.772 24.682 141.855 1.00 69.61 177 ASP 3 CA 1
ATOM 4445 C C . ASP C 3 177 ? 10.242 24.426 141.583 1.00 69.61 177 ASP 3 C 1
ATOM 4446 O O . ASP C 3 177 ? 11.004 25.400 141.430 1.00 69.61 177 ASP 3 O 1
ATOM 4451 N N . THR C 3 178 ? 10.627 23.148 141.556 1.00 66.22 178 THR 3 N 1
ATOM 4452 C CA . THR C 3 178 ? 12.032 22.740 141.292 1.00 66.22 178 THR 3 CA 1
ATOM 4453 C C . THR C 3 178 ? 12.206 22.827 139.773 1.00 66.22 178 THR 3 C 1
ATOM 4454 O O . THR C 3 178 ? 13.251 23.333 139.334 1.00 66.22 178 THR 3 O 1
ATOM 4458 N N . THR C 3 179 ? 11.220 22.263 139.066 1.00 64.11 179 THR 3 N 1
ATOM 4459 C CA . THR C 3 179 ? 11.166 22.113 137.590 1.00 64.11 179 THR 3 CA 1
ATOM 4460 C C . THR C 3 179 ? 10.840 23.430 136.892 1.00 64.11 179 THR 3 C 1
ATOM 4461 O O . THR C 3 179 ? 10.062 24.232 137.442 1.00 64.11 179 THR 3 O 1
ATOM 4465 N N . ASN C 3 180 ? 11.376 23.576 135.677 1.00 58.87 180 ASN 3 N 1
ATOM 4466 C CA . ASN C 3 180 ? 11.101 24.710 134.755 1.00 58.87 180 ASN 3 CA 1
ATOM 4467 C C . ASN C 3 180 ? 9.942 24.297 133.833 1.00 58.87 180 ASN 3 C 1
ATOM 4468 O O . ASN C 3 180 ? 9.301 23.254 134.090 1.00 58.87 180 ASN 3 O 1
ATOM 4473 N N . VAL C 3 181 ? 9.683 25.058 132.768 1.00 56.11 181 VAL 3 N 1
ATOM 4474 C CA . VAL C 3 181 ? 8.570 24.656 131.856 1.00 56.11 181 VAL 3 CA 1
ATOM 4475 C C . VAL C 3 181 ? 8.903 23.269 131.281 1.00 56.11 181 VAL 3 C 1
ATOM 4476 O O . VAL C 3 181 ? 8.013 22.399 131.299 1.00 56.11 181 VAL 3 O 1
ATOM 4480 N N . GLN C 3 182 ? 10.153 23.060 130.848 1.00 53.44 182 GLN 3 N 1
ATOM 4481 C CA . GLN C 3 182 ? 10.630 21.749 130.326 1.00 53.44 182 GLN 3 CA 1
ATOM 4482 C C . GLN C 3 182 ? 11.134 20.887 131.491 1.00 53.44 182 GLN 3 C 1
ATOM 4483 O O . GLN C 3 182 ? 11.216 21.411 132.616 1.00 53.44 182 GLN 3 O 1
ATOM 4489 N N . GLY C 3 183 ? 11.462 19.617 131.221 1.00 49.64 183 GLY 3 N 1
ATOM 4490 C CA . GLY C 3 183 ? 11.939 18.666 132.249 1.00 49.64 183 GLY 3 CA 1
ATOM 4491 C C . GLY C 3 183 ? 13.429 18.770 132.550 1.00 49.64 183 GLY 3 C 1
ATOM 4492 O O . GLY C 3 183 ? 14.066 19.748 132.117 1.00 49.64 183 GLY 3 O 1
ATOM 4493 N N . TRP C 3 184 ? 13.980 17.770 133.245 1.00 48.33 184 TRP 3 N 1
ATOM 4494 C CA . TRP C 3 184 ? 15.418 17.780 133.628 1.00 48.33 184 TRP 3 CA 1
ATOM 4495 C C . TRP C 3 184 ? 16.229 16.978 132.608 1.00 48.33 184 TRP 3 C 1
ATOM 4496 O O . TRP C 3 184 ? 15.614 16.336 131.741 1.00 48.33 184 TRP 3 O 1
ATOM 4507 N N . VAL C 3 185 ? 17.559 17.039 132.718 1.00 42.81 185 VAL 3 N 1
ATOM 4508 C CA . VAL C 3 185 ? 18.449 16.213 131.913 1.00 42.81 185 VAL 3 CA 1
ATOM 4509 C C . VAL C 3 185 ? 19.582 15.759 132.813 1.00 42.81 185 VAL 3 C 1
ATOM 4510 O O . VAL C 3 185 ? 20.376 16.577 133.284 1.00 42.81 185 VAL 3 O 1
ATOM 4514 N N . CYS C 3 186 ? 19.660 14.465 133.075 1.00 43.85 186 CYS 3 N 1
ATOM 4515 C CA . CYS C 3 186 ? 20.634 13.942 134.014 1.00 43.85 186 CYS 3 CA 1
ATOM 4516 C C . CYS C 3 186 ? 21.636 13.055 133.299 1.00 43.85 186 CYS 3 C 1
ATOM 4517 O O . CYS C 3 186 ? 21.347 12.468 132.256 1.00 43.85 186 CYS 3 O 1
ATOM 4520 N N . ILE C 3 187 ? 22.830 12.968 133.874 1.00 41.99 187 ILE 3 N 1
ATOM 4521 C CA . ILE C 3 187 ? 23.959 12.281 133.264 1.00 41.99 187 ILE 3 CA 1
ATOM 4522 C C . ILE C 3 187 ? 24.439 11.249 134.270 1.00 41.99 187 ILE 3 C 1
ATOM 4523 O O . ILE C 3 187 ? 24.864 11.601 135.374 1.00 41.99 187 ILE 3 O 1
ATOM 4528 N N . TYR C 3 188 ? 24.367 9.977 133.904 1.00 44.45 188 TYR 3 N 1
ATOM 4529 C CA . TYR C 3 188 ? 24.745 8.891 134.791 1.00 44.45 188 TYR 3 CA 1
ATOM 4530 C C . TYR C 3 188 ? 26.006 8.207 134.301 1.00 44.45 188 TYR 3 C 1
ATOM 4531 O O . TYR C 3 188 ? 26.268 8.131 133.101 1.00 44.45 188 TYR 3 O 1
ATOM 4540 N N . GLN C 3 189 ? 26.776 7.697 135.240 1.00 43.85 189 GLN 3 N 1
ATOM 4541 C CA . GLN C 3 189 ? 27.963 6.914 134.941 1.00 43.85 189 GLN 3 CA 1
ATOM 4542 C C . GLN C 3 189 ? 27.656 5.494 135.381 1.00 43.85 189 GLN 3 C 1
ATOM 4543 O O . GLN C 3 189 ? 27.852 5.143 136.547 1.00 43.85 189 GLN 3 O 1
ATOM 4549 N N . ILE C 3 190 ? 27.170 4.678 134.448 1.00 42.56 190 ILE 3 N 1
ATOM 4550 C CA . ILE C 3 190 ? 26.632 3.390 134.854 1.00 42.56 190 ILE 3 CA 1
ATOM 4551 C C . ILE C 3 190 ? 27.742 2.442 135.280 1.00 42.56 190 ILE 3 C 1
ATOM 4552 O O . ILE C 3 190 ? 27.510 1.556 136.106 1.00 42.56 190 ILE 3 O 1
ATOM 4557 N N . THR C 3 191 ? 28.966 2.689 134.802 1.00 42.31 191 THR 3 N 1
ATOM 4558 C CA . THR C 3 191 ? 30.131 1.830 135.135 1.00 42.31 191 THR 3 CA 1
ATOM 4559 C C . THR C 3 191 ? 31.404 2.521 134.649 1.00 42.31 191 THR 3 C 1
ATOM 4560 O O . THR C 3 191 ? 31.503 2.788 133.438 1.00 42.31 191 THR 3 O 1
ATOM 4564 N N . HIS C 3 192 ? 32.331 2.801 135.564 1.00 43.76 192 HIS 3 N 1
ATOM 4565 C CA . HIS C 3 192 ? 33.606 3.452 135.172 1.00 43.76 192 HIS 3 CA 1
ATOM 4566 C C . HIS C 3 192 ? 34.716 2.407 135.247 1.00 43.76 192 HIS 3 C 1
ATOM 4567 O O . HIS C 3 192 ? 34.940 1.866 136.343 1.00 43.76 192 HIS 3 O 1
ATOM 4574 N N . GLY C 3 193 ? 35.387 2.151 134.122 1.00 43.37 193 GLY 3 N 1
ATOM 4575 C CA . GLY C 3 193 ? 36.566 1.268 134.133 1.00 43.37 193 GLY 3 CA 1
ATOM 4576 C C . GLY C 3 193 ? 37.791 2.026 134.598 1.00 43.37 193 GLY 3 C 1
ATOM 4577 O O . GLY C 3 193 ? 38.390 2.735 133.770 1.00 43.37 193 GLY 3 O 1
ATOM 4578 N N . LYS C 3 194 ? 38.150 1.836 135.875 1.00 43.65 194 LYS 3 N 1
ATOM 4579 C CA . LYS C 3 194 ? 39.312 2.511 136.509 1.00 43.65 194 LYS 3 CA 1
ATOM 4580 C C . LYS C 3 194 ? 39.231 3.994 136.149 1.00 43.65 194 LYS 3 C 1
ATOM 4581 O O . LYS C 3 194 ? 40.274 4.670 136.164 1.00 43.65 194 LYS 3 O 1
ATOM 4587 N N . ALA C 3 195 ? 38.007 4.473 135.892 1.00 45.08 195 ALA 3 N 1
ATOM 4588 C CA . ALA C 3 195 ? 37.778 5.869 135.453 1.00 45.08 195 ALA 3 CA 1
ATOM 4589 C C . ALA C 3 195 ? 37.595 6.840 136.625 1.00 45.08 195 ALA 3 C 1
ATOM 4590 O O . ALA C 3 195 ? 36.655 7.653 136.565 1.00 45.08 195 ALA 3 O 1
ATOM 4592 N N . GLU C 3 196 ? 38.444 6.745 137.652 1.00 45.97 196 GLU 3 N 1
ATOM 4593 C CA . GLU C 3 196 ? 38.461 7.768 138.734 1.00 45.97 196 GLU 3 CA 1
ATOM 4594 C C . GLU C 3 196 ? 39.348 8.924 138.238 1.00 45.97 196 GLU 3 C 1
ATOM 4595 O O . GLU C 3 196 ? 40.157 8.664 137.303 1.00 45.97 196 GLU 3 O 1
ATOM 4601 N N . GLN C 3 197 ? 39.193 10.120 138.838 1.00 48.40 197 GLN 3 N 1
ATOM 4602 C CA . GLN C 3 197 ? 39.877 11.374 138.502 1.00 48.40 197 GLN 3 CA 1
ATOM 4603 C C . GLN C 3 197 ? 40.033 11.443 136.983 1.00 48.40 197 GLN 3 C 1
ATOM 4604 O O . GLN C 3 197 ? 41.082 11.823 136.460 1.00 48.40 197 GLN 3 O 1
ATOM 4610 N N . ASP C 3 198 ? 38.966 11.104 136.264 1.00 44.25 198 ASP 3 N 1
ATOM 4611 C CA . ASP C 3 198 ? 38.955 11.154 134.811 1.00 44.25 198 ASP 3 CA 1
ATOM 4612 C C . ASP C 3 198 ? 37.604 11.737 134.445 1.00 44.25 198 ASP 3 C 1
ATOM 4613 O O . ASP C 3 198 ? 36.565 11.229 134.868 1.00 44.25 198 ASP 3 O 1
ATOM 4618 N N . THR C 3 199 ? 37.629 12.790 133.647 1.00 38.85 199 THR 3 N 1
ATOM 4619 C CA . THR C 3 199 ? 36.525 13.724 133.534 1.00 38.85 199 THR 3 CA 1
ATOM 4620 C C . THR C 3 199 ? 35.722 13.482 132.267 1.00 38.85 199 THR 3 C 1
ATOM 4621 O O . THR C 3 199 ? 36.095 12.692 131.402 1.00 38.85 199 THR 3 O 1
ATOM 4625 N N . LEU C 3 200 ? 34.595 14.180 132.178 1.00 36.11 200 LEU 3 N 1
ATOM 4626 C CA . LEU C 3 200 ? 33.717 14.154 131.008 1.00 36.11 200 LEU 3 CA 1
ATOM 4627 C C . LEU C 3 200 ? 33.293 15.597 130.746 1.00 36.11 200 LEU 3 C 1
ATOM 4628 O O . LEU C 3 200 ? 32.369 16.104 131.382 1.00 36.11 200 LEU 3 O 1
ATOM 4633 N N . VAL C 3 201 ? 33.981 16.255 129.816 1.00 35.05 201 VAL 3 N 1
ATOM 4634 C CA . VAL C 3 201 ? 33.672 17.642 129.497 1.00 35.05 201 VAL 3 CA 1
ATOM 4635 C C . VAL C 3 201 ? 32.331 17.707 128.785 1.00 35.05 201 VAL 3 C 1
ATOM 4636 O O . VAL C 3 201 ? 32.129 17.058 127.753 1.00 35.05 201 VAL 3 O 1
ATOM 4640 N N . VAL C 3 202 ? 31.406 18.490 129.330 1.00 34.28 202 VAL 3 N 1
ATOM 4641 C CA . VAL C 3 202 ? 30.061 18.611 128.784 1.00 34.28 202 VAL 3 CA 1
ATOM 4642 C C . VAL C 3 202 ? 29.923 19.975 128.133 1.00 34.28 202 VAL 3 C 1
ATOM 4643 O O . VAL C 3 202 ? 30.127 21.001 128.786 1.00 34.28 202 VAL 3 O 1
ATOM 4647 N N . SER C 3 203 ? 29.577 19.983 126.855 1.00 34.09 203 SER 3 N 1
ATOM 4648 C CA . SER C 3 203 ? 29.302 21.198 126.111 1.00 34.09 203 SER 3 CA 1
ATOM 4649 C C . SER C 3 203 ? 27.819 21.252 125.781 1.00 34.09 203 SER 3 C 1
ATOM 4650 O O . SER C 3 203 ? 27.059 20.344 126.108 1.00 34.09 203 SER 3 O 1
ATOM 4653 N N . VAL C 3 204 ? 27.406 22.327 125.119 1.00 31.96 204 VAL 3 N 1
ATOM 4654 C CA . VAL C 3 204 ? 26.018 22.497 124.716 1.00 31.96 204 VAL 3 CA 1
ATOM 4655 C C . VAL C 3 204 ? 25.967 23.361 123.467 1.00 31.96 204 VAL 3 C 1
ATOM 4656 O O . VAL C 3 204 ? 26.769 24.279 123.285 1.00 31.96 204 VAL 3 O 1
ATOM 4660 N N . SER C 3 205 ? 25.018 23.050 122.592 1.00 32.08 205 SER 3 N 1
ATOM 4661 C CA . SER C 3 205 ? 24.891 23.753 121.326 1.00 32.08 205 SER 3 CA 1
ATOM 4662 C C . SER C 3 205 ? 23.419 23.989 121.041 1.00 32.08 205 SER 3 C 1
ATOM 4663 O O . SER C 3 205 ? 22.549 23.696 121.863 1.00 32.08 205 SER 3 O 1
ATOM 4666 N N . ALA C 3 206 ? 23.141 24.537 119.869 1.00 31.80 206 ALA 3 N 1
ATOM 4667 C CA . ALA C 3 206 ? 21.776 24.660 119.398 1.00 31.80 206 ALA 3 CA 1
ATOM 4668 C C . ALA C 3 206 ? 21.461 23.481 118.498 1.00 31.80 206 ALA 3 C 1
ATOM 4669 O O . ALA C 3 206 ? 22.345 22.941 117.833 1.00 31.80 206 ALA 3 O 1
ATOM 4671 N N . GLY C 3 207 ? 20.206 23.077 118.491 1.00 33.06 207 GLY 3 N 1
ATOM 4672 C CA . GLY C 3 207 ? 19.811 21.930 117.715 1.00 33.06 207 GLY 3 CA 1
ATOM 4673 C C . GLY C 3 207 ? 19.861 22.207 116.230 1.00 33.06 207 GLY 3 C 1
ATOM 4674 O O . GLY C 3 207 ? 20.153 23.306 115.767 1.00 33.06 207 GLY 3 O 1
ATOM 4675 N N . LYS C 3 208 ? 19.568 21.161 115.464 1.00 34.02 208 LYS 3 N 1
ATOM 4676 C CA . LYS C 3 208 ? 19.444 21.328 114.026 1.00 34.02 208 LYS 3 CA 1
ATOM 4677 C C . LYS C 3 208 ? 18.269 22.226 113.680 1.00 34.02 208 LYS 3 C 1
ATOM 4678 O O . LYS C 3 208 ? 18.206 22.764 112.571 1.00 34.02 208 LYS 3 O 1
ATOM 4684 N N . ASP C 3 209 ? 17.331 22.397 114.612 1.00 33.38 209 ASP 3 N 1
ATOM 4685 C CA . ASP C 3 209 ? 16.106 23.150 114.380 1.00 33.38 209 ASP 3 CA 1
ATOM 4686 C C . ASP C 3 209 ? 15.786 24.094 115.529 1.00 33.38 209 ASP 3 C 1
ATOM 4687 O O . ASP C 3 209 ? 14.656 24.573 115.634 1.00 33.38 209 ASP 3 O 1
ATOM 4692 N N . PHE C 3 210 ? 16.754 24.366 116.393 1.00 32.27 210 PHE 3 N 1
ATOM 4693 C CA . PHE C 3 210 ? 16.537 25.276 117.506 1.00 32.27 210 PHE 3 CA 1
ATOM 4694 C C . PHE C 3 210 ? 16.258 26.667 116.975 1.00 32.27 210 PHE 3 C 1
ATOM 4695 O O . PHE C 3 210 ? 16.945 27.141 116.070 1.00 32.27 210 PHE 3 O 1
ATOM 4703 N N . GLU C 3 211 ? 15.244 27.320 117.524 1.00 33.54 211 GLU 3 N 1
ATOM 4704 C CA . GLU C 3 211 ? 14.911 28.670 117.112 1.00 33.54 211 GLU 3 CA 1
ATOM 4705 C C . GLU C 3 211 ? 14.480 29.475 118.322 1.00 33.54 211 GLU 3 C 1
ATOM 4706 O O . GLU C 3 211 ? 13.833 28.959 119.233 1.00 33.54 211 GLU 3 O 1
ATOM 4712 N N . LEU C 3 212 ? 14.874 30.739 118.334 1.00 32.20 212 LEU 3 N 1
ATOM 4713 C CA . LEU C 3 212 ? 14.424 31.693 119.326 1.00 32.20 212 LEU 3 CA 1
ATOM 4714 C C . LEU C 3 212 ? 13.552 32.724 118.635 1.00 32.20 212 LEU 3 C 1
ATOM 4715 O O . LEU C 3 212 ? 13.597 32.880 117.414 1.00 32.20 212 LEU 3 O 1
ATOM 4720 N N . ARG C 3 213 ? 12.752 33.429 119.421 1.00 32.92 213 ARG 3 N 1
ATOM 4721 C CA . ARG C 3 213 ? 11.835 34.383 118.826 1.00 32.92 213 ARG 3 CA 1
ATOM 4722 C C . ARG C 3 213 ? 11.430 35.408 119.870 1.00 32.92 213 ARG 3 C 1
ATOM 4723 O O . ARG C 3 213 ? 11.689 35.248 121.061 1.00 32.92 213 ARG 3 O 1
ATOM 4731 N N . LEU C 3 214 ? 10.800 36.478 119.395 1.00 34.11 214 LEU 3 N 1
ATOM 4732 C CA . LEU C 3 214 ? 10.357 37.587 120.226 1.00 34.11 214 LEU 3 CA 1
ATOM 4733 C C . LEU C 3 214 ? 11.458 38.323 120.973 1.00 34.11 214 LEU 3 C 1
ATOM 4734 O O . LEU C 3 214 ? 11.464 38.318 122.206 1.00 34.11 214 LEU 3 O 1
ATOM 4739 N N . PRO C 3 215 ? 12.475 38.841 120.296 1.00 33.13 215 PRO 3 N 1
ATOM 4740 C CA . PRO C 3 215 ? 13.534 39.569 121.000 1.00 33.13 215 PRO 3 CA 1
ATOM 4741 C C . PRO C 3 215 ? 13.072 40.487 122.109 1.00 33.13 215 PRO 3 C 1
ATOM 4742 O O . PRO C 3 215 ? 12.015 41.108 122.010 1.00 33.13 215 PRO 3 O 1
ATOM 4746 N N . ILE C 3 216 ? 13.855 40.566 123.176 1.00 36.16 216 ILE 3 N 1
ATOM 4747 C CA . ILE C 3 216 ? 13.515 41.346 124.354 1.00 36.16 216 ILE 3 CA 1
ATOM 4748 C C . ILE C 3 216 ? 14.822 41.853 124.948 1.00 36.16 216 ILE 3 C 1
ATOM 4749 O O . ILE C 3 216 ? 15.905 41.468 124.517 1.00 36.16 216 ILE 3 O 1
ATOM 4754 N N . ASP C 3 217 ? 14.731 42.739 125.934 1.00 41.58 217 ASP 3 N 1
ATOM 4755 C CA . ASP C 3 217 ? 15.912 43.380 126.510 1.00 41.58 217 ASP 3 CA 1
ATOM 4756 C C . ASP C 3 217 ? 15.771 43.456 128.017 1.00 41.58 217 ASP 3 C 1
ATOM 4757 O O . ASP C 3 217 ? 15.320 44.469 128.565 1.00 41.58 217 ASP 3 O 1
ATOM 4762 N N . PRO C 3 218 ? 16.147 42.403 128.728 1.00 41.51 218 PRO 3 N 1
ATOM 4763 C CA . PRO C 3 218 ? 16.226 42.473 130.184 1.00 41.51 218 PRO 3 CA 1
ATOM 4764 C C . PRO C 3 218 ? 17.630 42.828 130.648 1.00 41.51 218 PRO 3 C 1
ATOM 4765 O O . PRO C 3 218 ? 18.619 42.635 129.940 1.00 41.51 218 PRO 3 O 1
ATOM 4769 N N . ARG C 3 219 ? 17.704 43.353 131.867 1.00 43.57 219 ARG 3 N 1
ATOM 4770 C CA . ARG C 3 219 ? 19.005 43.646 132.450 1.00 43.57 219 ARG 3 CA 1
ATOM 4771 C C . ARG C 3 219 ? 19.639 42.263 132.489 1.00 43.57 219 ARG 3 C 1
ATOM 4772 O O . ARG C 3 219 ? 19.071 41.329 133.061 1.00 43.57 219 ARG 3 O 1
ATOM 4780 N N . ALA C 3 220 ? 20.810 42.119 131.882 1.00 42.87 220 ALA 3 N 1
ATOM 4781 C CA . ALA C 3 220 ? 21.467 40.823 131.822 1.00 42.87 220 ALA 3 CA 1
ATOM 4782 C C . ALA C 3 220 ? 22.616 40.924 132.813 1.00 42.87 220 ALA 3 C 1
ATOM 4783 O O . ALA C 3 220 ? 23.756 40.613 132.479 1.00 42.87 220 ALA 3 O 1
ATOM 4785 N N . SER D 4 15 ? 15.113 43.329 104.088 1.00 23.90 15 SER 4 N 1
ATOM 4786 C CA . SER D 4 15 ? 16.459 43.493 104.627 1.00 23.90 15 SER 4 CA 1
ATOM 4787 C C . SER D 4 15 ? 16.468 43.327 106.142 1.00 23.90 15 SER 4 C 1
ATOM 4788 O O . SER D 4 15 ? 16.280 42.227 106.656 1.00 23.90 15 SER 4 O 1
ATOM 4791 N N . GLY D 4 16 ? 16.693 44.427 106.852 1.00 22.12 16 GLY 4 N 1
ATOM 4792 C CA . GLY D 4 16 ? 16.672 44.423 108.301 1.00 22.12 16 GLY 4 CA 1
ATOM 4793 C C . GLY D 4 16 ? 15.266 44.524 108.845 1.00 22.12 16 GLY 4 C 1
ATOM 4794 O O . GLY D 4 16 ? 14.305 44.023 108.252 1.00 22.12 16 GLY 4 O 1
ATOM 4795 N N . ASN D 4 17 ? 15.137 45.178 109.996 1.00 21.92 17 ASN 4 N 1
ATOM 4796 C CA . ASN D 4 17 ? 13.848 45.457 110.556 1.00 21.92 17 ASN 4 CA 1
ATOM 4797 C C . ASN D 4 17 ? 12.770 46.123 109.686 1.00 21.92 17 ASN 4 C 1
ATOM 4798 O O . ASN D 4 17 ? 11.560 46.007 109.898 1.00 21.92 17 ASN 4 O 1
ATOM 4803 N N . THR D 4 18 ? 13.261 46.889 108.702 1.00 25.16 18 THR 4 N 1
ATOM 4804 C CA . THR D 4 18 ? 12.435 47.706 107.768 1.00 25.16 18 THR 4 CA 1
ATOM 4805 C C . THR D 4 18 ? 11.272 46.958 107.104 1.00 25.16 18 THR 4 C 1
ATOM 4806 O O . THR D 4 18 ? 11.537 45.998 106.357 1.00 25.16 18 THR 4 O 1
ATOM 4810 N N . GLY D 4 19 ? 10.040 47.406 107.369 1.00 28.67 19 GLY 4 N 1
ATOM 4811 C CA . GLY D 4 19 ? 8.820 46.805 106.795 1.00 28.67 19 GLY 4 CA 1
ATOM 4812 C C . GLY D 4 19 ? 8.177 47.670 105.721 1.00 28.67 19 GLY 4 C 1
ATOM 4813 O O . GLY D 4 19 ? 7.073 47.310 105.270 1.00 28.67 19 GLY 4 O 1
ATOM 4814 N N . SER D 4 20 ? 8.836 48.759 105.312 1.00 31.99 20 SER 4 N 1
ATOM 4815 C CA . SER D 4 20 ? 8.268 49.675 104.284 1.00 31.99 20 SER 4 CA 1
ATOM 4816 C C . SER D 4 20 ? 8.096 48.928 102.955 1.00 31.99 20 SER 4 C 1
ATOM 4817 O O . SER D 4 20 ? 9.011 48.172 102.583 1.00 31.99 20 SER 4 O 1
ATOM 4820 N N . ILE D 4 21 ? 6.985 49.178 102.252 1.00 33.34 21 ILE 4 N 1
ATOM 4821 C CA . ILE D 4 21 ? 6.691 48.484 100.961 1.00 33.34 21 ILE 4 CA 1
ATOM 4822 C C . ILE D 4 21 ? 6.454 49.713 100.073 1.00 33.34 21 ILE 4 C 1
ATOM 4823 O O . ILE D 4 21 ? 5.278 50.013 99.799 1.00 33.34 21 ILE 4 O 1
ATOM 4828 N N . ILE D 4 22 ? 7.505 50.288 99.504 1.00 32.81 22 ILE 4 N 1
ATOM 4829 C CA . ILE D 4 22 ? 7.417 51.421 98.592 1.00 32.81 22 ILE 4 CA 1
ATOM 4830 C C . ILE D 4 22 ? 8.843 51.633 98.115 1.00 32.81 22 ILE 4 C 1
ATOM 4831 O O . ILE D 4 22 ? 9.801 51.355 98.841 1.00 32.81 22 ILE 4 O 1
ATOM 4836 N N . ASN D 4 23 ? 8.989 52.137 96.891 1.00 32.35 23 ASN 4 N 1
ATOM 4837 C CA . ASN D 4 23 ? 10.285 52.681 96.511 1.00 32.35 23 ASN 4 CA 1
ATOM 4838 C C . ASN D 4 23 ? 10.563 53.889 97.392 1.00 32.35 23 ASN 4 C 1
ATOM 4839 O O . ASN D 4 23 ? 9.853 54.893 97.306 1.00 32.35 23 ASN 4 O 1
ATOM 4844 N N . ASN D 4 24 ? 11.576 53.789 98.254 1.00 27.38 24 ASN 4 N 1
ATOM 4845 C CA . ASN D 4 24 ? 11.858 54.840 99.222 1.00 27.38 24 ASN 4 CA 1
ATOM 4846 C C . ASN D 4 24 ? 12.027 56.184 98.527 1.00 27.38 24 ASN 4 C 1
ATOM 4847 O O . ASN D 4 24 ? 12.407 56.257 97.355 1.00 27.38 24 ASN 4 O 1
ATOM 4852 N N . TYR D 4 25 ? 11.723 57.258 99.256 1.00 23.15 25 TYR 4 N 1
ATOM 4853 C CA . TYR D 4 25 ? 11.761 58.590 98.669 1.00 23.15 25 TYR 4 CA 1
ATOM 4854 C C . TYR D 4 25 ? 13.169 58.956 98.220 1.00 23.15 25 TYR 4 C 1
ATOM 4855 O O . TYR D 4 25 ? 13.427 59.148 97.029 1.00 23.15 25 TYR 4 O 1
ATOM 4864 N N . TYR D 4 26 ? 14.097 59.051 99.163 1.00 22.97 26 TYR 4 N 1
ATOM 4865 C CA . TYR D 4 26 ? 15.443 59.492 98.843 1.00 22.97 26 TYR 4 CA 1
ATOM 4866 C C . TYR D 4 26 ? 16.221 58.386 98.152 1.00 22.97 26 TYR 4 C 1
ATOM 4867 O O . TYR D 4 26 ? 15.970 57.196 98.360 1.00 22.97 26 TYR 4 O 1
ATOM 4876 N N . MET D 4 27 ? 17.171 58.788 97.316 1.00 24.00 27 MET 4 N 1
ATOM 4877 C CA . MET D 4 27 ? 18.000 57.818 96.624 1.00 24.00 27 MET 4 CA 1
ATOM 4878 C C . MET D 4 27 ? 18.786 56.985 97.626 1.00 24.00 27 MET 4 C 1
ATOM 4879 O O . MET D 4 27 ? 18.956 57.358 98.788 1.00 24.00 27 MET 4 O 1
ATOM 4884 N N . GLN D 4 28 ? 19.268 55.833 97.166 1.00 24.91 28 GLN 4 N 1
ATOM 4885 C CA . GLN D 4 28 ? 20.112 55.009 98.019 1.00 24.91 28 GLN 4 CA 1
ATOM 4886 C C . GLN D 4 28 ? 21.385 55.748 98.393 1.00 24.91 28 GLN 4 C 1
ATOM 4887 O O . GLN D 4 28 ? 21.893 55.603 99.512 1.00 24.91 28 GLN 4 O 1
ATOM 4893 N N . GLN D 4 29 ? 21.899 56.568 97.472 1.00 25.03 29 GLN 4 N 1
ATOM 4894 C CA . GLN D 4 29 ? 23.151 57.276 97.707 1.00 25.03 29 GLN 4 CA 1
ATOM 4895 C C . GLN D 4 29 ? 23.037 58.228 98.888 1.00 25.03 29 GLN 4 C 1
ATOM 4896 O O . GLN D 4 29 ? 24.003 58.423 99.632 1.00 25.03 29 GLN 4 O 1
ATOM 4902 N N . TYR D 4 30 ? 21.868 58.834 99.074 1.00 22.87 30 TYR 4 N 1
ATOM 4903 C CA . TYR D 4 30 ? 21.667 59.765 100.170 1.00 22.87 30 TYR 4 CA 1
ATOM 4904 C C . TYR D 4 30 ? 21.052 59.116 101.393 1.00 22.87 30 TYR 4 C 1
ATOM 4905 O O . TYR D 4 30 ? 21.169 59.669 102.490 1.00 22.87 30 TYR 4 O 1
ATOM 4914 N N . GLN D 4 31 ? 20.403 57.967 101.243 1.00 24.67 31 GLN 4 N 1
ATOM 4915 C CA . GLN D 4 31 ? 19.906 57.266 102.416 1.00 24.67 31 GLN 4 CA 1
ATOM 4916 C C . GLN D 4 31 ? 21.037 56.534 103.126 1.00 24.67 31 GLN 4 C 1
ATOM 4917 O O . GLN D 4 31 ? 21.360 56.835 104.279 1.00 24.67 31 GLN 4 O 1
ATOM 4923 N N . ASN D 4 32 ? 21.665 55.583 102.445 1.00 23.94 32 ASN 4 N 1
ATOM 4924 C CA . ASN D 4 32 ? 22.752 54.807 103.019 1.00 23.94 32 ASN 4 CA 1
ATOM 4925 C C . ASN D 4 32 ? 24.063 55.155 102.335 1.00 23.94 32 ASN 4 C 1
ATOM 4926 O O . ASN D 4 32 ? 24.096 55.757 101.262 1.00 23.94 32 ASN 4 O 1
ATOM 4931 N N . SER D 4 33 ? 25.163 54.733 102.944 1.00 22.65 33 SER 4 N 1
ATOM 4932 C CA . SER D 4 33 ? 26.478 54.957 102.370 1.00 22.65 33 SER 4 CA 1
ATOM 4933 C C . SER D 4 33 ? 26.727 53.822 101.386 1.00 22.65 33 SER 4 C 1
ATOM 4934 O O . SER D 4 33 ? 26.576 52.658 101.741 1.00 22.65 33 SER 4 O 1
ATOM 4937 N N . MET D 4 34 ? 27.098 54.155 100.156 1.00 24.49 34 MET 4 N 1
ATOM 4938 C CA . MET D 4 34 ? 27.342 53.139 99.138 1.00 24.49 34 MET 4 CA 1
ATOM 4939 C C . MET D 4 34 ? 28.529 52.222 99.412 1.00 24.49 34 MET 4 C 1
ATOM 4940 O O . MET D 4 34 ? 29.447 52.590 100.140 1.00 24.49 34 MET 4 O 1
ATOM 4945 N N . ASP D 4 35 ? 28.508 51.027 98.831 1.00 25.33 35 ASP 4 N 1
ATOM 4946 C CA . ASP D 4 35 ? 29.580 50.064 99.038 1.00 25.33 35 ASP 4 CA 1
ATOM 4947 C C . ASP D 4 35 ? 30.511 49.832 97.863 1.00 25.33 35 ASP 4 C 1
ATOM 4948 O O . ASP D 4 35 ? 30.053 49.574 96.748 1.00 25.33 35 ASP 4 O 1
ATOM 4953 N N . THR D 4 36 ? 31.808 49.932 98.113 1.00 25.94 36 THR 4 N 1
ATOM 4954 C CA . THR D 4 36 ? 32.799 49.595 97.114 1.00 25.94 36 THR 4 CA 1
ATOM 4955 C C . THR D 4 36 ? 33.127 48.108 97.192 1.00 25.94 36 THR 4 C 1
ATOM 4956 O O . THR D 4 36 ? 32.846 47.438 98.186 1.00 25.94 36 THR 4 O 1
ATOM 4960 N N . GLN D 4 37 ? 33.722 47.591 96.125 1.00 25.99 37 GLN 4 N 1
ATOM 4961 C CA . GLN D 4 37 ? 34.051 46.179 96.056 1.00 25.99 37 GLN 4 CA 1
ATOM 4962 C C . GLN D 4 37 ? 35.421 46.016 95.418 1.00 25.99 37 GLN 4 C 1
ATOM 4963 O O . GLN D 4 37 ? 35.937 46.921 94.758 1.00 25.99 37 GLN 4 O 1
ATOM 4969 N N . LEU D 4 38 ? 36.010 44.842 95.619 1.00 27.43 38 LEU 4 N 1
ATOM 4970 C CA . LEU D 4 38 ? 37.334 44.531 95.106 1.00 27.43 38 LEU 4 CA 1
ATOM 4971 C C . LEU D 4 38 ? 37.262 43.316 94.195 1.00 27.43 38 LEU 4 C 1
ATOM 4972 O O . LEU D 4 38 ? 36.561 42.346 94.494 1.00 27.43 38 LEU 4 O 1
ATOM 4977 N N . GLY D 4 39 ? 37.992 43.371 93.088 1.00 31.07 39 GLY 4 N 1
ATOM 4978 C CA . GLY D 4 39 ? 38.011 42.271 92.139 1.00 31.07 39 GLY 4 CA 1
ATOM 4979 C C . GLY D 4 39 ? 38.775 42.589 90.871 1.00 31.07 39 GLY 4 C 1
ATOM 4980 O O . GLY D 4 39 ? 38.693 43.699 90.348 1.00 31.07 39 GLY 4 O 1
ATOM 4981 N N . ASN D 4 65 ? 31.255 33.654 101.079 1.00 19.10 65 ASN 4 N 1
ATOM 4982 C CA . ASN D 4 65 ? 31.144 34.418 102.315 1.00 19.10 65 ASN 4 CA 1
ATOM 4983 C C . ASN D 4 65 ? 30.183 33.740 103.285 1.00 19.10 65 ASN 4 C 1
ATOM 4984 O O . ASN D 4 65 ? 29.733 32.624 103.035 1.00 19.10 65 ASN 4 O 1
ATOM 4989 N N . ASP D 4 66 ? 29.875 34.421 104.388 1.00 18.46 66 ASP 4 N 1
ATOM 4990 C CA . ASP D 4 66 ? 28.979 33.914 105.425 1.00 18.46 66 ASP 4 CA 1
ATOM 4991 C C . ASP D 4 66 ? 29.472 32.658 106.147 1.00 18.46 66 ASP 4 C 1
ATOM 4992 O O . ASP D 4 66 ? 28.741 31.681 106.370 1.00 18.46 66 ASP 4 O 1
ATOM 4997 N N . TRP D 4 67 ? 30.752 32.713 106.517 1.00 17.08 67 TRP 4 N 1
ATOM 4998 C CA . TRP D 4 67 ? 31.425 31.541 107.049 1.00 17.08 67 TRP 4 CA 1
ATOM 4999 C C . TRP D 4 67 ? 30.712 30.809 108.171 1.00 17.08 67 TRP 4 C 1
ATOM 5000 O O . TRP D 4 67 ? 30.803 29.584 108.253 1.00 17.08 67 TRP 4 O 1
ATOM 5011 N N . PHE D 4 68 ? 30.001 31.517 109.034 1.00 16.13 68 PHE 4 N 1
ATOM 5012 C CA . PHE D 4 68 ? 29.355 30.814 110.131 1.00 16.13 68 PHE 4 CA 1
ATOM 5013 C C . PHE D 4 68 ? 28.033 30.190 109.738 1.00 16.13 68 PHE 4 C 1
ATOM 5014 O O . PHE D 4 68 ? 27.435 29.490 110.558 1.00 16.13 68 PHE 4 O 1
ATOM 5022 N N . SER D 4 69 ? 27.553 30.426 108.525 1.00 17.95 69 SER 4 N 1
ATOM 5023 C CA . SER D 4 69 ? 26.516 29.580 107.965 1.00 17.95 69 SER 4 CA 1
ATOM 5024 C C . SER D 4 69 ? 27.095 28.424 107.176 1.00 17.95 69 SER 4 C 1
ATOM 5025 O O . SER D 4 69 ? 26.512 27.335 107.190 1.00 17.95 69 SER 4 O 1
ATOM 5028 N N . LYS D 4 70 ? 28.231 28.629 106.505 1.00 18.30 70 LYS 4 N 1
ATOM 5029 C CA . LYS D 4 70 ? 28.898 27.494 105.880 1.00 18.30 70 LYS 4 CA 1
ATOM 5030 C C . LYS D 4 70 ? 29.322 26.460 106.912 1.00 18.30 70 LYS 4 C 1
ATOM 5031 O O . LYS D 4 70 ? 29.186 25.257 106.670 1.00 18.30 70 LYS 4 O 1
ATOM 5037 N N . LEU D 4 71 ? 29.813 26.905 108.070 1.00 18.62 71 LEU 4 N 1
ATOM 5038 C CA . LEU D 4 71 ? 30.123 25.982 109.157 1.00 18.62 71 LEU 4 CA 1
ATOM 5039 C C . LEU D 4 71 ? 28.897 25.189 109.586 1.00 18.62 71 LEU 4 C 1
ATOM 5040 O O . LEU D 4 71 ? 28.934 23.955 109.629 1.00 18.62 71 LEU 4 O 1
ATOM 5045 N N . ALA D 4 72 ? 27.810 25.880 109.923 1.00 19.70 72 ALA 4 N 1
ATOM 5046 C CA . ALA D 4 72 ? 26.628 25.203 110.438 1.00 19.70 72 ALA 4 CA 1
ATOM 5047 C C . ALA D 4 72 ? 26.035 24.255 109.410 1.00 19.70 72 ALA 4 C 1
ATOM 5048 O O . ALA D 4 72 ? 25.478 23.214 109.771 1.00 19.70 72 ALA 4 O 1
ATOM 5050 N N . SER D 4 73 ? 26.135 24.589 108.124 1.00 21.09 73 SER 4 N 1
ATOM 5051 C CA . SER D 4 73 ? 25.631 23.676 107.105 1.00 21.09 73 SER 4 CA 1
ATOM 5052 C C . SER D 4 73 ? 26.535 22.462 106.962 1.00 21.09 73 SER 4 C 1
ATOM 5053 O O . SER D 4 73 ? 26.052 21.328 106.907 1.00 21.09 73 SER 4 O 1
ATOM 5056 N N . SER D 4 74 ? 27.847 22.675 106.910 1.00 22.67 74 SER 4 N 1
ATOM 5057 C CA . SER D 4 74 ? 28.775 21.564 106.773 1.00 22.67 74 SER 4 CA 1
ATOM 5058 C C . SER D 4 74 ? 28.831 20.518 107.874 1.00 22.67 74 SER 4 C 1
ATOM 5059 O O . SER D 4 74 ? 29.511 19.498 107.732 1.00 22.67 74 SER 4 O 1
ATOM 5062 N N . ALA D 4 75 ? 28.135 20.766 108.976 1.00 28.54 75 ALA 4 N 1
ATOM 5063 C CA . ALA D 4 75 ? 28.086 19.851 110.105 1.00 28.54 75 ALA 4 CA 1
ATOM 5064 C C . ALA D 4 75 ? 27.628 18.412 109.959 1.00 28.54 75 ALA 4 C 1
ATOM 5065 O O . ALA D 4 75 ? 26.536 18.155 109.444 1.00 28.54 75 ALA 4 O 1
ATOM 5067 N N . PHE D 4 76 ? 28.460 17.481 110.401 1.00 33.14 76 PHE 4 N 1
ATOM 5068 C CA . PHE D 4 76 ? 28.165 16.065 110.236 1.00 33.14 76 PHE 4 CA 1
ATOM 5069 C C . PHE D 4 76 ? 27.005 15.675 111.138 1.00 33.14 76 PHE 4 C 1
ATOM 5070 O O . PHE D 4 76 ? 27.149 15.628 112.361 1.00 33.14 76 PHE 4 O 1
ATOM 5078 N N . THR D 4 77 ? 25.854 15.404 110.541 1.00 34.06 77 THR 4 N 1
ATOM 5079 C CA . THR D 4 77 ? 24.711 14.867 111.262 1.00 34.06 77 THR 4 CA 1
ATOM 5080 C C . THR D 4 77 ? 24.646 13.363 111.051 1.00 34.06 77 THR 4 C 1
ATOM 5081 O O . THR D 4 77 ? 25.128 12.839 110.046 1.00 34.06 77 THR 4 O 1
ATOM 5085 N N . GLY D 4 78 ? 24.044 12.671 112.004 1.00 35.56 78 GLY 4 N 1
ATOM 5086 C CA . GLY D 4 78 ? 23.905 11.234 111.905 1.00 35.56 78 GLY 4 CA 1
ATOM 5087 C C . GLY D 4 78 ? 24.937 10.502 112.736 1.00 35.56 78 GLY 4 C 1
ATOM 5088 O O . GLY D 4 78 ? 25.623 11.069 113.591 1.00 35.56 78 GLY 4 O 1
ATOM 5089 N N . LEU D 4 79 ? 25.040 9.205 112.470 1.00 36.97 79 LEU 4 N 1
ATOM 5090 C CA . LEU D 4 79 ? 25.872 8.341 113.287 1.00 36.97 79 LEU 4 CA 1
ATOM 5091 C C . LEU D 4 79 ? 27.185 8.016 112.586 1.00 36.97 79 LEU 4 C 1
ATOM 5092 O O . LEU D 4 79 ? 27.401 8.338 111.415 1.00 36.97 79 LEU 4 O 1
ATOM 5097 N N . PHE D 4 80 ? 28.068 7.354 113.329 1.00 38.52 80 PHE 4 N 1
ATOM 5098 C CA . PHE D 4 80 ? 29.377 6.961 112.833 1.00 38.52 80 PHE 4 CA 1
ATOM 5099 C C . PHE D 4 80 ? 29.508 5.469 112.584 1.00 38.52 80 PHE 4 C 1
ATOM 5100 O O . PHE D 4 80 ? 30.276 5.067 111.710 1.00 38.52 80 PHE 4 O 1
ATOM 5108 N N . GLY D 4 81 ? 28.779 4.639 113.328 1.00 34.30 81 GLY 4 N 1
ATOM 5109 C CA . GLY D 4 81 ? 28.826 3.208 113.162 1.00 34.30 81 GLY 4 CA 1
ATOM 5110 C C . GLY D 4 81 ? 27.577 2.654 112.507 1.00 34.30 81 GLY 4 C 1
ATOM 5111 O O . GLY D 4 81 ? 26.728 3.380 111.993 1.00 34.30 81 GLY 4 O 1
ATOM 5112 N N . ALA D 4 82 ? 27.477 1.331 112.536 1.00 33.63 82 ALA 4 N 1
ATOM 5113 C CA . ALA D 4 82 ? 26.336 0.649 111.948 1.00 33.63 82 ALA 4 CA 1
ATOM 5114 C C . ALA D 4 82 ? 25.157 0.646 112.913 1.00 33.63 82 ALA 4 C 1
ATOM 5115 O O . ALA D 4 82 ? 25.275 0.187 114.051 1.00 33.63 82 ALA 4 O 1
ATOM 5117 N N . LEU D 4 83 ? 24.015 1.143 112.448 1.00 33.96 83 LEU 4 N 1
ATOM 5118 C CA . LEU D 4 83 ? 22.790 1.116 113.230 1.00 33.96 83 LEU 4 CA 1
ATOM 5119 C C . LEU D 4 83 ? 22.342 -0.320 113.473 1.00 33.96 83 LEU 4 C 1
ATOM 5120 O O . LEU D 4 83 ? 22.938 -1.283 112.987 1.00 33.96 83 LEU 4 O 1
ATOM 5125 N N . LEU D 4 84 ? 21.260 -0.460 114.230 1.00 33.65 84 LEU 4 N 1
ATOM 5126 C CA . LEU D 4 84 ? 20.628 -1.754 114.429 1.00 33.65 84 LEU 4 CA 1
ATOM 5127 C C . LEU D 4 84 ? 19.248 -1.565 115.050 1.00 33.65 84 LEU 4 C 1
ATOM 5128 O O . LEU D 4 84 ? 18.410 -0.840 114.515 1.00 33.65 84 LEU 4 O 1
ATOM 5133 N N . GLN E 5 1 ? 23.677 43.103 181.882 1.00 11.95 1 GLN H N 1
ATOM 5134 C CA . GLN E 5 1 ? 24.034 42.399 183.107 1.00 11.95 1 GLN H CA 1
ATOM 5135 C C . GLN E 5 1 ? 22.952 42.547 184.153 1.00 11.95 1 GLN H C 1
ATOM 5136 O O . GLN E 5 1 ? 23.221 42.883 185.305 1.00 11.95 1 GLN H O 1
ATOM 5138 N N . VAL E 5 2 ? 21.719 42.290 183.732 1.00 11.25 2 VAL H N 1
ATOM 5139 C CA . VAL E 5 2 ? 20.556 42.572 184.558 1.00 11.25 2 VAL H CA 1
ATOM 5140 C C . VAL E 5 2 ? 20.482 41.572 185.702 1.00 11.25 2 VAL H C 1
ATOM 5141 O O . VAL E 5 2 ? 20.832 40.398 185.543 1.00 11.25 2 VAL H O 1
ATOM 5145 N N . GLN E 5 3 ? 20.046 42.040 186.874 1.00 11.15 3 GLN H N 1
ATOM 5146 C CA . GLN E 5 3 ? 20.188 41.280 188.115 1.00 11.15 3 GLN H CA 1
ATOM 5147 C C . GLN E 5 3 ? 19.121 40.198 188.219 1.00 11.15 3 GLN H C 1
ATOM 5148 O O . GLN E 5 3 ? 17.954 40.485 188.502 1.00 11.15 3 GLN H O 1
ATOM 5154 N N . LEU E 5 4 ? 19.540 38.946 188.026 1.00 12.69 4 LEU H N 1
ATOM 5155 C CA . LEU E 5 4 ? 18.681 37.775 188.114 1.00 12.69 4 LEU H CA 1
ATOM 5156 C C . LEU E 5 4 ? 19.084 36.892 189.286 1.00 12.69 4 LEU H C 1
ATOM 5157 O O . LEU E 5 4 ? 20.234 36.911 189.735 1.00 12.69 4 LEU H O 1
ATOM 5162 N N . ARG E 5 5 ? 18.123 36.083 189.741 1.00 12.16 5 ARG H N 1
ATOM 5163 C CA . ARG E 5 5 ? 18.290 35.127 190.831 1.00 12.16 5 ARG H CA 1
ATOM 5164 C C . ARG E 5 5 ? 17.319 33.976 190.609 1.00 12.16 5 ARG H C 1
ATOM 5165 O O . ARG E 5 5 ? 16.173 34.203 190.217 1.00 12.16 5 ARG H O 1
ATOM 5173 N N . GLU E 5 6 ? 17.773 32.747 190.872 1.00 13.07 6 GLU H N 1
ATOM 5174 C CA . GLU E 5 6 ? 16.898 31.575 190.900 1.00 13.07 6 GLU H CA 1
ATOM 5175 C C . GLU E 5 6 ? 16.664 31.142 192.341 1.00 13.07 6 GLU H C 1
ATOM 5176 O O . GLU E 5 6 ? 17.606 31.072 193.138 1.00 13.07 6 GLU H O 1
ATOM 5182 N N . SER E 5 7 ? 15.412 30.830 192.664 1.00 12.64 7 SER H N 1
ATOM 5183 C CA . SER E 5 7 ? 15.013 30.648 194.049 1.00 12.64 7 SER H CA 1
ATOM 5184 C C . SER E 5 7 ? 13.905 29.609 194.137 1.00 12.64 7 SER H C 1
ATOM 5185 O O . SER E 5 7 ? 13.111 29.439 193.210 1.00 12.64 7 SER H O 1
ATOM 5188 N N . GLY E 5 8 ? 13.858 28.918 195.271 1.00 12.84 8 GLY H N 1
ATOM 5189 C CA . GLY E 5 8 ? 12.865 27.905 195.522 1.00 12.84 8 GLY H CA 1
ATOM 5190 C C . GLY E 5 8 ? 13.380 26.826 196.453 1.00 12.84 8 GLY H C 1
ATOM 5191 O O . GLY E 5 8 ? 14.531 26.856 196.898 1.00 12.84 8 GLY H O 1
ATOM 5192 N N . PRO E 5 9 ? 12.526 25.853 196.773 1.00 14.38 9 PRO H N 1
ATOM 5193 C CA . PRO E 5 9 ? 12.969 24.735 197.610 1.00 14.38 9 PRO H CA 1
ATOM 5194 C C . PRO E 5 9 ? 13.845 23.753 196.839 1.00 14.38 9 PRO H C 1
ATOM 5195 O O . PRO E 5 9 ? 13.568 23.406 195.690 1.00 14.38 9 PRO H O 1
ATOM 5199 N N . SER E 5 10 ? 14.909 23.296 197.500 1.00 14.60 10 SER H N 1
ATOM 5200 C CA . SER E 5 10 ? 15.920 22.441 196.895 1.00 14.60 10 SER H CA 1
ATOM 5201 C C . SER E 5 10 ? 15.636 20.963 197.117 1.00 14.60 10 SER H C 1
ATOM 5202 O O . SER E 5 10 ? 15.516 20.199 196.152 1.00 14.60 10 SER H O 1
ATOM 5205 N N . LEU E 5 11 ? 15.539 20.539 198.373 1.00 15.00 11 LEU H N 1
ATOM 5206 C CA . LEU E 5 11 ? 15.259 19.146 198.720 1.00 15.00 11 LEU H CA 1
ATOM 5207 C C . LEU E 5 11 ? 13.755 19.011 198.928 1.00 15.00 11 LEU H C 1
ATOM 5208 O O . LEU E 5 11 ? 13.225 19.380 199.979 1.00 15.00 11 LEU H O 1
ATOM 5213 N N . VAL E 5 12 ? 13.066 18.480 197.915 1.00 14.07 12 VAL H N 1
ATOM 5214 C CA . VAL E 5 12 ? 11.618 18.328 197.939 1.00 14.07 12 VAL H CA 1
ATOM 5215 C C . VAL E 5 12 ? 11.254 16.926 197.476 1.00 14.07 12 VAL H C 1
ATOM 5216 O O . VAL E 5 12 ? 12.098 16.157 197.012 1.00 14.07 12 VAL H O 1
ATOM 5220 N N . LYS E 5 13 ? 9.975 16.594 197.622 1.00 12.81 13 LYS H N 1
ATOM 5221 C CA . LYS E 5 13 ? 9.426 15.293 197.279 1.00 12.81 13 LYS H CA 1
ATOM 5222 C C . LYS E 5 13 ? 8.834 15.305 195.873 1.00 12.81 13 LYS H C 1
ATOM 5223 O O . LYS E 5 13 ? 8.407 16.356 195.382 1.00 12.81 13 LYS H O 1
ATOM 5225 N N . PRO E 5 14 ? 8.800 14.148 195.203 1.00 12.43 14 PRO H N 1
ATOM 5226 C CA . PRO E 5 14 ? 8.169 14.083 193.879 1.00 12.43 14 PRO H CA 1
ATOM 5227 C C . PRO E 5 14 ? 6.650 14.139 193.963 1.00 12.43 14 PRO H C 1
ATOM 5228 O O . PRO E 5 14 ? 6.081 14.146 195.059 1.00 12.43 14 PRO H O 1
ATOM 5232 N N . SER E 5 15 ? 5.994 14.190 192.803 1.00 12.07 15 SER H N 1
ATOM 5233 C CA . SER E 5 15 ? 4.539 14.132 192.711 1.00 12.07 15 SER H CA 1
ATOM 5234 C C . SER E 5 15 ? 3.875 15.298 193.444 1.00 12.07 15 SER H C 1
ATOM 5235 O O . SER E 5 15 ? 2.931 15.115 194.214 1.00 12.07 15 SER H O 1
ATOM 5237 N N . GLN E 5 16 ? 4.365 16.511 193.200 1.00 13.58 16 GLN H N 1
ATOM 5238 C CA . GLN E 5 16 ? 3.764 17.723 193.739 1.00 13.58 16 GLN H CA 1
ATOM 5239 C C . GLN E 5 16 ? 3.906 18.853 192.725 1.00 13.58 16 GLN H C 1
ATOM 5240 O O . GLN E 5 16 ? 4.446 18.673 191.629 1.00 13.58 16 GLN H O 1
ATOM 5246 N N . THR E 5 17 ? 3.425 20.035 193.118 1.00 12.86 17 THR H N 1
ATOM 5247 C CA . THR E 5 17 ? 3.398 21.221 192.264 1.00 12.86 17 THR H CA 1
ATOM 5248 C C . THR E 5 17 ? 4.692 22.005 192.451 1.00 12.86 17 THR H C 1
ATOM 5249 O O . THR E 5 17 ? 4.901 22.628 193.497 1.00 12.86 17 THR H O 1
ATOM 5253 N N . LEU E 5 18 ? 5.549 22.002 191.432 1.00 12.17 18 LEU H N 1
ATOM 5254 C CA . LEU E 5 18 ? 6.902 22.542 191.562 1.00 12.17 18 LEU H CA 1
ATOM 5255 C C . LEU E 5 18 ? 6.454 23.962 191.874 1.00 12.17 18 LEU H C 1
ATOM 5256 O O . LEU E 5 18 ? 5.536 24.487 191.250 1.00 12.17 18 LEU H O 1
ATOM 5261 N N . SER E 5 19 ? 7.117 24.595 192.846 1.00 12.64 19 SER H N 1
ATOM 5262 C CA . SER E 5 19 ? 6.744 25.926 193.329 1.00 12.64 19 SER H CA 1
ATOM 5263 C C . SER E 5 19 ? 8.121 26.586 193.409 1.00 12.64 19 SER H C 1
ATOM 5264 O O . SER E 5 19 ? 8.644 26.888 194.484 1.00 12.64 19 SER H O 1
ATOM 5267 N N . LEU E 5 20 ? 8.701 26.829 192.238 1.00 12.17 20 LEU H N 1
ATOM 5268 C CA . LEU E 5 20 ? 10.024 27.414 192.101 1.00 12.17 20 LEU H CA 1
ATOM 5269 C C . LEU E 5 20 ? 9.905 28.785 191.443 1.00 12.17 20 LEU H C 1
ATOM 5270 O O . LEU E 5 20 ? 9.218 28.939 190.431 1.00 12.17 20 LEU H O 1
ATOM 5275 N N . THR E 5 21 ? 10.586 29.786 192.012 1.00 11.27 21 THR H N 1
ATOM 5276 C CA . THR E 5 21 ? 10.461 31.188 191.556 1.00 11.27 21 THR H CA 1
ATOM 5277 C C . THR E 5 21 ? 11.818 31.868 191.460 1.00 11.27 21 THR H C 1
ATOM 5278 O O . THR E 5 21 ? 12.800 31.465 192.090 1.00 11.27 21 THR H O 1
ATOM 5282 N N . CYS E 5 22 ? 11.854 32.932 190.659 1.00 10.31 22 CYS H N 1
ATOM 5283 C CA . CYS E 5 22 ? 13.065 33.710 190.414 1.00 10.31 22 CYS H CA 1
ATOM 5284 C C . CYS E 5 22 ? 12.858 35.191 190.481 1.00 10.31 22 CYS H C 1
ATOM 5285 O O . CYS E 5 22 ? 11.726 35.671 190.404 1.00 10.31 22 CYS H O 1
ATOM 5288 N N . THR E 5 23 ? 13.957 35.930 190.636 1.00 9.97 23 THR H N 1
ATOM 5289 C CA . THR E 5 23 ? 13.941 37.394 190.640 1.00 9.97 23 THR H CA 1
ATOM 5290 C C . THR E 5 23 ? 14.793 37.871 189.469 1.00 9.97 23 THR H C 1
ATOM 5291 O O . THR E 5 23 ? 16.014 37.693 189.474 1.00 9.97 23 THR H O 1
ATOM 5295 N N . ALA E 5 24 ? 14.155 38.466 188.466 1.00 9.84 24 ALA H N 1
ATOM 5296 C CA . ALA E 5 24 ? 14.829 38.939 187.254 1.00 9.84 24 ALA H CA 1
ATOM 5297 C C . ALA E 5 24 ? 14.577 40.438 187.116 1.00 9.84 24 ALA H C 1
ATOM 5298 O O . ALA E 5 24 ? 13.519 40.865 186.650 1.00 9.84 24 ALA H O 1
ATOM 5300 N N . SER E 5 25 ? 15.555 41.235 187.528 1.00 10.74 25 SER H N 1
ATOM 5301 C CA . SER E 5 25 ? 15.459 42.681 187.405 1.00 10.74 25 SER H CA 1
ATOM 5302 C C . SER E 5 25 ? 15.681 43.935 186.561 1.00 10.74 25 SER H C 1
ATOM 5303 O O . SER E 5 25 ? 15.145 45.010 186.849 1.00 10.74 25 SER H O 1
ATOM 5306 N N . GLY E 5 26 ? 16.504 43.819 185.524 1.00 9.80 26 GLY H N 1
ATOM 5307 C CA . GLY E 5 26 ? 16.824 44.956 184.687 1.00 9.80 26 GLY H CA 1
ATOM 5308 C C . GLY E 5 26 ? 15.829 44.911 183.549 1.00 9.80 26 GLY H C 1
ATOM 5309 O O . GLY E 5 26 ? 14.892 44.111 183.569 1.00 9.80 26 GLY H O 1
ATOM 5310 N N . LEU E 5 27 ? 16.029 45.761 182.539 1.00 9.50 27 LEU H N 1
ATOM 5311 C CA . LEU E 5 27 ? 15.052 45.872 181.462 1.00 9.50 27 LEU H CA 1
ATOM 5312 C C . LEU E 5 27 ? 15.100 44.675 180.525 1.00 9.50 27 LEU H C 1
ATOM 5313 O O . LEU E 5 27 ? 14.112 44.393 179.839 1.00 9.50 27 LEU H O 1
ATOM 5318 N N . SER E 5 28 ? 16.223 43.958 180.485 1.00 9.50 28 SER H N 1
ATOM 5319 C CA . SER E 5 28 ? 16.360 42.800 179.611 1.00 9.50 28 SER H CA 1
ATOM 5320 C C . SER E 5 28 ? 15.500 41.620 180.042 1.00 9.50 28 SER H C 1
ATOM 5321 O O . SER E 5 28 ? 15.504 40.591 179.361 1.00 9.50 28 SER H O 1
ATOM 5323 N N . LEU E 5 29 ? 14.793 41.731 181.164 1.00 9.50 29 LEU H N 1
ATOM 5324 C CA . LEU E 5 29 ? 13.780 40.767 181.567 1.00 9.50 29 LEU H CA 1
ATOM 5325 C C . LEU E 5 29 ? 12.452 41.438 181.889 1.00 9.50 29 LEU H C 1
ATOM 5326 O O . LEU E 5 29 ? 11.562 40.793 182.457 1.00 9.50 29 LEU H O 1
ATOM 5328 N N . SER E 5 30 ? 12.303 42.720 181.561 1.00 9.50 30 SER H N 1
ATOM 5329 C CA . SER E 5 30 ? 11.100 43.480 181.797 1.00 9.50 30 SER H CA 1
ATOM 5330 C C . SER E 5 30 ? 10.416 44.087 180.567 1.00 9.50 30 SER H C 1
ATOM 5331 O O . SER E 5 30 ? 9.301 44.607 180.671 1.00 9.50 30 SER H O 1
ATOM 5333 N N . ASP E 5 31 ? 11.079 44.051 179.411 1.00 9.50 31 ASP H N 1
ATOM 5334 C CA . ASP E 5 31 ? 10.380 44.281 178.163 1.00 9.50 31 ASP H CA 1
ATOM 5335 C C . ASP E 5 31 ? 10.402 42.880 177.595 1.00 9.50 31 ASP H C 1
ATOM 5336 O O . ASP E 5 31 ? 9.429 42.416 176.985 1.00 9.50 31 ASP H O 1
ATOM 5341 N N . LYS E 5 32 ? 11.508 42.180 177.816 1.00 9.50 32 LYS H N 1
ATOM 5342 C CA . LYS E 5 32 ? 11.575 40.751 177.580 1.00 9.50 32 LYS H CA 1
ATOM 5343 C C . LYS E 5 32 ? 10.951 40.031 178.774 1.00 9.50 32 LYS H C 1
ATOM 5344 O O . LYS E 5 32 ? 10.547 40.653 179.758 1.00 9.50 32 LYS H O 1
ATOM 5350 N N . ALA E 5 33 ? 10.642 38.728 178.736 1.00 11.71 33 ALA H N 1
ATOM 5351 C CA . ALA E 5 33 ? 9.836 38.202 179.887 1.00 11.71 33 ALA H CA 1
ATOM 5352 C C . ALA E 5 33 ? 10.842 37.219 180.507 1.00 11.71 33 ALA H C 1
ATOM 5353 O O . ALA E 5 33 ? 11.955 37.017 179.984 1.00 11.71 33 ALA H O 1
ATOM 5355 N N . VAL E 5 34 ? 10.366 36.673 181.644 1.00 14.05 34 VAL H N 1
ATOM 5356 C CA . VAL E 5 34 ? 10.778 35.510 182.417 1.00 14.05 34 VAL H CA 1
ATOM 5357 C C . VAL E 5 34 ? 10.911 34.088 181.889 1.00 14.05 34 VAL H C 1
ATOM 5358 O O . VAL E 5 34 ? 10.021 33.589 181.192 1.00 14.05 34 VAL H O 1
ATOM 5362 N N . GLY E 5 35 ? 12.021 33.431 182.223 1.00 13.71 35 GLY H N 1
ATOM 5363 C CA . GLY E 5 35 ? 12.325 32.143 181.639 1.00 13.71 35 GLY H CA 1
ATOM 5364 C C . GLY E 5 35 ? 12.295 31.042 182.676 1.00 13.71 35 GLY H C 1
ATOM 5365 O O . GLY E 5 35 ? 12.751 31.207 183.810 1.00 13.71 35 GLY H O 1
ATOM 5366 N N . TRP E 5 36 ? 11.747 29.900 182.257 1.00 13.72 36 TRP H N 1
ATOM 5367 C CA . TRP E 5 36 ? 11.580 28.732 183.105 1.00 13.72 36 TRP H CA 1
ATOM 5368 C C . TRP E 5 36 ? 12.172 27.511 182.435 1.00 13.72 36 TRP H C 1
ATOM 5369 O O . TRP E 5 36 ? 11.658 27.058 181.410 1.00 13.72 36 TRP H O 1
ATOM 5380 N N . VAL E 5 37 ? 13.255 26.985 183.017 1.00 13.27 37 VAL H N 1
ATOM 5381 C CA . VAL E 5 37 ? 13.892 25.748 182.560 1.00 13.27 37 VAL H CA 1
ATOM 5382 C C . VAL E 5 37 ? 14.721 25.037 183.620 1.00 13.27 37 VAL H C 1
ATOM 5383 O O . VAL E 5 37 ? 14.980 25.570 184.706 1.00 13.27 37 VAL H O 1
ATOM 5387 N N . ARG E 5 38 ? 15.117 23.811 183.291 1.00 11.04 38 ARG H N 1
ATOM 5388 C CA . ARG E 5 38 ? 15.806 22.854 184.156 1.00 11.04 38 ARG H CA 1
ATOM 5389 C C . ARG E 5 38 ? 16.586 21.997 183.156 1.00 11.04 38 ARG H C 1
ATOM 5390 O O . ARG E 5 38 ? 16.330 22.052 181.948 1.00 11.04 38 ARG H O 1
ATOM 5398 N N . ARG E 5 39 ? 17.547 21.218 183.648 1.00 10.58 39 ARG H N 1
ATOM 5399 C CA . ARG E 5 39 ? 18.013 20.047 182.911 1.00 10.58 39 ARG H CA 1
ATOM 5400 C C . ARG E 5 39 ? 17.995 18.666 183.553 1.00 10.58 39 ARG H C 1
ATOM 5401 O O . ARG E 5 39 ? 18.418 18.510 184.700 1.00 10.58 39 ARG H O 1
ATOM 5409 N N . ALA E 5 40 ? 17.517 17.674 182.806 1.00 9.50 40 ALA H N 1
ATOM 5410 C CA . ALA E 5 40 ? 17.400 16.312 183.306 1.00 9.50 40 ALA H CA 1
ATOM 5411 C C . ALA E 5 40 ? 18.779 15.678 183.520 1.00 9.50 40 ALA H C 1
ATOM 5412 O O . ALA E 5 40 ? 19.786 16.171 183.005 1.00 9.50 40 ALA H O 1
ATOM 5414 N N . PRO E 5 41 ? 18.852 14.586 184.289 1.00 9.50 41 PRO H N 1
ATOM 5415 C CA . PRO E 5 41 ? 20.158 13.982 184.591 1.00 9.50 41 PRO H CA 1
ATOM 5416 C C . PRO E 5 41 ? 20.705 13.174 183.422 1.00 9.50 41 PRO H C 1
ATOM 5417 O O . PRO E 5 41 ? 20.032 12.288 182.894 1.00 9.50 41 PRO H O 1
ATOM 5421 N N . THR E 5 42 ? 21.956 13.454 183.057 1.00 9.50 42 THR H N 1
ATOM 5422 C CA . THR E 5 42 ? 22.665 12.748 181.985 1.00 9.50 42 THR H CA 1
ATOM 5423 C C . THR E 5 42 ? 21.786 12.610 180.742 1.00 9.50 42 THR H C 1
ATOM 5424 O O . THR E 5 42 ? 21.691 11.552 180.118 1.00 9.50 42 THR H O 1
ATOM 5428 N N . LYS E 5 43 ? 21.129 13.716 180.389 1.00 9.50 43 LYS H N 1
ATOM 5429 C CA . LYS E 5 43 ? 20.217 13.752 179.253 1.00 9.50 43 LYS H CA 1
ATOM 5430 C C . LYS E 5 43 ? 20.492 14.957 178.359 1.00 9.50 43 LYS H C 1
ATOM 5431 O O . LYS E 5 43 ? 21.497 15.654 178.530 1.00 9.50 43 LYS H O 1
ATOM 5437 N N . ALA E 5 44 ? 19.611 15.192 177.387 1.00 9.50 44 ALA H N 1
ATOM 5438 C CA . ALA E 5 44 ? 19.662 16.390 176.557 1.00 9.50 44 ALA H CA 1
ATOM 5439 C C . ALA E 5 44 ? 18.867 17.516 177.205 1.00 9.50 44 ALA H C 1
ATOM 5440 O O . ALA E 5 44 ? 18.314 17.353 178.297 1.00 9.50 44 ALA H O 1
ATOM 5442 N N . LEU E 5 45 ? 18.807 18.656 176.535 1.00 11.75 45 LEU H N 1
ATOM 5443 C CA . LEU E 5 45 ? 18.238 19.872 177.087 1.00 11.75 45 LEU H CA 1
ATOM 5444 C C . LEU E 5 45 ? 16.759 19.787 177.456 1.00 11.75 45 LEU H C 1
ATOM 5445 O O . LEU E 5 45 ? 16.019 18.933 176.970 1.00 11.75 45 LEU H O 1
ATOM 5450 N N . GLU E 5 46 ? 16.327 20.695 178.334 1.00 12.44 46 GLU H N 1
ATOM 5451 C CA . GLU E 5 46 ? 14.938 20.732 178.769 1.00 12.44 46 GLU H CA 1
ATOM 5452 C C . GLU E 5 46 ? 14.442 22.170 178.833 1.00 12.44 46 GLU H C 1
ATOM 5453 O O . GLU E 5 46 ? 15.211 23.096 179.092 1.00 12.44 46 GLU H O 1
ATOM 5459 N N . TRP E 5 47 ? 13.135 22.336 178.607 1.00 14.82 47 TRP H N 1
ATOM 5460 C CA . TRP E 5 47 ? 12.497 23.641 178.484 1.00 14.82 47 TRP H CA 1
ATOM 5461 C C . TRP E 5 47 ? 11.094 23.627 179.088 1.00 14.82 47 TRP H C 1
ATOM 5462 O O . TRP E 5 47 ? 10.358 22.643 178.954 1.00 14.82 47 TRP H O 1
ATOM 5473 N N . LEU E 5 48 ? 10.727 24.740 179.729 1.00 13.82 48 LEU H N 1
ATOM 5474 C CA . LEU E 5 48 ? 9.428 24.918 180.366 1.00 13.82 48 LEU H CA 1
ATOM 5475 C C . LEU E 5 48 ? 8.858 26.266 179.930 1.00 13.82 48 LEU H C 1
ATOM 5476 O O . LEU E 5 48 ? 9.592 27.244 179.776 1.00 13.82 48 LEU H O 1
ATOM 5481 N N . GLY E 5 49 ? 7.539 26.331 179.759 1.00 13.84 49 GLY H N 1
ATOM 5482 C CA . GLY E 5 49 ? 6.926 27.506 179.164 1.00 13.84 49 GLY H CA 1
ATOM 5483 C C . GLY E 5 49 ? 7.112 28.783 179.971 1.00 13.84 49 GLY H C 1
ATOM 5484 O O . GLY E 5 49 ? 7.543 28.774 181.124 1.00 13.84 49 GLY H O 1
ATOM 5485 N N . SER E 5 50 ? 6.750 29.916 179.354 1.00 14.01 50 SER H N 1
ATOM 5486 C CA . SER E 5 50 ? 7.099 31.230 179.890 1.00 14.01 50 SER H CA 1
ATOM 5487 C C . SER E 5 50 ? 6.078 32.290 179.486 1.00 14.01 50 SER H C 1
ATOM 5488 O O . SER E 5 50 ? 5.267 32.096 178.577 1.00 14.01 50 SER H O 1
ATOM 5491 N N . ILE E 5 51 ? 6.162 33.443 180.168 1.00 13.61 51 ILE H N 1
ATOM 5492 C CA . ILE E 5 51 ? 5.175 34.521 180.094 1.00 13.61 51 ILE H CA 1
ATOM 5493 C C . ILE E 5 51 ? 5.864 35.866 179.919 1.00 13.61 51 ILE H C 1
ATOM 5494 O O . ILE E 5 51 ? 6.823 36.183 180.631 1.00 13.61 51 ILE H O 1
ATOM 5499 N N . ASP E 5 52 ? 5.344 36.667 178.987 1.00 14.03 52 ASP H N 1
ATOM 5500 C CA . ASP E 5 52 ? 5.769 38.042 178.757 1.00 14.03 52 ASP H CA 1
ATOM 5501 C C . ASP E 5 52 ? 4.947 38.995 179.631 1.00 14.03 52 ASP H C 1
ATOM 5502 O O . ASP E 5 52 ? 4.287 38.587 180.589 1.00 14.03 52 ASP H O 1
ATOM 5507 N N . THR E 5 53 ? 4.972 40.288 179.303 1.00 15.58 53 THR H N 1
ATOM 5508 C CA . THR E 5 53 ? 4.206 41.263 180.070 1.00 15.58 53 THR H CA 1
ATOM 5509 C C . THR E 5 53 ? 2.708 41.184 179.799 1.00 15.58 53 THR H C 1
ATOM 5510 O O . THR E 5 53 ? 1.919 41.669 180.616 1.00 15.58 53 THR H O 1
ATOM 5514 N N . GLY E 5 54 ? 2.297 40.587 178.681 1.00 15.34 54 GLY H N 1
ATOM 5515 C CA . GLY E 5 54 ? 0.901 40.535 178.302 1.00 15.34 54 GLY H CA 1
ATOM 5516 C C . GLY E 5 54 ? -0.004 39.668 179.146 1.00 15.34 54 GLY H C 1
ATOM 5517 O O . GLY E 5 54 ? -1.220 39.690 178.943 1.00 15.34 54 GLY H O 1
ATOM 5518 N N . SER E 5 55 ? 0.552 38.901 180.087 1.00 16.31 55 SER H N 1
ATOM 5519 C CA . SER E 5 55 ? -0.204 38.043 180.972 1.00 16.31 55 SER H CA 1
ATOM 5520 C C . SER E 5 55 ? -0.503 36.719 180.238 1.00 16.31 55 SER H C 1
ATOM 5521 O O . SER E 5 55 ? -1.256 35.875 180.736 1.00 16.31 55 SER H O 1
ATOM 5524 N N . SER E 5 56 ? 0.082 36.534 179.057 1.00 15.38 56 SER H N 1
ATOM 5525 C CA . SER E 5 56 ? -0.164 35.369 178.236 1.00 15.38 56 SER H CA 1
ATOM 5526 C C . SER E 5 56 ? 0.814 34.228 178.572 1.00 15.38 56 SER H C 1
ATOM 5527 O O . SER E 5 56 ? 1.935 34.195 178.059 1.00 15.38 56 SER H O 1
ATOM 5530 N N . THR E 5 57 ? 0.377 33.296 179.413 1.00 14.69 57 THR H N 1
ATOM 5531 C CA . THR E 5 57 ? 1.164 32.131 179.782 1.00 14.69 57 THR H CA 1
ATOM 5532 C C . THR E 5 57 ? 1.071 31.065 178.698 1.00 14.69 57 THR H C 1
ATOM 5533 O O . THR E 5 57 ? 0.099 31.000 177.940 1.00 14.69 57 THR H O 1
ATOM 5537 N N . GLY E 5 58 ? 2.102 30.235 178.632 1.00 12.92 58 GLY H N 1
ATOM 5538 C CA . GLY E 5 58 ? 2.145 29.134 177.689 1.00 12.92 58 GLY H CA 1
ATOM 5539 C C . GLY E 5 58 ? 3.246 28.193 178.100 1.00 12.92 58 GLY H C 1
ATOM 5540 O O . GLY E 5 58 ? 4.251 28.612 178.678 1.00 12.92 58 GLY H O 1
ATOM 5541 N N . TYR E 5 59 ? 3.063 26.910 177.800 1.00 13.39 59 TYR H N 1
ATOM 5542 C CA . TYR E 5 59 ? 3.949 25.871 178.308 1.00 13.39 59 TYR H CA 1
ATOM 5543 C C . TYR E 5 59 ? 4.119 24.822 177.211 1.00 13.39 59 TYR H C 1
ATOM 5544 O O . TYR E 5 59 ? 3.295 24.708 176.296 1.00 13.39 59 TYR H O 1
ATOM 5553 N N . ASN E 5 60 ? 5.222 24.075 177.290 1.00 13.66 60 ASN H N 1
ATOM 5554 C CA . ASN E 5 60 ? 5.365 22.862 176.497 1.00 13.66 60 ASN H CA 1
ATOM 5555 C C . ASN E 5 60 ? 4.372 21.721 176.694 1.00 13.66 60 ASN H C 1
ATOM 5556 O O . ASN E 5 60 ? 4.183 21.253 177.821 1.00 13.66 60 ASN H O 1
ATOM 5561 N N . PRO E 5 61 ? 3.742 21.268 175.606 1.00 13.23 61 PRO H N 1
ATOM 5562 C CA . PRO E 5 61 ? 2.637 20.297 175.731 1.00 13.23 61 PRO H CA 1
ATOM 5563 C C . PRO E 5 61 ? 3.036 19.012 176.447 1.00 13.23 61 PRO H C 1
ATOM 5564 O O . PRO E 5 61 ? 2.148 18.335 176.982 1.00 13.23 61 PRO H O 1
ATOM 5568 N N . GLY E 5 62 ? 4.320 18.648 176.476 1.00 14.64 62 GLY H N 1
ATOM 5569 C CA . GLY E 5 62 ? 4.712 17.412 177.135 1.00 14.64 62 GLY H CA 1
ATOM 5570 C C . GLY E 5 62 ? 4.146 17.103 178.506 1.00 14.64 62 GLY H C 1
ATOM 5571 O O . GLY E 5 62 ? 3.894 15.938 178.827 1.00 14.64 62 GLY H O 1
ATOM 5572 N N . LEU E 5 63 ? 3.934 18.133 179.332 1.00 13.77 63 LEU H N 1
ATOM 5573 C CA . LEU E 5 63 ? 3.415 17.953 180.684 1.00 13.77 63 LEU H CA 1
ATOM 5574 C C . LEU E 5 63 ? 2.213 18.851 180.951 1.00 13.77 63 LEU H C 1
ATOM 5575 O O . LEU E 5 63 ? 1.932 19.177 182.108 1.00 13.77 63 LEU H O 1
ATOM 5580 N N . LYS E 5 64 ? 1.479 19.229 179.898 1.00 13.33 64 LYS H N 1
ATOM 5581 C CA . LYS E 5 64 ? 0.469 20.283 180.000 1.00 13.33 64 LYS H CA 1
ATOM 5582 C C . LYS E 5 64 ? -0.463 20.153 181.199 1.00 13.33 64 LYS H C 1
ATOM 5583 O O . LYS E 5 64 ? -0.845 21.163 181.800 1.00 13.33 64 LYS H O 1
ATOM 5589 N N . SER E 5 65 ? -0.841 18.927 181.567 1.00 13.31 65 SER H N 1
ATOM 5590 C CA . SER E 5 65 ? -1.746 18.753 182.699 1.00 13.31 65 SER H CA 1
ATOM 5591 C C . SER E 5 65 ? -1.071 19.100 184.020 1.00 13.31 65 SER H C 1
ATOM 5592 O O . SER E 5 65 ? -1.750 19.471 184.985 1.00 13.31 65 SER H O 1
ATOM 5595 N N . ARG E 5 66 ? 0.255 18.990 184.084 1.00 13.92 66 ARG H N 1
ATOM 5596 C CA . ARG E 5 66 ? 1.004 19.257 185.305 1.00 13.92 66 ARG H CA 1
ATOM 5597 C C . ARG E 5 66 ? 2.036 20.366 185.106 1.00 13.92 66 ARG H C 1
ATOM 5598 O O . ARG E 5 66 ? 3.109 20.340 185.709 1.00 13.92 66 ARG H O 1
ATOM 5606 N N . LEU E 5 67 ? 1.722 21.343 184.254 1.00 13.75 67 LEU H N 1
ATOM 5607 C CA . LEU E 5 67 ? 2.451 22.599 184.159 1.00 13.75 67 LEU H CA 1
ATOM 5608 C C . LEU E 5 67 ? 1.449 23.743 184.183 1.00 13.75 67 LEU H C 1
ATOM 5609 O O . LEU E 5 67 ? 0.371 23.634 183.597 1.00 13.75 67 LEU H O 1
ATOM 5614 N N . SER E 5 68 ? 1.783 24.801 184.932 1.00 13.95 68 SER H N 1
ATOM 5615 C CA . SER E 5 68 ? 0.923 26.005 185.094 1.00 13.95 68 SER H CA 1
ATOM 5616 C C . SER E 5 68 ? 1.764 27.136 185.696 1.00 13.95 68 SER H C 1
ATOM 5617 O O . SER E 5 68 ? 2.438 26.883 186.714 1.00 13.95 68 SER H O 1
ATOM 5620 N N . ILE E 5 69 ? 1.704 28.337 185.109 1.00 12.35 69 ILE H N 1
ATOM 5621 C CA . ILE E 5 69 ? 2.523 29.476 185.624 1.00 12.35 69 ILE H CA 1
ATOM 5622 C C . ILE E 5 69 ? 1.682 30.756 185.708 1.00 12.35 69 ILE H C 1
ATOM 5623 O O . ILE E 5 69 ? 0.471 30.710 185.415 1.00 12.35 69 ILE H O 1
ATOM 5628 N N . THR E 5 70 ? 2.346 31.848 186.102 1.00 10.43 70 THR H N 1
ATOM 5629 C CA . THR E 5 70 ? 1.803 33.200 186.254 1.00 10.43 70 THR H CA 1
ATOM 5630 C C . THR E 5 70 ? 2.990 34.146 186.112 1.00 10.43 70 THR H C 1
ATOM 5631 O O . THR E 5 70 ? 4.112 33.717 185.827 1.00 10.43 70 THR H O 1
ATOM 5635 N N . LYS E 5 71 ? 2.733 35.447 186.281 1.00 10.11 71 LYS H N 1
ATOM 5636 C CA . LYS E 5 71 ? 3.785 36.459 186.276 1.00 10.11 71 LYS H CA 1
ATOM 5637 C C . LYS E 5 71 ? 3.508 37.542 187.306 1.00 10.11 71 LYS H C 1
ATOM 5638 O O . LYS E 5 71 ? 2.359 37.951 187.505 1.00 10.11 71 LYS H O 1
ATOM 5644 N N . ASP E 5 72 ? 4.578 38.028 187.933 1.00 10.06 72 ASP H N 1
ATOM 5645 C CA . ASP E 5 72 ? 4.517 39.187 188.808 1.00 10.06 72 ASP H CA 1
ATOM 5646 C C . ASP E 5 72 ? 5.677 40.116 188.485 1.00 10.06 72 ASP H C 1
ATOM 5647 O O . ASP E 5 72 ? 6.772 39.673 188.140 1.00 10.06 72 ASP H O 1
ATOM 5652 N N . ASN E 5 73 ? 5.416 41.411 188.592 1.00 10.85 73 ASN H N 1
ATOM 5653 C CA . ASN E 5 73 ? 6.378 42.446 188.246 1.00 10.85 73 ASN H CA 1
ATOM 5654 C C . ASN E 5 73 ? 6.815 43.294 189.432 1.00 10.85 73 ASN H C 1
ATOM 5655 O O . ASN E 5 73 ? 7.952 43.774 189.443 1.00 10.85 73 ASN H O 1
ATOM 5660 N N . SER E 5 74 ? 5.947 43.485 190.428 1.00 10.27 74 SER H N 1
ATOM 5661 C CA . SER E 5 74 ? 6.268 44.372 191.539 1.00 10.27 74 SER H CA 1
ATOM 5662 C C . SER E 5 74 ? 7.463 43.855 192.331 1.00 10.27 74 SER H C 1
ATOM 5663 O O . SER E 5 74 ? 8.482 44.544 192.457 1.00 10.27 74 SER H O 1
ATOM 5666 N N . ARG E 5 75 ? 7.363 42.641 192.866 1.00 10.55 75 ARG H N 1
ATOM 5667 C CA . ARG E 5 75 ? 8.431 42.078 193.682 1.00 10.55 75 ARG H CA 1
ATOM 5668 C C . ARG E 5 75 ? 9.567 41.493 192.861 1.00 10.55 75 ARG H C 1
ATOM 5669 O O . ARG E 5 75 ? 10.415 40.802 193.435 1.00 10.55 75 ARG H O 1
ATOM 5677 N N . ASN E 5 76 ? 9.586 41.730 191.548 1.00 9.50 76 ASN H N 1
ATOM 5678 C CA . ASN E 5 76 ? 10.606 41.214 190.639 1.00 9.50 76 ASN H CA 1
ATOM 5679 C C . ASN E 5 76 ? 10.696 39.698 190.789 1.00 9.50 76 ASN H C 1
ATOM 5680 O O . ASN E 5 76 ? 11.786 39.124 190.697 1.00 9.50 76 ASN H O 1
ATOM 5685 N N . GLN E 5 77 ? 9.560 39.038 190.992 1.00 10.15 77 GLN H N 1
ATOM 5686 C CA . GLN E 5 77 ? 9.517 37.617 191.299 1.00 10.15 77 GLN H CA 1
ATOM 5687 C C . GLN E 5 77 ? 8.459 37.101 190.334 1.00 10.15 77 GLN H C 1
ATOM 5688 O O . GLN E 5 77 ? 7.449 37.766 190.097 1.00 10.15 77 GLN H O 1
ATOM 5694 N N . VAL E 5 78 ? 8.701 35.921 189.765 1.00 11.67 78 VAL H N 1
ATOM 5695 C CA . VAL E 5 78 ? 7.721 35.237 188.936 1.00 11.67 78 VAL H CA 1
ATOM 5696 C C . VAL E 5 78 ? 7.583 33.829 189.492 1.00 11.67 78 VAL H C 1
ATOM 5697 O O . VAL E 5 78 ? 8.494 33.308 190.136 1.00 11.67 78 VAL H O 1
ATOM 5701 N N . SER E 5 79 ? 6.433 33.204 189.232 1.00 12.69 79 SER H N 1
ATOM 5702 C CA . SER E 5 79 ? 6.094 31.913 189.818 1.00 12.69 79 SER H CA 1
ATOM 5703 C C . SER E 5 79 ? 6.015 30.828 188.755 1.00 12.69 79 SER H C 1
ATOM 5704 O O . SER E 5 79 ? 5.620 31.081 187.615 1.00 12.69 79 SER H O 1
ATOM 5707 N N . LEU E 5 80 ? 6.395 29.616 189.151 1.00 13.92 80 LEU H N 1
ATOM 5708 C CA . LEU E 5 80 ? 6.298 28.410 188.342 1.00 13.92 80 LEU H CA 1
ATOM 5709 C C . LEU E 5 80 ? 5.532 27.365 189.145 1.00 13.92 80 LEU H C 1
ATOM 5710 O O . LEU E 5 80 ? 5.719 27.257 190.363 1.00 13.92 80 LEU H O 1
ATOM 5715 N N . THR E 5 81 ? 4.637 26.629 188.486 1.00 13.61 81 THR H N 1
ATOM 5716 C CA . THR E 5 81 ? 3.855 25.592 189.160 1.00 13.61 81 THR H CA 1
ATOM 5717 C C . THR E 5 81 ? 3.801 24.365 188.260 1.00 13.61 81 THR H C 1
ATOM 5718 O O . THR E 5 81 ? 3.121 24.379 187.230 1.00 13.61 81 THR H O 1
ATOM 5722 N N . ILE E 5 82 ? 4.503 23.304 188.652 1.00 13.95 82 ILE H N 1
ATOM 5723 C CA . ILE E 5 82 ? 4.601 22.070 187.874 1.00 13.95 82 ILE H CA 1
ATOM 5724 C C . ILE E 5 82 ? 4.201 20.921 188.788 1.00 13.95 82 ILE H C 1
ATOM 5725 O O . ILE E 5 82 ? 4.949 20.563 189.706 1.00 13.95 82 ILE H O 1
ATOM 5730 N N . THR E 5 83 ? 3.046 20.320 188.512 1.00 12.95 83 THR H N 1
ATOM 5731 C CA . THR E 5 83 ? 2.459 19.275 189.341 1.00 12.95 83 THR H CA 1
ATOM 5732 C C . THR E 5 83 ? 3.059 17.906 188.992 1.00 12.95 83 THR H C 1
ATOM 5733 O O . THR E 5 83 ? 3.719 17.735 187.966 1.00 12.95 83 THR H O 1
ATOM 5737 N N . SER E 5 84 ? 2.864 16.941 189.895 1.00 12.03 84 SER H N 1
ATOM 5738 C CA . SER E 5 84 ? 3.085 15.518 189.617 1.00 12.03 84 SER H CA 1
ATOM 5739 C C . SER E 5 84 ? 4.446 15.110 189.053 1.00 12.03 84 SER H C 1
ATOM 5740 O O . SER E 5 84 ? 4.541 14.438 188.026 1.00 12.03 84 SER H O 1
ATOM 5743 N N . VAL E 5 85 ? 5.505 15.541 189.737 1.00 11.42 85 VAL H N 1
ATOM 5744 C CA . VAL E 5 85 ? 6.853 15.150 189.346 1.00 11.42 85 VAL H CA 1
ATOM 5745 C C . VAL E 5 85 ? 7.061 13.639 189.328 1.00 11.42 85 VAL H C 1
ATOM 5746 O O . VAL E 5 85 ? 6.407 12.889 190.065 1.00 11.42 85 VAL H O 1
ATOM 5750 N N . THR E 5 86 ? 7.965 13.186 188.466 1.00 10.36 86 THR H N 1
ATOM 5751 C CA . THR E 5 86 ? 8.389 11.795 188.409 1.00 10.36 86 THR H CA 1
ATOM 5752 C C . THR E 5 86 ? 9.878 11.725 188.735 1.00 10.36 86 THR H C 1
ATOM 5753 O O . THR E 5 86 ? 10.597 12.722 188.654 1.00 10.36 86 THR H O 1
ATOM 5757 N N . THR E 5 87 ? 10.338 10.530 189.127 1.00 9.50 87 THR H N 1
ATOM 5758 C CA . THR E 5 87 ? 11.745 10.355 189.476 1.00 9.50 87 THR H CA 1
ATOM 5759 C C . THR E 5 87 ? 12.667 10.639 188.294 1.00 9.50 87 THR H C 1
ATOM 5760 O O . THR E 5 87 ? 13.818 11.047 188.487 1.00 9.50 87 THR H O 1
ATOM 5764 N N . GLU E 5 88 ? 12.154 10.423 187.079 1.00 9.65 88 GLU H N 1
ATOM 5765 C CA . GLU E 5 88 ? 12.950 10.674 185.847 1.00 9.65 88 GLU H CA 1
ATOM 5766 C C . GLU E 5 88 ? 13.080 12.186 185.636 1.00 9.65 88 GLU H C 1
ATOM 5767 O O . GLU E 5 88 ? 13.977 12.599 184.874 1.00 9.65 88 GLU H O 1
ATOM 5773 N N . ASP E 5 89 ? 12.200 12.969 186.269 1.00 9.89 89 ASP H N 1
ATOM 5774 C CA . ASP E 5 89 ? 12.237 14.452 186.143 1.00 9.89 89 ASP H CA 1
ATOM 5775 C C . ASP E 5 89 ? 13.212 15.030 187.175 1.00 9.89 89 ASP H C 1
ATOM 5776 O O . ASP E 5 89 ? 12.745 15.741 188.088 1.00 9.89 89 ASP H O 1
ATOM 5781 N N . SER E 5 90 ? 14.511 14.752 187.024 1.00 9.75 90 SER H N 1
ATOM 5782 C CA . SER E 5 90 ? 15.533 15.288 187.961 1.00 9.75 90 SER H CA 1
ATOM 5783 C C . SER E 5 90 ? 16.588 16.075 187.176 1.00 9.75 90 SER H C 1
ATOM 5784 O O . SER E 5 90 ? 17.229 15.471 186.291 1.00 9.75 90 SER H O 1
ATOM 5787 N N . ALA E 5 91 ? 16.786 17.349 187.538 1.00 10.61 91 ALA H N 1
ATOM 5788 C CA . ALA E 5 91 ? 17.761 18.247 186.873 1.00 10.61 91 ALA H CA 1
ATOM 5789 C C . ALA E 5 91 ? 17.917 19.528 187.700 1.00 10.61 91 ALA H C 1
ATOM 5790 O O . ALA E 5 91 ? 17.339 19.600 188.802 1.00 10.61 91 ALA H O 1
ATOM 5792 N N . THR E 5 92 ? 18.666 20.500 187.168 1.00 11.51 92 THR H N 1
ATOM 5793 C CA . THR E 5 92 ? 18.881 21.808 187.843 1.00 11.51 92 THR H CA 1
ATOM 5794 C C . THR E 5 92 ? 17.689 22.727 187.552 1.00 11.51 92 THR H C 1
ATOM 5795 O O . THR E 5 92 ? 17.262 22.794 186.382 1.00 11.51 92 THR H O 1
ATOM 5799 N N . TYR E 5 93 ? 17.212 23.435 188.582 1.00 12.45 93 TYR H N 1
ATOM 5800 C CA . TYR E 5 93 ? 16.050 24.357 188.475 1.00 12.45 93 TYR H CA 1
ATOM 5801 C C . TYR E 5 93 ? 16.542 25.807 188.395 1.00 12.45 93 TYR H C 1
ATOM 5802 O O . TYR E 5 93 ? 15.710 26.729 188.521 1.00 12.45 93 TYR H O 1
ATOM 5811 N N . TYR E 5 94 ? 17.866 26.000 188.379 1.00 14.06 94 TYR H N 1
ATOM 5812 C CA . TYR E 5 94 ? 18.455 27.358 188.556 1.00 14.06 94 TYR H CA 1
ATOM 5813 C C . TYR E 5 94 ? 18.172 28.395 187.463 1.00 14.06 94 TYR H C 1
ATOM 5814 O O . TYR E 5 94 ? 18.185 29.597 187.796 1.00 14.06 94 TYR H O 1
ATOM 5823 N N . CYS E 5 95 ? 17.964 27.982 186.212 1.00 18.71 95 CYS H N 1
ATOM 5824 C CA . CYS E 5 95 ? 17.593 29.000 185.191 1.00 18.71 95 CYS H CA 1
ATOM 5825 C C . CYS E 5 95 ? 16.177 29.534 184.929 1.00 18.71 95 CYS H C 1
ATOM 5826 O O . CYS E 5 95 ? 15.281 28.716 184.652 1.00 18.71 95 CYS H O 1
ATOM 5829 N N . ALA E 5 96 ? 15.991 30.856 185.028 1.00 15.06 96 ALA H N 1
ATOM 5830 C CA . ALA E 5 96 ? 14.671 31.486 184.780 1.00 15.06 96 ALA H CA 1
ATOM 5831 C C . ALA E 5 96 ? 14.856 32.834 184.067 1.00 15.06 96 ALA H C 1
ATOM 5832 O O . ALA E 5 96 ? 14.554 33.871 184.689 1.00 15.06 96 ALA H O 1
ATOM 5834 N N . THR E 5 97 ? 15.321 32.816 182.813 1.00 14.02 97 THR H N 1
ATOM 5835 C CA . THR E 5 97 ? 15.544 34.078 182.053 1.00 14.02 97 THR H CA 1
ATOM 5836 C C . THR E 5 97 ? 14.955 33.969 180.641 1.00 14.02 97 THR H C 1
ATOM 5837 O O . THR E 5 97 ? 15.744 33.764 179.700 1.00 14.02 97 THR H O 1
ATOM 5841 N N . VAL E 5 98 ? 13.664 34.047 180.300 1.00 12.89 98 VAL H N 1
ATOM 5842 C CA . VAL E 5 98 ? 13.238 33.667 178.890 1.00 12.89 98 VAL H CA 1
ATOM 5843 C C . VAL E 5 98 ? 12.960 34.842 177.922 1.00 12.89 98 VAL H C 1
ATOM 5844 O O . VAL E 5 98 ? 11.779 35.114 177.632 1.00 12.89 98 VAL H O 1
ATOM 5848 N N . HIS E 5 99 ? 14.037 35.373 177.344 1.00 12.67 99 HIS H N 1
ATOM 5849 C CA . HIS E 5 99 ? 14.319 36.582 176.521 1.00 12.67 99 HIS H CA 1
ATOM 5850 C C . HIS E 5 99 ? 13.506 36.464 175.226 1.00 12.67 99 HIS H C 1
ATOM 5851 O O . HIS E 5 99 ? 13.123 37.515 174.675 1.00 12.67 99 HIS H O 1
ATOM 5858 N N . GLN E 5 100 ? 13.262 35.233 174.768 1.00 12.28 100 GLN H N 1
ATOM 5859 C CA . GLN E 5 100 ? 12.537 34.993 173.490 1.00 12.28 100 GLN H CA 1
ATOM 5860 C C . GLN E 5 100 ? 11.105 35.487 173.255 1.00 12.28 100 GLN H C 1
ATOM 5861 O O . GLN E 5 100 ? 10.230 35.190 174.091 1.00 12.28 100 GLN H O 1
ATOM 5867 N N . HIS E 5 101 ? 10.886 36.196 172.141 1.00 12.05 101 HIS H N 1
ATOM 5868 C CA . HIS E 5 101 ? 9.550 36.745 171.779 1.00 12.05 101 HIS H CA 1
ATOM 5869 C C . HIS E 5 101 ? 9.112 36.195 170.414 1.00 12.05 101 HIS H C 1
ATOM 5870 O O . HIS E 5 101 ? 9.937 36.206 169.480 1.00 12.05 101 HIS H O 1
ATOM 5877 N N . THR E 5 102 ? 7.861 35.729 170.321 1.00 14.26 102 THR H N 1
ATOM 5878 C CA . THR E 5 102 ? 7.298 35.127 169.079 1.00 14.26 102 THR H CA 1
ATOM 5879 C C . THR E 5 102 ? 7.017 36.184 168.001 1.00 14.26 102 THR H C 1
ATOM 5880 O O . THR E 5 102 ? 6.828 37.366 168.357 1.00 14.26 102 THR H O 1
ATOM 5884 N N . SER E 5 103 ? 7.014 35.740 166.736 1.00 13.06 103 SER H N 1
ATOM 5885 C CA . SER E 5 103 ? 6.756 36.539 165.506 1.00 13.06 103 SER H 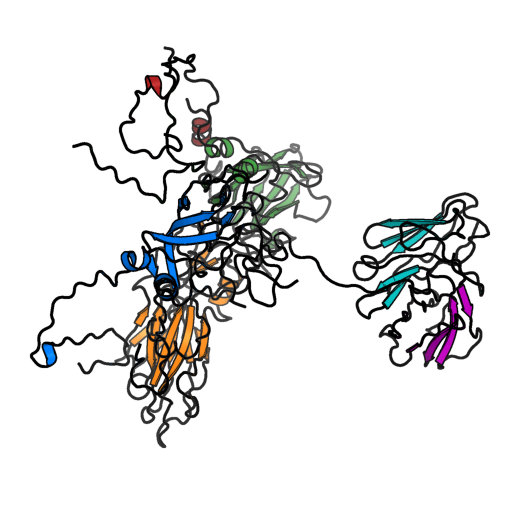CA 1
ATOM 5886 C C . SER E 5 103 ? 6.733 35.556 164.330 1.00 13.06 103 SER H C 1
ATOM 5887 O O . SER E 5 103 ? 7.682 34.754 164.238 1.00 13.06 103 SER H O 1
ATOM 5890 N N . GLU E 5 104 ? 5.726 35.612 163.447 1.00 10.54 104 GLU H N 1
ATOM 5891 C CA . GLU E 5 104 ? 5.709 34.609 162.395 1.00 10.54 104 GLU H CA 1
ATOM 5892 C C . GLU E 5 104 ? 4.955 35.111 161.168 1.00 10.54 104 GLU H C 1
ATOM 5893 O O . GLU E 5 104 ? 3.827 35.601 161.273 1.00 10.54 104 GLU H O 1
ATOM 5899 N N . LYS E 5 105 ? 5.598 34.953 160.012 1.00 7.88 105 LYS H N 1
ATOM 5900 C CA . LYS E 5 105 ? 5.115 35.255 158.670 1.00 7.88 105 LYS H CA 1
ATOM 5901 C C . LYS E 5 105 ? 6.196 34.778 157.706 1.00 7.88 105 LYS H C 1
ATOM 5902 O O . LYS E 5 105 ? 7.380 34.748 158.058 1.00 7.88 105 LYS H O 1
ATOM 5908 N N . ARG E 5 106 ? 5.760 34.296 156.537 1.00 7.13 106 ARG H N 1
ATOM 5909 C CA . ARG E 5 106 ? 6.678 33.737 155.509 1.00 7.13 106 ARG H CA 1
ATOM 5910 C C . ARG E 5 106 ? 6.673 34.632 154.267 1.00 7.13 106 ARG H C 1
ATOM 5911 O O . ARG E 5 106 ? 5.577 34.986 153.795 1.00 7.13 106 ARG H O 1
ATOM 5919 N N . THR E 5 107 ? 7.864 34.913 153.726 1.00 4.55 107 THR H N 1
ATOM 5920 C CA . THR E 5 107 ? 8.032 35.773 152.523 1.00 4.55 107 THR H CA 1
ATOM 5921 C C . THR E 5 107 ? 7.536 35.048 151.266 1.00 4.55 107 THR H C 1
ATOM 5922 O O . THR E 5 107 ? 7.481 33.800 151.272 1.00 4.55 107 THR H O 1
ATOM 5926 N N . CYS E 5 108 ? 7.187 35.817 150.227 1.00 2.71 108 CYS H N 1
ATOM 5927 C CA . CYS E 5 108 ? 6.672 35.269 148.942 1.00 2.71 108 CYS H CA 1
ATOM 5928 C C . CYS E 5 108 ? 7.793 34.592 148.138 1.00 2.71 108 CYS H C 1
ATOM 5929 O O . CYS E 5 108 ? 8.982 34.862 148.410 1.00 2.71 108 CYS H O 1
ATOM 5932 N N . PRO E 5 109 ? 7.436 33.654 147.025 1.00 1.24 109 PRO H N 1
ATOM 5933 C CA . PRO E 5 109 ? 8.123 32.805 146.047 1.00 1.24 109 PRO H CA 1
ATOM 5934 C C . PRO E 5 109 ? 9.049 33.602 145.136 1.00 1.24 109 PRO H C 1
ATOM 5935 O O . PRO E 5 109 ? 8.949 34.827 145.071 1.00 1.24 109 PRO H O 1
ATOM 5939 N N . ARG E 5 110 ? 9.943 32.906 144.443 1.00 0.72 110 ARG H N 1
ATOM 5940 C CA . ARG E 5 110 ? 10.893 33.556 143.548 1.00 0.72 110 ARG H CA 1
ATOM 5941 C C . ARG E 5 110 ? 10.497 34.635 142.547 1.00 0.72 110 ARG H C 1
ATOM 5942 O O . ARG E 5 110 ? 11.301 35.512 142.228 1.00 0.72 110 ARG H O 1
ATOM 5950 N N . ALA E 5 111 ? 9.266 34.578 142.047 1.00 0.42 111 ALA H N 1
ATOM 5951 C CA . ALA E 5 111 ? 8.808 35.571 141.087 1.00 0.42 111 ALA H CA 1
ATOM 5952 C C . ALA E 5 111 ? 7.644 36.405 141.586 1.00 0.42 111 ALA H C 1
ATOM 5953 O O . ALA E 5 111 ? 7.032 37.120 140.791 1.00 0.42 111 ALA H O 1
ATOM 5955 N N . TYR E 5 112 ? 7.331 36.355 142.872 1.00 0.32 112 TYR H N 1
ATOM 5956 C CA . TYR E 5 112 ? 6.077 36.897 143.363 1.00 0.32 112 TYR H CA 1
ATOM 5957 C C . TYR E 5 112 ? 6.327 38.064 144.302 1.00 0.32 112 TYR H C 1
ATOM 5958 O O . TYR E 5 112 ? 7.347 38.121 144.992 1.00 0.32 112 TYR H O 1
ATOM 5967 N N . ARG E 5 113 ? 5.394 39.006 144.294 1.00 0.18 113 ARG H N 1
ATOM 5968 C CA . ARG E 5 113 ? 5.499 40.235 145.062 1.00 0.18 113 ARG H CA 1
ATOM 5969 C C . ARG E 5 113 ? 4.096 40.696 145.392 1.00 0.18 113 ARG H C 1
ATOM 5970 O O . ARG E 5 113 ? 3.169 40.450 144.619 1.00 0.18 113 ARG H O 1
ATOM 5978 N N . PRO E 5 114 ? 3.910 41.665 146.456 1.00 0.13 114 PRO H N 1
ATOM 5979 C CA . PRO E 5 114 ? 2.671 42.578 147.165 1.00 0.13 114 PRO H CA 1
ATOM 5980 C C . PRO E 5 114 ? 2.357 43.733 146.201 1.00 0.13 114 PRO H C 1
ATOM 5981 O O . PRO E 5 114 ? 3.154 44.659 146.157 1.00 0.13 114 PRO H O 1
ATOM 5985 N N . ASP E 5 115 ? 1.279 43.577 145.416 1.00 0.14 115 ASP H N 1
ATOM 5986 C CA . ASP E 5 115 ? 0.710 44.536 144.418 1.00 0.14 115 ASP H CA 1
ATOM 5987 C C . ASP E 5 115 ? 1.407 44.477 143.045 1.00 0.14 115 ASP H C 1
ATOM 5988 O O . ASP E 5 115 ? 0.999 45.261 142.168 1.00 0.14 115 ASP H O 1
ATOM 5993 N N . CYS E 5 116 ? 2.385 43.586 142.839 1.00 0.14 116 CYS H N 1
ATOM 5994 C CA . CYS E 5 116 ? 3.012 43.452 141.490 1.00 0.14 116 CYS H CA 1
ATOM 5995 C C . CYS E 5 116 ? 2.166 42.425 140.724 1.00 0.14 116 CYS H C 1
ATOM 5996 O O . CYS E 5 116 ? 2.669 41.770 139.793 1.00 0.14 116 CYS H O 1
ATOM 5999 N N . ALA E 5 117 ? 0.891 42.392 141.118 1.00 0.14 117 ALA H N 1
ATOM 6000 C CA . ALA E 5 117 ? -0.252 41.532 140.720 1.00 0.14 117 ALA H CA 1
ATOM 6001 C C . ALA E 5 117 ? -1.433 42.495 140.734 1.00 0.14 117 ALA H C 1
ATOM 6002 O O . ALA E 5 117 ? -2.580 42.072 140.479 1.00 0.14 117 ALA H O 1
ATOM 6004 N N . ALA E 5 118 ? -1.107 43.751 141.055 1.00 0.12 118 ALA H N 1
ATOM 6005 C CA . ALA E 5 118 ? -2.048 44.808 141.207 1.00 0.12 118 ALA H CA 1
ATOM 6006 C C . ALA E 5 118 ? -2.682 44.808 139.749 1.00 0.12 118 ALA H C 1
ATOM 6007 O O . ALA E 5 118 ? -3.842 45.180 139.580 1.00 0.12 118 ALA H O 1
ATOM 6009 N N . ARG E 5 119 ? -2.035 44.050 138.847 1.00 0.10 119 ARG H N 1
ATOM 6010 C CA . ARG E 5 119 ? -2.422 43.952 137.406 1.00 0.10 119 ARG H CA 1
ATOM 6011 C C . ARG E 5 119 ? -3.309 42.748 137.005 1.00 0.10 119 ARG H C 1
ATOM 6012 O O . ARG E 5 119 ? -4.514 42.978 136.791 1.00 0.10 119 ARG H O 1
ATOM 6020 N N . TRP E 5 120 ? -2.759 41.524 136.885 1.00 0.10 120 TRP H N 1
ATOM 6021 C CA . TRP E 5 120 ? -3.517 40.380 136.284 1.00 0.10 120 TRP H CA 1
ATOM 6022 C C . TRP E 5 120 ? -4.809 40.020 137.031 1.00 0.10 120 TRP H C 1
ATOM 6023 O O . TRP E 5 120 ? -5.862 39.930 136.371 1.00 0.10 120 TRP H O 1
ATOM 6034 N N . ASP E 5 121 ? -4.731 39.855 138.350 1.00 0.23 121 ASP H N 1
ATOM 6035 C CA . ASP E 5 121 ? -5.897 39.557 139.228 1.00 0.23 121 ASP H CA 1
ATOM 6036 C C . ASP E 5 121 ? -5.599 40.410 140.455 1.00 0.23 121 ASP H C 1
ATOM 6037 O O . ASP E 5 121 ? -4.445 40.373 140.922 1.00 0.23 121 ASP H O 1
ATOM 6042 N N . CYS E 5 122 ? -6.543 41.318 140.684 1.00 0.23 122 CYS H N 1
ATOM 6043 C CA . CYS E 5 122 ? -6.457 42.346 141.734 1.00 0.23 122 CYS H CA 1
ATOM 6044 C C . CYS E 5 122 ? -7.184 42.166 143.059 1.00 0.23 122 CYS H C 1
ATOM 6045 O O . CYS E 5 122 ? -6.595 42.546 144.089 1.00 0.23 122 CYS H O 1
ATOM 6048 N N . PRO E 5 123 ? -8.563 41.569 143.130 1.00 0.20 123 PRO H N 1
ATOM 6049 C CA . PRO E 5 123 ? -9.565 41.400 144.186 1.00 0.20 123 PRO H CA 1
ATOM 6050 C C . PRO E 5 123 ? -9.429 39.950 144.673 1.00 0.20 123 PRO H C 1
ATOM 6051 O O . PRO E 5 123 ? -9.246 39.071 143.850 1.00 0.20 123 PRO H O 1
ATOM 6055 N N . GLY E 5 124 ? -9.519 39.746 145.992 1.00 0.17 124 GLY H N 1
ATOM 6056 C CA . GLY E 5 124 ? -9.415 38.396 146.578 1.00 0.17 124 GLY H CA 1
ATOM 6057 C C . GLY E 5 124 ? -8.552 38.370 147.830 1.00 0.17 124 GLY H C 1
ATOM 6058 O O . GLY E 5 124 ? -8.004 39.427 148.200 1.00 0.17 124 GLY H O 1
ATOM 6059 N N . GLY E 5 125 ? -8.448 37.193 148.452 1.00 0.24 125 GLY H N 1
ATOM 6060 C CA . GLY E 5 125 ? -7.659 36.965 149.673 1.00 0.24 125 GLY H CA 1
ATOM 6061 C C . GLY E 5 125 ? -6.203 36.782 149.287 1.00 0.24 125 GLY H C 1
ATOM 6062 O O . GLY E 5 125 ? -5.339 37.160 150.102 1.00 0.24 125 GLY H O 1
ATOM 6063 N N . ALA E 5 126 ? -5.922 36.276 148.075 1.00 0.31 126 ALA H N 1
ATOM 6064 C CA . ALA E 5 126 ? -4.515 36.050 147.769 1.00 0.31 126 ALA H CA 1
ATOM 6065 C C . ALA E 5 126 ? -3.900 37.267 147.090 1.00 0.31 126 ALA H C 1
ATOM 6066 O O . ALA E 5 126 ? -4.096 37.513 145.901 1.00 0.31 126 ALA H O 1
ATOM 6068 N N . ASP E 5 127 ? -3.188 38.070 147.871 1.00 0.32 127 ASP H N 1
ATOM 6069 C CA . ASP E 5 127 ? -2.722 39.347 147.352 1.00 0.32 127 ASP H CA 1
ATOM 6070 C C . ASP E 5 127 ? -1.402 39.422 146.601 1.00 0.32 127 ASP H C 1
ATOM 6071 O O . ASP E 5 127 ? -1.155 40.368 145.844 1.00 0.32 127 ASP H O 1
ATOM 6076 N N . CYS E 5 128 ? -0.485 38.562 147.057 1.00 0.33 128 CYS H N 1
ATOM 6077 C CA . CYS E 5 128 ? 0.902 38.485 146.532 1.00 0.33 128 CYS H CA 1
ATOM 6078 C C . CYS E 5 128 ? 0.865 37.768 145.188 1.00 0.33 128 CYS H C 1
ATOM 6079 O O . CYS E 5 128 ? 0.809 36.525 145.176 1.00 0.33 128 CYS H O 1
ATOM 6082 N N . GLY E 5 129 ? 0.830 38.547 144.110 1.00 0.26 129 GLY H N 1
ATOM 6083 C CA . GLY E 5 129 ? 0.285 38.056 142.837 1.00 0.26 129 GLY H CA 1
ATOM 6084 C C . GLY E 5 129 ? 1.357 37.380 142.008 1.00 0.26 129 GLY H C 1
ATOM 6085 O O . GLY E 5 129 ? 1.666 36.203 142.279 1.00 0.26 129 GLY H O 1
ATOM 6086 N N . TYR E 5 130 ? 1.958 38.154 141.106 1.00 0.19 130 TYR H N 1
ATOM 6087 C CA . TYR E 5 130 ? 2.946 37.678 140.151 1.00 0.19 130 TYR H CA 1
ATOM 6088 C C . TYR E 5 130 ? 3.594 38.815 139.382 1.00 0.19 130 TYR H C 1
ATOM 6089 O O . TYR E 5 130 ? 2.948 39.788 139.001 1.00 0.19 130 TYR H O 1
ATOM 6098 N N . CYS E 5 131 ? 4.927 38.742 139.263 1.00 0.25 131 CYS H N 1
ATOM 6099 C CA . CYS E 5 131 ? 5.734 39.860 138.692 1.00 0.25 131 CYS H CA 1
ATOM 6100 C C . CYS E 5 131 ? 6.160 39.653 137.235 1.00 0.25 131 CYS H C 1
ATOM 6101 O O . CYS E 5 131 ? 5.526 40.250 136.344 1.00 0.25 131 CYS H O 1
ATOM 6104 N N . ASN E 5 132 ? 7.216 38.863 137.011 1.00 0.20 132 ASN H N 1
ATOM 6105 C CA . ASN E 5 132 ? 7.781 38.704 135.644 1.00 0.20 132 ASN H CA 1
ATOM 6106 C C . ASN E 5 132 ? 6.685 38.223 134.695 1.00 0.20 132 ASN H C 1
ATOM 6107 O O . ASN E 5 132 ? 6.038 37.226 135.011 1.00 0.20 132 ASN H O 1
ATOM 6112 N N . PHE E 5 133 ? 6.547 38.877 133.541 1.00 0.18 133 PHE H N 1
ATOM 6113 C CA . PHE E 5 133 ? 5.509 38.480 132.555 1.00 0.18 133 PHE H CA 1
ATOM 6114 C C . PHE E 5 133 ? 5.812 37.059 132.075 1.00 0.18 133 PHE H C 1
ATOM 6115 O O . PHE E 5 133 ? 6.939 36.793 131.616 1.00 0.18 133 PHE H O 1
ATOM 6123 N N . GLY E 5 134 ? 4.816 36.179 132.191 1.00 0.14 134 GLY H N 1
ATOM 6124 C CA . GLY E 5 134 ? 4.944 34.769 131.800 1.00 0.14 134 GLY H CA 1
ATOM 6125 C C . GLY E 5 134 ? 4.375 33.787 132.812 1.00 0.14 134 GLY H C 1
ATOM 6126 O O . GLY E 5 134 ? 3.881 34.191 133.880 1.00 0.14 134 GLY H O 1
ATOM 6127 N N . ALA E 5 135 ? 4.289 32.538 132.338 1.00 0.17 135 ALA H N 1
ATOM 6128 C CA . ALA E 5 135 ? 3.710 31.392 133.069 1.00 0.17 135 ALA H CA 1
ATOM 6129 C C . ALA E 5 135 ? 4.544 31.487 134.342 1.00 0.17 135 ALA H C 1
ATOM 6130 O O . ALA E 5 135 ? 5.763 31.725 134.244 1.00 0.17 135 ALA H O 1
ATOM 6132 N N . GLY E 5 136 ? 3.882 31.346 135.489 1.00 0.18 136 GLY H N 1
ATOM 6133 C CA . GLY E 5 136 ? 4.587 31.369 136.779 1.00 0.18 136 GLY H CA 1
ATOM 6134 C C . GLY E 5 136 ? 3.976 30.155 137.451 1.00 0.18 136 GLY H C 1
ATOM 6135 O O . GLY E 5 136 ? 2.968 29.634 136.931 1.00 0.18 136 GLY H O 1
ATOM 6136 N N . SER E 5 137 ? 4.615 29.703 138.531 1.00 0.24 137 SER H N 1
ATOM 6137 C CA . SER E 5 137 ? 4.178 28.553 139.385 1.00 0.24 137 SER H CA 1
ATOM 6138 C C . SER E 5 137 ? 2.663 28.667 139.571 1.00 0.24 137 SER H C 1
ATOM 6139 O O . SER E 5 137 ? 1.925 27.701 139.302 1.00 0.24 137 SER H O 1
ATOM 6142 N N . TYR E 5 138 ? 2.272 29.859 140.023 1.00 0.26 138 TYR H N 1
ATOM 6143 C CA . TYR E 5 138 ? 0.891 30.356 140.231 1.00 0.26 138 TYR H CA 1
ATOM 6144 C C . TYR E 5 138 ? 0.893 31.709 139.517 1.00 0.26 138 TYR H C 1
ATOM 6145 O O . TYR E 5 138 ? 1.019 32.753 140.185 1.00 0.26 138 TYR H O 1
ATOM 6154 N N . GLY E 5 139 ? 0.714 31.672 138.194 1.00 0.20 139 GLY H N 1
ATOM 6155 C CA . GLY E 5 139 ? 0.859 32.861 137.333 1.00 0.20 139 GLY H CA 1
ATOM 6156 C C . GLY E 5 139 ? -0.046 34.012 137.725 1.00 0.20 139 GLY H C 1
ATOM 6157 O O . GLY E 5 139 ? 0.446 35.154 137.714 1.00 0.20 139 GLY H O 1
ATOM 6158 N N . ARG E 5 140 ? -1.302 33.736 138.083 1.00 0.16 140 ARG H N 1
ATOM 6159 C CA . ARG E 5 140 ? -2.220 34.840 138.465 1.00 0.16 140 ARG H CA 1
ATOM 6160 C C . ARG E 5 140 ? -1.746 35.482 139.776 1.00 0.16 140 ARG H C 1
ATOM 6161 O O . ARG E 5 140 ? -1.281 36.642 139.714 1.00 0.16 140 ARG H O 1
ATOM 6169 N N . CYS E 5 141 ? -1.848 34.748 140.894 1.00 0.22 141 CYS H N 1
ATOM 6170 C CA . CYS E 5 141 ? -1.460 35.249 142.242 1.00 0.22 141 CYS H CA 1
ATOM 6171 C C . CYS E 5 141 ? -1.497 34.098 143.254 1.00 0.22 141 CYS H C 1
ATOM 6172 O O . CYS E 5 141 ? -1.897 32.986 142.859 1.00 0.22 141 CYS H O 1
ATOM 6175 N N . THR E 5 142 ? -1.114 34.368 144.508 1.00 0.40 142 THR H N 1
ATOM 6176 C CA . THR E 5 142 ? -1.081 33.335 145.540 1.00 0.40 142 THR H CA 1
ATOM 6177 C C . THR E 5 142 ? -1.463 33.920 146.894 1.00 0.40 142 THR H C 1
ATOM 6178 O O . THR E 5 142 ? -1.561 35.140 147.045 1.00 0.40 142 THR H O 1
ATOM 6182 N N . PRO E 5 143 ? -1.723 33.070 147.891 1.00 0.93 143 PRO H N 1
ATOM 6183 C CA . PRO E 5 143 ? -1.647 33.525 149.281 1.00 0.93 143 PRO H CA 1
ATOM 6184 C C . PRO E 5 143 ? -0.313 33.163 149.910 1.00 0.93 143 PRO H C 1
ATOM 6185 O O . PRO E 5 143 ? 0.273 32.139 149.552 1.00 0.93 143 PRO H O 1
ATOM 6189 N N . PHE E 5 144 ? 0.147 33.973 150.866 1.00 3.36 144 PHE H N 1
ATOM 6190 C CA . PHE E 5 144 ? 1.481 33.866 151.478 1.00 3.36 144 PHE H CA 1
ATOM 6191 C C . PHE E 5 144 ? 1.981 32.440 151.643 1.00 3.36 144 PHE H C 1
ATOM 6192 O O . PHE E 5 144 ? 2.811 32.164 152.505 1.00 3.36 144 PHE H O 1
ATOM 6200 N N . VAL F 6 5 ? 12.128 21.741 171.626 1.00 13.63 5 VAL L N 1
ATOM 6201 C CA . VAL F 6 5 ? 13.378 21.560 172.362 1.00 13.63 5 VAL L CA 1
ATOM 6202 C C . VAL F 6 5 ? 14.550 22.167 171.590 1.00 13.63 5 VAL L C 1
ATOM 6203 O O . VAL F 6 5 ? 14.691 21.937 170.384 1.00 13.63 5 VAL L O 1
ATOM 6207 N N . LEU F 6 6 ? 15.361 22.973 172.284 1.00 11.68 6 LEU L N 1
ATOM 6208 C CA . LEU F 6 6 ? 16.606 23.455 171.714 1.00 11.68 6 LEU L CA 1
ATOM 6209 C C . LEU F 6 6 ? 17.741 22.498 172.040 1.00 11.68 6 LEU L C 1
ATOM 6210 O O . LEU F 6 6 ? 17.631 21.618 172.895 1.00 11.68 6 LEU L O 1
ATOM 6215 N N . THR F 6 7 ? 18.852 22.696 171.342 1.00 10.48 7 THR L N 1
ATOM 6216 C CA . THR F 6 7 ? 19.997 21.807 171.383 1.00 10.48 7 THR L CA 1
ATOM 6217 C C . THR F 6 7 ? 21.210 22.589 171.869 1.00 10.48 7 THR L C 1
ATOM 6218 O O . THR F 6 7 ? 21.316 23.799 171.627 1.00 10.48 7 THR L O 1
ATOM 6222 N N . GLN F 6 8 ? 22.102 21.903 172.587 1.00 12.33 8 GLN L N 1
ATOM 6223 C CA . GLN F 6 8 ? 23.337 22.497 173.083 1.00 12.33 8 GLN L CA 1
ATOM 6224 C C . GLN F 6 8 ? 24.267 21.379 173.558 1.00 12.33 8 GLN L C 1
ATOM 6225 O O . GLN F 6 8 ? 23.789 20.351 174.043 1.00 12.33 8 GLN L O 1
ATOM 6231 N N . PRO F 6 9 ? 25.586 21.559 173.414 1.00 13.83 9 PRO L N 1
ATOM 6232 C CA . PRO F 6 9 ? 26.536 20.586 173.983 1.00 13.83 9 PRO L CA 1
ATOM 6233 C C . PRO F 6 9 ? 26.475 20.504 175.501 1.00 13.83 9 PRO L C 1
ATOM 6234 O O . PRO F 6 9 ? 25.843 21.323 176.171 1.00 13.83 9 PRO L O 1
ATOM 6238 N N . SER F 6 10 ? 27.143 19.483 176.043 1.00 12.71 10 SER L N 1
ATOM 6239 C CA . SER F 6 10 ? 27.163 19.233 177.480 1.00 12.71 10 SER L CA 1
ATOM 6240 C C . SER F 6 10 ? 28.579 19.127 178.047 1.00 12.71 10 SER L C 1
ATOM 6241 O O . SER F 6 10 ? 28.759 18.636 179.168 1.00 12.71 10 SER L O 1
ATOM 6244 N N . SER F 6 11 ? 29.589 19.587 177.309 1.00 13.30 11 SER L N 1
ATOM 6245 C CA . SER F 6 11 ? 30.972 19.408 177.744 1.00 13.30 11 SER L CA 1
ATOM 6246 C C . SER F 6 11 ? 31.811 20.592 177.295 1.00 13.30 11 SER L C 1
ATOM 6247 O O . SER F 6 11 ? 31.686 21.062 176.161 1.00 13.30 11 SER L O 1
ATOM 6250 N N . VAL F 6 12 ? 32.655 21.064 178.207 1.00 13.36 12 VAL L N 1
ATOM 6251 C CA . VAL F 6 12 ? 33.534 22.206 178.007 1.00 13.36 12 VAL L CA 1
ATOM 6252 C C . VAL F 6 12 ? 34.765 21.994 178.876 1.00 13.36 12 VAL L C 1
ATOM 6253 O O . VAL F 6 12 ? 34.661 21.516 180.012 1.00 13.36 12 VAL L O 1
ATOM 6257 N N . SER F 6 13 ? 35.935 22.327 178.334 1.00 12.02 13 SER L N 1
ATOM 6258 C CA . SER F 6 13 ? 37.187 22.235 179.077 1.00 12.02 13 SER L CA 1
ATOM 6259 C C . SER F 6 13 ? 38.234 23.084 178.373 1.00 12.02 13 SER L C 1
ATOM 6260 O O . SER F 6 13 ? 38.269 23.166 177.142 1.00 12.02 13 SER L O 1
ATOM 6263 N N . GLY F 6 14 ? 39.094 23.709 179.174 1.00 11.14 14 GLY L N 1
ATOM 6264 C CA . GLY F 6 14 ? 40.136 24.561 178.635 1.00 11.14 14 GLY L CA 1
ATOM 6265 C C . GLY F 6 14 ? 41.148 24.906 179.704 1.00 11.14 14 GLY L C 1
ATOM 6266 O O . GLY F 6 14 ? 41.117 24.376 180.819 1.00 11.14 14 GLY L O 1
ATOM 6267 N N . SER F 6 15 ? 42.049 25.817 179.350 1.00 12.08 15 SER L N 1
ATOM 6268 C CA . SER F 6 15 ? 43.130 26.243 180.225 1.00 12.08 15 SER L CA 1
ATOM 6269 C C . SER F 6 15 ? 42.904 27.726 180.508 1.00 12.08 15 SER L C 1
ATOM 6270 O O . SER F 6 15 ? 42.077 28.391 179.881 1.00 12.08 15 SER L O 1
ATOM 6273 N N . LEU F 6 16 ? 43.657 28.239 181.480 1.00 11.59 16 LEU L N 1
ATOM 6274 C CA . LEU F 6 16 ? 43.546 29.641 181.860 1.00 11.59 16 LEU L CA 1
ATOM 6275 C C . LEU F 6 16 ? 44.149 30.540 180.786 1.00 11.59 16 LEU L C 1
ATOM 6276 O O . LEU F 6 16 ? 45.273 30.313 180.328 1.00 11.59 16 LEU L O 1
ATOM 6281 N N . GLY F 6 17 ? 43.395 31.565 180.386 1.00 12.80 17 GLY L N 1
ATOM 6282 C CA . GLY F 6 17 ? 43.846 32.564 179.448 1.00 12.80 17 GLY L CA 1
ATOM 6283 C C . GLY F 6 17 ? 43.434 32.310 178.011 1.00 12.80 17 GLY L C 1
ATOM 6284 O O . GLY F 6 17 ? 43.310 33.265 177.234 1.00 12.80 17 GLY L O 1
ATOM 6285 N N . GLN F 6 18 ? 43.219 31.051 177.638 1.00 11.73 18 GLN L N 1
ATOM 6286 C CA . GLN F 6 18 ? 42.881 30.710 176.266 1.00 11.73 18 GLN L CA 1
ATOM 6287 C C . GLN F 6 18 ? 41.384 30.896 176.014 1.00 11.73 18 GLN L C 1
ATOM 6288 O O . GLN F 6 18 ? 40.585 31.083 176.937 1.00 11.73 18 GLN L O 1
ATOM 6294 N N . ARG F 6 19 ? 41.010 30.848 174.738 1.00 11.63 19 ARG L N 1
ATOM 6295 C CA . ARG F 6 19 ? 39.636 31.096 174.311 1.00 11.63 19 ARG L CA 1
ATOM 6296 C C . ARG F 6 19 ? 38.904 29.762 174.180 1.00 11.63 19 ARG L C 1
ATOM 6297 O O . ARG F 6 19 ? 39.205 28.964 173.290 1.00 11.63 19 ARG L O 1
ATOM 6305 N N . VAL F 6 20 ? 37.946 29.524 175.072 1.00 13.13 20 VAL L N 1
ATOM 6306 C CA . VAL F 6 20 ? 37.062 28.364 174.995 1.00 13.13 20 VAL L CA 1
ATOM 6307 C C . VAL F 6 20 ? 35.726 28.842 174.440 1.00 13.13 20 VAL L C 1
ATOM 6308 O O . VAL F 6 20 ? 35.466 30.047 174.363 1.00 13.13 20 VAL L O 1
ATOM 6312 N N . SER F 6 21 ? 34.887 27.903 174.001 1.00 13.94 21 SER L N 1
ATOM 6313 C CA . SER F 6 21 ? 33.664 28.229 173.277 1.00 13.94 21 SER L CA 1
ATOM 6314 C C . SER F 6 21 ? 32.414 27.891 174.088 1.00 13.94 21 SER L C 1
ATOM 6315 O O . SER F 6 21 ? 32.460 27.101 175.035 1.00 13.94 21 SER L O 1
ATOM 6318 N N . ILE F 6 22 ? 31.299 28.523 173.710 1.00 13.58 22 ILE L N 1
ATOM 6319 C CA . ILE F 6 22 ? 29.951 28.106 174.097 1.00 13.58 22 ILE L CA 1
ATOM 6320 C C . ILE F 6 22 ? 29.032 28.354 172.902 1.00 13.58 22 ILE L C 1
ATOM 6321 O O . ILE F 6 22 ? 29.194 29.351 172.193 1.00 13.58 22 ILE L O 1
ATOM 6326 N N . THR F 6 23 ? 28.111 27.427 172.638 1.00 13.68 23 THR L N 1
ATOM 6327 C CA . THR F 6 23 ? 27.302 27.465 171.425 1.00 13.68 23 THR L CA 1
ATOM 6328 C C . THR F 6 23 ? 25.819 27.278 171.734 1.00 13.68 23 THR L C 1
ATOM 6329 O O . THR F 6 23 ? 25.440 26.640 172.721 1.00 13.68 23 THR L O 1
ATOM 6333 N N . CYS F 6 24 ? 24.973 27.833 170.868 1.00 13.08 24 CYS L N 1
ATOM 6334 C CA . CYS F 6 24 ? 23.525 27.719 171.018 1.00 13.08 24 CYS L CA 1
ATOM 6335 C C . CYS F 6 24 ? 22.927 27.259 169.698 1.00 13.08 24 CYS L C 1
ATOM 6336 O O . CYS F 6 24 ? 22.465 28.082 168.903 1.00 13.08 24 CYS L O 1
ATOM 6339 N N . SER F 6 25 ? 22.879 25.946 169.498 1.00 12.58 25 SER L N 1
ATOM 6340 C CA . SER F 6 25 ? 22.450 25.353 168.244 1.00 12.58 25 SER L CA 1
ATOM 6341 C C . SER F 6 25 ? 20.939 25.201 168.240 1.00 12.58 25 SER L C 1
ATOM 6342 O O . SER F 6 25 ? 20.345 24.797 169.241 1.00 12.58 25 SER L O 1
ATOM 6345 N N . GLY F 6 26 ? 20.327 25.530 167.107 1.00 12.65 26 GLY L N 1
ATOM 6346 C CA . GLY F 6 26 ? 18.887 25.442 166.951 1.00 12.65 26 GLY L CA 1
ATOM 6347 C C . GLY F 6 26 ? 18.472 25.079 165.540 1.00 12.65 26 GLY L C 1
ATOM 6348 O O . GLY F 6 26 ? 19.155 24.299 164.871 1.00 12.65 26 GLY L O 1
ATOM 6349 N N . SER F 6 27 ? 17.361 25.639 165.074 1.00 12.37 27 SER L N 1
ATOM 6350 C CA . SER F 6 27 ? 16.835 25.322 163.749 1.00 12.37 27 SER L CA 1
ATOM 6351 C C . SER F 6 27 ? 15.915 26.466 163.334 1.00 12.37 27 SER L C 1
ATOM 6352 O O . SER F 6 27 ? 15.823 27.492 164.016 1.00 12.37 27 SER L O 1
ATOM 6355 N N . SER F 6 28 ? 15.230 26.288 162.203 1.00 12.39 28 SER L N 1
ATOM 6356 C CA . SER F 6 28 ? 14.377 27.349 161.674 1.00 12.39 28 SER L CA 1
ATOM 6357 C C . SER F 6 28 ? 13.283 27.855 162.608 1.00 12.39 28 SER L C 1
ATOM 6358 O O . SER F 6 28 ? 13.011 29.059 162.658 1.00 12.39 28 SER L O 1
ATOM 6361 N N . SER F 6 29 ? 12.640 26.953 163.352 1.00 13.08 29 SER L N 1
ATOM 6362 C CA . SER F 6 29 ? 11.503 27.333 164.182 1.00 13.08 29 SER L CA 1
ATOM 6363 C C . SER F 6 29 ? 11.906 27.954 165.513 1.00 13.08 29 SER L C 1
ATOM 6364 O O . SER F 6 29 ? 11.050 28.530 166.194 1.00 13.08 29 SER L O 1
ATOM 6367 N N . ASN F 6 30 ? 13.174 27.846 165.906 1.00 12.71 30 ASN L N 1
ATOM 6368 C CA . ASN F 6 30 ? 13.590 28.296 167.224 1.00 12.71 30 ASN L CA 1
ATOM 6369 C C . ASN F 6 30 ? 14.636 29.396 167.184 1.00 12.71 30 ASN L C 1
ATOM 6370 O O . ASN F 6 30 ? 14.506 30.375 167.920 1.00 12.71 30 ASN L O 1
ATOM 6375 N N . VAL F 6 31 ? 15.596 29.359 166.285 1.00 12.47 31 VAL L N 1
ATOM 6376 C CA . VAL F 6 31 ? 16.719 30.299 166.328 1.00 12.47 31 VAL L CA 1
ATOM 6377 C C . VAL F 6 31 ? 16.398 31.399 165.324 1.00 12.47 31 VAL L C 1
ATOM 6378 O O . VAL F 6 31 ? 16.490 32.589 165.639 1.00 12.47 31 VAL L O 1
ATOM 6382 N N . GLY F 6 32 ? 15.980 31.022 164.117 1.00 11.13 32 GLY L N 1
ATOM 6383 C CA . GLY F 6 32 ? 15.897 31.941 162.997 1.00 11.13 32 GLY L CA 1
ATOM 6384 C C . GLY F 6 32 ? 15.204 33.256 163.302 1.00 11.13 32 GLY L C 1
ATOM 6385 O O . GLY F 6 32 ? 15.570 34.284 162.723 1.00 11.13 32 GLY L O 1
ATOM 6386 N N . ASN F 6 33 ? 14.284 33.237 164.272 1.00 11.03 33 ASN L N 1
ATOM 6387 C CA . ASN F 6 33 ? 13.543 34.464 164.673 1.00 11.03 33 ASN L CA 1
ATOM 6388 C C . ASN F 6 33 ? 13.675 34.677 166.188 1.00 11.03 33 ASN L C 1
ATOM 6389 O O . ASN F 6 33 ? 12.940 35.527 166.725 1.00 11.03 33 ASN L O 1
ATOM 6394 N N . GLY F 6 34 ? 14.600 33.961 166.838 1.00 11.79 34 GLY L N 1
ATOM 6395 C CA . GLY F 6 34 ? 14.784 34.079 168.300 1.00 11.79 34 GLY L CA 1
ATOM 6396 C C . GLY F 6 34 ? 16.166 34.577 168.692 1.00 11.79 34 GLY L C 1
ATOM 6397 O O . GLY F 6 34 ? 17.162 34.012 168.197 1.00 11.79 34 GLY L O 1
ATOM 6398 N N . TYR F 6 35 ? 16.221 35.588 169.570 1.00 13.45 35 TYR L N 1
ATOM 6399 C CA . TYR F 6 35 ? 17.497 36.169 170.068 1.00 13.45 35 TYR L CA 1
ATOM 6400 C C . TYR F 6 35 ? 18.168 35.196 171.047 1.00 13.45 35 TYR L C 1
ATOM 6401 O O . TYR F 6 35 ? 17.462 34.349 171.631 1.00 13.45 35 TYR L O 1
ATOM 6410 N N . VAL F 6 36 ? 19.495 35.295 171.192 1.00 13.52 36 VAL L N 1
ATOM 6411 C CA . VAL F 6 36 ? 20.262 34.391 172.101 1.00 13.52 36 VAL L CA 1
ATOM 6412 C C . VAL F 6 36 ? 21.039 35.222 173.131 1.00 13.52 36 VAL L C 1
ATOM 6413 O O . VAL F 6 36 ? 21.753 36.158 172.719 1.00 13.52 36 VAL L O 1
ATOM 6417 N N . SER F 6 37 ? 20.920 34.863 174.417 1.00 14.21 37 SER L N 1
ATOM 6418 C CA . SER F 6 37 ? 21.640 35.550 175.523 1.00 14.21 37 SER L CA 1
ATOM 6419 C C . SER F 6 37 ? 22.358 34.500 176.380 1.00 14.21 37 SER L C 1
ATOM 6420 O O . SER F 6 37 ? 21.947 33.324 176.319 1.00 14.21 37 SER L O 1
ATOM 6423 N N . TRP F 6 38 ? 23.407 34.891 177.116 1.00 13.29 38 TRP L N 1
ATOM 6424 C CA . TRP F 6 38 ? 24.150 33.932 177.925 1.00 13.29 38 TRP L CA 1
ATOM 6425 C C . TRP F 6 38 ? 24.350 34.459 179.343 1.00 13.29 38 TRP L C 1
ATOM 6426 O O . TRP F 6 38 ? 24.533 35.659 179.556 1.00 13.29 38 TRP L O 1
ATOM 6437 N N . TYR F 6 39 ? 24.306 33.537 180.314 1.00 12.98 39 TYR L N 1
ATOM 6438 C CA . TYR F 6 39 ? 24.020 33.859 181.710 1.00 12.98 39 TYR L CA 1
ATOM 6439 C C . TYR F 6 39 ? 24.853 32.995 182.655 1.00 12.98 39 TYR L C 1
ATOM 6440 O O . TYR F 6 39 ? 25.058 31.806 182.416 1.00 12.98 39 TYR L O 1
ATOM 6449 N N . GLN F 6 40 ? 25.265 33.585 183.780 1.00 14.19 40 GLN L N 1
ATOM 6450 C CA . GLN F 6 40 ? 26.274 33.003 184.671 1.00 14.19 40 GLN L CA 1
ATOM 6451 C C . GLN F 6 40 ? 25.625 32.252 185.834 1.00 14.19 40 GLN L C 1
ATOM 6452 O O . GLN F 6 40 ? 25.272 32.850 186.854 1.00 14.19 40 GLN L O 1
ATOM 6458 N N . LEU F 6 41 ? 25.506 30.931 185.705 1.00 14.06 41 LEU L N 1
ATOM 6459 C CA . LEU F 6 41 ? 24.730 30.123 186.646 1.00 14.06 41 LEU L CA 1
ATOM 6460 C C . LEU F 6 41 ? 25.666 29.260 187.492 1.00 14.06 41 LEU L C 1
ATOM 6461 O O . LEU F 6 41 ? 26.196 28.251 187.020 1.00 14.06 41 LEU L O 1
ATOM 6466 N N . ILE F 6 42 ? 25.863 29.672 188.743 1.00 13.70 42 ILE L N 1
ATOM 6467 C CA . ILE F 6 42 ? 26.696 29.011 189.751 1.00 13.70 42 ILE L CA 1
ATOM 6468 C C . ILE F 6 42 ? 25.859 27.913 190.402 1.00 13.70 42 ILE L C 1
ATOM 6469 O O . ILE F 6 42 ? 24.625 27.966 190.306 1.00 13.70 42 ILE L O 1
ATOM 6474 N N . PRO F 6 43 ? 26.456 26.874 191.027 1.00 14.89 43 PRO L N 1
ATOM 6475 C CA . PRO F 6 43 ? 25.647 25.989 191.881 1.00 14.89 43 PRO L CA 1
ATOM 6476 C C . PRO F 6 43 ? 24.873 26.747 192.957 1.00 14.89 43 PRO L C 1
ATOM 6477 O O . PRO F 6 43 ? 25.444 27.200 193.955 1.00 14.89 43 PRO L O 1
ATOM 6481 N N . GLY F 6 44 ? 23.559 26.858 192.768 1.00 17.08 44 GLY L N 1
ATOM 6482 C CA . GLY F 6 44 ? 22.682 27.561 193.681 1.00 17.08 44 GLY L CA 1
ATOM 6483 C C . GLY F 6 44 ? 22.628 29.068 193.541 1.00 17.08 44 GLY L C 1
ATOM 6484 O O . GLY F 6 44 ? 21.657 29.670 194.008 1.00 17.08 44 GLY L O 1
ATOM 6485 N N . SER F 6 45 ? 23.595 29.698 192.870 1.00 13.62 45 SER L N 1
ATOM 6486 C CA . SER F 6 45 ? 23.801 31.137 192.981 1.00 13.62 45 SER L CA 1
ATOM 6487 C C . SER F 6 45 ? 23.460 31.865 191.683 1.00 13.62 45 SER L C 1
ATOM 6488 O O . SER F 6 45 ? 23.359 31.268 190.610 1.00 13.62 45 SER L O 1
ATOM 6491 N N . ALA F 6 46 ? 23.350 33.191 191.810 1.00 14.89 46 ALA L N 1
ATOM 6492 C CA . ALA F 6 46 ? 22.587 34.037 190.894 1.00 14.89 46 ALA L CA 1
ATOM 6493 C C . ALA F 6 46 ? 23.196 34.089 189.492 1.00 14.89 46 ALA L C 1
ATOM 6494 O O . ALA F 6 46 ? 24.365 33.742 189.300 1.00 14.89 46 ALA L O 1
ATOM 6496 N N . PRO F 6 47 ? 22.405 34.464 188.486 1.00 13.05 47 PRO L N 1
ATOM 6497 C CA . PRO F 6 47 ? 22.944 34.736 187.151 1.00 13.05 47 PRO L CA 1
ATOM 6498 C C . PRO F 6 47 ? 23.024 36.226 186.816 1.00 13.05 47 PRO L C 1
ATOM 6499 O O . PRO F 6 47 ? 22.749 37.104 187.640 1.00 13.05 47 PRO L O 1
ATOM 6503 N N . ARG F 6 48 ? 23.435 36.485 185.574 1.00 11.26 48 ARG L N 1
ATOM 6504 C CA . ARG F 6 48 ? 23.556 37.821 185.003 1.00 11.26 48 ARG L CA 1
ATOM 6505 C C . ARG F 6 48 ? 23.730 37.654 183.501 1.00 11.26 48 ARG L C 1
ATOM 6506 O O . ARG F 6 48 ? 24.475 36.766 183.075 1.00 11.26 48 ARG L O 1
ATOM 6514 N N . THR F 6 49 ? 23.054 38.477 182.695 1.00 12.11 49 THR L N 1
ATOM 6515 C CA . THR F 6 49 ? 23.256 38.384 181.252 1.00 12.11 49 THR L CA 1
ATOM 6516 C C . THR F 6 49 ? 24.610 38.956 180.856 1.00 12.11 49 THR L C 1
ATOM 6517 O O . THR F 6 49 ? 25.161 39.830 181.527 1.00 12.11 49 THR L O 1
ATOM 6521 N N . LEU F 6 50 ? 25.151 38.441 179.760 1.00 13.55 50 LEU L N 1
ATOM 6522 C CA . LEU F 6 50 ? 26.425 38.926 179.247 1.00 13.55 50 LEU L CA 1
ATOM 6523 C C . LEU F 6 50 ? 26.267 39.611 177.900 1.00 13.55 50 LEU L C 1
ATOM 6524 O O . LEU F 6 50 ? 26.573 40.799 177.779 1.00 13.55 50 LEU L O 1
ATOM 6529 N N . ILE F 6 51 ? 25.742 38.912 176.897 1.00 15.94 51 ILE L N 1
ATOM 6530 C CA . ILE F 6 51 ? 25.426 39.484 175.594 1.00 15.94 51 ILE L CA 1
ATOM 6531 C C . ILE F 6 51 ? 23.934 39.295 175.364 1.00 15.94 51 ILE L C 1
ATOM 6532 O O . ILE F 6 51 ? 23.356 38.308 175.822 1.00 15.94 51 ILE L O 1
ATOM 6537 N N . TYR F 6 52 ? 23.265 40.313 174.815 1.00 18.80 52 TYR L N 1
ATOM 6538 C CA . TYR F 6 52 ? 21.788 40.217 174.648 1.00 18.80 52 TYR L CA 1
ATOM 6539 C C . TYR F 6 52 ? 21.325 41.121 173.503 1.00 18.80 52 TYR L C 1
ATOM 6540 O O . TYR F 6 52 ? 21.726 42.300 173.451 1.00 18.80 52 TYR L O 1
ATOM 6549 N N . GLY F 6 53 ? 20.445 40.587 172.648 1.00 16.21 53 GLY L N 1
ATOM 6550 C CA . GLY F 6 53 ? 19.959 41.325 171.468 1.00 16.21 53 GLY L CA 1
ATOM 6551 C C . GLY F 6 53 ? 20.892 41.128 170.286 1.00 16.21 53 GLY L C 1
ATOM 6552 O O . GLY F 6 53 ? 20.709 41.837 169.273 1.00 16.21 53 GLY L O 1
ATOM 6553 N N . ASP F 6 54 ? 21.873 40.221 170.444 1.00 16.33 54 ASP L N 1
ATOM 6554 C CA . ASP F 6 54 ? 22.925 39.808 169.469 1.00 16.33 54 ASP L CA 1
ATOM 6555 C C . ASP F 6 54 ? 24.020 40.879 169.309 1.00 16.33 54 ASP L C 1
ATOM 6556 O O . ASP F 6 54 ? 25.194 40.558 169.579 1.00 16.33 54 ASP L O 1
ATOM 6561 N N . THR F 6 55 ? 23.645 42.097 168.909 1.00 17.61 55 THR L N 1
ATOM 6562 C CA . THR F 6 55 ? 24.589 43.221 168.662 1.00 17.61 55 THR L CA 1
ATOM 6563 C C . THR F 6 55 ? 25.340 43.683 169.921 1.00 17.61 55 THR L C 1
ATOM 6564 O O . THR F 6 55 ? 26.518 44.059 169.765 1.00 17.61 55 THR L O 1
ATOM 6568 N N . ASN F 6 56 ? 24.707 43.714 171.102 1.00 17.71 56 ASN L N 1
ATOM 6569 C CA . ASN F 6 56 ? 25.443 44.294 172.260 1.00 17.71 56 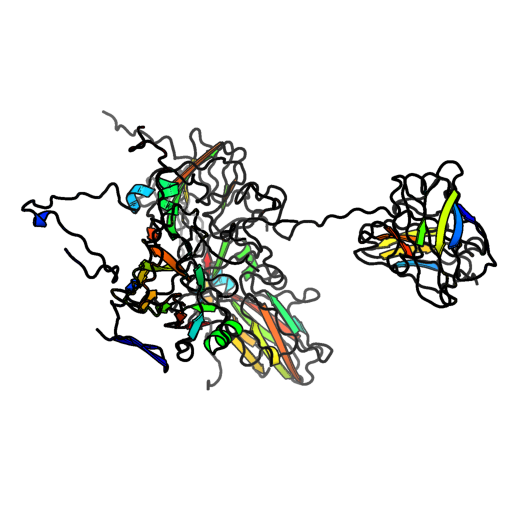ASN L CA 1
ATOM 6570 C C . ASN F 6 56 ? 25.248 43.560 173.598 1.00 17.71 56 ASN L C 1
ATOM 6571 O O . ASN F 6 56 ? 24.754 42.419 173.621 1.00 17.71 56 ASN L O 1
ATOM 6576 N N . ARG F 6 57 ? 25.642 44.281 174.655 1.00 16.70 57 ARG L N 1
ATOM 6577 C CA . ARG F 6 57 ? 25.682 43.992 176.075 1.00 16.70 57 ARG L CA 1
ATOM 6578 C C . ARG F 6 57 ? 25.263 45.237 176.850 1.00 16.70 57 ARG L C 1
ATOM 6579 O O . ARG F 6 57 ? 25.184 46.339 176.297 1.00 16.70 57 ARG L O 1
ATOM 6587 N N . ALA F 6 58 ? 24.966 45.046 178.131 1.00 16.33 58 ALA L N 1
ATOM 6588 C CA . ALA F 6 58 ? 24.520 46.148 178.964 1.00 16.33 58 ALA L CA 1
ATOM 6589 C C . ALA F 6 58 ? 25.701 46.823 179.651 1.00 16.33 58 ALA L C 1
ATOM 6590 O O . ALA F 6 58 ? 26.802 46.275 179.735 1.00 16.33 58 ALA L O 1
ATOM 6592 N N . SER F 6 59 ? 25.456 48.027 180.153 1.00 15.08 59 SER L N 1
ATOM 6593 C CA . SER F 6 59 ? 26.432 48.710 180.993 1.00 15.08 59 SER L CA 1
ATOM 6594 C C . SER F 6 59 ? 26.352 47.536 181.959 1.00 15.08 59 SER L C 1
ATOM 6595 O O . SER F 6 59 ? 25.347 46.823 182.012 1.00 15.08 59 SER L O 1
ATOM 6598 N N . GLY F 6 60 ? 27.411 47.342 182.741 1.00 13.53 60 GLY L N 1
ATOM 6599 C CA . GLY F 6 60 ? 27.539 46.163 183.569 1.00 13.53 60 GLY L CA 1
ATOM 6600 C C . GLY F 6 60 ? 27.896 44.764 183.126 1.00 13.53 60 GLY L C 1
ATOM 6601 O O . GLY F 6 60 ? 27.594 43.797 183.830 1.00 13.53 60 GLY L O 1
ATOM 6602 N N . VAL F 6 61 ? 28.569 44.642 181.990 1.00 13.90 61 VAL L N 1
ATOM 6603 C CA . VAL F 6 61 ? 28.997 43.349 181.447 1.00 13.90 61 VAL L CA 1
ATOM 6604 C C . VAL F 6 61 ? 30.515 43.441 181.400 1.00 13.90 61 VAL L C 1
ATOM 6605 O O . VAL F 6 61 ? 31.052 44.522 181.117 1.00 13.90 61 VAL L O 1
ATOM 6609 N N . PRO F 6 62 ? 31.240 42.362 181.696 1.00 12.84 62 PRO L N 1
ATOM 6610 C CA . PRO F 6 62 ? 32.663 42.299 181.355 1.00 12.84 62 PRO L CA 1
ATOM 6611 C C . PRO F 6 62 ? 32.882 41.801 179.935 1.00 12.84 62 PRO L C 1
ATOM 6612 O O . PRO F 6 62 ? 32.048 41.104 179.352 1.00 12.84 62 PRO L O 1
ATOM 6616 N N . ASP F 6 63 ? 34.036 42.170 179.381 1.00 14.57 63 ASP L N 1
ATOM 6617 C CA . ASP F 6 63 ? 34.392 41.834 178.010 1.00 14.57 63 ASP L CA 1
ATOM 6618 C C . ASP F 6 63 ? 35.156 40.519 177.889 1.00 14.57 63 ASP L C 1
ATOM 6619 O O . ASP F 6 63 ? 35.878 40.327 176.905 1.00 14.57 63 ASP L O 1
ATOM 6624 N N . ARG F 6 64 ? 35.033 39.621 178.868 1.00 12.93 64 ARG L N 1
ATOM 6625 C CA . ARG F 6 64 ? 35.691 38.324 178.793 1.00 12.93 64 ARG L CA 1
ATOM 6626 C C . ARG F 6 64 ? 34.829 37.265 178.128 1.00 12.93 64 ARG L C 1
ATOM 6627 O O . ARG F 6 64 ? 35.369 36.266 177.646 1.00 12.93 64 ARG L O 1
ATOM 6635 N N . PHE F 6 65 ? 33.518 37.464 178.083 1.00 13.38 65 PHE L N 1
ATOM 6636 C CA . PHE F 6 65 ? 32.607 36.622 177.325 1.00 13.38 65 PHE L CA 1
ATOM 6637 C C . PHE F 6 65 ? 32.063 37.445 176.169 1.00 13.38 65 PHE L C 1
ATOM 6638 O O . PHE F 6 65 ? 31.780 38.633 176.330 1.00 13.38 65 PHE L O 1
ATOM 6646 N N . SER F 6 66 ? 31.909 36.819 175.007 1.00 14.14 66 SER L N 1
ATOM 6647 C CA . SER F 6 66 ? 31.430 37.535 173.835 1.00 14.14 66 SER L CA 1
ATOM 6648 C C . SER F 6 66 ? 30.615 36.603 172.952 1.00 14.14 66 SER L C 1
ATOM 6649 O O . SER F 6 66 ? 30.827 35.390 172.931 1.00 14.14 66 SER L O 1
ATOM 6652 N N . GLY F 6 67 ? 29.683 37.186 172.215 1.00 14.80 67 GLY L N 1
ATOM 6653 C CA . GLY F 6 67 ? 28.777 36.375 171.438 1.00 14.80 67 GLY L CA 1
ATOM 6654 C C . GLY F 6 67 ? 28.876 36.529 169.933 1.00 14.80 67 GLY L C 1
ATOM 6655 O O . GLY F 6 67 ? 29.114 37.622 169.406 1.00 14.80 67 GLY L O 1
ATOM 6656 N N . SER F 6 68 ? 28.667 35.414 169.240 1.00 15.48 68 SER L N 1
ATOM 6657 C CA . SER F 6 68 ? 28.594 35.385 167.794 1.00 15.48 68 SER L CA 1
ATOM 6658 C C . SER F 6 68 ? 27.469 34.440 167.402 1.00 15.48 68 SER L C 1
ATOM 6659 O O . SER F 6 68 ? 27.064 33.576 168.182 1.00 15.48 68 SER L O 1
ATOM 6662 N N . ARG F 6 69 ? 26.952 34.617 166.182 1.00 14.40 69 ARG L N 1
ATOM 6663 C CA . ARG F 6 69 ? 25.828 33.826 165.698 1.00 14.40 69 ARG L CA 1
ATOM 6664 C C . ARG F 6 69 ? 25.982 33.610 164.202 1.00 14.40 69 ARG L C 1
ATOM 6665 O O . ARG F 6 69 ? 26.653 34.384 163.518 1.00 14.40 69 ARG L O 1
ATOM 6673 N N . ALA F 6 70 ? 25.348 32.548 163.697 1.00 12.51 70 ALA L N 1
ATOM 6674 C CA . ALA F 6 70 ? 25.465 32.194 162.283 1.00 12.51 70 ALA L CA 1
ATOM 6675 C C . ALA F 6 70 ? 24.267 31.340 161.884 1.00 12.51 70 ALA L C 1
ATOM 6676 O O . ALA F 6 70 ? 24.121 30.216 162.373 1.00 12.51 70 ALA L O 1
ATOM 6678 N N . GLY F 6 71 ? 23.424 31.873 161.000 1.00 12.86 71 GLY L N 1
ATOM 6679 C CA . GLY F 6 71 ? 22.327 31.119 160.420 1.00 12.86 71 GLY L CA 1
ATOM 6680 C C . GLY F 6 71 ? 21.265 30.662 161.400 1.00 12.86 71 GLY L C 1
ATOM 6681 O O . GLY F 6 71 ? 20.637 31.483 162.075 1.00 12.86 71 GLY L O 1
ATOM 6682 N N . ASN F 6 72 ? 21.056 29.348 161.485 1.00 11.79 72 ASN L N 1
ATOM 6683 C CA . ASN F 6 72 ? 20.024 28.766 162.332 1.00 11.79 72 ASN L CA 1
ATOM 6684 C C . ASN F 6 72 ? 20.574 28.268 163.663 1.00 11.79 72 ASN L C 1
ATOM 6685 O O . ASN F 6 72 ? 19.929 27.447 164.326 1.00 11.79 72 ASN L O 1
ATOM 6690 N N . THR F 6 73 ? 21.754 28.741 164.066 1.00 12.42 73 THR L N 1
ATOM 6691 C CA . THR F 6 73 ? 22.355 28.425 165.355 1.00 12.42 73 THR L CA 1
ATOM 6692 C C . THR F 6 73 ? 23.165 29.625 165.833 1.00 12.42 73 THR L C 1
ATOM 6693 O O . THR F 6 73 ? 23.514 30.526 165.059 1.00 12.42 73 THR L O 1
ATOM 6697 N N . ALA F 6 74 ? 23.426 29.644 167.139 1.00 13.94 74 ALA L N 1
ATOM 6698 C CA . ALA F 6 74 ? 24.233 30.672 167.773 1.00 13.94 74 ALA L CA 1
ATOM 6699 C C . ALA F 6 74 ? 25.418 30.159 168.572 1.00 13.94 74 ALA L C 1
ATOM 6700 O O . ALA F 6 74 ? 25.523 28.966 168.869 1.00 13.94 74 ALA L O 1
ATOM 6702 N N . THR F 6 75 ? 26.308 31.076 168.930 1.00 14.90 75 THR L N 1
ATOM 6703 C CA . THR F 6 75 ? 27.559 30.727 169.586 1.00 14.90 75 THR L CA 1
ATOM 6704 C C . THR F 6 75 ? 27.957 31.850 170.544 1.00 14.90 75 THR L C 1
ATOM 6705 O O . THR F 6 75 ? 27.555 33.008 170.390 1.00 14.90 75 THR L O 1
ATOM 6709 N N . LEU F 6 76 ? 28.722 31.472 171.571 1.00 14.24 76 LEU L N 1
ATOM 6710 C CA . LEU F 6 76 ? 29.425 32.394 172.459 1.00 14.24 76 LEU L CA 1
ATOM 6711 C C . LEU F 6 76 ? 30.939 32.221 172.343 1.00 14.24 76 LEU L C 1
ATOM 6712 O O . LEU F 6 76 ? 31.412 31.215 171.811 1.00 14.24 76 LEU L O 1
ATOM 6717 N N . SER F 6 77 ? 31.691 33.204 172.843 1.00 12.56 77 SER L N 1
ATOM 6718 C CA . SER F 6 77 ? 33.144 33.249 172.716 1.00 12.56 77 SER L CA 1
ATOM 6719 C C . SER F 6 77 ? 33.655 33.635 174.097 1.00 12.56 77 SER L C 1
ATOM 6720 O O . SER F 6 77 ? 33.310 34.701 174.620 1.00 12.56 77 SER L O 1
ATOM 6723 N N . ILE F 6 78 ? 34.494 32.783 174.673 1.00 12.60 78 ILE L N 1
ATOM 6724 C CA . ILE F 6 78 ? 34.944 32.933 176.050 1.00 12.60 78 ILE L CA 1
ATOM 6725 C C . ILE F 6 78 ? 36.412 33.332 176.012 1.00 12.60 78 ILE L C 1
ATOM 6726 O O . ILE F 6 78 ? 37.301 32.474 176.030 1.00 12.60 78 ILE L O 1
ATOM 6731 N N . SER F 6 79 ? 36.671 34.636 175.978 1.00 12.10 79 SER L N 1
ATOM 6732 C CA . SER F 6 79 ? 38.036 35.133 175.972 1.00 12.10 79 SER L CA 1
ATOM 6733 C C . SER F 6 79 ? 38.604 35.104 177.383 1.00 12.10 79 SER L C 1
ATOM 6734 O O . SER F 6 79 ? 37.953 35.543 178.335 1.00 12.10 79 SER L O 1
ATOM 6737 N N . SER F 6 80 ? 39.821 34.575 177.513 1.00 11.52 80 SER L N 1
ATOM 6738 C CA . SER F 6 80 ? 40.525 34.493 178.793 1.00 11.52 80 SER L CA 1
ATOM 6739 C C . SER F 6 80 ? 39.757 33.730 179.876 1.00 11.52 80 SER L C 1
ATOM 6740 O O . SER F 6 80 ? 39.479 34.251 180.958 1.00 11.52 80 SER L O 1
ATOM 6743 N N . LEU F 6 81 ? 39.392 32.488 179.547 1.00 13.24 81 LEU L N 1
ATOM 6744 C CA . LEU F 6 81 ? 38.680 31.624 180.485 1.00 13.24 81 LEU L CA 1
ATOM 6745 C C . LEU F 6 81 ? 39.209 31.762 181.907 1.00 13.24 81 LEU L C 1
ATOM 6746 O O . LEU F 6 81 ? 40.394 31.537 182.168 1.00 13.24 81 LEU L O 1
ATOM 6751 N N . GLN F 6 82 ? 38.322 32.133 182.823 1.00 13.95 82 GLN L N 1
ATOM 6752 C CA . GLN F 6 82 ? 38.709 32.586 184.150 1.00 13.95 82 GLN L CA 1
ATOM 6753 C C . GLN F 6 82 ? 38.015 31.733 185.209 1.00 13.95 82 GLN L C 1
ATOM 6754 O O . GLN F 6 82 ? 37.098 30.962 184.914 1.00 13.95 82 GLN L O 1
ATOM 6760 N N . ALA F 6 83 ? 38.503 31.839 186.448 1.00 14.51 83 ALA L N 1
ATOM 6761 C CA . ALA F 6 83 ? 37.805 31.244 187.581 1.00 14.51 83 ALA L CA 1
ATOM 6762 C C . ALA F 6 83 ? 36.461 31.912 187.837 1.00 14.51 83 ALA L C 1
ATOM 6763 O O . ALA F 6 83 ? 35.599 31.314 188.491 1.00 14.51 83 ALA L O 1
ATOM 6765 N N . GLU F 6 84 ? 36.274 33.144 187.354 1.00 14.05 84 GLU L N 1
ATOM 6766 C CA . GLU F 6 84 ? 34.972 33.801 187.407 1.00 14.05 84 GLU L CA 1
ATOM 6767 C C . GLU F 6 84 ? 33.968 33.160 186.451 1.00 14.05 84 GLU L C 1
ATOM 6768 O O . GLU F 6 84 ? 32.755 33.253 186.680 1.00 14.05 84 GLU L O 1
ATOM 6774 N N . ASP F 6 85 ? 34.479 32.528 185.390 1.00 15.26 85 ASP L N 1
ATOM 6775 C CA . ASP F 6 85 ? 33.601 31.879 184.379 1.00 15.26 85 ASP L CA 1
ATOM 6776 C C . ASP F 6 85 ? 33.392 30.404 184.739 1.00 15.26 85 ASP L C 1
ATOM 6777 O O . ASP F 6 85 ? 33.314 29.580 183.806 1.00 15.26 85 ASP L O 1
ATOM 6782 N N . GLU F 6 86 ? 33.282 30.093 186.034 1.00 13.92 86 GLU L N 1
ATOM 6783 C CA . GLU F 6 86 ? 33.072 28.688 186.478 1.00 13.92 86 GLU L CA 1
ATOM 6784 C C . GLU F 6 86 ? 31.590 28.473 186.811 1.00 13.92 86 GLU L C 1
ATOM 6785 O O . GLU F 6 86 ? 31.299 27.968 187.914 1.00 13.92 86 GLU L O 1
ATOM 6791 N N . ALA F 6 87 ? 30.699 28.857 185.892 1.00 13.54 87 ALA L N 1
ATOM 6792 C CA . ALA F 6 87 ? 29.237 28.698 186.089 1.00 13.54 87 ALA L CA 1
ATOM 6793 C C . ALA F 6 87 ? 28.585 28.218 184.787 1.00 13.54 87 ALA L C 1
ATOM 6794 O O . ALA F 6 87 ? 29.201 28.393 183.717 1.00 13.54 87 ALA L O 1
ATOM 6796 N N . GLU F 6 88 ? 27.403 27.599 184.888 1.00 13.16 88 GLU L N 1
ATOM 6797 C CA . GLU F 6 88 ? 26.677 27.086 183.696 1.00 13.16 88 GLU L CA 1
ATOM 6798 C C . GLU F 6 88 ? 26.051 28.259 182.930 1.00 13.16 88 GLU L C 1
ATOM 6799 O O . GLU F 6 88 ? 25.336 29.064 183.558 1.00 13.16 88 GLU L O 1
ATOM 6805 N N . TYR F 6 89 ? 26.305 28.328 181.620 1.00 13.99 89 TYR L N 1
ATOM 6806 C CA . TYR F 6 89 ? 25.773 29.381 180.762 1.00 13.99 89 TYR L CA 1
ATOM 6807 C C . TYR F 6 89 ? 24.631 28.823 179.925 1.00 13.99 89 TYR L C 1
ATOM 6808 O O . TYR F 6 89 ? 24.824 27.874 179.158 1.00 13.99 89 TYR L O 1
ATOM 6817 N N . PHE F 6 90 ? 23.452 29.429 180.082 1.00 13.39 90 PHE L N 1
ATOM 6818 C CA . PHE F 6 90 ? 22.182 29.024 179.491 1.00 13.39 90 PHE L CA 1
ATOM 6819 C C . PHE F 6 90 ? 21.729 30.078 178.487 1.00 13.39 90 PHE L C 1
ATOM 6820 O O . PHE F 6 90 ? 22.152 31.236 178.545 1.00 13.39 90 PHE L O 1
ATOM 6828 N N . CYS F 6 91 ? 20.851 29.677 177.570 1.00 12.38 91 CYS L N 1
ATOM 6829 C CA . CYS F 6 91 ? 20.342 30.577 176.545 1.00 12.38 91 CYS L CA 1
ATOM 6830 C C . CYS F 6 91 ? 18.972 30.112 176.072 1.00 12.38 91 CYS L C 1
ATOM 6831 O O . CYS F 6 91 ? 18.570 28.967 176.293 1.00 12.38 91 CYS L O 1
ATOM 6834 N N . ALA F 6 92 ? 18.259 31.030 175.419 1.00 13.41 92 ALA L N 1
ATOM 6835 C CA . ALA F 6 92 ? 16.971 30.760 174.802 1.00 13.41 92 ALA L CA 1
ATOM 6836 C C . ALA F 6 92 ? 16.827 31.329 173.393 1.00 13.41 92 ALA L C 1
ATOM 6837 O O . ALA F 6 92 ? 17.519 32.278 173.016 1.00 13.41 92 ALA L O 1
ATOM 6839 N N . SER F 6 93 ? 15.923 30.722 172.615 1.00 12.67 93 SER L N 1
ATOM 6840 C CA . SER F 6 93 ? 15.630 31.081 171.229 1.00 12.67 93 SER L CA 1
ATOM 6841 C C . SER F 6 93 ? 14.147 30.797 171.022 1.00 12.67 93 SER L C 1
ATOM 6842 O O . SER F 6 93 ? 13.680 29.718 171.412 1.00 12.67 93 SER L O 1
ATOM 6845 N N . PRO F 6 94 ? 13.396 31.712 170.409 1.00 12.70 94 PRO L N 1
ATOM 6846 C CA . PRO F 6 94 ? 11.938 31.670 170.528 1.00 12.70 94 PRO L CA 1
ATOM 6847 C C . PRO F 6 94 ? 11.292 30.525 169.775 1.00 12.70 94 PRO L C 1
ATOM 6848 O O . PRO F 6 94 ? 11.651 30.207 168.642 1.00 12.70 94 PRO L O 1
ATOM 6852 N N . GLU F 6 95 ? 10.302 29.927 170.420 1.00 13.89 95 GLU L N 1
ATOM 6853 C CA . GLU F 6 95 ? 9.440 28.946 169.790 1.00 13.89 95 GLU L CA 1
ATOM 6854 C C . GLU F 6 95 ? 8.144 29.627 169.377 1.00 13.89 95 GLU L C 1
ATOM 6855 O O . GLU F 6 95 ? 7.500 30.299 170.186 1.00 13.89 95 GLU L O 1
ATOM 6861 N N . ASP F 6 96 ? 7.774 29.459 168.110 1.00 14.31 96 ASP L N 1
ATOM 6862 C CA . ASP F 6 96 ? 6.555 30.040 167.572 1.00 14.31 96 ASP L CA 1
ATOM 6863 C C . ASP F 6 96 ? 5.415 29.036 167.442 1.00 14.31 96 ASP L C 1
ATOM 6864 O O . ASP F 6 96 ? 4.294 29.439 167.113 1.00 14.31 96 ASP L O 1
ATOM 6869 N N . SER F 6 97 ? 5.667 27.747 167.687 1.00 15.67 97 SER L N 1
ATOM 6870 C CA . SER F 6 97 ? 4.596 26.760 167.584 1.00 15.67 97 SER L CA 1
ATOM 6871 C C . SER F 6 97 ? 3.631 26.868 168.759 1.00 15.67 97 SER L C 1
ATOM 6872 O O . SER F 6 97 ? 2.415 26.729 168.585 1.00 15.67 97 SER L O 1
ATOM 6875 N N . SER F 6 98 ? 4.152 27.114 169.960 1.00 15.46 98 SER L N 1
ATOM 6876 C CA . SER F 6 98 ? 3.325 27.315 171.143 1.00 15.46 98 SER L CA 1
ATOM 6877 C C . SER F 6 98 ? 3.489 28.708 171.736 1.00 15.46 98 SER L C 1
ATOM 6878 O O . SER F 6 98 ? 3.055 28.940 172.871 1.00 15.46 98 SER L O 1
ATOM 6881 N N . SER F 6 99 ? 4.100 29.639 170.997 1.00 15.65 99 SER L N 1
ATOM 6882 C CA . SER F 6 99 ? 4.329 31.010 171.454 1.00 15.65 99 SER L CA 1
ATOM 6883 C C . SER F 6 99 ? 5.323 31.386 172.557 1.00 15.65 99 SER L C 1
ATOM 6884 O O . SER F 6 99 ? 5.036 32.180 173.455 1.00 15.65 99 SER L O 1
ATOM 6887 N N . ASN F 6 100 ? 6.446 30.667 172.564 1.00 14.29 100 ASN L N 1
ATOM 6888 C CA . ASN F 6 100 ? 7.363 30.529 173.684 1.00 14.29 100 ASN L CA 1
ATOM 6889 C C . ASN F 6 100 ? 8.751 30.955 173.236 1.00 14.29 100 ASN L C 1
ATOM 6890 O O . ASN F 6 100 ? 8.942 31.446 172.121 1.00 14.29 100 ASN L O 1
ATOM 6895 N N . ALA F 6 101 ? 9.730 30.763 174.124 1.00 14.67 101 ALA L N 1
ATOM 6896 C CA . ALA F 6 101 ? 11.119 31.174 173.910 1.00 14.67 101 ALA L CA 1
ATOM 6897 C C . ALA F 6 101 ? 12.052 30.031 174.299 1.00 14.67 101 ALA L C 1
ATOM 6898 O O . ALA F 6 101 ? 12.566 30.009 175.419 1.00 14.67 101 ALA L O 1
ATOM 6900 N N . ASN F 6 102 ? 12.314 29.116 173.367 1.00 13.93 102 ASN L N 1
ATOM 6901 C CA . ASN F 6 102 ? 12.933 27.847 173.737 1.00 13.93 102 ASN L CA 1
ATOM 6902 C C . ASN F 6 102 ? 14.395 28.030 174.150 1.00 13.93 102 ASN L C 1
ATOM 6903 O O . ASN F 6 102 ? 15.174 28.678 173.451 1.00 13.93 102 ASN L O 1
ATOM 6908 N N . PHE F 6 103 ? 14.762 27.426 175.282 1.00 13.44 103 PHE L N 1
ATOM 6909 C CA . PHE F 6 103 ? 16.078 27.530 175.900 1.00 13.44 103 PHE L CA 1
ATOM 6910 C C . PHE F 6 103 ? 17.017 26.435 175.414 1.00 13.44 103 PHE L C 1
ATOM 6911 O O . PHE F 6 103 ? 16.628 25.277 175.244 1.00 13.44 103 PHE L O 1
ATOM 6919 N N . GLY F 6 104 ? 18.287 26.804 175.263 1.00 10.94 104 GLY L N 1
ATOM 6920 C CA . GLY F 6 104 ? 19.368 25.851 175.311 1.00 10.94 104 GLY L CA 1
ATOM 6921 C C . GLY F 6 104 ? 19.919 25.773 176.726 1.00 10.94 104 GLY L C 1
ATOM 6922 O O . GLY F 6 104 ? 20.228 26.782 177.353 1.00 10.94 104 GLY L O 1
ATOM 6923 N N . SER F 6 105 ? 20.086 24.541 177.207 1.00 11.76 105 SER L N 1
ATOM 6924 C CA . SER F 6 105 ? 20.414 24.275 178.604 1.00 11.76 105 SER L CA 1
ATOM 6925 C C . SER F 6 105 ? 21.915 24.081 178.750 1.00 11.76 105 SER L C 1
ATOM 6926 O O . SER F 6 105 ? 22.523 23.296 178.014 1.00 11.76 105 SER L O 1
ATOM 6929 N N . GLY F 6 106 ? 22.497 24.784 179.715 1.00 13.86 106 GLY L N 1
ATOM 6930 C CA . GLY F 6 106 ? 23.914 25.063 179.768 1.00 13.86 106 GLY L CA 1
ATOM 6931 C C . GLY F 6 106 ? 24.775 23.981 180.441 1.00 13.86 106 GLY L C 1
ATOM 6932 O O . GLY F 6 106 ? 24.309 23.033 181.073 1.00 13.86 106 GLY L O 1
ATOM 6933 N N . THR F 6 107 ? 26.084 24.173 180.281 1.00 13.90 107 THR L N 1
ATOM 6934 C CA . THR F 6 107 ? 27.089 23.194 180.584 1.00 13.90 107 THR L CA 1
ATOM 6935 C C . THR F 6 107 ? 27.797 23.318 181.922 1.00 13.90 107 THR L C 1
ATOM 6936 O O . THR F 6 107 ? 27.727 24.369 182.557 1.00 13.90 107 THR L O 1
ATOM 6940 N N . THR F 6 108 ? 28.472 22.254 182.357 1.00 15.89 108 THR L N 1
ATOM 6941 C CA . THR F 6 108 ? 29.321 22.325 183.546 1.00 15.89 108 THR L CA 1
ATOM 6942 C C . THR F 6 108 ? 30.686 22.880 183.153 1.00 15.89 108 THR L C 1
ATOM 6943 O O . THR F 6 108 ? 31.480 22.196 182.498 1.00 15.89 108 THR L O 1
ATOM 6947 N N . LEU F 6 109 ? 30.957 24.127 183.547 1.00 15.24 109 LEU L N 1
ATOM 6948 C CA . LEU F 6 109 ? 32.098 24.885 183.037 1.00 15.24 109 LEU L CA 1
ATOM 6949 C C . LEU F 6 109 ? 33.279 24.737 183.985 1.00 15.24 109 LEU L C 1
ATOM 6950 O O . LEU F 6 109 ? 33.511 25.599 184.835 1.00 15.24 109 LEU L O 1
ATOM 6955 N N . THR F 6 110 ? 34.055 23.671 183.799 1.00 13.22 110 THR L N 1
ATOM 6956 C CA . THR F 6 110 ? 35.191 23.347 184.651 1.00 13.22 110 THR L CA 1
ATOM 6957 C C . THR F 6 110 ? 36.451 23.963 184.057 1.00 13.22 110 THR L C 1
ATOM 6958 O O . THR F 6 110 ? 36.683 23.872 182.846 1.00 13.22 110 THR L O 1
ATOM 6962 N N . VAL F 6 111 ? 37.242 24.606 184.910 1.00 12.54 111 VAL L N 1
ATOM 6963 C CA . VAL F 6 111 ? 38.439 25.319 184.482 1.00 12.54 111 VAL L CA 1
ATOM 6964 C C . VAL F 6 111 ? 39.659 24.482 184.851 1.00 12.54 111 VAL L C 1
ATOM 6965 O O . VAL F 6 111 ? 39.757 23.964 185.968 1.00 12.54 111 VAL L O 1
ATOM 6969 N N . LEU F 6 112 ? 40.574 24.324 183.901 1.00 12.57 112 LEU L N 1
ATOM 6970 C CA . LEU F 6 112 ? 41.789 23.554 184.138 1.00 12.57 112 LEU L CA 1
ATOM 6971 C C . LEU F 6 112 ? 42.948 24.471 184.510 1.00 12.57 112 LEU L C 1
ATOM 6972 O O . LEU F 6 112 ? 43.200 25.472 183.839 1.00 12.57 112 LEU L O 1
#

Secondary structure (DSSP, 8-state):
----STT-------GGGGT---------TT-HHHHTSS-EEBSS--SSEE--SS-B-TTSTTTHHHHTEEEEEEEEEEEEEESS-EEE--SS--GGGGGSS-S-EEPP-SSPEEE------SSSSEES---B----------GGGSS-EEE-SSEEEEEEEEEEEEEEEE----PPP--SSSS---/--EEEEETTEEEEESS---EEE-S-SSPPP---TTTTT--EE-SSS-S-EEEEEEEE-TTPPTT----EEESPP--SHHHHHHHHEEEEEEE---EEE----SSSEEEEEEEEEET-----SSSSGGGGSSSEEEE-SSS-SEEEEE-----SSSSB-TTTB-SEEEEEEEEEEEE--SSS-S-EEEEEEE--EEEEEEEE-----/--------SS--S-BTT-S------S----BPP-SS-TT---STHHHHTTS-EEPP-GGG-SB-PPPSSS--EEEEEESSTT-STTTTSHHHHHHTTEEEEES-EEEEEEEE--SS-EEEEEEEEE-SSSPPPSSSGGGTTSSEEEEEE-SS--EEEEEE----SSSSEESS---SSSS-SS-EEEEEEEEEES-TT-EEEEEE---SS-EEEEE-----/--S----S--SS-HHHHS--B------HHHHHHHH---S-SS---/--BEEEES-SS--SSS-EEEEEEE-SGGGTTS-EEE--B-TTS----EEEE-TT------GGGGGG-EE----TTSEEEEEE-S--TT--SB--------------PPPTT--BTTTTTT--SSS--B---SSS--TTSS-B--/--B-----EE-TTS-EEEEEE--TTTTTT-----EEE-SS---BBSSBTTTB--TT--TTEEEEEETTEEEEEETT--GGG-SEEEEEEEETTTTEEEEEPPP--EE-

B-factor: mean 32.23, std 14.91, range [0.1, 75.2]